Protein AF-Q5TZ72-F1 (afdb_monomer_lite)

Sequence (1314 aa):
MPVVRFYRTEETGEARAIRRIAQLYPDVIITTELCYNVELDGPDSLSVAQKDILRWLFSPPYSVSLLEEPTLKAEHGARLVEIGPRLNFSTAWSTNAVSICQSAGLSQVTRVELSRRHLIKPQEGCKVGMKDGEMESLISCLYDSMTECIYAQPITSFAVDIRPQDVFEVDILGKGRAALEKANDELGLAFDSWDLDYYTALFQKVKRNPTSVECFDLAQSNSEHSRHWFFRGRMVIDGKEQKETLFSLIMGTQQHSNQNNVIKFCDNSSGIKGMELRCMYPTNPAQASPYESRDTTRHVIFTAETHNFPTGVAPFSGATTGTGGRIRDVQSAGKGGHVIAGTAGYCFGNLHIPGFVLPWEEEGWEYPSSFAPPLQVAIEASDGASDYGNKFGEPVLAGFARSFGMRLANGERREWIKPIMFSGGLGSIEDPHVRKDQAEPGMEVVKIGGPVYRIGVGGGAASSVQVQGDNSSARDLGAVQRGDAEMEQKMNRALRACLERVEGNPICSIHDQGAGGNGNVLKELSEPAGAVIYTEKFKRGDPTLSVLELWGAEYQESNALLLRPSDRSFLERVCQREKCPVDFVGKITGDGKIVLVDGLRKQNDVLEGARNPVDLELDWVLGKMPQKEFILEHRSVSLQPLTLPAGLSVLPALERVLRLPAVASKRYLTNKVDRSVTGLVAQQQCVGPLHTPLADVAVVALSPFSLQGAATAIGEQPIKGLLSPAAGARMAVGEALTNLVFARVSALKDVKCSGNWMWAAKLPGEGACLWDACQAMCEVMGQLGVAVDGGKDSLSMAARVSGETVKAPGSLVISVYAVCPDITATVTPDLDNPEGKGVLLYVPVSAGKYRLGGSALAQCFGQLGDCSPDMDQPDKLSACFNTTQTLIQDRLLTAGHDVSDGGLISCLLEMAFAGNYGIEVDLPLEGVDVMEALFSEELSLVLEVCERNASSVCQRYTDAGLLCHRIGTTSGFGPDAKVRVSLCGREVLNERLPTLRAIWESTSFELERLQANPLCVQEEEQGLASRTQPYLKLTFDPSQTPIIKELATGKARVAVVREEGSNGDREMSASLFMAGFEVWDVTMQDLCSGSTTLDPFRAVVFVGGFSYADVLGSAKGWAATVTFNNRAREEFERFRKREDTLSLGVCNGCQLLALLGWVGEREDGGSDVTLTHNKSGRFESRFVSVGILPSPAIMLKGMEGSALGVWVAHGEGLMQFRSPEAQQKLIGSSLAPLRYVDDSGNPTEIYPINPNGSAQGVAGICSADGRHLAMMPHPERAVLSWQWAWAPQHLRGSLEPSPWLSMFRNAAAWCQNS

Structure (mmCIF, N/CA/C/O backbone):
data_AF-Q5TZ72-F1
#
_entry.id   AF-Q5TZ72-F1
#
loop_
_atom_site.group_PDB
_atom_site.id
_atom_site.type_symbol
_atom_site.label_atom_id
_atom_site.label_alt_id
_atom_site.label_comp_id
_atom_site.label_asym_id
_atom_site.label_entity_id
_atom_site.label_seq_id
_atom_site.pdbx_PDB_ins_code
_atom_site.Cartn_x
_atom_site.Cartn_y
_atom_site.Cartn_z
_atom_site.occupancy
_atom_site.B_iso_or_equiv
_atom_site.auth_seq_id
_atom_site.auth_comp_id
_atom_site.auth_asym_id
_atom_site.auth_atom_id
_atom_site.pdbx_PDB_model_num
ATOM 1 N N . MET A 1 1 ? 35.542 19.791 -11.024 1.00 84.00 1 MET A N 1
ATOM 2 C CA . MET A 1 1 ? 35.194 20.492 -9.775 1.00 84.00 1 MET A CA 1
ATOM 3 C C . MET A 1 1 ? 35.919 19.800 -8.625 1.00 84.00 1 MET A C 1
ATOM 5 O O . MET A 1 1 ? 36.038 18.574 -8.688 1.00 84.00 1 MET A O 1
ATOM 9 N N . PRO A 1 2 ? 36.492 20.551 -7.669 1.00 91.00 2 PRO A N 1
ATOM 10 C CA . PRO A 1 2 ? 37.175 19.998 -6.498 1.00 91.00 2 PRO A CA 1
ATOM 11 C C . PRO A 1 2 ? 36.187 19.382 -5.496 1.00 91.00 2 PRO A C 1
ATOM 13 O O . PRO A 1 2 ? 35.056 19.852 -5.364 1.00 91.00 2 PRO A O 1
ATOM 16 N N . VAL A 1 3 ? 36.641 18.360 -4.764 1.00 93.12 3 VAL A N 1
ATOM 17 C CA . VAL A 1 3 ? 35.903 17.734 -3.655 1.00 93.12 3 VAL A CA 1
ATOM 18 C C . VAL A 1 3 ? 36.604 18.023 -2.328 1.00 93.12 3 VAL A C 1
ATOM 20 O O . VAL A 1 3 ? 37.768 17.669 -2.141 1.00 93.12 3 VAL A O 1
ATOM 23 N N . VAL A 1 4 ? 35.879 18.635 -1.391 1.00 93.81 4 VAL A N 1
ATOM 24 C CA . VAL A 1 4 ? 36.298 18.820 0.006 1.00 93.81 4 VAL A CA 1
ATOM 25 C C . VAL A 1 4 ? 35.694 17.704 0.852 1.00 93.81 4 VAL A C 1
ATOM 27 O O . VAL A 1 4 ? 34.538 17.328 0.658 1.00 93.81 4 VAL A O 1
ATOM 30 N N . ARG A 1 5 ? 36.471 17.156 1.789 1.00 93.94 5 ARG A N 1
ATOM 31 C CA . ARG A 1 5 ? 36.075 15.993 2.590 1.00 93.94 5 ARG A CA 1
ATOM 32 C C . ARG A 1 5 ? 35.960 16.349 4.064 1.00 93.94 5 ARG A C 1
ATOM 34 O O . ARG A 1 5 ? 36.838 17.010 4.610 1.00 93.94 5 ARG A O 1
ATOM 41 N N . PHE A 1 6 ? 34.900 15.863 4.698 1.00 94.50 6 PHE A N 1
ATOM 42 C CA . PHE A 1 6 ? 34.702 15.950 6.143 1.00 94.50 6 PHE A CA 1
ATOM 43 C C . PHE A 1 6 ? 34.479 14.557 6.724 1.00 94.50 6 PHE A C 1
ATOM 45 O O . PHE A 1 6 ? 33.860 13.712 6.082 1.00 94.50 6 PHE A O 1
ATOM 52 N N . TYR A 1 7 ? 34.965 14.322 7.935 1.00 93.69 7 TYR A N 1
ATOM 53 C CA . TYR A 1 7 ? 34.989 13.019 8.586 1.00 93.69 7 TYR A CA 1
ATOM 54 C C . TYR A 1 7 ? 34.246 13.068 9.915 1.00 93.69 7 TYR A C 1
ATOM 56 O O . TYR A 1 7 ? 34.373 14.035 10.667 1.00 93.69 7 TYR A O 1
ATOM 64 N N . ARG A 1 8 ? 33.478 12.018 10.207 1.00 89.81 8 ARG A N 1
ATOM 65 C CA . ARG A 1 8 ? 32.768 11.847 11.477 1.00 89.81 8 ARG A CA 1
ATOM 66 C C . ARG A 1 8 ? 32.855 10.389 11.903 1.00 89.81 8 ARG A C 1
ATOM 68 O O . ARG A 1 8 ? 32.366 9.517 11.190 1.00 89.81 8 ARG A O 1
ATOM 75 N N . THR A 1 9 ? 33.441 10.115 13.062 1.00 82.81 9 THR A N 1
ATOM 76 C CA . THR A 1 9 ? 33.409 8.765 13.638 1.00 82.81 9 THR A CA 1
ATOM 77 C C . THR A 1 9 ? 31.965 8.404 13.985 1.00 82.81 9 THR A C 1
ATOM 79 O O . THR A 1 9 ? 31.257 9.205 14.598 1.00 82.81 9 THR A O 1
ATOM 82 N N . GLU A 1 10 ? 31.514 7.231 13.554 1.00 74.75 10 GLU A N 1
ATOM 83 C CA . GLU A 1 10 ? 30.202 6.705 13.918 1.00 74.75 10 GLU A CA 1
ATOM 84 C C . GLU A 1 10 ? 30.336 5.961 15.250 1.00 74.75 10 GLU A C 1
ATOM 86 O O . GLU A 1 10 ? 31.260 5.160 15.420 1.00 74.75 10 GLU A O 1
ATOM 91 N N . GLU A 1 11 ? 29.460 6.242 16.217 1.00 62.03 11 GLU A N 1
ATOM 92 C CA . GLU A 1 11 ? 29.451 5.478 17.465 1.00 62.03 11 GLU A CA 1
ATOM 93 C C . GLU A 1 11 ? 29.080 4.022 17.136 1.00 62.03 11 GLU A C 1
ATOM 95 O O . GLU A 1 11 ? 28.056 3.724 16.523 1.00 62.03 11 GLU A O 1
ATOM 100 N N . THR A 1 12 ? 29.997 3.107 17.446 1.00 46.75 12 THR A N 1
ATOM 101 C CA . THR A 1 12 ? 29.966 1.707 17.014 1.00 46.75 12 THR A CA 1
ATOM 102 C C . THR A 1 12 ? 28.714 0.985 17.520 1.00 46.75 12 THR A C 1
ATOM 104 O O . THR A 1 12 ? 28.573 0.819 18.729 1.00 46.75 12 THR A O 1
ATOM 107 N N . GLY A 1 13 ? 27.856 0.477 16.622 1.00 49.16 13 GLY A N 1
ATOM 108 C CA . GLY A 1 13 ? 26.832 -0.521 16.983 1.00 49.16 13 GLY A CA 1
ATOM 109 C C . GLY A 1 13 ? 25.506 -0.503 16.213 1.00 49.16 13 GLY A C 1
ATOM 110 O O . GLY A 1 13 ? 24.756 -1.481 16.282 1.00 49.16 13 GLY A O 1
ATOM 111 N N . GLU A 1 14 ? 25.184 0.553 15.464 1.00 50.06 14 GLU A N 1
ATOM 112 C CA . GLU A 1 14 ? 23.799 0.716 14.995 1.00 50.06 14 GLU A CA 1
ATOM 113 C C . GLU A 1 14 ? 23.501 0.147 13.606 1.00 50.06 14 GLU A C 1
ATOM 115 O O . GLU A 1 14 ? 22.399 -0.371 13.407 1.00 50.06 14 GLU A O 1
ATOM 120 N N . ALA A 1 15 ? 24.463 0.137 12.679 1.00 60.88 15 ALA A N 1
ATOM 121 C CA . ALA A 1 15 ? 24.214 -0.329 11.317 1.00 60.88 15 ALA A CA 1
ATOM 122 C C . ALA A 1 15 ? 23.936 -1.847 11.259 1.00 60.88 15 ALA A C 1
ATOM 124 O O . ALA A 1 15 ? 24.749 -2.674 11.684 1.00 60.88 15 ALA A O 1
ATOM 125 N N . ARG A 1 16 ? 22.792 -2.222 10.670 1.00 63.28 16 ARG A N 1
ATOM 126 C CA . ARG A 1 16 ? 22.299 -3.607 10.505 1.00 63.28 16 ARG A CA 1
ATOM 127 C C . ARG A 1 16 ? 23.360 -4.556 9.929 1.00 63.28 16 ARG A C 1
ATOM 129 O O . ARG A 1 16 ? 23.524 -5.670 10.424 1.00 63.28 16 ARG A O 1
ATOM 136 N N . ALA A 1 17 ? 24.129 -4.087 8.941 1.00 67.81 17 ALA A N 1
ATOM 137 C CA . ALA A 1 17 ? 25.216 -4.846 8.320 1.00 67.81 17 ALA A CA 1
ATOM 138 C C . ALA A 1 17 ? 26.328 -5.209 9.319 1.00 67.81 17 ALA A C 1
ATOM 140 O O . ALA A 1 17 ? 26.783 -6.350 9.344 1.00 67.81 17 ALA A O 1
ATOM 141 N N . ILE A 1 18 ? 26.711 -4.280 10.203 1.00 74.50 18 ILE A N 1
ATOM 142 C CA . ILE A 1 18 ? 27.748 -4.515 11.217 1.00 74.50 18 ILE A CA 1
ATOM 143 C C . ILE A 1 18 ? 27.271 -5.551 12.236 1.00 74.50 18 ILE A C 1
ATOM 145 O O . ILE A 1 18 ? 28.030 -6.453 12.578 1.00 74.50 18 ILE A O 1
ATOM 149 N N . ARG A 1 19 ? 26.004 -5.488 12.675 1.00 70.44 19 ARG A N 1
ATOM 150 C CA . ARG A 1 19 ? 25.443 -6.502 13.588 1.00 70.44 19 ARG A CA 1
ATOM 151 C C . ARG A 1 19 ? 25.423 -7.891 12.952 1.00 70.44 19 ARG A C 1
ATOM 153 O O . ARG A 1 19 ? 25.800 -8.861 13.603 1.00 70.44 19 ARG A O 1
ATOM 160 N N . ARG A 1 20 ? 25.035 -7.986 11.676 1.00 69.38 20 ARG A N 1
ATOM 161 C CA . ARG A 1 20 ? 25.048 -9.251 10.926 1.00 69.38 20 ARG A CA 1
ATOM 162 C C . ARG A 1 20 ? 26.467 -9.803 10.780 1.00 69.38 20 ARG A C 1
ATOM 164 O O . ARG A 1 20 ? 26.685 -10.994 10.971 1.00 69.38 20 ARG A O 1
ATOM 171 N N . ILE A 1 21 ? 27.441 -8.944 10.490 1.00 75.69 21 ILE A N 1
ATOM 172 C CA . ILE A 1 21 ? 28.847 -9.347 10.390 1.00 75.69 21 ILE A CA 1
ATOM 173 C C . ILE A 1 21 ? 29.388 -9.795 11.745 1.00 75.69 21 ILE A C 1
ATOM 175 O O . ILE A 1 21 ? 30.059 -10.816 11.793 1.00 75.69 21 ILE A O 1
ATOM 179 N N . ALA A 1 22 ? 29.048 -9.114 12.840 1.00 76.06 22 ALA A N 1
ATOM 180 C CA . ALA A 1 22 ? 29.457 -9.523 14.183 1.00 76.06 22 ALA A CA 1
ATOM 181 C C . ALA A 1 22 ? 28.940 -10.926 14.563 1.00 76.06 22 ALA A C 1
ATOM 183 O O . ALA A 1 22 ? 29.583 -11.625 15.338 1.00 76.06 22 ALA A O 1
ATOM 184 N N . GLN A 1 23 ? 27.806 -11.364 14.000 1.00 73.38 23 GLN A N 1
ATOM 185 C CA . GLN A 1 23 ? 27.309 -12.735 14.167 1.00 73.38 23 GLN A CA 1
ATOM 186 C C . GLN A 1 23 ? 28.074 -13.752 13.307 1.00 73.38 23 GLN A C 1
ATOM 188 O O . GLN A 1 23 ? 28.346 -14.857 13.766 1.00 73.38 23 GLN A O 1
ATOM 193 N N . LEU A 1 24 ? 28.413 -13.392 12.065 1.00 76.50 24 LEU A N 1
ATOM 194 C CA . LEU A 1 24 ? 29.120 -14.275 11.128 1.00 76.50 24 LEU A CA 1
ATOM 195 C C . LEU A 1 24 ? 30.626 -14.383 11.425 1.00 76.50 24 LEU A C 1
ATOM 197 O O . LEU A 1 24 ? 31.232 -15.421 11.179 1.00 76.50 24 LEU A O 1
ATOM 201 N N . TYR A 1 25 ? 31.218 -13.314 11.955 1.00 83.38 25 TYR A N 1
ATOM 202 C CA . TYR A 1 25 ? 32.649 -13.151 12.200 1.00 83.38 25 TYR A CA 1
ATOM 203 C C . TYR A 1 25 ? 32.878 -12.566 13.606 1.00 83.38 25 TYR A C 1
ATOM 205 O O . TYR A 1 25 ? 33.290 -11.411 13.735 1.00 83.38 25 TYR A O 1
ATOM 213 N N . PRO A 1 26 ? 32.608 -13.339 14.676 1.00 80.38 26 PRO A N 1
ATOM 214 C CA . PRO A 1 26 ? 32.658 -12.842 16.054 1.00 80.38 26 PRO A CA 1
ATOM 215 C C . PRO A 1 26 ? 34.058 -12.394 16.499 1.00 80.38 26 PRO A C 1
ATOM 217 O O . PRO A 1 26 ? 34.173 -11.542 17.373 1.00 80.38 26 PRO A O 1
ATOM 220 N N . ASP A 1 27 ? 35.114 -12.910 15.862 1.00 85.31 27 ASP A N 1
ATOM 221 C CA . ASP A 1 27 ? 36.514 -12.587 16.171 1.00 85.31 27 ASP A CA 1
ATOM 222 C C . ASP A 1 27 ? 37.012 -11.291 15.496 1.00 85.31 27 ASP A C 1
ATOM 224 O O . ASP A 1 27 ? 38.218 -11.024 15.475 1.00 85.31 27 ASP A O 1
ATOM 228 N N . VAL A 1 28 ? 36.117 -10.492 14.905 1.00 85.38 28 VAL A N 1
ATOM 229 C CA . VAL A 1 28 ? 36.451 -9.274 14.153 1.00 85.38 28 VAL A CA 1
ATOM 230 C C . VAL A 1 28 ? 35.771 -8.055 14.770 1.00 85.38 28 VAL A C 1
ATOM 232 O O . VAL A 1 28 ? 34.573 -8.044 15.037 1.00 85.38 28 VAL A O 1
ATOM 235 N N . ILE A 1 29 ? 36.540 -6.983 14.942 1.00 87.25 29 ILE A N 1
ATOM 236 C CA . ILE A 1 29 ? 36.054 -5.655 15.310 1.00 87.25 29 ILE A CA 1
ATOM 237 C C . ILE A 1 29 ? 36.028 -4.785 14.053 1.00 87.25 29 ILE A C 1
ATOM 239 O O . ILE A 1 29 ? 37.014 -4.711 13.316 1.00 87.25 29 ILE A O 1
ATOM 243 N N . ILE A 1 30 ? 34.916 -4.083 13.835 1.00 88.44 30 ILE A N 1
ATOM 244 C CA . ILE A 1 30 ? 34.774 -3.093 12.765 1.00 88.44 30 ILE A CA 1
ATOM 245 C C . ILE A 1 30 ? 34.516 -1.728 13.392 1.00 88.44 30 ILE A C 1
ATOM 247 O O . ILE A 1 30 ? 33.549 -1.547 14.131 1.00 88.44 30 ILE A O 1
ATOM 251 N N . THR A 1 31 ? 35.373 -0.760 13.080 1.00 89.69 31 THR A N 1
ATOM 252 C CA . THR A 1 31 ? 35.148 0.654 13.402 1.00 89.69 31 THR A CA 1
ATOM 253 C C . THR A 1 31 ? 34.782 1.406 12.130 1.00 89.69 31 THR A C 1
ATOM 255 O O . THR A 1 31 ? 35.453 1.234 11.111 1.00 89.69 31 THR A O 1
ATOM 258 N N . THR A 1 32 ? 33.746 2.243 12.187 1.00 90.31 32 THR A N 1
ATOM 259 C CA . THR A 1 32 ? 33.245 2.992 11.028 1.00 90.31 32 THR A CA 1
ATOM 260 C C . THR A 1 32 ? 33.455 4.494 11.205 1.00 90.31 32 THR A C 1
ATOM 262 O O . THR A 1 32 ? 33.211 5.067 12.265 1.00 90.31 32 THR A O 1
ATOM 265 N N . GLU A 1 33 ? 33.901 5.142 10.138 1.00 91.62 33 GLU A N 1
ATOM 266 C CA . GLU A 1 33 ? 33.965 6.592 9.992 1.00 91.62 33 GLU A CA 1
ATOM 267 C C . GLU A 1 33 ? 33.178 6.995 8.747 1.00 91.62 33 GLU A C 1
ATOM 269 O O . GLU A 1 33 ? 33.413 6.487 7.653 1.00 91.62 33 GLU A O 1
ATOM 274 N N . LEU A 1 34 ? 32.247 7.926 8.905 1.00 92.44 34 LEU A N 1
ATOM 275 C CA . LEU A 1 34 ? 31.529 8.529 7.795 1.00 92.44 34 LEU A CA 1
ATOM 276 C C . LEU A 1 34 ? 32.394 9.606 7.146 1.00 92.44 34 LEU A C 1
ATOM 278 O O . LEU A 1 34 ? 33.050 10.387 7.840 1.00 92.44 34 LEU A O 1
ATOM 282 N N . CYS A 1 35 ? 32.360 9.679 5.820 1.00 94.69 35 CYS A N 1
ATOM 283 C CA . CYS A 1 35 ? 33.037 10.701 5.044 1.00 94.69 35 CYS A CA 1
ATOM 284 C C . CYS A 1 35 ? 32.054 11.416 4.112 1.00 94.69 35 CYS A C 1
ATOM 286 O O . CYS A 1 35 ? 31.482 10.818 3.203 1.00 94.69 35 CYS A O 1
ATOM 288 N N . TYR A 1 36 ? 31.872 12.713 4.343 1.00 95.62 36 TYR A N 1
ATOM 289 C CA . TYR A 1 36 ? 31.072 13.595 3.503 1.00 95.62 36 TYR A CA 1
ATOM 290 C C . TYR A 1 36 ? 31.964 14.165 2.404 1.00 95.62 36 TYR A C 1
ATOM 292 O O . TYR A 1 36 ? 32.899 14.915 2.689 1.00 95.62 36 TYR A O 1
ATOM 300 N N . ASN A 1 37 ? 31.673 13.810 1.158 1.00 96.31 37 ASN A N 1
ATOM 301 C CA . ASN A 1 37 ? 32.391 14.258 -0.029 1.00 96.31 37 ASN A CA 1
ATOM 302 C C . ASN A 1 37 ? 31.587 15.390 -0.681 1.00 96.31 37 ASN A C 1
ATOM 304 O O . ASN A 1 37 ? 30.509 15.140 -1.216 1.00 96.31 37 ASN A O 1
ATOM 308 N N . VAL A 1 38 ? 32.092 16.623 -0.607 1.00 96.00 38 VAL A N 1
ATOM 309 C CA . VAL A 1 38 ? 31.385 17.850 -1.008 1.00 96.00 38 VAL A CA 1
ATOM 310 C C . VAL A 1 38 ? 32.043 18.454 -2.245 1.00 96.00 38 VAL A C 1
ATOM 312 O O . VAL A 1 38 ? 33.164 18.952 -2.169 1.00 96.00 38 VAL A O 1
ATOM 315 N N . GLU A 1 39 ? 31.350 18.423 -3.380 1.00 95.19 39 GLU A N 1
ATOM 316 C CA . GLU A 1 39 ? 31.785 19.063 -4.623 1.00 95.19 39 GLU A CA 1
ATOM 317 C C . GLU A 1 39 ? 31.419 20.546 -4.644 1.00 95.19 39 GLU A C 1
ATOM 319 O O . GLU A 1 39 ? 30.305 20.925 -4.269 1.00 95.19 39 GLU A O 1
ATOM 324 N N . LEU A 1 40 ? 32.362 21.374 -5.096 1.00 94.50 40 LEU A N 1
ATOM 325 C CA . LEU A 1 40 ? 32.202 22.822 -5.176 1.00 94.50 40 LEU A CA 1
ATOM 326 C C . LEU A 1 40 ? 32.311 23.314 -6.623 1.00 94.50 40 LEU A C 1
ATOM 328 O O . LEU A 1 40 ? 33.270 22.990 -7.326 1.00 94.50 40 LEU A O 1
ATOM 332 N N . ASP A 1 41 ? 31.374 24.164 -7.039 1.00 90.62 41 ASP A N 1
ATOM 333 C CA . ASP A 1 41 ? 31.502 24.994 -8.235 1.00 90.62 41 ASP A CA 1
ATOM 334 C C . ASP A 1 41 ? 32.097 26.361 -7.864 1.00 90.62 41 ASP A C 1
ATOM 336 O O . ASP A 1 41 ? 31.511 27.142 -7.111 1.00 90.62 41 ASP A O 1
ATOM 340 N N . GLY A 1 42 ? 33.300 26.644 -8.362 1.00 83.88 42 GLY A N 1
ATOM 341 C CA . GLY A 1 42 ? 34.049 27.860 -8.051 1.00 83.88 42 GLY A CA 1
ATOM 342 C C . GLY A 1 42 ? 35.277 27.604 -7.165 1.00 83.88 42 GLY A C 1
ATOM 343 O O . GLY A 1 42 ? 36.133 26.815 -7.561 1.00 83.88 42 GLY A O 1
ATOM 344 N N . PRO A 1 43 ? 35.456 28.325 -6.038 1.00 73.38 43 PRO A N 1
ATOM 345 C CA . PRO A 1 43 ? 36.702 28.302 -5.274 1.00 73.38 43 PRO A CA 1
ATOM 346 C C . PRO A 1 43 ? 36.992 26.932 -4.646 1.00 73.38 43 PRO A C 1
ATOM 348 O O . PRO A 1 43 ? 36.110 26.306 -4.065 1.00 73.38 43 PRO A O 1
ATOM 351 N N . ASP A 1 44 ? 38.269 26.532 -4.652 1.00 77.00 44 ASP A N 1
ATOM 352 C CA . ASP A 1 44 ? 38.752 25.241 -4.126 1.00 77.00 44 ASP A CA 1
ATOM 353 C C . ASP A 1 44 ? 38.625 25.085 -2.595 1.00 77.00 44 ASP A C 1
ATOM 355 O O . ASP A 1 44 ? 39.068 24.091 -2.020 1.00 77.00 44 ASP A O 1
ATOM 359 N N . SER A 1 45 ? 38.057 26.072 -1.896 1.00 82.88 45 SER A N 1
ATOM 360 C CA . SER A 1 45 ? 37.897 26.040 -0.443 1.00 82.88 45 SER A CA 1
ATOM 361 C C . SER A 1 45 ? 36.696 26.856 0.027 1.00 82.88 45 SER A C 1
ATOM 363 O O . SER A 1 45 ? 36.318 27.860 -0.579 1.00 82.88 45 SER A O 1
ATOM 365 N N . LEU A 1 46 ? 36.123 26.430 1.151 1.00 89.69 46 LEU A N 1
ATOM 366 C CA . LEU A 1 46 ? 35.036 27.115 1.844 1.00 89.69 46 LEU A CA 1
ATOM 367 C C . LEU A 1 46 ? 35.585 28.095 2.886 1.00 89.69 46 LEU A C 1
ATOM 369 O O . LEU A 1 46 ? 36.576 27.804 3.563 1.00 89.69 46 LEU A O 1
ATOM 373 N N . SER A 1 47 ? 34.906 29.231 3.064 1.00 92.75 47 SER A N 1
ATOM 374 C CA . SER A 1 47 ? 35.207 30.158 4.160 1.00 92.75 47 SER A CA 1
ATOM 375 C C . SER A 1 47 ? 34.915 29.522 5.524 1.00 92.75 47 SER A C 1
ATOM 377 O O . SER A 1 47 ? 34.166 28.551 5.620 1.00 92.75 47 SER A O 1
ATOM 379 N N . VAL A 1 48 ? 35.469 30.085 6.603 1.00 92.31 48 VAL A N 1
ATOM 380 C CA . VAL A 1 48 ? 35.233 29.581 7.970 1.00 92.31 48 VAL A CA 1
ATOM 381 C C . VAL A 1 48 ? 33.736 29.526 8.293 1.00 92.31 48 VAL A C 1
ATOM 383 O O . VAL A 1 48 ? 33.257 28.485 8.724 1.00 92.31 48 VAL A O 1
ATOM 386 N N . ALA A 1 49 ? 32.982 30.582 7.972 1.00 92.56 49 ALA A N 1
ATOM 387 C CA . ALA A 1 49 ? 31.537 30.624 8.201 1.00 92.56 49 ALA A CA 1
ATOM 388 C C . ALA A 1 49 ? 30.782 29.540 7.411 1.00 92.56 49 ALA A C 1
ATOM 390 O O . ALA A 1 49 ? 29.870 28.907 7.933 1.00 92.56 49 ALA A O 1
ATOM 391 N N . GLN A 1 50 ? 31.182 29.280 6.163 1.00 93.81 50 GLN A N 1
ATOM 392 C CA . GLN A 1 50 ? 30.582 28.212 5.356 1.00 93.81 50 GLN A CA 1
ATOM 393 C C . GLN A 1 50 ? 30.915 26.823 5.917 1.00 93.81 50 GLN A C 1
ATOM 395 O O . GLN A 1 50 ? 30.055 25.946 5.938 1.00 93.81 50 GLN A O 1
ATOM 400 N N . LYS A 1 51 ? 32.142 26.626 6.415 1.00 93.56 51 LYS A N 1
ATOM 401 C CA . LYS A 1 51 ? 32.528 25.394 7.114 1.00 93.56 51 LYS A CA 1
ATOM 402 C C . LYS A 1 51 ? 31.735 25.207 8.405 1.00 93.56 51 LYS A C 1
ATOM 404 O O . LYS A 1 51 ? 31.360 24.081 8.702 1.00 93.56 51 LYS A O 1
ATOM 409 N N . ASP A 1 52 ? 31.442 26.274 9.144 1.00 92.31 52 ASP A N 1
ATOM 410 C CA . ASP A 1 52 ? 30.619 26.197 10.357 1.00 92.31 52 ASP A CA 1
ATOM 411 C C . ASP A 1 52 ? 29.173 25.786 10.049 1.00 92.31 52 ASP A C 1
ATOM 413 O O . ASP A 1 52 ? 28.611 24.959 10.768 1.00 92.31 52 ASP A O 1
ATOM 417 N N . ILE A 1 53 ? 28.603 26.262 8.935 1.00 94.06 53 ILE A N 1
ATOM 418 C CA . ILE A 1 53 ? 27.298 25.787 8.443 1.00 94.06 53 ILE A CA 1
ATOM 419 C C . ILE A 1 53 ? 27.359 24.284 8.144 1.00 94.06 53 ILE A C 1
ATOM 421 O O . ILE A 1 53 ? 26.510 23.534 8.620 1.00 94.06 53 ILE A O 1
ATOM 425 N N . LEU A 1 54 ? 28.380 23.812 7.419 1.00 94.06 54 LEU A N 1
ATOM 426 C CA . LEU A 1 54 ? 28.537 22.377 7.146 1.00 94.06 54 LEU A CA 1
ATOM 427 C C . LEU A 1 54 ? 28.765 21.551 8.419 1.00 94.06 54 LEU A C 1
ATOM 429 O O . LEU A 1 54 ? 28.220 20.456 8.538 1.00 94.06 54 LEU A O 1
ATOM 433 N N . ARG A 1 55 ? 29.510 22.072 9.403 1.00 92.88 55 ARG A N 1
ATOM 434 C CA . ARG A 1 55 ? 29.672 21.431 10.719 1.00 92.88 55 ARG A CA 1
ATOM 435 C C . ARG A 1 55 ? 28.336 21.263 11.420 1.00 92.88 55 ARG A C 1
ATOM 437 O O . ARG A 1 55 ? 28.072 20.179 11.935 1.00 92.88 55 ARG A O 1
ATOM 444 N N . TRP A 1 56 ? 27.485 22.286 11.395 1.00 91.69 56 TRP A N 1
ATOM 445 C CA . TRP A 1 56 ? 26.136 22.201 11.944 1.00 91.69 56 TRP A CA 1
ATOM 446 C C . TRP A 1 56 ? 25.280 21.185 11.174 1.00 91.69 56 TRP A C 1
ATOM 448 O O . TRP A 1 56 ? 24.659 20.311 11.777 1.00 91.69 56 TRP A O 1
ATOM 458 N N . LEU A 1 57 ? 25.313 21.228 9.838 1.00 93.12 57 LEU A N 1
ATOM 459 C CA . LEU A 1 57 ? 24.539 20.341 8.966 1.00 93.12 57 LEU A CA 1
ATOM 460 C C . LEU A 1 57 ? 24.938 18.867 9.089 1.00 93.12 57 LEU A C 1
ATOM 462 O O . LEU A 1 57 ? 24.065 18.006 9.123 1.00 93.12 57 LEU A O 1
ATOM 466 N N . PHE A 1 58 ? 26.223 18.543 9.201 1.00 92.75 58 PHE A N 1
ATOM 467 C CA . PHE A 1 58 ? 26.693 17.151 9.178 1.00 92.75 58 PHE A CA 1
ATOM 468 C C . PHE A 1 58 ? 26.925 16.545 10.569 1.00 92.75 58 PHE A C 1
ATOM 470 O O . PHE A 1 58 ? 27.173 15.343 10.676 1.00 92.75 58 PHE A O 1
ATOM 477 N N . SER A 1 59 ? 26.814 17.322 11.649 1.00 89.06 59 SER A N 1
ATOM 478 C CA . SER A 1 59 ? 26.946 16.803 13.022 1.00 89.06 59 SER A CA 1
ATOM 479 C C . SER A 1 59 ? 25.578 16.544 13.653 1.00 89.06 59 SER A C 1
ATOM 481 O O . SER A 1 59 ? 24.711 17.411 13.552 1.00 89.06 59 SER A O 1
ATOM 483 N N . PRO A 1 60 ? 25.343 15.402 14.319 1.00 82.56 60 PRO A N 1
ATOM 484 C CA . PRO A 1 60 ? 24.137 15.210 15.116 1.00 82.56 60 PRO A CA 1
ATOM 485 C C . PRO A 1 60 ? 24.035 16.279 16.216 1.00 82.56 60 PRO A C 1
ATOM 487 O O . PRO A 1 60 ? 25.067 16.792 16.666 1.00 82.56 60 PRO A O 1
ATOM 490 N N . PRO A 1 61 ? 22.824 16.601 16.692 1.00 78.38 61 PRO A N 1
ATOM 491 C CA . PRO A 1 61 ? 22.652 17.443 17.872 1.00 78.38 61 PRO A CA 1
ATOM 492 C C . PRO A 1 61 ? 23.489 16.925 19.057 1.00 78.38 61 PRO A C 1
ATOM 494 O O . PRO A 1 61 ? 23.603 15.722 19.270 1.00 78.38 61 PRO A O 1
ATOM 497 N N . TYR A 1 62 ? 24.108 17.839 19.812 1.00 78.50 62 TYR A N 1
ATOM 498 C CA . TYR A 1 62 ? 25.019 17.559 20.943 1.00 78.50 62 TYR A CA 1
ATOM 499 C C . TYR A 1 62 ? 26.361 16.887 20.619 1.00 78.50 62 TYR A C 1
ATOM 501 O O . TYR A 1 62 ? 27.167 16.702 21.531 1.00 78.50 62 TYR A O 1
ATOM 509 N N . SER A 1 63 ? 26.659 16.609 19.350 1.00 75.94 63 SER A N 1
ATOM 510 C CA . SER A 1 63 ? 27.966 16.113 18.914 1.00 75.94 63 SER A CA 1
ATOM 511 C C . SER A 1 63 ? 28.727 17.185 18.129 1.00 75.94 63 SER A C 1
ATOM 513 O O . SER A 1 63 ? 28.135 17.959 17.379 1.00 75.94 63 SER A O 1
ATOM 515 N N . VAL A 1 64 ? 30.050 17.256 18.311 1.00 59.75 64 VAL A N 1
ATOM 516 C CA . VAL A 1 64 ? 30.915 18.290 17.697 1.00 59.75 64 VAL A CA 1
ATOM 517 C C . VAL A 1 64 ? 32.054 17.691 16.859 1.00 59.75 64 VAL A C 1
ATOM 519 O O . VAL A 1 64 ? 33.035 18.363 16.561 1.00 59.75 64 VAL A O 1
ATOM 522 N N . SER A 1 65 ? 31.961 16.413 16.488 1.00 74.88 65 SER A N 1
ATOM 523 C CA . SER A 1 65 ? 33.098 15.627 15.987 1.00 74.88 65 SER A CA 1
ATOM 524 C C . SER A 1 65 ? 33.358 15.701 14.475 1.00 74.88 65 SER A C 1
ATOM 526 O O . SER A 1 65 ? 34.085 14.853 13.961 1.00 74.88 65 SER A O 1
ATOM 528 N N . LEU A 1 66 ? 32.809 16.680 13.739 1.00 87.19 66 LEU A N 1
ATOM 529 C CA . LEU A 1 66 ? 33.108 16.808 12.307 1.00 87.19 66 LEU A CA 1
ATOM 530 C C . LEU A 1 66 ? 34.516 17.383 12.088 1.00 87.19 66 LEU A C 1
ATOM 532 O O . LEU A 1 66 ? 34.790 18.546 12.395 1.00 87.19 66 LEU A O 1
ATOM 536 N N . LEU A 1 67 ? 35.396 16.569 11.514 1.00 91.75 67 LEU A N 1
ATOM 537 C CA . LEU A 1 67 ? 36.802 16.880 11.275 1.00 91.75 67 LEU A CA 1
ATOM 538 C C . LEU A 1 67 ? 37.090 17.033 9.780 1.00 91.75 67 LEU A C 1
ATOM 540 O O . LEU A 1 67 ? 36.401 16.471 8.937 1.00 91.75 67 LEU A O 1
ATOM 544 N N . GLU A 1 68 ? 38.133 17.787 9.444 1.00 91.00 68 GLU A N 1
ATOM 545 C CA . GLU A 1 68 ? 38.632 17.914 8.061 1.00 91.00 68 GLU A CA 1
ATOM 546 C C . GLU A 1 68 ? 39.702 16.855 7.736 1.00 91.00 68 GLU A C 1
ATOM 548 O O . GLU A 1 68 ? 40.033 16.635 6.576 1.00 91.00 68 GLU A O 1
ATOM 553 N N . GLU A 1 69 ? 40.203 16.156 8.758 1.00 91.56 69 GLU A N 1
ATOM 554 C CA . GLU A 1 69 ? 41.204 15.095 8.648 1.00 91.56 69 GLU A CA 1
ATOM 555 C C . GLU A 1 69 ? 40.619 13.756 9.127 1.00 91.56 69 GLU A C 1
ATOM 557 O O . GLU A 1 69 ? 39.847 13.745 10.092 1.00 91.56 69 GLU A O 1
ATOM 562 N N . PRO A 1 70 ? 40.992 12.623 8.503 1.00 91.88 70 PRO A N 1
ATOM 563 C CA . PRO A 1 70 ? 40.480 11.313 8.883 1.00 91.88 70 PRO A CA 1
ATOM 564 C C . PRO A 1 70 ? 41.001 10.867 10.255 1.00 91.88 70 PRO A C 1
ATOM 566 O O . PRO A 1 70 ? 42.193 10.970 10.564 1.00 91.88 70 PRO A O 1
ATOM 569 N N . THR A 1 71 ? 40.109 10.285 11.051 1.00 88.94 71 THR A N 1
ATOM 570 C CA . THR A 1 71 ? 40.412 9.657 12.344 1.00 88.94 71 THR A CA 1
ATOM 571 C C . THR A 1 71 ? 40.925 8.231 12.177 1.00 88.94 71 THR A C 1
ATOM 573 O O . THR A 1 71 ? 41.866 7.834 12.868 1.00 88.94 71 THR A O 1
ATOM 576 N N . LEU A 1 72 ? 40.370 7.469 11.226 1.00 90.19 72 LEU A N 1
ATOM 577 C CA . LEU A 1 72 ? 40.787 6.092 10.968 1.00 90.19 72 LEU A CA 1
ATOM 578 C C . LEU A 1 72 ? 42.008 6.046 10.048 1.00 90.19 72 LEU A C 1
ATOM 580 O O . LEU A 1 72 ? 41.997 6.576 8.931 1.00 90.19 72 LEU A O 1
ATOM 584 N N . LYS A 1 73 ? 43.052 5.351 10.509 1.00 87.31 73 LYS A N 1
ATOM 585 C CA . LYS A 1 73 ? 44.294 5.104 9.769 1.00 87.31 73 LYS A CA 1
ATOM 586 C C . LYS A 1 73 ? 44.493 3.607 9.566 1.00 87.31 73 LYS A C 1
ATOM 588 O O . LYS A 1 73 ? 44.092 2.800 10.399 1.00 87.31 73 LYS A O 1
ATOM 593 N N . ALA A 1 74 ? 45.122 3.244 8.451 1.00 81.94 74 ALA A N 1
ATOM 594 C CA . ALA A 1 74 ? 45.527 1.866 8.215 1.00 81.94 74 ALA A CA 1
ATOM 595 C C . ALA A 1 74 ? 46.589 1.454 9.251 1.00 81.94 74 ALA A C 1
ATOM 597 O O . ALA A 1 74 ? 47.583 2.156 9.443 1.00 81.94 74 ALA A O 1
ATOM 598 N N . GLU A 1 75 ? 46.372 0.318 9.907 1.00 82.00 75 GLU A N 1
ATOM 599 C CA . GLU A 1 75 ? 47.264 -0.251 10.919 1.00 82.00 75 GLU A CA 1
ATOM 600 C C . GLU A 1 75 ? 47.765 -1.629 10.471 1.00 82.00 75 GLU A C 1
ATOM 602 O O . GLU A 1 75 ? 47.144 -2.297 9.642 1.00 82.00 75 GLU A O 1
ATOM 607 N N . HIS A 1 76 ? 48.899 -2.075 11.014 1.00 76.00 76 HIS A N 1
ATOM 608 C CA . HIS A 1 76 ? 49.445 -3.387 10.673 1.00 76.00 76 HIS A CA 1
ATOM 609 C C . HIS A 1 76 ? 48.528 -4.503 11.196 1.00 76.00 76 HIS A C 1
ATOM 611 O O . HIS A 1 76 ? 48.218 -4.540 12.383 1.00 76.00 76 HIS A O 1
ATOM 617 N N . GLY A 1 77 ? 48.096 -5.406 10.312 1.00 77.69 77 GLY A N 1
ATOM 618 C CA . GLY A 1 77 ? 47.127 -6.460 10.642 1.00 77.69 77 GLY A CA 1
ATOM 619 C C . GLY A 1 77 ? 45.655 -6.030 10.580 1.00 77.69 77 GLY A C 1
ATOM 620 O O . GLY A 1 77 ? 44.786 -6.848 10.864 1.00 77.69 77 GLY A O 1
ATOM 621 N N . ALA A 1 78 ? 45.367 -4.785 10.185 1.00 86.06 78 ALA A N 1
ATOM 622 C CA . ALA A 1 78 ? 44.020 -4.274 9.953 1.00 86.06 78 ALA A CA 1
ATOM 623 C C . ALA A 1 78 ? 43.787 -3.988 8.462 1.00 86.06 78 ALA A C 1
ATOM 625 O O . ALA A 1 78 ? 44.728 -3.668 7.731 1.00 86.06 78 ALA A O 1
ATOM 626 N N . ARG A 1 79 ? 42.531 -4.032 8.010 1.00 89.62 79 ARG A N 1
ATOM 627 C CA . ARG A 1 79 ? 42.146 -3.621 6.653 1.00 89.62 79 ARG A CA 1
ATOM 628 C C . ARG A 1 79 ? 41.248 -2.393 6.717 1.00 89.62 79 ARG A C 1
ATOM 630 O O . ARG A 1 79 ? 40.201 -2.428 7.351 1.00 89.62 79 ARG A O 1
ATOM 637 N N . LEU A 1 80 ? 41.678 -1.309 6.075 1.00 92.94 80 LEU A N 1
ATOM 638 C CA . LEU A 1 80 ? 40.880 -0.097 5.904 1.00 92.94 80 LEU A CA 1
ATOM 639 C C . LEU A 1 80 ? 40.257 -0.118 4.507 1.00 92.94 80 LEU A C 1
ATOM 641 O O . LEU A 1 80 ? 40.985 -0.222 3.520 1.00 92.94 80 LEU A O 1
ATOM 645 N N . VAL A 1 81 ? 38.934 -0.020 4.428 1.00 93.94 81 VAL A N 1
ATOM 646 C CA . VAL A 1 81 ? 38.182 -0.010 3.166 1.00 93.94 81 VAL A CA 1
ATOM 647 C C . VAL A 1 81 ? 37.255 1.194 3.164 1.00 93.94 81 VAL A C 1
ATOM 649 O O . VAL A 1 81 ? 36.553 1.426 4.144 1.00 93.94 81 VAL A O 1
ATOM 652 N N . GLU A 1 82 ? 37.256 1.963 2.077 1.00 95.69 82 GLU A N 1
ATOM 653 C CA . GLU A 1 82 ? 36.288 3.036 1.859 1.00 95.69 82 GLU A CA 1
ATOM 654 C C . GLU A 1 82 ? 35.254 2.580 0.832 1.00 95.69 82 GLU A C 1
ATOM 656 O O . GLU A 1 82 ? 35.608 2.121 -0.252 1.00 95.69 82 GLU A O 1
ATOM 661 N N . ILE A 1 83 ? 33.983 2.686 1.199 1.00 95.31 83 ILE A N 1
ATOM 662 C CA . ILE A 1 83 ? 32.829 2.242 0.424 1.00 95.31 83 ILE A CA 1
ATOM 663 C C . ILE A 1 83 ? 31.943 3.457 0.191 1.00 95.31 83 ILE A C 1
ATOM 665 O O . ILE A 1 83 ? 31.643 4.188 1.132 1.00 95.31 83 ILE A O 1
ATOM 669 N N . GLY A 1 84 ? 31.508 3.681 -1.040 1.00 94.12 84 GLY A N 1
ATOM 670 C CA . GLY A 1 84 ? 30.562 4.747 -1.343 1.00 94.12 84 GLY A CA 1
ATOM 671 C C . GLY A 1 84 ? 29.713 4.440 -2.569 1.00 94.12 84 GLY A C 1
ATOM 672 O O . GLY A 1 84 ? 29.885 3.391 -3.190 1.00 94.12 84 GLY A O 1
ATOM 673 N N . PRO A 1 85 ? 28.790 5.343 -2.925 1.00 91.06 85 PRO A N 1
ATOM 674 C CA . PRO A 1 85 ? 27.965 5.198 -4.114 1.00 91.06 85 PRO A CA 1
ATOM 675 C C . PRO A 1 85 ? 28.810 5.106 -5.382 1.00 91.06 85 PRO A C 1
ATOM 677 O O . PRO A 1 85 ? 29.888 5.696 -5.488 1.00 91.06 85 PRO A O 1
ATOM 680 N N . ARG A 1 86 ? 28.301 4.416 -6.399 1.00 85.56 86 ARG A N 1
ATOM 681 C CA . ARG A 1 86 ? 28.921 4.480 -7.728 1.00 85.56 86 ARG A CA 1
ATOM 682 C C . ARG A 1 86 ? 28.895 5.930 -8.243 1.00 85.56 86 ARG A C 1
ATOM 684 O O . ARG A 1 86 ? 27.896 6.632 -8.133 1.00 85.56 86 ARG A O 1
ATOM 691 N N . LEU A 1 87 ? 30.009 6.394 -8.815 1.00 85.88 87 LEU A N 1
ATOM 692 C CA . LEU A 1 87 ? 30.225 7.825 -9.099 1.00 85.88 87 LEU A CA 1
ATOM 693 C C . LEU A 1 87 ? 29.379 8.385 -10.258 1.00 85.88 87 LEU A C 1
ATOM 695 O O . LEU A 1 87 ? 29.205 9.600 -10.357 1.00 85.88 87 LEU A O 1
ATOM 699 N N . ASN A 1 88 ? 28.842 7.521 -11.122 1.00 77.19 88 ASN A N 1
ATOM 700 C CA . ASN A 1 88 ? 28.141 7.901 -12.351 1.00 77.19 88 ASN A CA 1
ATOM 701 C C . ASN A 1 88 ? 26.737 8.492 -12.143 1.00 77.19 88 ASN A C 1
ATOM 703 O O . ASN A 1 88 ? 26.196 9.074 -13.075 1.00 77.19 88 ASN A O 1
ATOM 707 N N . PHE A 1 89 ? 26.149 8.382 -10.953 1.00 78.50 89 PHE A N 1
ATOM 708 C CA . PHE A 1 89 ? 24.850 8.984 -10.640 1.00 78.50 89 PHE A CA 1
ATOM 709 C C . PHE A 1 89 ? 24.853 9.564 -9.230 1.00 78.50 89 PHE A C 1
ATOM 711 O O . PHE A 1 89 ? 25.619 9.102 -8.391 1.00 78.50 89 PHE A O 1
ATOM 718 N N . SER A 1 90 ? 23.986 10.539 -8.960 1.00 86.06 90 SER A N 1
ATOM 719 C CA . SER A 1 90 ? 23.770 11.071 -7.607 1.00 86.06 90 SER A CA 1
ATOM 720 C C . SER A 1 90 ? 22.688 10.281 -6.877 1.00 86.06 90 SER A C 1
ATOM 722 O O . SER A 1 90 ? 21.597 10.059 -7.415 1.00 86.06 90 SER A O 1
ATOM 724 N N . THR A 1 91 ? 22.954 9.883 -5.635 1.00 90.38 91 THR A N 1
ATOM 725 C CA . THR A 1 91 ? 21.947 9.219 -4.794 1.00 90.38 91 THR A CA 1
ATOM 726 C C . THR A 1 91 ? 20.761 10.149 -4.484 1.00 90.38 91 THR A C 1
ATOM 728 O O . THR A 1 91 ? 20.869 11.373 -4.578 1.00 90.38 91 THR A O 1
ATOM 731 N N . ALA A 1 92 ? 19.604 9.595 -4.101 1.00 91.00 92 ALA A N 1
ATOM 732 C CA . ALA A 1 92 ? 18.484 10.397 -3.576 1.00 91.00 92 ALA A CA 1
ATOM 733 C C . ALA A 1 92 ? 18.883 11.172 -2.311 1.00 91.00 92 ALA A C 1
ATOM 735 O O . ALA A 1 92 ? 18.529 12.339 -2.143 1.00 91.00 92 ALA A O 1
ATOM 736 N N . TRP A 1 93 ? 19.721 10.560 -1.472 1.00 94.06 93 TRP A N 1
ATOM 737 C CA . TRP A 1 93 ? 20.324 11.229 -0.324 1.00 94.06 93 TRP A CA 1
ATOM 738 C C . TRP A 1 93 ? 21.135 12.461 -0.751 1.00 94.06 93 TRP A C 1
ATOM 740 O O . TRP A 1 93 ? 20.967 13.534 -0.177 1.00 94.06 93 TRP A O 1
ATOM 750 N N . SER A 1 94 ? 21.946 12.342 -1.810 1.00 94.94 94 SER A N 1
ATOM 751 C CA . SER A 1 94 ? 22.724 13.455 -2.363 1.00 94.94 94 SER A CA 1
ATOM 752 C C . SER A 1 94 ? 21.843 14.609 -2.825 1.00 94.94 94 SER A C 1
ATOM 754 O O . SER A 1 94 ? 22.098 15.757 -2.463 1.00 94.94 94 SER A O 1
ATOM 756 N N . THR A 1 95 ? 20.779 14.310 -3.577 1.00 93.38 95 THR A N 1
ATOM 757 C CA . THR A 1 95 ? 19.832 15.319 -4.076 1.00 93.38 95 THR A CA 1
ATOM 758 C C . THR A 1 95 ? 19.248 16.148 -2.931 1.00 93.38 95 THR A C 1
ATOM 760 O O . THR A 1 95 ? 19.265 17.380 -2.981 1.00 93.38 95 THR A O 1
ATOM 763 N N . ASN A 1 96 ? 18.807 15.483 -1.864 1.00 95.38 96 ASN A N 1
ATOM 764 C CA . ASN A 1 96 ? 18.248 16.140 -0.687 1.00 95.38 96 ASN A CA 1
ATOM 765 C C . ASN A 1 96 ? 19.318 16.908 0.111 1.00 95.38 96 ASN A C 1
ATOM 767 O O . ASN A 1 96 ? 19.107 18.068 0.458 1.00 95.38 96 ASN A O 1
ATOM 771 N N . ALA A 1 97 ? 20.507 16.333 0.327 1.00 96.44 97 ALA A N 1
ATOM 772 C CA . ALA A 1 97 ? 21.610 17.005 1.022 1.00 96.44 97 ALA A CA 1
ATOM 773 C C . ALA A 1 97 ? 22.070 18.288 0.303 1.00 96.44 97 ALA A C 1
ATOM 775 O O . ALA A 1 97 ? 22.360 19.299 0.951 1.00 96.44 97 ALA A O 1
ATOM 776 N N . VAL A 1 98 ? 22.106 18.272 -1.033 1.00 95.56 98 VAL A N 1
ATOM 777 C CA . VAL A 1 98 ? 22.394 19.458 -1.852 1.00 95.56 98 VAL A CA 1
ATOM 778 C C . VAL A 1 98 ? 21.289 20.504 -1.693 1.00 95.56 98 VAL A C 1
ATOM 780 O O . VAL A 1 98 ? 21.612 21.670 -1.468 1.00 95.56 98 VAL A O 1
ATOM 783 N N . SER A 1 99 ? 20.011 20.103 -1.726 1.00 94.38 99 SER A N 1
ATOM 784 C CA . SER A 1 99 ? 18.876 21.017 -1.496 1.00 94.38 99 SER A CA 1
ATOM 785 C C . SER A 1 99 ? 18.977 21.722 -0.134 1.00 94.38 99 SER A C 1
ATOM 787 O O . SER A 1 99 ? 18.810 22.942 -0.040 1.00 94.38 99 SER A O 1
ATOM 789 N N . ILE A 1 100 ? 19.373 20.990 0.915 1.00 95.44 100 ILE A N 1
ATOM 790 C CA . ILE A 1 100 ? 19.618 21.553 2.252 1.00 95.44 100 ILE A CA 1
ATOM 791 C C . ILE A 1 100 ? 20.764 22.570 2.226 1.00 95.44 100 ILE A C 1
ATOM 793 O O . ILE A 1 100 ? 20.625 23.678 2.747 1.00 95.44 100 ILE A O 1
ATOM 797 N N . CYS A 1 101 ? 21.902 22.219 1.618 1.00 95.81 101 CYS A N 1
ATOM 798 C CA . CYS A 1 101 ? 23.059 23.113 1.537 1.00 95.81 101 CYS A CA 1
ATOM 799 C C . CYS A 1 101 ? 22.709 24.417 0.806 1.00 95.81 101 CYS A C 1
ATOM 801 O O . CYS A 1 101 ? 23.055 25.504 1.272 1.00 95.81 101 CYS A O 1
ATOM 803 N N . GLN A 1 102 ? 21.986 24.321 -0.310 1.00 93.62 102 GLN A N 1
ATOM 804 C CA . GLN A 1 102 ? 21.555 25.481 -1.087 1.00 93.62 102 GLN A CA 1
ATOM 805 C C . GLN A 1 102 ? 20.579 26.360 -0.296 1.00 93.62 102 GLN A C 1
ATOM 807 O O . GLN A 1 102 ? 20.757 27.580 -0.261 1.00 93.62 102 GLN A O 1
ATOM 812 N N . SER A 1 103 ? 19.621 25.759 0.415 1.00 90.81 103 SER A N 1
ATOM 813 C CA . SER A 1 103 ? 18.688 26.485 1.290 1.00 90.81 103 SER A CA 1
ATOM 814 C C . SER A 1 103 ? 19.385 27.149 2.487 1.00 90.81 103 SER A C 1
ATOM 816 O O . SER A 1 103 ? 18.959 28.211 2.941 1.00 90.81 103 SER A O 1
ATOM 818 N N . ALA A 1 104 ? 20.519 26.598 2.934 1.00 92.94 104 ALA A N 1
ATOM 819 C CA . ALA A 1 104 ? 21.402 27.204 3.931 1.00 92.94 104 ALA A CA 1
ATOM 820 C C . ALA A 1 104 ? 22.342 28.296 3.365 1.00 92.94 104 ALA A C 1
ATOM 822 O O . ALA A 1 104 ? 23.195 28.815 4.086 1.00 92.94 104 ALA A O 1
ATOM 823 N N . GLY A 1 105 ? 22.216 28.655 2.081 1.00 91.00 105 GLY A N 1
ATOM 824 C CA . GLY A 1 105 ? 23.011 29.703 1.431 1.00 91.00 105 GLY A CA 1
ATOM 825 C C . GLY A 1 105 ? 24.339 29.233 0.825 1.00 91.00 105 GLY A C 1
ATOM 826 O O . GLY A 1 105 ? 25.160 30.066 0.440 1.00 91.00 105 GLY A O 1
ATOM 827 N N . LEU A 1 106 ? 24.570 27.922 0.713 1.00 93.94 106 LEU A N 1
ATOM 828 C CA . LEU A 1 106 ? 25.769 27.335 0.102 1.00 93.94 106 LEU A CA 1
ATOM 829 C C . LEU A 1 106 ? 25.516 26.964 -1.366 1.00 93.94 106 LEU A C 1
ATOM 831 O O . LEU A 1 106 ? 25.621 25.802 -1.754 1.00 93.94 106 LEU A O 1
ATOM 835 N N . SER A 1 107 ? 25.182 27.952 -2.199 1.00 91.19 107 SER A N 1
ATOM 836 C CA . SER A 1 107 ? 24.822 27.730 -3.610 1.00 91.19 107 SER A CA 1
ATOM 837 C C . SER A 1 107 ? 25.941 27.124 -4.464 1.00 91.19 107 SER A C 1
ATOM 839 O O . SER A 1 107 ? 25.658 26.576 -5.522 1.00 91.19 107 SER A O 1
ATOM 841 N N . GLN A 1 108 ? 27.200 27.221 -4.024 1.00 93.62 108 GLN A N 1
ATOM 842 C CA . GLN A 1 108 ? 28.346 26.607 -4.699 1.00 93.62 108 GLN A CA 1
ATOM 843 C C . GLN A 1 108 ? 28.434 25.083 -4.519 1.00 93.62 108 GLN A C 1
ATOM 845 O O . GLN A 1 108 ? 29.245 24.450 -5.183 1.00 93.62 108 GLN A O 1
ATOM 850 N N . VAL A 1 109 ? 27.665 24.486 -3.603 1.00 95.00 109 VAL A N 1
ATOM 851 C CA . VAL A 1 109 ? 27.662 23.030 -3.403 1.00 95.00 109 VAL A CA 1
ATOM 852 C C . VAL A 1 109 ? 26.822 22.380 -4.502 1.00 95.00 109 VAL A C 1
ATOM 854 O O . VAL A 1 109 ? 25.605 22.571 -4.554 1.00 95.00 109 VAL A O 1
ATOM 857 N N . THR A 1 110 ? 27.469 21.607 -5.376 1.00 92.69 110 THR A N 1
ATOM 858 C CA . THR A 1 110 ? 26.817 20.940 -6.520 1.00 92.69 110 THR A CA 1
ATOM 859 C C . THR A 1 110 ? 26.482 19.483 -6.251 1.00 92.69 110 THR A C 1
ATOM 861 O O . THR A 1 110 ? 25.519 18.962 -6.815 1.00 92.69 110 THR A O 1
ATOM 864 N N . ARG A 1 111 ? 27.254 18.818 -5.386 1.00 93.75 111 ARG A N 1
ATOM 865 C CA . ARG A 1 111 ? 27.060 17.411 -5.034 1.00 93.75 111 ARG A CA 1
ATOM 866 C C . ARG A 1 111 ? 27.582 17.122 -3.633 1.00 93.75 111 ARG A C 1
ATOM 868 O O . ARG A 1 111 ? 28.661 17.580 -3.265 1.00 93.75 111 ARG A O 1
ATOM 875 N N . VAL A 1 112 ? 26.832 16.335 -2.865 1.00 95.62 112 VAL A N 1
ATOM 876 C CA . VAL A 1 112 ? 27.266 15.820 -1.558 1.00 95.62 112 VAL A CA 1
ATOM 877 C C . VAL A 1 112 ? 27.001 14.326 -1.517 1.00 95.62 112 VAL A C 1
ATOM 879 O O . VAL A 1 112 ? 25.860 13.920 -1.687 1.00 95.62 112 VAL A O 1
ATOM 882 N N . GLU A 1 113 ? 28.019 13.501 -1.299 1.00 95.69 113 GLU A N 1
ATOM 883 C CA . GLU A 1 113 ? 27.841 12.051 -1.140 1.00 95.69 113 GLU A CA 1
ATOM 884 C C . GLU A 1 113 ? 28.496 11.550 0.138 1.00 95.69 113 GLU A C 1
ATOM 886 O O . GLU A 1 113 ? 29.573 12.011 0.532 1.00 95.69 113 GLU A O 1
ATOM 891 N N . LEU A 1 114 ? 27.855 10.564 0.754 1.00 93.94 114 LEU A N 1
ATOM 892 C CA . LEU A 1 114 ? 28.342 9.910 1.956 1.00 93.94 114 LEU A CA 1
ATOM 893 C C . LEU A 1 114 ? 29.076 8.617 1.582 1.00 93.94 114 LEU A C 1
ATOM 895 O O . LEU A 1 114 ? 28.471 7.695 1.043 1.00 93.94 114 LEU A O 1
ATOM 899 N N . SER A 1 115 ? 30.370 8.535 1.888 1.00 95.31 115 SER A N 1
ATOM 900 C CA . SER A 1 115 ? 31.113 7.271 1.914 1.00 95.31 115 SER A CA 1
ATOM 901 C C . SER A 1 115 ? 31.347 6.814 3.356 1.00 95.31 115 SER A C 1
ATOM 903 O O . SER A 1 115 ? 31.281 7.601 4.302 1.00 95.31 115 SER A O 1
ATOM 905 N N . ARG A 1 116 ? 31.599 5.519 3.543 1.00 93.75 116 ARG A N 1
ATOM 906 C CA . ARG A 1 116 ? 31.874 4.875 4.829 1.00 93.75 116 ARG A CA 1
ATOM 907 C C . ARG A 1 116 ? 33.263 4.255 4.789 1.00 93.75 116 ARG A C 1
ATOM 909 O O . ARG A 1 116 ? 33.595 3.505 3.875 1.00 93.75 116 ARG A O 1
ATOM 916 N N . ARG A 1 117 ? 34.088 4.578 5.777 1.00 94.19 117 ARG A N 1
ATOM 917 C CA . ARG A 1 117 ? 35.427 4.022 5.979 1.00 94.19 117 ARG A CA 1
ATOM 918 C C . ARG A 1 117 ? 35.349 3.001 7.100 1.00 94.19 117 ARG A C 1
ATOM 920 O O . ARG A 1 117 ? 35.077 3.365 8.239 1.00 94.19 117 ARG A O 1
ATOM 927 N N . HIS A 1 118 ? 35.594 1.738 6.781 1.00 92.44 118 HIS A N 1
ATOM 928 C CA . HIS A 1 118 ? 35.579 0.636 7.735 1.00 92.44 118 HIS A CA 1
ATOM 929 C C . HIS A 1 118 ? 37.007 0.186 8.029 1.00 92.44 118 HIS A C 1
ATOM 931 O O . HIS A 1 118 ? 37.740 -0.201 7.117 1.00 92.44 118 HIS A O 1
ATOM 937 N N . LEU A 1 119 ? 37.400 0.231 9.301 1.00 92.31 119 LEU A N 1
ATOM 938 C CA . LEU A 1 119 ? 38.647 -0.338 9.797 1.00 92.31 119 LEU A CA 1
ATOM 939 C C . LEU A 1 119 ? 38.345 -1.692 10.442 1.00 92.31 119 LEU A C 1
ATOM 941 O O . LEU A 1 119 ? 37.755 -1.759 11.518 1.00 92.31 119 LEU A O 1
ATOM 945 N N . ILE A 1 120 ? 38.743 -2.757 9.754 1.00 90.31 120 ILE A N 1
ATOM 946 C CA . ILE A 1 120 ? 38.464 -4.152 10.092 1.00 90.31 120 ILE A CA 1
ATOM 947 C C . ILE A 1 120 ? 39.699 -4.718 10.795 1.00 90.31 120 ILE A C 1
ATOM 949 O O . ILE A 1 120 ? 40.784 -4.751 10.205 1.00 90.31 120 ILE A O 1
ATOM 953 N N . LYS A 1 121 ? 39.553 -5.126 12.057 1.00 87.44 121 LYS A N 1
ATOM 954 C CA . LYS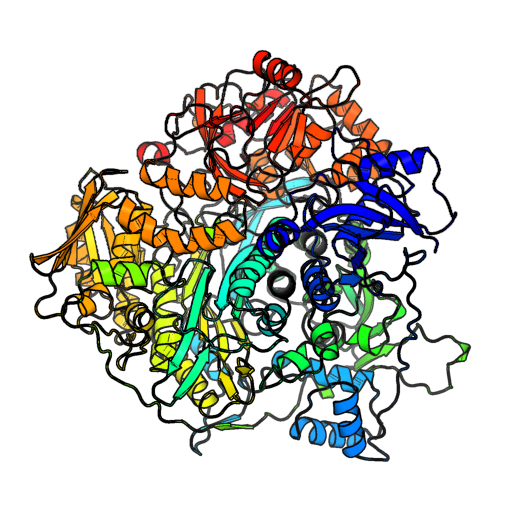 A 1 121 ? 40.641 -5.612 12.918 1.00 87.44 121 LYS A CA 1
ATOM 955 C C . LYS A 1 121 ? 40.280 -6.956 13.551 1.00 87.44 121 LYS A C 1
ATOM 957 O O . LYS A 1 121 ? 39.122 -7.145 13.910 1.00 87.44 121 LYS A O 1
ATOM 962 N N . PRO A 1 122 ? 41.245 -7.859 13.782 1.00 82.44 122 PRO A N 1
ATOM 963 C CA . PRO A 1 122 ? 41.034 -8.986 14.683 1.00 82.44 122 PRO A CA 1
ATOM 964 C C . PRO A 1 122 ? 40.723 -8.475 16.094 1.00 82.44 122 PRO A C 1
ATOM 966 O O . PRO A 1 122 ? 41.301 -7.478 16.536 1.00 82.44 122 PRO A O 1
ATOM 969 N N . GLN A 1 123 ? 39.842 -9.165 16.810 1.00 79.31 123 GLN A N 1
ATOM 970 C CA . GLN A 1 123 ? 39.572 -8.888 18.216 1.00 79.31 123 GLN A CA 1
ATOM 971 C C . GLN A 1 123 ? 40.835 -9.132 19.065 1.00 79.31 123 GLN A C 1
ATOM 973 O O . GLN A 1 123 ? 41.629 -10.037 18.786 1.00 79.31 123 GLN A O 1
ATOM 978 N N . GLU A 1 124 ? 41.051 -8.316 20.102 1.00 72.00 124 GLU A N 1
ATOM 979 C CA . GLU A 1 124 ? 42.207 -8.465 20.993 1.00 72.00 124 GLU A CA 1
ATOM 980 C C . GLU A 1 124 ? 42.270 -9.883 21.588 1.00 72.00 124 GLU A C 1
ATOM 982 O O . GLU A 1 124 ? 41.335 -10.349 22.231 1.00 72.00 124 GLU A O 1
ATOM 987 N N . GLY A 1 125 ? 43.398 -10.572 21.378 1.00 68.56 125 GLY A N 1
ATOM 988 C CA . GLY A 1 125 ? 43.623 -11.947 21.844 1.00 68.56 125 GLY A CA 1
ATOM 989 C C . GLY A 1 125 ? 43.436 -13.033 20.776 1.00 68.56 125 GLY A C 1
ATOM 990 O O . GLY A 1 125 ? 43.961 -14.137 20.946 1.00 68.56 125 GLY A O 1
ATOM 991 N N . CYS A 1 126 ? 42.799 -12.724 19.645 1.00 63.62 126 CYS A N 1
ATOM 992 C CA . CYS A 1 126 ? 42.625 -13.655 18.531 1.00 63.62 126 CYS A CA 1
ATOM 993 C C . CYS A 1 126 ? 43.873 -13.653 17.626 1.00 63.62 126 CYS A C 1
ATOM 995 O O . CYS A 1 126 ? 44.213 -12.657 16.993 1.00 63.62 126 CYS A O 1
ATOM 997 N N . LYS A 1 127 ? 44.606 -14.780 17.581 1.00 53.66 127 LYS A N 1
ATOM 998 C CA . LYS A 1 127 ? 45.850 -14.938 16.787 1.00 53.66 127 LYS A CA 1
ATOM 999 C C . LYS A 1 127 ? 45.626 -15.372 15.333 1.00 53.66 127 LYS A C 1
ATOM 1001 O O . LYS A 1 127 ? 46.601 -15.543 14.601 1.00 53.66 127 LYS A O 1
ATOM 1006 N N . VAL A 1 128 ? 44.384 -15.608 14.923 1.00 55.28 128 VAL A N 1
ATOM 1007 C CA . VAL A 1 128 ? 44.074 -16.098 13.577 1.00 55.28 128 VAL A CA 1
ATOM 1008 C C . VAL A 1 128 ? 43.904 -14.894 12.655 1.00 55.28 128 VAL A C 1
ATOM 1010 O O . VAL A 1 128 ? 42.943 -14.145 12.777 1.00 55.28 128 VAL A O 1
ATOM 1013 N N . GLY A 1 129 ? 44.860 -14.682 11.749 1.00 62.41 129 GLY A N 1
ATOM 1014 C CA . GLY A 1 129 ? 44.657 -13.761 10.633 1.00 62.41 129 GLY A CA 1
ATOM 1015 C C . GLY A 1 129 ? 43.608 -14.341 9.685 1.00 62.41 129 GLY A C 1
ATOM 1016 O O . GLY A 1 129 ? 43.736 -15.502 9.294 1.00 62.41 129 GLY A O 1
ATOM 1017 N N . MET A 1 130 ? 42.585 -13.557 9.330 1.00 70.69 130 MET A N 1
ATOM 1018 C CA . MET A 1 130 ? 41.621 -13.949 8.293 1.00 70.69 130 MET A CA 1
ATOM 1019 C C . MET A 1 130 ? 42.361 -14.207 6.983 1.00 70.69 130 MET A C 1
ATOM 1021 O O . MET A 1 130 ? 43.241 -13.432 6.596 1.00 70.69 130 MET A O 1
ATOM 1025 N N . LYS A 1 131 ? 42.001 -15.285 6.284 1.00 73.31 131 LYS A N 1
ATOM 1026 C CA . LYS A 1 131 ? 42.514 -15.520 4.929 1.00 73.31 131 LYS A CA 1
ATOM 1027 C C . LYS A 1 131 ? 41.951 -14.455 3.987 1.00 73.31 131 LYS A C 1
ATOM 1029 O O . LYS A 1 131 ? 40.829 -13.994 4.186 1.00 73.31 131 LYS A O 1
ATOM 1034 N N . ASP A 1 132 ? 42.683 -14.117 2.925 1.00 73.31 132 ASP A N 1
ATOM 1035 C CA . ASP A 1 132 ? 42.257 -13.075 1.975 1.00 73.31 132 ASP A CA 1
ATOM 1036 C C . ASP A 1 132 ? 40.835 -13.308 1.431 1.00 73.31 132 ASP A C 1
ATOM 1038 O O . ASP A 1 132 ? 40.047 -12.369 1.374 1.00 73.31 132 ASP A O 1
ATOM 1042 N N . GLY A 1 133 ? 40.459 -14.560 1.137 1.00 81.12 133 GLY A N 1
ATOM 1043 C CA . GLY A 1 133 ? 39.102 -14.895 0.684 1.00 81.12 133 GLY A CA 1
ATOM 1044 C C . GLY A 1 133 ? 38.003 -14.688 1.739 1.00 81.12 133 GLY A C 1
ATOM 1045 O O . GLY A 1 133 ? 36.899 -14.277 1.396 1.00 81.12 133 GLY A O 1
ATOM 1046 N N . GLU A 1 134 ? 38.292 -14.915 3.026 1.00 83.50 134 GLU A N 1
ATOM 1047 C CA . GLU A 1 134 ? 37.338 -14.636 4.117 1.00 83.50 134 GLU A CA 1
ATOM 1048 C C . GLU A 1 134 ? 37.169 -13.127 4.308 1.00 83.50 134 GLU A C 1
ATOM 1050 O O . GLU A 1 134 ? 36.059 -12.641 4.509 1.00 83.50 134 GLU A O 1
ATOM 1055 N N . MET A 1 135 ? 38.268 -12.375 4.200 1.00 85.94 135 MET A N 1
ATOM 1056 C CA . MET A 1 135 ? 38.254 -10.916 4.273 1.00 85.94 135 MET A CA 1
ATOM 1057 C C . MET A 1 135 ? 37.448 -10.304 3.119 1.00 85.94 135 MET A C 1
ATOM 1059 O O . MET A 1 135 ? 36.657 -9.393 3.346 1.00 85.94 135 MET A O 1
ATOM 1063 N N . GLU A 1 136 ? 37.602 -10.805 1.891 1.00 87.12 136 GLU A N 1
ATOM 1064 C CA . GLU A 1 136 ? 36.792 -10.358 0.750 1.00 87.12 136 GLU A CA 1
ATOM 1065 C C . GLU A 1 136 ? 35.307 -10.685 0.925 1.00 87.12 136 GLU A C 1
ATOM 1067 O O . GLU A 1 136 ? 34.462 -9.830 0.661 1.00 87.12 136 GLU A O 1
ATOM 1072 N N . SER A 1 137 ? 34.980 -11.875 1.438 1.00 85.12 137 SER A N 1
ATOM 1073 C CA . SER A 1 137 ? 33.594 -12.247 1.730 1.00 85.12 137 SER A CA 1
ATOM 1074 C C . SER A 1 137 ? 32.982 -11.357 2.819 1.00 85.12 137 SER A C 1
ATOM 1076 O O . SER A 1 137 ? 31.872 -10.857 2.647 1.00 85.12 137 SER A O 1
ATOM 1078 N N . LEU A 1 138 ? 33.723 -11.045 3.887 1.00 88.00 138 LEU A N 1
ATOM 1079 C CA . LEU A 1 138 ? 33.289 -10.080 4.901 1.00 88.00 138 LEU A CA 1
ATOM 1080 C C . LEU A 1 138 ? 33.061 -8.690 4.296 1.00 88.00 138 LEU A C 1
ATOM 1082 O O . LEU A 1 138 ? 32.031 -8.072 4.563 1.00 88.00 138 LEU A O 1
ATOM 1086 N N . ILE A 1 139 ? 33.987 -8.203 3.463 1.00 89.00 139 ILE A N 1
ATOM 1087 C CA . ILE A 1 139 ? 33.848 -6.900 2.799 1.00 89.00 139 ILE A CA 1
ATOM 1088 C C . ILE A 1 139 ? 32.615 -6.883 1.887 1.00 89.00 139 ILE A C 1
ATOM 1090 O O . ILE A 1 139 ? 31.911 -5.879 1.860 1.00 89.00 139 ILE A O 1
ATOM 1094 N N . SER A 1 140 ? 32.307 -7.982 1.193 1.00 85.81 140 SER A N 1
ATOM 1095 C CA . SER A 1 140 ? 31.106 -8.079 0.350 1.00 85.81 140 SER A CA 1
ATOM 1096 C C . SER A 1 140 ? 29.792 -7.941 1.131 1.00 85.81 140 SER A C 1
ATOM 1098 O O . SER A 1 140 ? 28.789 -7.536 0.559 1.00 85.81 140 SER A O 1
ATOM 1100 N N . CYS A 1 141 ? 29.801 -8.190 2.446 1.00 83.88 141 CYS A N 1
ATOM 1101 C CA . CYS A 1 141 ? 28.645 -7.976 3.320 1.00 83.88 141 CYS A CA 1
ATOM 1102 C C . CYS A 1 141 ? 28.480 -6.516 3.788 1.00 83.88 141 CYS A C 1
ATOM 1104 O O . CYS A 1 141 ? 27.475 -6.201 4.427 1.00 83.88 141 CYS A O 1
ATOM 1106 N N . LEU A 1 142 ? 29.461 -5.635 3.546 1.00 87.00 142 LEU A N 1
ATOM 1107 C CA . LEU A 1 142 ? 29.447 -4.238 4.013 1.00 87.00 142 LEU A CA 1
ATOM 1108 C C . LEU A 1 142 ? 28.787 -3.258 3.034 1.00 87.00 142 LEU A C 1
ATOM 1110 O O . LEU A 1 142 ? 28.582 -2.094 3.392 1.00 87.00 142 LEU A O 1
ATOM 1114 N N . TYR A 1 143 ? 28.497 -3.689 1.807 1.00 86.06 143 TYR A N 1
ATOM 1115 C CA . TYR A 1 143 ? 27.948 -2.820 0.773 1.00 86.06 143 TYR A CA 1
ATOM 1116 C C . TYR A 1 143 ? 27.062 -3.576 -0.202 1.00 86.06 143 TYR A C 1
ATOM 1118 O O . TYR A 1 143 ? 27.240 -4.772 -0.424 1.00 86.06 143 TYR A O 1
ATOM 1126 N N . ASP A 1 144 ? 26.136 -2.851 -0.815 1.00 79.56 144 ASP A N 1
ATOM 1127 C CA . ASP A 1 144 ? 25.375 -3.371 -1.940 1.00 79.56 144 ASP A CA 1
ATOM 1128 C C . ASP A 1 144 ? 26.167 -3.143 -3.231 1.00 79.56 144 ASP A C 1
ATOM 1130 O O . ASP A 1 144 ? 26.285 -2.023 -3.724 1.00 79.56 144 ASP A O 1
ATOM 1134 N N . SER A 1 145 ? 26.703 -4.218 -3.810 1.00 79.19 145 SER A N 1
ATOM 1135 C CA . SER A 1 145 ? 27.485 -4.145 -5.050 1.00 79.19 145 SER A CA 1
ATOM 1136 C C . SER A 1 145 ? 26.723 -3.577 -6.254 1.00 79.19 145 SER A C 1
ATOM 1138 O O . SER A 1 145 ? 27.350 -3.148 -7.232 1.00 79.19 145 SER A O 1
ATOM 1140 N N . MET A 1 146 ? 25.392 -3.535 -6.191 1.00 72.56 146 MET A N 1
ATOM 1141 C CA . MET A 1 146 ? 24.549 -2.985 -7.245 1.00 72.56 146 MET A CA 1
ATOM 1142 C C . MET A 1 146 ? 24.515 -1.453 -7.220 1.00 72.56 146 MET A C 1
ATOM 1144 O O . MET A 1 146 ? 24.479 -0.825 -8.279 1.00 72.56 146 MET A O 1
ATOM 1148 N N . THR A 1 147 ? 24.615 -0.834 -6.043 1.00 77.00 147 THR A N 1
ATOM 1149 C CA . THR A 1 147 ? 24.489 0.625 -5.857 1.00 77.00 147 THR A CA 1
ATOM 1150 C C . THR A 1 147 ? 25.776 1.300 -5.372 1.00 77.00 147 THR A C 1
ATOM 1152 O O . THR A 1 147 ? 26.015 2.479 -5.654 1.00 77.00 147 THR A O 1
ATOM 1155 N N . GLU A 1 148 ? 26.654 0.547 -4.716 1.00 88.44 148 GLU A N 1
ATOM 1156 C CA . GLU A 1 148 ? 27.882 1.009 -4.074 1.00 88.44 148 GLU A CA 1
ATOM 1157 C C . GLU A 1 148 ? 29.123 0.314 -4.664 1.00 88.44 148 GLU A C 1
ATOM 1159 O O . GLU A 1 148 ? 29.056 -0.723 -5.331 1.00 88.44 148 GLU A O 1
ATOM 1164 N N . CYS A 1 149 ? 30.294 0.907 -4.440 1.00 91.19 149 CYS A N 1
ATOM 1165 C CA . CYS A 1 149 ? 31.582 0.333 -4.797 1.00 91.19 149 CYS A CA 1
ATOM 1166 C C . CYS A 1 149 ? 32.671 0.691 -3.777 1.00 91.19 149 CYS A C 1
ATOM 1168 O O . CYS A 1 149 ? 32.540 1.609 -2.965 1.00 91.19 149 CYS A O 1
ATOM 1170 N N . ILE A 1 150 ? 33.774 -0.054 -3.835 1.00 94.12 150 ILE A N 1
ATOM 1171 C CA . ILE A 1 150 ? 34.970 0.218 -3.038 1.00 94.12 150 ILE A CA 1
ATOM 1172 C C . ILE A 1 150 ? 35.805 1.286 -3.747 1.00 94.12 150 ILE A C 1
ATOM 1174 O O . ILE A 1 150 ? 36.154 1.142 -4.921 1.00 94.12 150 ILE A O 1
ATOM 1178 N N . TYR A 1 151 ? 36.185 2.333 -3.023 1.00 93.50 151 TYR A N 1
ATOM 1179 C CA . TYR A 1 151 ? 37.094 3.359 -3.516 1.00 93.50 151 TYR A CA 1
ATOM 1180 C C . TYR A 1 151 ? 38.547 2.930 -3.302 1.00 93.50 151 TYR A C 1
ATOM 1182 O O . TYR A 1 151 ? 38.999 2.733 -2.175 1.00 93.50 151 TYR A O 1
ATOM 1190 N N . ALA A 1 152 ? 39.304 2.816 -4.397 1.00 89.50 152 ALA A N 1
ATOM 1191 C CA . ALA A 1 152 ? 40.728 2.476 -4.343 1.00 89.50 152 ALA A CA 1
ATOM 1192 C C . ALA A 1 152 ? 41.567 3.571 -3.661 1.00 89.50 152 ALA A C 1
ATOM 1194 O O . ALA A 1 152 ? 42.577 3.283 -3.021 1.00 89.50 152 ALA A O 1
ATOM 1195 N N . GLN A 1 153 ? 41.147 4.828 -3.810 1.00 90.69 153 GLN A N 1
ATOM 1196 C CA . GLN A 1 153 ? 41.700 5.991 -3.126 1.00 90.69 153 GLN A CA 1
ATOM 1197 C C . GLN A 1 153 ? 40.567 6.965 -2.783 1.00 90.69 153 GLN A C 1
ATOM 1199 O O . GLN A 1 153 ? 39.537 6.949 -3.463 1.00 90.69 153 GLN A O 1
ATOM 1204 N N . PRO A 1 154 ? 40.755 7.830 -1.772 1.00 91.06 154 PRO A N 1
ATOM 1205 C CA . PRO A 1 154 ? 39.862 8.950 -1.510 1.00 91.06 154 PRO A CA 1
ATOM 1206 C C . PRO A 1 154 ? 39.529 9.732 -2.789 1.00 91.06 154 PRO A C 1
ATOM 1208 O O . PRO A 1 154 ? 40.436 10.183 -3.489 1.00 91.06 154 PRO A O 1
ATOM 1211 N N . ILE A 1 155 ? 38.240 9.897 -3.099 1.00 91.94 155 ILE A N 1
ATOM 1212 C CA . ILE A 1 155 ? 37.819 10.643 -4.289 1.00 91.94 155 ILE A CA 1
ATOM 1213 C C . ILE A 1 155 ? 38.197 12.124 -4.173 1.00 91.94 155 ILE A C 1
ATOM 1215 O O . ILE A 1 155 ? 38.023 12.746 -3.125 1.00 91.94 155 ILE A O 1
ATOM 1219 N N . THR A 1 156 ? 38.706 12.684 -5.269 1.00 91.62 156 THR A N 1
ATOM 1220 C CA . THR A 1 156 ? 39.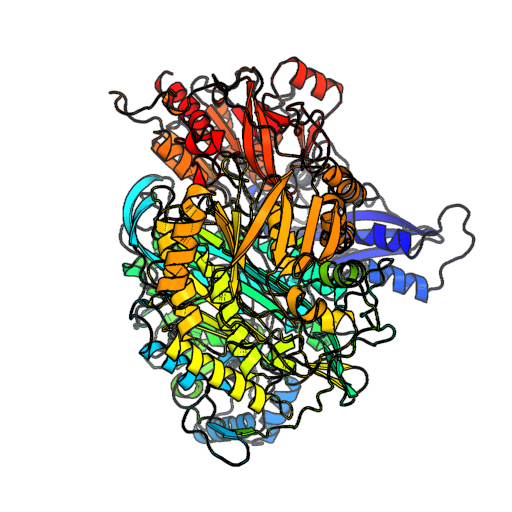052 14.111 -5.411 1.00 91.62 156 THR A CA 1
ATOM 1221 C C . THR A 1 156 ? 38.152 14.835 -6.416 1.00 91.62 156 THR A C 1
ATOM 1223 O O . THR A 1 156 ? 38.172 16.063 -6.496 1.00 91.62 156 THR A O 1
ATOM 1226 N N . SER A 1 157 ? 37.349 14.079 -7.172 1.00 90.81 157 SER A N 1
ATOM 1227 C CA . SER A 1 157 ? 36.330 14.557 -8.104 1.00 90.81 157 SER A CA 1
ATOM 1228 C C . SER A 1 157 ? 35.248 13.488 -8.287 1.00 90.81 157 SER A C 1
ATOM 1230 O O . SER A 1 157 ? 35.553 12.298 -8.207 1.00 90.81 157 SER A O 1
ATOM 1232 N N . PHE A 1 158 ? 34.009 13.902 -8.568 1.00 88.88 158 PHE A N 1
ATOM 1233 C CA . PHE A 1 158 ? 32.937 12.999 -9.009 1.00 88.88 158 PHE A CA 1
ATOM 1234 C C . PHE A 1 158 ? 32.918 12.785 -10.528 1.00 88.88 158 PHE A C 1
ATOM 1236 O O . PHE A 1 158 ? 32.096 12.021 -11.031 1.00 88.88 158 PHE A O 1
ATOM 1243 N N . ALA A 1 159 ? 33.802 13.458 -11.271 1.00 84.19 159 ALA A N 1
ATOM 1244 C CA . ALA A 1 159 ? 33.880 13.311 -12.714 1.00 84.19 159 ALA A CA 1
ATOM 1245 C C . ALA A 1 159 ? 34.247 11.871 -13.101 1.00 84.19 159 ALA A C 1
ATOM 1247 O O . ALA A 1 159 ? 35.242 11.314 -12.634 1.00 84.19 159 ALA A O 1
ATOM 1248 N N . VAL A 1 160 ? 33.454 11.297 -14.000 1.00 79.81 160 VAL A N 1
ATOM 1249 C CA . VAL A 1 160 ? 33.703 9.998 -14.630 1.00 79.81 160 VAL A CA 1
ATOM 1250 C C . VAL A 1 160 ? 34.119 10.229 -16.076 1.00 79.81 160 VAL A C 1
ATOM 1252 O O . VAL A 1 160 ? 33.443 10.948 -16.811 1.00 79.81 160 VAL A O 1
ATOM 1255 N N . ASP A 1 161 ? 35.223 9.610 -16.491 1.00 78.31 161 ASP A N 1
ATOM 1256 C CA . ASP A 1 161 ? 35.718 9.677 -17.870 1.00 78.31 161 ASP A CA 1
ATOM 1257 C C . ASP A 1 161 ? 34.945 8.694 -18.766 1.00 78.31 161 ASP A C 1
ATOM 1259 O O . ASP A 1 161 ? 35.447 7.651 -19.183 1.00 78.31 161 ASP A O 1
ATOM 1263 N N . ILE A 1 162 ? 33.661 8.991 -18.984 1.00 77.19 162 ILE A N 1
ATOM 1264 C CA . ILE A 1 162 ? 32.770 8.233 -19.866 1.00 77.19 162 ILE A CA 1
ATOM 1265 C C . ILE A 1 162 ? 32.395 9.135 -21.036 1.00 77.19 162 ILE A C 1
ATOM 1267 O O . ILE A 1 162 ? 31.737 10.161 -20.863 1.00 77.19 162 ILE A O 1
ATOM 1271 N N . ARG A 1 163 ? 32.788 8.736 -22.248 1.00 78.56 163 ARG A N 1
ATOM 1272 C CA . ARG A 1 163 ? 32.336 9.390 -23.477 1.00 78.56 163 ARG A CA 1
ATOM 1273 C C . ARG A 1 163 ? 30.956 8.835 -23.859 1.00 78.56 163 ARG A C 1
ATOM 1275 O O . ARG A 1 163 ? 30.864 7.624 -24.072 1.00 78.56 163 ARG A O 1
ATOM 1282 N N . PRO A 1 164 ? 29.907 9.674 -23.970 1.00 82.06 164 PRO A N 1
ATOM 1283 C CA . PRO A 1 164 ? 28.601 9.223 -24.437 1.00 82.06 164 PRO A CA 1
ATOM 1284 C C . PRO A 1 164 ? 28.711 8.581 -25.821 1.00 82.06 164 PRO A C 1
ATOM 1286 O O . PRO A 1 164 ? 29.460 9.066 -26.673 1.00 82.06 164 PRO A O 1
ATOM 1289 N N . GLN A 1 165 ? 27.982 7.490 -26.043 1.00 84.69 165 GLN A N 1
ATOM 1290 C CA . GLN A 1 165 ? 27.964 6.824 -27.341 1.00 84.69 165 GLN A CA 1
ATOM 1291 C C . GLN A 1 165 ? 27.306 7.725 -28.394 1.00 84.69 165 GLN A C 1
ATOM 1293 O O . GLN A 1 165 ? 26.213 8.253 -28.176 1.00 84.69 165 GLN A O 1
ATOM 1298 N N . ASP A 1 166 ? 27.968 7.876 -29.542 1.00 88.81 166 ASP A N 1
ATOM 1299 C CA . ASP A 1 166 ? 27.434 8.635 -30.671 1.00 88.81 166 ASP A CA 1
ATOM 1300 C C . ASP A 1 166 ? 26.240 7.902 -31.309 1.00 88.81 166 ASP A C 1
ATOM 1302 O O . ASP A 1 166 ? 26.186 6.670 -31.364 1.00 88.81 166 ASP A O 1
ATOM 1306 N N . VAL A 1 167 ? 25.279 8.665 -31.835 1.00 91.31 167 VAL A N 1
ATOM 1307 C CA . VAL A 1 167 ? 24.167 8.113 -32.624 1.00 91.31 167 VAL A CA 1
ATOM 1308 C C . VAL A 1 167 ? 24.709 7.578 -33.950 1.00 91.31 167 VAL A C 1
ATOM 1310 O O . VAL A 1 167 ? 25.401 8.297 -34.669 1.00 91.31 167 VAL A O 1
ATOM 1313 N N . PHE A 1 168 ? 24.351 6.344 -34.304 1.00 92.69 168 PHE A N 1
ATOM 1314 C CA . PHE A 1 168 ? 24.759 5.701 -35.556 1.00 92.69 168 PHE A CA 1
ATOM 1315 C C . PHE A 1 168 ? 23.553 5.128 -36.307 1.00 92.69 168 PHE A C 1
ATOM 1317 O O . PHE A 1 168 ? 22.502 4.898 -35.714 1.00 92.69 168 PHE A O 1
ATOM 1324 N N . GLU A 1 169 ? 23.691 4.898 -37.613 1.00 94.56 169 GLU A N 1
ATOM 1325 C CA . GLU A 1 169 ? 22.661 4.236 -38.424 1.00 94.56 169 GLU A CA 1
ATOM 1326 C C . GLU A 1 169 ? 22.857 2.715 -38.454 1.00 94.56 169 GLU A C 1
ATOM 1328 O O . GLU A 1 169 ? 23.978 2.216 -38.588 1.00 94.56 169 GLU A O 1
ATOM 1333 N N . VAL A 1 170 ? 21.753 1.971 -38.380 1.00 95.62 170 VAL A N 1
ATOM 1334 C CA . VAL A 1 170 ? 21.725 0.519 -38.583 1.00 95.62 170 VAL A CA 1
ATOM 1335 C C . VAL A 1 170 ? 21.449 0.249 -40.060 1.00 95.62 170 VAL A C 1
ATOM 1337 O O . VAL A 1 170 ? 20.370 0.545 -40.565 1.00 95.62 170 VAL A O 1
ATOM 1340 N N . ASP A 1 171 ? 22.438 -0.303 -40.767 1.00 96.00 171 ASP A N 1
ATOM 1341 C CA . ASP A 1 171 ? 22.434 -0.450 -42.231 1.00 96.00 171 ASP A CA 1
ATOM 1342 C C . ASP A 1 171 ? 21.507 -1.571 -42.751 1.00 96.00 171 ASP A C 1
ATOM 1344 O O . ASP A 1 171 ? 21.951 -2.583 -43.299 1.00 96.00 171 ASP A O 1
ATOM 1348 N N . ILE A 1 172 ? 20.197 -1.398 -42.567 1.00 95.19 172 ILE A N 1
ATOM 1349 C CA . ILE A 1 172 ? 19.155 -2.317 -43.046 1.00 95.19 172 ILE A CA 1
ATOM 1350 C C . ILE A 1 172 ? 19.051 -2.286 -44.577 1.00 95.19 172 ILE A C 1
ATOM 1352 O O . ILE A 1 172 ? 18.780 -3.316 -45.196 1.00 95.19 172 ILE A O 1
ATOM 1356 N N . LEU A 1 173 ? 19.282 -1.137 -45.218 1.00 95.38 173 LEU A N 1
ATOM 1357 C CA . LEU A 1 173 ? 19.235 -1.038 -46.679 1.00 95.38 173 LEU A CA 1
ATOM 1358 C C . LEU A 1 173 ? 20.385 -1.801 -47.348 1.00 95.38 173 LEU A C 1
ATOM 1360 O O . LEU A 1 173 ? 20.166 -2.425 -48.386 1.00 95.38 173 LEU A O 1
ATOM 1364 N N . GLY A 1 174 ? 21.587 -1.772 -46.765 1.00 95.12 174 GLY A N 1
ATOM 1365 C CA . GLY A 1 174 ? 22.754 -2.477 -47.292 1.00 95.12 174 GLY A CA 1
ATOM 1366 C C . GLY A 1 174 ? 22.836 -3.948 -46.881 1.00 95.12 174 GLY A C 1
ATOM 1367 O O . GLY A 1 174 ? 23.223 -4.787 -47.695 1.00 95.12 174 GLY A O 1
ATOM 1368 N N . LYS A 1 175 ? 22.478 -4.283 -45.634 1.00 96.06 175 LYS A N 1
ATOM 1369 C CA . LYS A 1 175 ? 22.698 -5.624 -45.047 1.00 96.06 175 LYS A CA 1
ATOM 1370 C C . LYS A 1 175 ? 21.418 -6.371 -44.669 1.00 96.06 175 LYS A C 1
ATOM 1372 O O . LYS A 1 175 ? 21.491 -7.529 -44.256 1.00 96.06 175 LYS A O 1
ATOM 1377 N N . GLY A 1 176 ? 20.251 -5.746 -44.810 1.00 94.44 176 GLY A N 1
ATOM 1378 C CA . GLY A 1 176 ? 18.963 -6.351 -44.480 1.00 94.44 176 GLY A CA 1
ATOM 1379 C C . GLY A 1 176 ? 18.832 -6.719 -43.001 1.00 94.44 176 GLY A C 1
ATOM 1380 O O . GLY A 1 176 ? 19.416 -6.083 -42.122 1.00 94.44 176 GLY A O 1
ATOM 1381 N N . ARG A 1 177 ? 18.075 -7.791 -42.744 1.00 96.50 177 ARG A N 1
ATOM 1382 C CA . ARG A 1 177 ? 17.744 -8.309 -41.407 1.00 96.50 177 ARG A CA 1
ATOM 1383 C C . ARG A 1 177 ? 18.971 -8.555 -40.520 1.00 96.50 177 ARG A C 1
ATOM 1385 O O . ARG A 1 177 ? 18.915 -8.277 -39.330 1.00 96.50 177 ARG A O 1
ATOM 1392 N N . ALA A 1 178 ? 20.100 -8.970 -41.101 1.00 96.81 178 ALA A N 1
ATOM 1393 C CA . ALA A 1 178 ? 21.329 -9.254 -40.357 1.00 96.81 178 ALA A CA 1
ATOM 1394 C C . ALA A 1 178 ? 21.924 -8.018 -39.652 1.00 96.81 178 ALA A C 1
ATOM 1396 O O . ALA A 1 178 ? 22.531 -8.146 -38.589 1.00 96.81 178 ALA A O 1
ATOM 1397 N N . ALA A 1 179 ? 21.757 -6.810 -40.211 1.00 96.81 179 ALA A N 1
ATOM 1398 C CA . ALA A 1 179 ? 22.162 -5.590 -39.507 1.00 96.81 179 ALA A CA 1
ATOM 1399 C C . ALA A 1 179 ? 21.292 -5.331 -38.275 1.00 96.81 179 ALA A C 1
ATOM 1401 O O . ALA A 1 179 ? 21.815 -4.900 -37.248 1.00 96.81 179 ALA A O 1
ATOM 1402 N N . LEU A 1 180 ? 19.990 -5.614 -38.370 1.00 95.69 180 LEU A N 1
ATOM 1403 C CA . LEU A 1 180 ? 19.061 -5.439 -37.262 1.00 95.69 180 LEU A CA 1
ATOM 1404 C C . LEU A 1 180 ? 19.249 -6.510 -36.180 1.00 95.69 180 LEU A C 1
ATOM 1406 O O . LEU A 1 180 ? 19.194 -6.169 -35.009 1.00 95.69 180 LEU A O 1
ATOM 1410 N N . GLU A 1 181 ? 19.554 -7.759 -36.541 1.00 95.75 181 GLU A N 1
ATOM 1411 C CA . GLU A 1 181 ? 19.938 -8.810 -35.580 1.00 95.75 181 GLU A CA 1
ATOM 1412 C C . GLU A 1 181 ? 21.187 -8.423 -34.790 1.00 95.75 181 GLU A C 1
ATOM 1414 O O . GLU A 1 181 ? 21.204 -8.488 -33.564 1.00 95.75 181 GLU A O 1
ATOM 1419 N N . LYS A 1 182 ? 22.219 -7.933 -35.486 1.00 95.38 182 LYS A N 1
ATOM 1420 C CA . LYS A 1 182 ? 23.429 -7.455 -34.821 1.00 95.38 182 LYS A CA 1
ATOM 1421 C C . LYS A 1 182 ? 23.116 -6.311 -33.847 1.00 95.38 182 LYS A C 1
ATOM 1423 O O . LYS A 1 182 ? 23.589 -6.325 -32.715 1.00 95.38 182 LYS A O 1
ATOM 1428 N N . ALA A 1 183 ? 22.314 -5.336 -34.279 1.00 93.31 183 ALA A N 1
ATOM 1429 C CA . ALA A 1 183 ? 21.894 -4.231 -33.421 1.00 93.31 183 ALA A CA 1
ATOM 1430 C C . ALA A 1 183 ? 21.022 -4.708 -32.246 1.00 93.31 183 ALA A C 1
ATOM 1432 O O . ALA A 1 183 ? 21.158 -4.183 -31.146 1.00 93.31 183 ALA A O 1
ATOM 1433 N N . ASN A 1 184 ? 20.166 -5.710 -32.457 1.00 91.88 184 ASN A N 1
ATOM 1434 C CA . ASN A 1 184 ? 19.346 -6.325 -31.419 1.00 91.88 184 ASN A CA 1
ATOM 1435 C C . ASN A 1 184 ? 20.200 -6.906 -30.289 1.00 91.88 184 ASN A C 1
ATOM 1437 O O . ASN A 1 184 ? 19.914 -6.650 -29.119 1.00 91.88 184 ASN A O 1
ATOM 1441 N N . ASP A 1 185 ? 21.263 -7.626 -30.639 1.00 87.06 185 ASP A N 1
ATOM 1442 C CA . ASP A 1 185 ? 22.154 -8.246 -29.662 1.00 87.06 185 ASP A CA 1
ATOM 1443 C C . ASP A 1 185 ? 23.031 -7.208 -28.947 1.00 87.06 185 ASP A C 1
ATOM 1445 O O . ASP A 1 185 ? 23.159 -7.248 -27.721 1.00 87.06 185 ASP A O 1
ATOM 1449 N N . GLU A 1 186 ? 23.604 -6.255 -29.696 1.00 87.31 186 GLU A N 1
ATOM 1450 C CA . GLU A 1 186 ? 24.499 -5.218 -29.158 1.00 87.31 186 GLU A CA 1
ATOM 1451 C C . GLU A 1 186 ? 23.767 -4.195 -28.276 1.00 87.31 186 GLU A C 1
ATOM 1453 O O . GLU A 1 186 ? 24.312 -3.775 -27.256 1.00 87.31 186 GLU A O 1
ATOM 1458 N N . LEU A 1 187 ? 22.544 -3.799 -28.647 1.00 85.56 187 LEU A N 1
ATOM 1459 C CA . LEU A 1 187 ? 21.744 -2.808 -27.913 1.00 85.56 187 LEU A CA 1
ATOM 1460 C C . LEU A 1 187 ? 20.764 -3.444 -26.913 1.00 85.56 187 LEU A C 1
ATOM 1462 O O . LEU A 1 187 ? 20.094 -2.718 -26.184 1.00 85.56 187 LEU A O 1
ATOM 1466 N N . GLY A 1 188 ? 20.655 -4.777 -26.876 1.00 82.50 188 GLY A N 1
ATOM 1467 C CA . GLY A 1 188 ? 19.743 -5.485 -25.973 1.00 82.50 188 GLY A CA 1
ATOM 1468 C C . GLY A 1 188 ? 18.263 -5.206 -26.251 1.00 82.50 188 GLY A C 1
ATOM 1469 O O . GLY A 1 188 ? 17.488 -5.044 -25.314 1.00 82.50 188 GLY A O 1
ATOM 1470 N N . LEU A 1 189 ? 17.871 -5.140 -27.528 1.00 85.31 189 LEU A N 1
ATOM 1471 C CA . LEU A 1 189 ? 16.519 -4.729 -27.941 1.00 85.31 189 LEU A CA 1
ATOM 1472 C C . LEU A 1 189 ? 15.440 -5.778 -27.628 1.00 85.31 189 LEU A C 1
ATOM 1474 O O . LEU A 1 189 ? 14.268 -5.435 -27.523 1.00 85.31 189 LEU A O 1
ATOM 1478 N N . ALA A 1 190 ? 15.835 -7.044 -27.465 1.00 84.06 190 ALA A N 1
ATOM 1479 C CA . ALA A 1 190 ? 14.940 -8.173 -27.203 1.00 84.06 190 ALA A CA 1
ATOM 1480 C C . ALA A 1 190 ? 13.818 -8.349 -28.249 1.00 84.06 190 ALA A C 1
ATOM 1482 O O . ALA A 1 190 ? 12.742 -8.849 -27.924 1.00 84.06 190 ALA A O 1
ATOM 1483 N N . PHE A 1 191 ? 14.081 -7.980 -29.506 1.00 87.25 191 PHE A N 1
ATOM 1484 C CA . PHE A 1 191 ? 13.189 -8.259 -30.623 1.00 87.25 191 PHE A CA 1
ATOM 1485 C C . PHE A 1 191 ? 13.058 -9.760 -30.851 1.00 87.25 191 PHE A C 1
ATOM 1487 O O . PHE A 1 191 ? 14.053 -10.487 -30.936 1.00 87.25 191 PHE A O 1
ATOM 1494 N N . ASP A 1 192 ? 11.816 -10.217 -30.989 1.00 85.88 192 ASP A N 1
ATOM 1495 C CA . ASP A 1 192 ? 11.549 -11.559 -31.477 1.00 85.88 192 ASP A CA 1
ATOM 1496 C C . ASP A 1 192 ? 11.703 -11.623 -33.009 1.00 85.88 192 ASP A C 1
ATOM 1498 O O . ASP A 1 192 ? 11.965 -10.629 -33.696 1.00 85.88 192 ASP A O 1
ATOM 1502 N N . SER A 1 193 ? 11.567 -12.822 -33.582 1.00 89.88 193 SER A N 1
ATOM 1503 C CA . SER A 1 193 ? 11.712 -12.976 -35.033 1.00 89.88 193 SER A CA 1
ATOM 1504 C C . SER A 1 193 ? 10.676 -12.174 -35.822 1.00 89.88 193 SER A C 1
ATOM 1506 O O . SER A 1 193 ? 10.987 -11.731 -36.926 1.00 89.88 193 SER A O 1
ATOM 1508 N N . TRP A 1 194 ? 9.468 -11.996 -35.282 1.00 88.50 194 TRP A N 1
ATOM 1509 C CA . TRP A 1 194 ? 8.416 -11.227 -35.938 1.00 88.50 194 TRP A CA 1
ATOM 1510 C C . TRP A 1 194 ? 8.788 -9.742 -35.970 1.00 88.50 194 TRP A C 1
ATOM 1512 O O . TRP A 1 194 ? 8.674 -9.108 -37.019 1.00 88.50 194 TRP A O 1
ATOM 1522 N N . ASP A 1 195 ? 9.307 -9.210 -34.861 1.00 89.44 195 ASP A N 1
ATOM 1523 C CA . ASP A 1 195 ? 9.744 -7.816 -34.756 1.00 89.44 195 ASP A CA 1
ATOM 1524 C C . ASP A 1 195 ? 10.880 -7.524 -35.753 1.00 89.44 195 ASP A C 1
ATOM 1526 O O . ASP A 1 195 ? 10.834 -6.539 -36.498 1.00 89.44 195 ASP A O 1
ATOM 1530 N N . LEU A 1 196 ? 11.873 -8.421 -35.830 1.00 93.94 196 LEU A N 1
ATOM 1531 C CA . LEU A 1 196 ? 12.997 -8.313 -36.766 1.00 93.94 196 LEU A CA 1
ATOM 1532 C C . LEU A 1 196 ? 12.529 -8.252 -38.227 1.00 93.94 196 LEU A C 1
ATOM 1534 O O . LEU A 1 196 ? 13.027 -7.431 -39.004 1.00 93.94 196 LEU A O 1
ATOM 1538 N N . ASP A 1 197 ? 11.570 -9.097 -38.605 1.00 93.38 197 ASP A N 1
ATOM 1539 C CA . ASP A 1 197 ? 11.029 -9.138 -39.965 1.00 93.38 197 ASP A CA 1
ATOM 1540 C C . ASP A 1 197 ? 10.205 -7.881 -40.277 1.00 93.38 197 ASP A C 1
ATOM 1542 O O . ASP A 1 197 ? 10.391 -7.257 -41.330 1.00 93.38 197 ASP A O 1
ATOM 1546 N N . TYR A 1 198 ? 9.339 -7.467 -39.347 1.00 91.44 198 TYR A N 1
ATOM 1547 C CA . TYR A 1 198 ? 8.475 -6.300 -39.508 1.00 91.44 198 TYR A CA 1
ATOM 1548 C C . TYR A 1 198 ? 9.281 -5.010 -39.689 1.00 91.44 198 TYR A C 1
ATOM 1550 O O . TYR A 1 198 ? 9.084 -4.292 -40.675 1.00 91.44 198 TYR A O 1
ATOM 1558 N N . TYR A 1 199 ? 10.227 -4.721 -38.790 1.00 92.56 199 TYR A N 1
ATOM 1559 C CA . TYR A 1 199 ? 11.004 -3.481 -38.865 1.00 92.56 199 TYR A CA 1
ATOM 1560 C C . TYR A 1 199 ? 11.972 -3.468 -40.047 1.00 92.56 199 TYR A C 1
ATOM 1562 O O . TYR A 1 199 ? 12.139 -2.425 -40.683 1.00 92.56 199 TYR A O 1
ATOM 1570 N N . THR A 1 200 ? 12.544 -4.620 -40.416 1.00 95.12 200 THR A N 1
ATOM 1571 C CA . THR A 1 200 ? 13.343 -4.733 -41.646 1.00 95.12 200 THR A CA 1
ATOM 1572 C C . THR A 1 200 ? 12.512 -4.322 -42.864 1.00 95.12 200 THR A C 1
ATOM 1574 O O . THR A 1 200 ? 12.936 -3.464 -43.644 1.00 95.12 200 THR A O 1
ATOM 1577 N N . ALA A 1 201 ? 11.302 -4.874 -43.006 1.00 94.12 201 ALA A N 1
ATOM 1578 C CA . ALA A 1 201 ? 10.411 -4.556 -44.118 1.00 94.12 201 ALA A CA 1
ATOM 1579 C C . ALA A 1 201 ? 9.933 -3.093 -44.092 1.00 94.12 201 ALA A C 1
ATOM 1581 O O . ALA A 1 201 ? 9.871 -2.443 -45.140 1.00 94.12 201 ALA A O 1
ATOM 1582 N N . LEU A 1 202 ? 9.628 -2.550 -42.907 1.00 92.75 202 LEU A N 1
ATOM 1583 C CA . LEU A 1 202 ? 9.212 -1.158 -42.732 1.00 92.75 202 LEU A CA 1
ATOM 1584 C C . LEU A 1 202 ? 10.294 -0.187 -43.219 1.00 92.75 202 LEU A C 1
ATOM 1586 O O . LEU A 1 202 ? 10.012 0.662 -44.067 1.00 92.75 202 LEU A O 1
ATOM 1590 N N . PHE A 1 203 ? 11.532 -0.332 -42.738 1.00 94.06 203 PHE A N 1
ATOM 1591 C CA . PHE A 1 203 ? 12.629 0.578 -43.086 1.00 94.06 203 PHE A CA 1
ATOM 1592 C C . PHE A 1 203 ? 13.081 0.450 -44.544 1.00 94.06 203 PHE A C 1
ATOM 1594 O O . PHE A 1 203 ? 13.393 1.453 -45.192 1.00 94.06 203 PHE A O 1
ATOM 1601 N N . GLN A 1 204 ? 12.987 -0.749 -45.126 1.00 95.25 204 GLN A N 1
ATOM 1602 C CA . GLN A 1 204 ? 13.151 -0.936 -46.570 1.00 95.25 204 GLN A CA 1
ATOM 1603 C C . GLN A 1 204 ? 12.056 -0.224 -47.374 1.00 95.25 204 GLN A C 1
ATOM 1605 O O . GLN A 1 204 ? 12.347 0.421 -48.385 1.00 95.25 204 GLN A O 1
ATOM 1610 N N . LYS A 1 205 ? 10.800 -0.286 -46.917 1.00 93.31 205 LYS A N 1
ATOM 1611 C CA . LYS A 1 205 ? 9.667 0.385 -47.568 1.00 93.31 205 LYS A CA 1
ATOM 1612 C C . LYS A 1 205 ? 9.792 1.908 -47.518 1.00 93.31 205 LYS A C 1
ATOM 1614 O O . LYS A 1 205 ? 9.542 2.555 -48.535 1.00 93.31 205 LYS A O 1
ATOM 1619 N N . VAL A 1 206 ? 10.190 2.478 -46.376 1.00 91.75 206 VAL A N 1
ATOM 1620 C CA . VAL A 1 206 ? 10.402 3.934 -46.233 1.00 91.75 206 VAL A CA 1
ATOM 1621 C C . VAL A 1 206 ? 11.742 4.410 -46.811 1.00 91.75 206 VAL A C 1
ATOM 1623 O O . VAL A 1 206 ? 11.986 5.612 -46.871 1.00 91.75 206 VAL A O 1
ATOM 1626 N N . LYS A 1 207 ? 12.580 3.483 -47.303 1.00 94.25 207 LYS A N 1
ATOM 1627 C CA . LYS A 1 207 ? 13.844 3.735 -48.018 1.00 94.25 207 LYS A CA 1
ATOM 1628 C C . LYS A 1 207 ? 14.858 4.556 -47.220 1.00 94.25 207 LYS A C 1
ATOM 1630 O O . LYS A 1 207 ? 15.544 5.411 -47.779 1.00 94.25 207 LYS A O 1
ATOM 1635 N N . ARG A 1 208 ? 14.982 4.268 -45.924 1.00 94.06 208 ARG A N 1
ATOM 1636 C CA . ARG A 1 208 ? 16.030 4.835 -45.066 1.00 94.06 208 ARG A CA 1
ATOM 1637 C C . ARG A 1 208 ? 16.461 3.843 -43.995 1.00 94.06 208 ARG A C 1
ATOM 1639 O O . ARG A 1 208 ? 15.663 3.015 -43.565 1.00 94.06 208 ARG A O 1
ATOM 1646 N N . ASN A 1 209 ? 17.697 3.977 -43.530 1.00 95.75 209 ASN A N 1
ATOM 1647 C CA . ASN A 1 209 ? 18.162 3.259 -42.350 1.00 95.75 209 ASN A CA 1
ATOM 1648 C C . ASN A 1 209 ? 17.551 3.873 -41.074 1.00 95.75 209 ASN A C 1
ATOM 1650 O O . ASN A 1 209 ? 17.364 5.098 -41.019 1.00 95.75 209 ASN A O 1
ATOM 1654 N N . PRO A 1 210 ? 17.210 3.063 -40.057 1.00 95.69 210 PRO A N 1
ATOM 1655 C CA . PRO A 1 210 ? 16.931 3.574 -38.724 1.00 95.69 210 PRO A CA 1
ATOM 1656 C C . PRO A 1 210 ? 18.217 3.967 -37.994 1.00 95.69 210 PRO A C 1
ATOM 1658 O O . PRO A 1 210 ? 19.285 3.398 -38.234 1.00 95.69 210 PRO A O 1
ATOM 1661 N N . THR A 1 211 ? 18.116 4.925 -37.078 1.00 95.88 211 THR A N 1
ATOM 1662 C CA . THR A 1 211 ? 19.198 5.215 -36.124 1.00 95.88 211 THR A CA 1
ATOM 1663 C C . THR A 1 211 ? 19.201 4.199 -34.975 1.00 95.88 211 THR A C 1
ATOM 1665 O O . THR A 1 211 ? 18.207 3.515 -34.727 1.00 95.88 211 THR A O 1
ATOM 1668 N N . SER A 1 212 ? 20.296 4.130 -34.217 1.00 94.50 212 SER A N 1
ATOM 1669 C CA . SER A 1 212 ? 20.369 3.356 -32.972 1.00 94.50 212 SER A CA 1
ATOM 1670 C C . SER A 1 212 ? 19.303 3.781 -31.955 1.00 94.50 212 SER A C 1
ATOM 1672 O O . SER A 1 212 ? 18.745 2.930 -31.268 1.00 94.50 212 SER A O 1
ATOM 1674 N N . VAL A 1 213 ? 18.975 5.077 -31.906 1.00 95.06 213 VAL A N 1
ATOM 1675 C CA . VAL A 1 213 ? 17.935 5.635 -31.028 1.00 95.06 213 VAL A CA 1
ATOM 1676 C C . VAL A 1 213 ? 16.540 5.228 -31.500 1.00 95.06 213 VAL A C 1
ATOM 1678 O O . VAL A 1 213 ? 15.733 4.825 -30.674 1.00 95.06 213 VAL A O 1
ATOM 1681 N N . GLU A 1 214 ? 16.262 5.255 -32.810 1.00 95.31 214 GLU A N 1
ATOM 1682 C CA . GLU A 1 214 ? 14.992 4.766 -33.374 1.00 95.31 214 GLU A CA 1
ATOM 1683 C C . GLU A 1 214 ? 14.812 3.264 -33.114 1.00 95.31 214 GLU A C 1
ATOM 1685 O O . GLU A 1 214 ? 13.735 2.843 -32.708 1.00 95.31 214 GLU A O 1
ATOM 1690 N N . CYS A 1 215 ? 15.857 2.447 -33.296 1.00 94.38 215 CYS A N 1
ATOM 1691 C CA . CYS A 1 215 ? 15.796 1.016 -32.983 1.00 94.38 215 CYS A CA 1
ATOM 1692 C C . CYS A 1 215 ? 15.485 0.767 -31.501 1.00 94.38 215 CYS A C 1
ATOM 1694 O O . CYS A 1 215 ? 14.651 -0.080 -31.186 1.00 94.38 215 CYS A O 1
ATOM 1696 N N . PHE A 1 216 ? 16.134 1.513 -30.603 1.00 91.94 216 PHE A N 1
ATOM 1697 C CA . PHE A 1 216 ? 15.895 1.405 -29.166 1.00 91.94 216 PHE A CA 1
ATOM 1698 C C . PHE A 1 216 ? 14.486 1.861 -28.775 1.00 91.94 216 PHE A C 1
ATOM 1700 O O . PHE A 1 216 ? 13.792 1.162 -28.044 1.00 91.94 216 PHE A O 1
ATOM 1707 N N . ASP A 1 217 ? 14.037 2.994 -29.312 1.00 92.62 217 ASP A N 1
ATOM 1708 C CA . ASP A 1 217 ? 12.691 3.531 -29.107 1.00 92.62 217 ASP A CA 1
ATOM 1709 C C . ASP A 1 217 ? 11.603 2.539 -29.547 1.00 92.62 217 ASP A C 1
ATOM 1711 O O . ASP A 1 217 ? 10.653 2.266 -28.814 1.00 92.62 217 ASP A O 1
ATOM 1715 N N . LEU A 1 218 ? 11.768 1.937 -30.728 1.00 90.81 218 LEU A N 1
ATOM 1716 C CA . LEU A 1 218 ? 10.857 0.912 -31.236 1.00 90.81 218 LEU A CA 1
ATOM 1717 C C . LEU A 1 218 ? 10.851 -0.346 -30.360 1.00 90.81 218 LEU A C 1
ATOM 1719 O O . LEU A 1 218 ? 9.791 -0.936 -30.167 1.00 90.81 218 LEU A O 1
ATOM 1723 N N . ALA A 1 219 ? 12.004 -0.744 -29.819 1.00 88.31 219 ALA A N 1
ATOM 1724 C CA . ALA A 1 219 ? 12.117 -1.891 -28.923 1.00 88.31 219 ALA A CA 1
ATOM 1725 C C . ALA A 1 219 ? 11.369 -1.691 -27.609 1.00 88.31 219 ALA A C 1
ATOM 1727 O O . ALA A 1 219 ? 10.651 -2.586 -27.169 1.00 88.31 219 ALA A O 1
ATOM 1728 N N . GLN A 1 220 ? 11.489 -0.509 -27.005 1.00 83.06 220 GLN A N 1
ATOM 1729 C CA . GLN A 1 220 ? 10.817 -0.252 -25.738 1.00 83.06 220 GLN A CA 1
ATOM 1730 C C . GLN A 1 220 ? 9.317 -0.001 -25.920 1.00 83.06 220 GLN A C 1
ATOM 1732 O O . GLN A 1 220 ? 8.509 -0.693 -25.302 1.00 83.06 220 GLN A O 1
ATOM 1737 N N . SER A 1 221 ? 8.927 0.915 -26.815 1.00 81.38 221 SER A N 1
ATOM 1738 C CA . SER A 1 221 ? 7.513 1.270 -27.024 1.00 81.38 221 SER A CA 1
ATOM 1739 C C . SER A 1 221 ? 6.657 0.133 -27.573 1.00 81.38 221 SER A C 1
ATOM 1741 O O . SER A 1 221 ? 5.438 0.158 -27.422 1.00 81.38 221 SER A O 1
ATOM 1743 N N . ASN A 1 222 ? 7.267 -0.858 -28.228 1.00 81.00 222 ASN A N 1
ATOM 1744 C CA . ASN A 1 222 ? 6.559 -2.029 -28.743 1.00 81.00 222 ASN A CA 1
ATOM 1745 C C . ASN A 1 222 ? 6.931 -3.326 -28.017 1.00 81.00 222 ASN A C 1
ATOM 1747 O O . ASN A 1 222 ? 6.647 -4.412 -28.525 1.00 81.00 222 ASN A O 1
ATOM 1751 N N . SER A 1 223 ? 7.516 -3.215 -26.822 1.00 80.06 223 SER A N 1
ATOM 1752 C CA . SER A 1 223 ? 7.734 -4.348 -25.925 1.00 80.06 223 SER A CA 1
ATOM 1753 C C . SER A 1 223 ? 6.408 -5.000 -25.505 1.00 80.06 223 SER A C 1
ATOM 1755 O O . SER A 1 223 ? 5.330 -4.407 -25.622 1.00 80.06 223 SER A O 1
ATOM 1757 N N . GLU A 1 224 ? 6.478 -6.230 -24.982 1.00 80.50 224 GLU A N 1
ATOM 1758 C CA . GLU A 1 224 ? 5.309 -6.893 -24.382 1.00 80.50 224 GLU A CA 1
ATOM 1759 C C . GLU A 1 224 ? 4.694 -6.022 -23.282 1.00 80.50 224 GLU A C 1
ATOM 1761 O O . GLU A 1 224 ? 3.481 -5.853 -23.247 1.00 80.50 224 GLU A O 1
ATOM 1766 N N . HIS A 1 225 ? 5.546 -5.420 -22.451 1.00 73.56 225 HIS A N 1
ATOM 1767 C CA . HIS A 1 225 ? 5.147 -4.608 -21.308 1.00 73.56 225 HIS A CA 1
ATOM 1768 C C . HIS A 1 225 ? 4.381 -3.329 -21.692 1.00 73.56 225 HIS A C 1
ATOM 1770 O O . HIS A 1 225 ? 3.528 -2.888 -20.932 1.00 73.56 225 HIS A O 1
ATOM 1776 N N . SER A 1 226 ? 4.668 -2.735 -22.856 1.00 77.19 226 SER A N 1
ATOM 1777 C CA . SER A 1 226 ? 4.006 -1.499 -23.312 1.00 77.19 226 SER A CA 1
ATOM 1778 C C . SER A 1 226 ? 2.773 -1.752 -24.186 1.00 77.19 226 SER A C 1
ATOM 1780 O O . SER A 1 226 ? 1.877 -0.915 -24.258 1.00 77.19 226 SER A O 1
ATOM 1782 N N . ARG A 1 227 ? 2.717 -2.881 -24.907 1.00 80.00 227 ARG A N 1
ATOM 1783 C CA . ARG A 1 227 ? 1.644 -3.151 -25.887 1.00 80.00 227 ARG A CA 1
ATOM 1784 C C . ARG A 1 227 ? 0.678 -4.247 -25.496 1.00 80.00 227 ARG A C 1
ATOM 1786 O O . ARG A 1 227 ? -0.373 -4.348 -26.136 1.00 80.00 227 ARG A O 1
ATOM 1793 N N . HIS A 1 228 ? 1.009 -5.042 -24.482 1.00 85.88 228 HIS A N 1
ATOM 1794 C CA . HIS A 1 228 ? 0.185 -6.158 -24.024 1.00 85.88 228 HIS A CA 1
ATOM 1795 C C . HIS A 1 228 ? -0.158 -7.096 -25.192 1.00 85.88 228 HIS A C 1
ATOM 1797 O O . HIS A 1 228 ? -1.321 -7.448 -25.428 1.00 85.88 228 HIS A O 1
ATOM 1803 N N . TRP A 1 229 ? 0.862 -7.430 -25.994 1.00 88.06 229 TRP A N 1
ATOM 1804 C CA . TRP A 1 229 ? 0.721 -8.196 -27.234 1.00 88.06 229 TRP A CA 1
ATOM 1805 C C . TRP A 1 229 ? 0.014 -9.520 -27.011 1.00 88.06 229 TRP A C 1
ATOM 1807 O O . TRP A 1 229 ? -0.795 -9.912 -27.846 1.00 88.06 229 TRP A O 1
ATOM 1817 N N . PHE A 1 230 ? 0.290 -10.185 -25.894 1.00 93.12 230 PHE A N 1
ATOM 1818 C CA . PHE A 1 230 ? -0.365 -11.419 -25.508 1.00 93.12 230 PHE A CA 1
ATOM 1819 C C . PHE A 1 230 ? -1.854 -11.186 -25.245 1.00 93.12 230 PHE A C 1
ATOM 1821 O O . PHE A 1 230 ? -2.694 -11.819 -25.873 1.00 93.12 230 PHE A O 1
ATOM 1828 N N . PHE A 1 231 ? -2.217 -10.217 -24.401 1.00 95.25 231 PHE A N 1
ATOM 1829 C CA . PHE A 1 231 ? -3.620 -9.945 -24.060 1.00 95.25 231 PHE A CA 1
ATOM 1830 C C . PHE A 1 231 ? -4.456 -9.460 -25.247 1.00 95.25 231 PHE A C 1
ATOM 1832 O O . PHE A 1 231 ? -5.660 -9.724 -25.316 1.00 95.25 231 PHE A O 1
ATOM 1839 N N . ARG A 1 232 ? -3.819 -8.775 -26.199 1.00 93.50 232 ARG A N 1
ATOM 1840 C CA . ARG A 1 232 ? -4.427 -8.330 -27.458 1.00 93.50 232 ARG A CA 1
ATOM 1841 C C . ARG A 1 232 ? -4.210 -9.309 -28.608 1.00 93.50 232 ARG A C 1
ATOM 1843 O O . ARG A 1 232 ? -4.656 -9.019 -29.713 1.00 93.50 232 ARG A O 1
ATOM 1850 N N . GLY A 1 233 ? -3.531 -10.428 -28.386 1.00 93.62 233 GLY A N 1
ATOM 1851 C CA . GLY A 1 233 ? -3.120 -11.366 -29.423 1.00 93.62 233 GLY A CA 1
ATOM 1852 C C . GLY A 1 233 ? -4.245 -12.280 -29.890 1.00 93.62 233 GLY A C 1
ATOM 1853 O O . GLY A 1 233 ? -5.216 -12.525 -29.172 1.00 93.62 233 GLY A O 1
ATOM 1854 N N . ARG A 1 234 ? -4.097 -12.813 -31.105 1.00 95.44 234 ARG A N 1
ATOM 1855 C CA . ARG A 1 234 ? -4.951 -13.888 -31.614 1.00 95.44 234 ARG A CA 1
ATOM 1856 C C . ARG A 1 234 ? -4.559 -15.201 -30.941 1.00 95.44 234 ARG A C 1
ATOM 1858 O O . ARG A 1 234 ? -3.407 -15.615 -31.050 1.00 95.44 234 ARG A O 1
ATOM 1865 N N . MET A 1 235 ? -5.516 -15.857 -30.289 1.00 95.69 235 MET A N 1
ATOM 1866 C CA . MET A 1 235 ? -5.280 -17.097 -29.547 1.00 95.69 235 MET A CA 1
ATOM 1867 C C . MET A 1 235 ? -5.745 -18.318 -30.338 1.00 95.69 235 MET A C 1
ATOM 1869 O O . MET A 1 235 ? -6.905 -18.398 -30.745 1.00 95.69 235 MET A O 1
ATOM 1873 N N . VAL A 1 236 ? -4.859 -19.300 -30.501 1.00 97.75 236 VAL A N 1
ATOM 1874 C CA . VAL A 1 236 ? -5.188 -20.638 -31.009 1.00 97.75 236 VAL A CA 1
ATOM 1875 C C . VAL A 1 236 ? -4.871 -21.638 -29.908 1.00 97.75 236 VAL A C 1
ATOM 1877 O O . VAL A 1 236 ? -3.705 -21.862 -29.605 1.00 97.75 236 VAL A O 1
ATOM 1880 N N . ILE A 1 237 ? -5.899 -22.227 -29.302 1.00 97.31 237 ILE A N 1
ATOM 1881 C CA . ILE A 1 237 ? -5.763 -23.131 -28.152 1.00 97.31 237 ILE A CA 1
ATOM 1882 C C . ILE A 1 237 ? -6.187 -24.530 -28.583 1.00 97.31 237 ILE A C 1
ATOM 1884 O O . ILE A 1 237 ? -7.285 -24.696 -29.116 1.00 97.31 237 ILE A O 1
ATOM 1888 N N . ASP A 1 238 ? -5.305 -25.516 -28.411 1.00 97.31 238 ASP A N 1
ATOM 1889 C CA . ASP A 1 238 ? -5.488 -26.903 -28.871 1.00 97.31 238 ASP A CA 1
ATOM 1890 C C . ASP A 1 238 ? -5.916 -26.987 -30.349 1.00 97.31 238 ASP A C 1
ATOM 1892 O O . ASP A 1 238 ? -6.821 -27.728 -30.741 1.00 97.31 238 ASP A O 1
ATOM 1896 N N . GLY A 1 239 ? -5.294 -26.154 -31.189 1.00 96.56 239 GLY A N 1
ATOM 1897 C CA . GLY A 1 239 ? -5.588 -26.069 -32.622 1.00 96.56 239 GLY A CA 1
ATOM 1898 C C . GLY A 1 239 ? -6.901 -25.360 -32.980 1.00 96.56 239 GLY A C 1
ATOM 1899 O O . GLY A 1 239 ? -7.238 -25.285 -34.162 1.00 96.56 239 GLY A O 1
ATOM 1900 N N . LYS A 1 240 ? -7.640 -24.818 -32.003 1.00 97.25 240 LYS A N 1
ATOM 1901 C CA . LYS A 1 240 ? -8.875 -24.059 -32.226 1.00 97.25 240 LYS A CA 1
ATOM 1902 C C . LYS A 1 240 ? -8.659 -22.567 -31.979 1.00 97.25 240 LYS A C 1
ATOM 1904 O O . LYS A 1 240 ? -8.325 -22.144 -30.874 1.00 97.25 240 LYS A O 1
ATOM 1909 N N . GLU A 1 241 ? -8.911 -21.767 -33.010 1.00 96.94 241 GLU A N 1
ATOM 1910 C CA . GLU A 1 241 ? -8.908 -20.307 -32.912 1.00 96.94 241 GLU A CA 1
ATOM 1911 C C . GLU A 1 241 ? -10.053 -19.818 -32.014 1.00 96.94 241 GLU A C 1
ATOM 1913 O O . GLU A 1 241 ? -11.210 -20.232 -32.161 1.00 96.94 241 GLU A O 1
ATOM 1918 N N . GLN A 1 242 ? -9.719 -18.939 -31.073 1.00 97.44 242 GLN A N 1
ATOM 1919 C CA . GLN A 1 242 ? -10.682 -18.279 -30.202 1.00 97.44 242 GLN A CA 1
ATOM 1920 C C . GLN A 1 242 ? -11.213 -17.011 -30.872 1.00 97.44 242 GLN A C 1
ATOM 1922 O O . GLN A 1 242 ? -10.482 -16.284 -31.538 1.00 97.44 242 GLN A O 1
ATOM 1927 N N . LYS A 1 243 ? -12.509 -16.738 -30.691 1.00 95.31 243 LYS A N 1
ATOM 1928 C CA . LYS A 1 243 ? -13.174 -15.575 -31.304 1.00 95.31 243 LYS A CA 1
ATOM 1929 C C . LYS A 1 243 ? -12.732 -14.243 -30.682 1.00 95.31 243 LYS A C 1
ATOM 1931 O O . LYS A 1 243 ? -12.759 -13.212 -31.346 1.00 95.31 243 LYS A O 1
ATOM 1936 N N . GLU A 1 244 ? -12.413 -14.277 -29.398 1.00 95.81 244 GLU A N 1
ATOM 1937 C CA . GLU A 1 244 ? -12.128 -13.122 -28.552 1.00 95.81 244 GLU A CA 1
ATOM 1938 C C . GLU A 1 244 ? -10.639 -13.100 -28.190 1.00 95.81 244 GLU A C 1
ATOM 1940 O O . GLU A 1 244 ? -9.968 -14.133 -28.226 1.00 95.81 244 GLU A O 1
ATOM 1945 N N . THR A 1 245 ? -10.125 -11.932 -27.817 1.00 96.56 245 THR A N 1
ATOM 1946 C CA . THR A 1 245 ? -8.825 -11.819 -27.145 1.00 96.56 245 THR A CA 1
ATOM 1947 C C . THR A 1 245 ? -9.043 -11.829 -25.631 1.00 96.56 245 THR A C 1
ATOM 1949 O O . THR A 1 245 ? -10.157 -11.593 -25.162 1.00 96.56 245 THR A O 1
ATOM 1952 N N . LEU A 1 246 ? -7.989 -12.048 -24.836 1.00 97.50 246 LEU A N 1
ATOM 1953 C CA . LEU A 1 246 ? -8.097 -11.915 -23.374 1.00 97.50 246 LEU A CA 1
ATOM 1954 C C . LEU A 1 246 ? -8.607 -10.520 -22.989 1.00 97.50 246 LEU A C 1
ATOM 1956 O O . LEU A 1 246 ? -9.484 -10.380 -22.142 1.00 97.50 246 LEU A O 1
ATOM 1960 N N . PHE A 1 247 ? -8.101 -9.482 -23.658 1.00 95.88 247 PHE A N 1
ATOM 1961 C CA . PHE A 1 247 ? -8.518 -8.112 -23.392 1.00 95.88 247 PHE A CA 1
ATOM 1962 C C . PHE A 1 247 ? -9.982 -7.849 -23.780 1.00 95.88 247 PHE A C 1
ATOM 1964 O O . PHE A 1 247 ? -10.679 -7.144 -23.051 1.00 95.88 247 PHE A O 1
ATOM 1971 N N . SER A 1 248 ? -10.489 -8.423 -24.881 1.00 96.62 248 SER A N 1
ATOM 1972 C CA . SER A 1 248 ? -11.905 -8.256 -25.246 1.00 96.62 248 SER A CA 1
ATOM 1973 C C . SER A 1 248 ? -12.846 -8.968 -24.277 1.00 96.62 248 SER A C 1
ATOM 1975 O O . SER A 1 248 ? -13.873 -8.386 -23.929 1.00 96.62 248 SER A O 1
ATOM 1977 N N . LEU A 1 249 ? -12.456 -10.141 -23.761 1.00 97.38 249 LEU A N 1
ATOM 1978 C CA . LEU A 1 249 ? -13.191 -10.827 -22.693 1.00 97.38 249 LEU A CA 1
ATOM 1979 C C . LEU A 1 249 ? -13.291 -9.946 -21.442 1.00 97.38 249 LEU A C 1
ATOM 1981 O O . LEU A 1 249 ? -14.388 -9.721 -20.928 1.00 97.38 249 LEU A O 1
ATOM 1985 N N . ILE A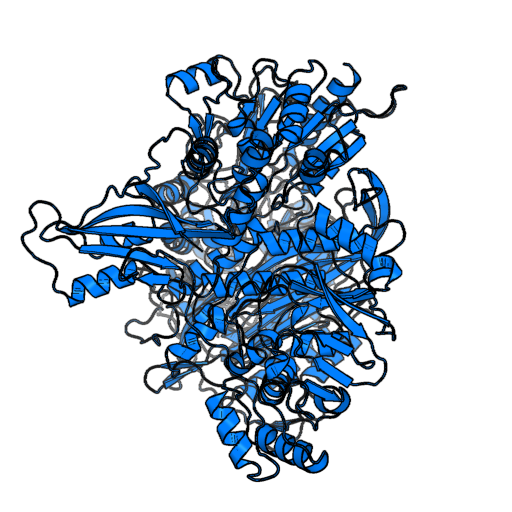 1 250 ? -12.162 -9.377 -21.007 1.00 97.62 250 ILE A N 1
ATOM 1986 C CA . ILE A 1 250 ? -12.093 -8.482 -19.845 1.00 97.62 250 ILE A CA 1
ATOM 1987 C C . ILE A 1 250 ? -12.993 -7.258 -20.039 1.00 97.62 250 ILE A C 1
ATOM 1989 O O . ILE A 1 250 ? -13.816 -6.948 -19.174 1.00 97.62 250 ILE A O 1
ATOM 1993 N N . MET A 1 251 ? -12.901 -6.589 -21.193 1.00 96.94 251 MET A N 1
ATOM 1994 C CA . MET A 1 251 ? -13.788 -5.470 -21.530 1.00 96.94 251 MET A CA 1
ATOM 1995 C C . MET A 1 251 ? -15.263 -5.894 -21.571 1.00 96.94 251 MET A C 1
ATOM 1997 O O . MET A 1 251 ? -16.138 -5.095 -21.234 1.00 96.94 251 MET A O 1
ATOM 2001 N N . GLY A 1 252 ? -15.554 -7.142 -21.946 1.00 97.31 252 GLY A N 1
ATOM 2002 C CA . GLY A 1 252 ? -16.900 -7.711 -21.970 1.00 97.31 252 GLY A CA 1
ATOM 2003 C C . GLY A 1 252 ? -17.595 -7.685 -20.610 1.00 97.31 252 GLY A C 1
ATOM 2004 O O . GLY A 1 252 ? -18.807 -7.469 -20.560 1.00 97.31 252 GLY A O 1
ATOM 2005 N N . THR A 1 253 ? -16.847 -7.781 -19.502 1.00 97.94 253 THR A N 1
ATOM 2006 C CA . THR A 1 253 ? -17.421 -7.724 -18.140 1.00 97.94 253 THR A CA 1
ATOM 2007 C C . THR A 1 253 ? -18.247 -6.453 -17.890 1.00 97.94 253 THR A C 1
ATOM 2009 O O . THR A 1 253 ? -19.248 -6.472 -17.171 1.00 97.94 253 THR A O 1
ATOM 2012 N N . GLN A 1 254 ? -17.917 -5.351 -18.571 1.00 97.38 254 GLN A N 1
ATOM 2013 C CA . GLN A 1 254 ? -18.620 -4.069 -18.485 1.00 97.38 254 GLN A CA 1
ATOM 2014 C C . GLN A 1 254 ? -20.091 -4.119 -18.908 1.00 97.38 254 GLN A C 1
ATOM 2016 O O . GLN A 1 254 ? -20.858 -3.233 -18.533 1.00 97.38 254 GLN A O 1
ATOM 2021 N N . GLN A 1 255 ? -20.500 -5.123 -19.683 1.00 96.94 255 GLN A N 1
ATOM 2022 C CA . GLN A 1 255 ? -21.879 -5.270 -20.157 1.00 96.94 255 GLN A CA 1
ATOM 2023 C C . GLN A 1 255 ? -22.843 -5.721 -19.048 1.00 96.94 255 GLN A C 1
ATOM 2025 O O . GLN A 1 255 ? -24.057 -5.589 -19.201 1.00 96.94 255 GLN A O 1
ATOM 2030 N N . HIS A 1 256 ? -22.315 -6.230 -17.931 1.00 96.12 256 HIS A N 1
ATOM 2031 C CA . HIS A 1 256 ? -23.100 -6.857 -16.865 1.00 96.12 256 HIS A CA 1
ATOM 2032 C C . HIS A 1 256 ? -23.178 -6.032 -15.571 1.00 96.12 256 HIS A C 1
ATOM 2034 O O . HIS A 1 256 ? -24.014 -6.320 -14.709 1.00 96.12 256 HIS A O 1
ATOM 2040 N N . SER A 1 257 ? -22.348 -4.993 -15.446 1.00 96.69 257 SER A N 1
ATOM 2041 C CA . SER A 1 257 ? -22.322 -4.090 -14.290 1.00 96.69 257 SER A CA 1
ATOM 2042 C C . SER A 1 257 ? -23.070 -2.777 -14.555 1.00 96.69 257 SER A C 1
ATOM 2044 O O . SER A 1 257 ? -23.403 -2.439 -15.697 1.00 96.69 257 SER A O 1
ATOM 2046 N N . ASN A 1 258 ? -23.350 -2.014 -13.495 1.00 97.69 258 ASN A N 1
ATOM 2047 C CA . ASN A 1 258 ? -23.915 -0.676 -13.642 1.00 97.69 258 ASN A CA 1
ATOM 2048 C C . ASN A 1 258 ? -22.917 0.244 -14.361 1.00 97.69 258 ASN A C 1
ATOM 2050 O O . ASN A 1 258 ? -21.708 0.196 -14.115 1.00 97.69 258 ASN A O 1
ATOM 2054 N N . GLN A 1 259 ? -23.435 1.121 -15.225 1.00 96.31 259 GLN A N 1
ATOM 2055 C CA . GLN A 1 259 ? -22.640 2.098 -15.974 1.00 96.31 259 GLN A CA 1
ATOM 2056 C C . GLN A 1 259 ? -22.279 3.297 -15.087 1.00 96.31 259 GLN A C 1
ATOM 2058 O O . GLN A 1 259 ? -22.854 4.377 -15.213 1.00 96.31 259 GLN A O 1
ATOM 2063 N N . ASN A 1 260 ? -21.340 3.089 -14.167 1.00 97.50 260 ASN A N 1
ATOM 2064 C CA . ASN A 1 260 ? -20.840 4.117 -13.255 1.00 97.50 260 ASN A CA 1
ATOM 2065 C C . ASN A 1 260 ? -19.386 4.534 -13.529 1.00 97.50 260 ASN A C 1
ATOM 2067 O O . ASN A 1 260 ? -18.898 5.433 -12.851 1.00 97.50 260 ASN A O 1
ATOM 2071 N N . ASN A 1 261 ? -18.696 3.940 -14.509 1.00 97.88 261 ASN A N 1
ATOM 2072 C CA . ASN A 1 261 ? -17.352 4.376 -14.888 1.00 97.88 261 ASN A CA 1
ATOM 2073 C C . ASN A 1 261 ? -17.343 5.798 -15.457 1.00 97.88 261 ASN A C 1
ATOM 2075 O O . ASN A 1 261 ? -18.110 6.116 -16.365 1.00 97.88 261 ASN A O 1
ATOM 2079 N N . VAL A 1 262 ? -16.410 6.611 -14.971 1.00 97.94 262 VAL A N 1
ATOM 2080 C CA . VAL A 1 262 ? -16.031 7.901 -15.562 1.00 97.94 262 VAL A CA 1
ATOM 2081 C C . VAL A 1 262 ? -14.749 7.784 -16.395 1.00 97.94 262 VAL A C 1
ATOM 2083 O O . VAL A 1 262 ? -14.618 8.492 -17.389 1.00 97.94 262 VAL A O 1
ATOM 2086 N N . ILE A 1 263 ? -13.859 6.844 -16.045 1.00 97.50 263 ILE A N 1
ATOM 2087 C CA . ILE A 1 263 ? -12.637 6.481 -16.782 1.00 97.50 263 ILE A CA 1
ATOM 2088 C C . ILE A 1 263 ? -12.524 4.949 -16.786 1.00 97.50 263 ILE A C 1
ATOM 2090 O O . ILE A 1 263 ? -12.766 4.325 -15.751 1.00 97.50 263 ILE A O 1
ATOM 2094 N N . LYS A 1 264 ? -12.201 4.341 -17.935 1.00 96.00 264 LYS A N 1
ATOM 2095 C CA . LYS A 1 264 ? -11.894 2.903 -18.065 1.00 96.00 264 LYS A CA 1
ATOM 2096 C C . LYS A 1 264 ? -11.121 2.619 -19.351 1.00 96.00 264 LYS A C 1
ATOM 2098 O O . LYS A 1 264 ? -11.493 3.146 -20.398 1.00 96.00 264 LYS A O 1
ATOM 2103 N N . PHE A 1 265 ? -10.093 1.773 -19.284 1.00 93.94 265 PHE A N 1
ATOM 2104 C CA . PHE A 1 265 ? -9.300 1.284 -20.433 1.00 93.94 265 PHE A CA 1
ATOM 2105 C C . PHE A 1 265 ? -8.698 2.338 -21.387 1.00 93.94 265 PHE A C 1
ATOM 2107 O O . PHE A 1 265 ? -8.303 1.998 -22.504 1.00 93.94 265 PHE A O 1
ATOM 2114 N N . CYS A 1 266 ? -8.659 3.611 -20.999 1.00 90.81 266 CYS A N 1
ATOM 2115 C CA . CYS A 1 266 ? -8.233 4.716 -21.863 1.00 90.81 266 CYS A CA 1
ATOM 2116 C C . CYS A 1 266 ? -7.288 5.698 -21.161 1.00 90.81 266 CYS A C 1
ATOM 2118 O O . CYS A 1 266 ? -7.078 6.801 -21.659 1.00 90.81 266 CYS A O 1
ATOM 2120 N N . ASP A 1 267 ? -6.796 5.333 -19.980 1.00 93.06 267 ASP A N 1
ATOM 2121 C CA . ASP A 1 267 ? -5.975 6.177 -19.120 1.00 93.06 267 ASP A CA 1
ATOM 2122 C C . ASP A 1 267 ? -5.143 5.302 -18.168 1.00 93.06 267 ASP A C 1
ATOM 2124 O O . ASP A 1 267 ? -5.382 4.095 -18.075 1.00 93.06 267 ASP A O 1
ATOM 2128 N N . ASN A 1 268 ? -4.220 5.916 -17.427 1.00 92.69 268 ASN A N 1
ATOM 2129 C CA . ASN A 1 268 ? -3.334 5.260 -16.454 1.00 92.69 268 ASN A CA 1
ATOM 2130 C C . ASN A 1 268 ? -4.072 4.760 -15.202 1.00 92.69 268 ASN A C 1
ATOM 2132 O O . ASN A 1 268 ? -3.549 3.989 -14.397 1.00 92.69 268 ASN A O 1
ATOM 2136 N N . SER A 1 269 ? -5.300 5.229 -15.006 1.00 96.12 269 SER A N 1
ATOM 2137 C CA . SER A 1 269 ? -6.151 4.857 -13.888 1.00 96.12 269 SER A CA 1
ATOM 2138 C C . SER A 1 269 ? -7.582 4.666 -14.361 1.00 96.12 269 SER A C 1
ATOM 2140 O O . SER A 1 269 ? -8.005 5.221 -15.376 1.00 96.12 269 SER A O 1
ATOM 2142 N N . SER A 1 270 ? -8.344 3.886 -13.606 1.00 97.56 270 SER A N 1
ATOM 2143 C CA . SER A 1 270 ? -9.783 3.740 -13.807 1.00 97.56 270 SER A CA 1
ATOM 2144 C C . SER A 1 270 ? -10.534 4.584 -12.798 1.00 97.56 270 SER A C 1
ATOM 2146 O O . SER A 1 270 ? -10.007 4.936 -11.747 1.00 97.56 270 SER A O 1
ATOM 2148 N N . GLY A 1 271 ? -11.780 4.932 -13.104 1.00 97.62 271 GLY A N 1
ATOM 2149 C CA . GLY A 1 271 ? -12.560 5.821 -12.257 1.00 97.62 271 GLY A CA 1
ATOM 2150 C C . GLY A 1 271 ? -14.040 5.507 -12.282 1.00 97.62 271 GLY A C 1
ATOM 2151 O O . GLY A 1 271 ? -14.604 5.239 -13.344 1.00 97.62 271 GLY A O 1
ATOM 2152 N N . ILE A 1 272 ? -14.679 5.612 -11.119 1.00 98.44 272 ILE A N 1
ATOM 2153 C CA . ILE A 1 272 ? -16.126 5.483 -10.939 1.00 98.44 272 ILE A CA 1
ATOM 2154 C C . ILE A 1 272 ? -16.725 6.771 -10.388 1.00 98.44 272 ILE A C 1
ATOM 2156 O O . ILE A 1 272 ? -16.099 7.519 -9.633 1.00 98.44 272 ILE A O 1
ATOM 2160 N N . LYS A 1 273 ? -17.979 7.020 -10.756 1.00 98.06 273 LYS A N 1
ATOM 2161 C CA . LYS A 1 273 ? -18.729 8.194 -10.338 1.00 98.06 273 LYS A CA 1
ATOM 2162 C C . LYS A 1 273 ? -18.864 8.223 -8.816 1.00 98.06 273 LYS A C 1
ATOM 2164 O O . LYS A 1 273 ? -19.600 7.430 -8.243 1.00 98.06 273 LYS A O 1
ATOM 2169 N N . GLY A 1 274 ? -18.166 9.165 -8.192 1.00 96.19 274 GLY A N 1
ATOM 2170 C CA . GLY A 1 274 ? -18.312 9.491 -6.775 1.00 96.19 274 GLY A CA 1
ATOM 2171 C C . GLY A 1 274 ? -19.452 10.478 -6.513 1.00 96.19 274 GLY A C 1
ATOM 2172 O O . GLY A 1 274 ? -20.535 10.354 -7.087 1.00 96.19 274 GLY A O 1
ATOM 2173 N N . MET A 1 275 ? -19.226 11.451 -5.632 1.00 95.56 275 MET A N 1
ATOM 2174 C CA . MET A 1 275 ? -20.289 12.275 -5.049 1.00 95.56 275 MET A CA 1
ATOM 2175 C C . MET A 1 275 ? -19.942 13.763 -4.990 1.00 95.56 275 MET A C 1
ATOM 2177 O O . MET A 1 275 ? -18.773 14.142 -5.033 1.00 95.56 275 MET A O 1
ATOM 2181 N N . GLU A 1 276 ? -20.977 14.597 -4.873 1.00 97.19 276 GLU A N 1
ATOM 2182 C CA . GLU A 1 276 ? -20.837 16.019 -4.558 1.00 97.19 276 GLU A CA 1
ATOM 2183 C C . GLU A 1 276 ? -20.547 16.197 -3.066 1.00 97.19 276 GLU A C 1
ATOM 2185 O O . GLU A 1 276 ? -21.295 15.711 -2.216 1.00 97.19 276 GLU A O 1
ATOM 2190 N N . LEU A 1 277 ? -19.436 16.861 -2.755 1.00 96.56 277 LEU A N 1
ATOM 2191 C CA . LEU A 1 277 ? -18.891 16.995 -1.411 1.00 96.56 277 LEU A CA 1
ATOM 2192 C C . LEU A 1 277 ? -18.346 18.402 -1.201 1.00 96.56 277 LEU A C 1
ATOM 2194 O O . LEU A 1 277 ? -17.837 19.040 -2.124 1.00 96.56 277 LEU A O 1
ATOM 2198 N N . ARG A 1 278 ? -18.366 18.852 0.053 1.00 96.38 278 ARG A N 1
ATOM 2199 C CA . ARG A 1 278 ? -17.654 20.061 0.458 1.00 96.38 278 ARG A CA 1
ATOM 2200 C C . ARG A 1 278 ? -16.173 19.758 0.604 1.00 96.38 278 ARG A C 1
ATOM 2202 O O . ARG A 1 278 ? -15.812 18.896 1.398 1.00 96.38 278 ARG A O 1
ATOM 2209 N N . CYS A 1 279 ? -15.316 20.488 -0.094 1.00 95.12 279 CYS A N 1
ATOM 2210 C CA . CYS A 1 279 ? -13.860 20.365 -0.023 1.00 95.12 279 CYS A CA 1
ATOM 2211 C C . CYS A 1 279 ? -13.221 21.727 0.265 1.00 95.12 279 CYS A C 1
ATOM 2213 O O . CYS A 1 279 ? -13.890 22.757 0.199 1.00 95.12 279 CYS A O 1
ATOM 2215 N N . MET A 1 280 ? -11.932 21.733 0.603 1.00 94.56 280 MET A N 1
ATOM 2216 C CA . MET A 1 280 ? -11.184 22.938 0.962 1.00 94.56 280 MET A CA 1
ATOM 2217 C C . MET A 1 280 ? -10.023 23.162 -0.011 1.00 94.56 280 MET A C 1
ATOM 2219 O O . MET A 1 280 ? -9.264 22.231 -0.283 1.00 94.56 280 MET A O 1
ATOM 2223 N N . TYR A 1 281 ? -9.882 24.397 -0.494 1.00 95.56 281 TYR A N 1
ATOM 2224 C CA . TYR A 1 281 ? -8.923 24.795 -1.528 1.00 95.56 281 TYR A CA 1
ATOM 2225 C C . TYR A 1 281 ? -8.244 26.120 -1.177 1.00 95.56 281 TYR A C 1
ATOM 2227 O O . TYR A 1 281 ? -8.909 26.996 -0.619 1.00 95.56 281 TYR A O 1
ATOM 2235 N N . PRO A 1 282 ? -6.954 26.305 -1.499 1.00 95.88 282 PRO A N 1
ATOM 2236 C CA . PRO A 1 282 ? -6.327 27.614 -1.417 1.00 95.88 282 PRO A CA 1
ATOM 2237 C C . PRO A 1 282 ? -6.973 28.555 -2.442 1.00 95.88 282 PRO A C 1
ATOM 2239 O O . PRO A 1 282 ? -7.259 28.174 -3.578 1.00 95.88 282 PRO A O 1
ATOM 2242 N N . THR A 1 283 ? -7.189 29.810 -2.060 1.00 97.06 283 THR A N 1
ATOM 2243 C CA . THR A 1 283 ? -7.734 30.833 -2.970 1.00 97.06 283 THR A CA 1
ATOM 2244 C C . THR A 1 283 ? -6.768 31.184 -4.100 1.00 97.06 283 THR A C 1
ATOM 2246 O O . THR A 1 283 ? -7.208 31.569 -5.182 1.00 97.06 283 THR A O 1
ATOM 2249 N N . ASN A 1 284 ? -5.459 31.018 -3.890 1.00 96.69 284 ASN A N 1
ATOM 2250 C CA . ASN A 1 284 ? -4.461 31.057 -4.953 1.00 96.69 284 ASN A CA 1
ATOM 2251 C C . ASN A 1 284 ? -3.306 30.086 -4.642 1.00 96.69 284 ASN A C 1
ATOM 2253 O O . ASN A 1 284 ? -2.468 30.405 -3.802 1.00 96.69 284 ASN A O 1
ATOM 2257 N N . PRO A 1 285 ? -3.205 28.936 -5.327 1.00 96.38 285 PRO A N 1
ATOM 2258 C CA . PRO A 1 285 ? -2.177 27.935 -5.034 1.00 96.38 285 PRO A CA 1
ATOM 2259 C C . PRO A 1 285 ? -0.750 28.340 -5.454 1.00 96.38 285 PRO A C 1
ATOM 2261 O O . PRO A 1 285 ? 0.206 27.670 -5.078 1.00 96.38 285 PRO A O 1
ATOM 2264 N N . ALA A 1 286 ? -0.574 29.423 -6.220 1.00 96.62 286 ALA A N 1
ATOM 2265 C CA . ALA A 1 286 ? 0.745 29.883 -6.666 1.00 96.62 286 ALA A CA 1
ATOM 2266 C C . ALA A 1 286 ? 1.442 30.839 -5.676 1.00 96.62 286 ALA A C 1
ATOM 2268 O O . ALA A 1 286 ? 2.534 31.322 -5.970 1.00 96.62 286 ALA A O 1
ATOM 2269 N N . GLN A 1 287 ? 0.819 31.153 -4.537 1.00 96.56 287 GLN A N 1
ATOM 2270 C CA . GLN A 1 287 ? 1.358 32.049 -3.508 1.00 96.56 287 GLN A CA 1
ATOM 2271 C C . GLN A 1 287 ? 0.726 31.753 -2.142 1.00 96.56 287 GLN A C 1
ATOM 2273 O O . GLN A 1 287 ? -0.281 31.050 -2.061 1.00 96.56 287 GLN A O 1
ATOM 2278 N N . ALA A 1 288 ? 1.261 32.351 -1.077 1.00 97.75 288 ALA A N 1
ATOM 2279 C CA . ALA A 1 288 ? 0.611 32.317 0.229 1.00 97.75 288 ALA A CA 1
ATOM 2280 C C . ALA A 1 288 ? -0.827 32.861 0.150 1.00 97.75 288 ALA A C 1
ATOM 2282 O O . ALA A 1 288 ? -1.055 33.993 -0.290 1.00 97.75 288 ALA A O 1
ATOM 2283 N N . SER A 1 289 ? -1.808 32.052 0.552 1.00 97.38 289 SER A N 1
ATOM 2284 C CA . SER A 1 289 ? -3.224 32.410 0.422 1.00 97.38 289 SER A CA 1
ATOM 2285 C C . SER A 1 289 ? -4.116 31.683 1.436 1.00 97.38 289 SER A C 1
ATOM 2287 O O . SER A 1 289 ? -3.744 30.608 1.920 1.00 97.38 289 SER A O 1
ATOM 2289 N N . PRO A 1 290 ? -5.285 32.255 1.791 1.00 97.62 290 PRO A N 1
ATOM 2290 C CA . PRO A 1 290 ? -6.237 31.591 2.665 1.00 97.62 290 PRO A CA 1
ATOM 2291 C C . PRO A 1 290 ? -6.926 30.430 1.950 1.00 97.62 290 PRO A C 1
ATOM 2293 O O . PRO A 1 290 ? -7.139 30.466 0.733 1.00 97.62 290 PRO A O 1
ATOM 2296 N N . TYR A 1 291 ? -7.334 29.440 2.735 1.00 97.38 291 TYR A N 1
ATOM 2297 C CA . TYR A 1 291 ? -8.224 28.371 2.317 1.00 97.38 291 TYR A CA 1
ATOM 2298 C C . TYR A 1 291 ? -9.690 28.812 2.340 1.00 97.38 291 TYR A C 1
ATOM 2300 O O . TYR A 1 291 ? -10.141 29.502 3.257 1.00 97.38 291 TYR A O 1
ATOM 2308 N N . GLU A 1 292 ? -10.463 28.318 1.379 1.00 95.56 292 GLU A N 1
ATOM 2309 C CA . GLU A 1 292 ? -11.919 28.413 1.362 1.00 95.56 292 GLU A CA 1
ATOM 2310 C C . GLU A 1 292 ? -12.568 27.066 1.050 1.00 95.56 292 GLU A C 1
ATOM 2312 O O . GLU A 1 292 ? -11.951 26.169 0.473 1.00 95.56 292 GLU A O 1
ATOM 2317 N N . SER A 1 293 ? -13.829 26.918 1.449 1.00 94.38 293 SER A N 1
ATOM 2318 C CA . SER A 1 293 ? -14.610 25.720 1.158 1.00 94.38 293 SER A CA 1
ATOM 2319 C C . SER A 1 293 ? -15.442 25.897 -0.107 1.00 94.38 293 SER A C 1
ATOM 2321 O O . SER A 1 293 ? -16.122 26.914 -0.245 1.00 94.38 293 SER A O 1
ATOM 2323 N N . ARG A 1 294 ? -15.465 24.885 -0.974 1.00 94.00 294 ARG A N 1
ATOM 2324 C CA . ARG A 1 294 ? -16.320 24.827 -2.168 1.00 94.00 294 ARG A CA 1
ATOM 2325 C C . ARG A 1 294 ? -16.926 23.439 -2.303 1.00 94.00 294 ARG A C 1
ATOM 2327 O O . ARG A 1 294 ? -16.284 22.453 -1.938 1.00 94.00 294 ARG A O 1
ATOM 2334 N N . ASP A 1 295 ? -18.133 23.373 -2.845 1.00 95.75 295 ASP A N 1
ATOM 2335 C CA . ASP A 1 295 ? -18.749 22.101 -3.207 1.00 95.75 295 ASP A CA 1
ATOM 2336 C C . ASP A 1 295 ? -18.212 21.664 -4.578 1.00 95.75 295 ASP A C 1
ATOM 2338 O O . ASP A 1 295 ? -18.067 22.478 -5.491 1.00 95.75 295 ASP A O 1
ATOM 2342 N N . THR A 1 296 ? -17.840 20.393 -4.700 1.00 95.00 296 THR A N 1
ATOM 2343 C CA . THR A 1 296 ? -17.345 19.795 -5.944 1.00 95.00 296 THR A CA 1
ATOM 2344 C C . THR A 1 296 ? -17.792 18.344 -6.044 1.00 95.00 296 THR A C 1
ATOM 2346 O O . THR A 1 296 ? -17.963 17.670 -5.029 1.00 95.00 296 THR A O 1
ATOM 2349 N N . THR A 1 297 ? -17.945 17.836 -7.264 1.00 96.81 297 THR A N 1
ATOM 2350 C CA . THR A 1 297 ? -18.104 16.397 -7.478 1.00 96.81 297 THR A CA 1
ATOM 2351 C C . THR A 1 297 ? -16.730 15.748 -7.569 1.00 96.81 297 THR A C 1
ATOM 2353 O O . THR A 1 297 ? -15.967 16.039 -8.490 1.00 96.81 297 THR A O 1
ATOM 2356 N N . ARG A 1 298 ? -16.427 14.853 -6.623 1.00 97.31 298 ARG A N 1
ATOM 2357 C CA . ARG A 1 298 ? -15.214 14.029 -6.622 1.00 97.31 298 ARG A CA 1
ATOM 2358 C C . ARG A 1 298 ? -15.554 12.594 -6.959 1.00 97.31 298 ARG A C 1
ATOM 2360 O O . ARG A 1 298 ? -16.352 11.958 -6.273 1.00 97.31 298 ARG A O 1
ATOM 2367 N N . HIS A 1 299 ? -14.941 12.089 -8.013 1.00 98.31 299 HIS A N 1
ATOM 2368 C CA . HIS A 1 299 ? -14.985 10.690 -8.398 1.00 98.31 299 HIS A CA 1
ATOM 2369 C C . HIS A 1 299 ? -13.882 9.895 -7.712 1.00 98.31 299 HIS A C 1
ATOM 2371 O O . HIS A 1 299 ? -12.885 10.465 -7.275 1.00 98.31 299 HIS A O 1
ATOM 2377 N N . VAL A 1 300 ? -14.078 8.582 -7.619 1.00 98.50 300 VAL A N 1
ATOM 2378 C CA . VAL A 1 300 ? -13.105 7.651 -7.043 1.00 98.50 300 VAL A CA 1
ATOM 2379 C C . VAL A 1 300 ? -12.286 7.077 -8.184 1.00 98.50 300 VAL A C 1
ATOM 2381 O O . VAL A 1 300 ? -12.874 6.572 -9.140 1.00 98.50 300 VAL A O 1
ATOM 2384 N N . ILE A 1 301 ? -10.962 7.138 -8.081 1.00 98.38 301 ILE A N 1
ATOM 2385 C CA . ILE A 1 301 ? -10.052 6.499 -9.037 1.00 98.38 301 ILE A CA 1
ATOM 2386 C C . ILE A 1 301 ? -9.253 5.393 -8.362 1.00 98.38 301 ILE A C 1
ATOM 2388 O O . ILE A 1 301 ? -8.957 5.478 -7.169 1.00 98.38 301 ILE A O 1
ATOM 2392 N N . PHE A 1 302 ? -8.923 4.359 -9.126 1.00 98.44 302 PHE A N 1
ATOM 2393 C CA . PHE A 1 302 ? -8.109 3.245 -8.671 1.00 98.44 302 PHE A CA 1
ATOM 2394 C C . PHE A 1 302 ? -7.189 2.769 -9.794 1.00 98.44 302 PHE A C 1
ATOM 2396 O O . PHE A 1 302 ? -7.586 2.677 -10.958 1.00 98.44 302 PHE A O 1
ATOM 2403 N N . THR A 1 303 ? -5.949 2.454 -9.443 1.00 97.81 303 THR A N 1
ATOM 2404 C CA . THR A 1 303 ? -4.997 1.780 -10.330 1.00 97.81 303 THR A CA 1
ATOM 2405 C C . THR A 1 303 ? -4.153 0.796 -9.535 1.00 97.81 303 THR A C 1
ATOM 2407 O O . THR A 1 303 ? -4.025 0.928 -8.316 1.00 97.81 303 THR A O 1
ATOM 2410 N N . ALA A 1 304 ? -3.591 -0.198 -10.209 1.00 96.94 304 ALA A N 1
ATOM 2411 C CA . ALA A 1 304 ? -2.662 -1.129 -9.601 1.00 96.94 304 ALA A CA 1
ATOM 2412 C C . ALA A 1 304 ? -1.627 -1.631 -10.609 1.00 96.94 304 ALA A C 1
ATOM 2414 O O . ALA A 1 304 ? -1.902 -1.804 -11.792 1.00 96.94 304 ALA A O 1
ATOM 2415 N N . GLU A 1 305 ? -0.436 -1.870 -10.085 1.00 93.69 305 GLU A N 1
ATOM 2416 C CA . GLU A 1 305 ? 0.823 -2.057 -10.789 1.00 93.69 305 GLU A CA 1
ATOM 2417 C C . GLU A 1 305 ? 1.592 -3.230 -10.164 1.00 93.69 305 GLU A C 1
ATOM 2419 O O . GLU A 1 305 ? 1.324 -3.657 -9.033 1.00 93.69 305 GLU A O 1
ATOM 2424 N N . THR A 1 306 ? 2.606 -3.725 -10.879 1.00 95.12 306 THR A N 1
ATOM 2425 C CA . THR A 1 306 ? 3.577 -4.667 -10.310 1.00 95.12 306 THR A CA 1
ATOM 2426 C C . THR A 1 306 ? 5.002 -4.311 -10.696 1.00 95.12 306 THR A C 1
ATOM 2428 O O . THR A 1 306 ? 5.236 -3.747 -11.762 1.00 95.12 306 THR A O 1
ATOM 2431 N N . HIS A 1 307 ? 5.965 -4.680 -9.850 1.00 93.31 307 HIS A N 1
ATOM 2432 C CA . HIS A 1 307 ? 7.379 -4.351 -10.049 1.00 93.31 307 HIS A CA 1
ATOM 2433 C C . HIS A 1 307 ? 8.319 -5.555 -9.832 1.00 93.31 307 HIS A C 1
ATOM 2435 O O . HIS A 1 307 ? 9.392 -5.480 -9.237 1.00 93.31 307 HIS A O 1
ATOM 2441 N N . ASN A 1 308 ? 7.894 -6.700 -10.364 1.00 94.06 308 ASN A N 1
ATOM 2442 C CA . ASN A 1 308 ? 8.384 -8.044 -10.038 1.00 94.06 308 ASN A CA 1
ATOM 2443 C C . ASN A 1 308 ? 9.884 -8.273 -10.291 1.00 94.06 308 ASN A C 1
ATOM 2445 O O . ASN A 1 308 ? 10.606 -8.717 -9.402 1.00 94.06 308 ASN A O 1
ATOM 2449 N N . PHE A 1 309 ? 10.371 -8.002 -11.510 1.00 88.69 309 PHE A N 1
ATOM 2450 C CA . PHE A 1 309 ? 11.768 -8.292 -11.863 1.00 88.69 309 PHE A CA 1
ATOM 2451 C C . PHE A 1 309 ? 12.765 -7.411 -11.099 1.00 88.69 309 PHE A C 1
ATOM 2453 O O . PHE A 1 309 ? 13.660 -7.976 -10.473 1.00 88.69 309 PHE A O 1
ATOM 2460 N N . PRO A 1 310 ? 12.613 -6.072 -11.069 1.00 88.38 310 PRO A N 1
ATOM 2461 C CA . PRO A 1 310 ? 13.555 -5.233 -10.336 1.00 88.38 310 PRO A CA 1
ATOM 2462 C C . PRO A 1 310 ? 13.537 -5.519 -8.834 1.00 88.38 310 PRO A C 1
ATOM 2464 O O . PRO A 1 310 ? 14.599 -5.546 -8.223 1.00 88.38 310 PRO A O 1
ATOM 2467 N N . THR A 1 311 ? 12.375 -5.838 -8.246 1.00 92.81 311 THR A N 1
ATOM 2468 C CA . THR A 1 311 ? 12.312 -6.289 -6.846 1.00 92.81 311 THR A CA 1
ATOM 2469 C C . THR A 1 311 ? 12.990 -7.645 -6.641 1.00 92.81 311 THR A C 1
ATOM 2471 O O . THR A 1 311 ? 13.556 -7.896 -5.586 1.00 92.81 311 THR A O 1
ATOM 2474 N N . GLY A 1 312 ? 12.978 -8.526 -7.640 1.00 91.81 312 GLY A N 1
ATOM 2475 C CA . GLY A 1 312 ? 13.741 -9.768 -7.589 1.00 91.81 312 GLY A CA 1
ATOM 2476 C C . GLY A 1 312 ? 15.256 -9.551 -7.532 1.00 91.81 312 GLY A C 1
ATOM 2477 O O . GLY A 1 312 ? 15.939 -10.312 -6.858 1.00 91.81 312 GLY A O 1
ATOM 2478 N N . VAL A 1 313 ? 15.775 -8.518 -8.203 1.00 85.75 313 VAL A N 1
ATOM 2479 C CA . VAL A 1 313 ? 17.216 -8.201 -8.256 1.00 85.75 313 VAL A CA 1
ATOM 2480 C C . VAL A 1 313 ? 17.657 -7.368 -7.049 1.00 85.75 313 VAL A C 1
ATOM 2482 O O . VAL A 1 313 ? 18.622 -7.711 -6.374 1.00 85.75 313 VAL A O 1
ATOM 2485 N N . ALA A 1 314 ? 16.945 -6.277 -6.770 1.00 87.19 314 ALA A N 1
ATOM 2486 C CA . ALA A 1 314 ? 17.238 -5.334 -5.696 1.00 87.19 314 ALA A CA 1
ATOM 2487 C C . ALA A 1 314 ? 15.922 -4.970 -4.982 1.00 87.19 314 ALA A C 1
ATOM 2489 O O . ALA A 1 314 ? 15.245 -4.012 -5.375 1.00 87.19 314 ALA A O 1
ATOM 2490 N N . PRO A 1 315 ? 15.508 -5.735 -3.955 1.00 92.31 315 PRO A N 1
ATOM 2491 C CA . PRO A 1 315 ? 14.129 -5.686 -3.479 1.00 92.31 315 PRO A CA 1
ATOM 2492 C C . PRO A 1 315 ? 13.681 -4.321 -2.963 1.00 92.31 315 PRO A C 1
ATOM 2494 O O . PRO A 1 315 ? 12.588 -3.872 -3.313 1.00 92.31 315 PRO A O 1
ATOM 2497 N N . PHE A 1 316 ? 14.537 -3.631 -2.205 1.00 92.88 316 PHE A N 1
ATOM 2498 C CA . PHE A 1 316 ? 14.235 -2.299 -1.680 1.00 92.88 316 PHE A CA 1
ATOM 2499 C C . PHE A 1 316 ? 14.006 -1.269 -2.796 1.00 92.88 316 PHE A C 1
ATOM 2501 O O . PHE A 1 316 ? 12.987 -0.576 -2.819 1.00 92.88 316 PHE A O 1
ATOM 2508 N N . SER A 1 317 ? 14.928 -1.167 -3.755 1.00 89.88 317 SER A N 1
ATOM 2509 C CA . SER A 1 317 ? 14.831 -0.173 -4.830 1.00 89.88 317 SER A CA 1
ATOM 2510 C C . SER A 1 317 ? 13.761 -0.525 -5.868 1.00 89.88 317 SER A C 1
ATOM 2512 O O . SER A 1 317 ? 13.069 0.362 -6.370 1.00 89.88 317 SER A O 1
ATOM 2514 N N . GLY A 1 318 ? 13.556 -1.813 -6.148 1.00 91.56 318 GLY A N 1
ATOM 2515 C CA . GLY A 1 318 ? 12.447 -2.267 -6.982 1.00 91.56 318 GLY A CA 1
ATOM 2516 C C . GLY A 1 318 ? 11.088 -1.922 -6.370 1.00 91.56 318 GLY A C 1
ATOM 2517 O O . GLY A 1 318 ? 10.203 -1.443 -7.068 1.00 91.56 318 GLY A O 1
ATOM 2518 N N . ALA A 1 319 ? 10.929 -2.089 -5.054 1.00 95.62 319 ALA A N 1
ATOM 2519 C CA . ALA A 1 319 ? 9.672 -1.773 -4.381 1.00 95.62 319 ALA A CA 1
ATOM 2520 C C . ALA A 1 319 ? 9.410 -0.265 -4.241 1.00 95.62 319 ALA A C 1
ATOM 2522 O O . ALA A 1 319 ? 8.273 0.164 -4.427 1.00 95.62 319 ALA A O 1
ATOM 2523 N N . THR A 1 320 ? 10.436 0.550 -3.957 1.00 95.12 320 THR A N 1
ATOM 2524 C CA . THR A 1 320 ? 10.279 2.020 -3.906 1.00 95.12 320 THR A CA 1
ATOM 2525 C C . THR A 1 320 ? 9.768 2.569 -5.237 1.00 95.12 320 THR A C 1
ATOM 2527 O O . THR A 1 320 ? 8.830 3.360 -5.268 1.00 95.12 320 THR A O 1
ATOM 2530 N N . THR A 1 321 ? 10.336 2.102 -6.348 1.00 91.94 321 THR A N 1
ATOM 2531 C CA . THR A 1 321 ? 9.946 2.547 -7.693 1.00 91.94 321 THR A CA 1
ATOM 2532 C C . THR A 1 321 ? 8.643 1.938 -8.189 1.00 91.94 321 THR A C 1
ATOM 2534 O O . THR A 1 321 ? 7.899 2.629 -8.878 1.00 91.94 321 THR A O 1
ATOM 2537 N N . GLY A 1 322 ? 8.291 0.724 -7.755 1.00 93.88 322 GLY A N 1
ATOM 2538 C CA . GLY A 1 322 ? 6.943 0.178 -7.933 1.00 93.88 322 GLY A CA 1
ATOM 2539 C C . GLY A 1 322 ? 5.867 1.049 -7.284 1.00 93.88 322 GLY A C 1
ATOM 2540 O O . GLY A 1 322 ? 4.884 1.405 -7.931 1.00 93.88 322 GLY A O 1
ATOM 2541 N N . THR A 1 323 ? 6.079 1.458 -6.031 1.00 96.81 323 THR A N 1
ATOM 2542 C CA . THR A 1 323 ? 5.185 2.397 -5.337 1.00 96.81 323 THR A CA 1
ATOM 2543 C C . THR A 1 323 ? 5.164 3.762 -6.032 1.00 96.81 323 THR A C 1
ATOM 2545 O O . THR A 1 323 ? 4.087 4.294 -6.288 1.00 96.81 323 THR A O 1
ATOM 2548 N N . GLY A 1 324 ? 6.331 4.314 -6.380 1.00 96.31 324 GLY A N 1
ATOM 2549 C CA . GLY A 1 324 ? 6.447 5.615 -7.043 1.00 96.31 324 GLY A CA 1
ATOM 2550 C C . GLY A 1 324 ? 5.782 5.674 -8.419 1.00 96.31 324 GLY A C 1
ATOM 2551 O O . GLY A 1 324 ? 5.035 6.609 -8.690 1.00 96.31 324 GLY A O 1
ATOM 2552 N N . GLY A 1 325 ? 5.988 4.666 -9.272 1.00 95.00 325 GLY A N 1
ATOM 2553 C CA . GLY A 1 325 ? 5.325 4.563 -10.578 1.00 95.00 325 GLY A CA 1
ATOM 2554 C C . GLY A 1 325 ? 3.807 4.562 -10.445 1.00 95.00 325 GLY A C 1
ATOM 2555 O O . GLY A 1 325 ? 3.123 5.399 -11.027 1.00 95.00 325 GLY A O 1
ATOM 2556 N N . ARG A 1 326 ? 3.293 3.732 -9.538 1.00 96.56 326 ARG A N 1
ATOM 2557 C CA . ARG A 1 326 ? 1.861 3.648 -9.263 1.00 96.56 326 ARG A CA 1
ATOM 2558 C C . ARG A 1 326 ? 1.282 4.956 -8.706 1.00 96.56 326 ARG A C 1
ATOM 2560 O O . ARG A 1 326 ? 0.154 5.324 -9.036 1.00 96.56 326 ARG A O 1
ATOM 2567 N N . ILE A 1 327 ? 2.027 5.691 -7.877 1.00 98.12 327 ILE A N 1
ATOM 2568 C CA . ILE A 1 327 ? 1.641 7.042 -7.431 1.00 98.12 327 ILE A CA 1
ATOM 2569 C C . ILE A 1 327 ? 1.474 7.983 -8.637 1.00 98.12 327 ILE A C 1
ATOM 2571 O O . ILE A 1 327 ? 0.477 8.709 -8.706 1.00 98.12 327 ILE A O 1
ATOM 2575 N N . ARG A 1 328 ? 2.399 7.950 -9.603 1.00 97.94 328 ARG A N 1
ATOM 2576 C CA . ARG A 1 328 ? 2.332 8.783 -10.816 1.00 97.94 328 ARG A CA 1
ATOM 2577 C C . ARG A 1 328 ? 1.146 8.444 -11.708 1.00 97.94 328 ARG A C 1
ATOM 2579 O O . ARG A 1 328 ? 0.565 9.357 -12.293 1.00 97.94 328 ARG A O 1
ATOM 2586 N N . ASP A 1 329 ? 0.721 7.186 -11.750 1.00 96.88 329 ASP A N 1
ATOM 2587 C CA . ASP A 1 329 ? -0.495 6.792 -12.469 1.00 96.88 329 ASP A CA 1
ATOM 2588 C C . ASP A 1 329 ? -1.756 7.409 -11.867 1.00 96.88 329 ASP A C 1
ATOM 2590 O O . ASP A 1 329 ? -2.609 7.925 -12.592 1.00 96.88 329 ASP A O 1
ATOM 2594 N N . VAL A 1 330 ? -1.853 7.443 -10.534 1.00 97.56 330 VAL A N 1
ATOM 2595 C CA . VAL A 1 330 ? -2.952 8.137 -9.843 1.00 97.56 330 VAL A CA 1
ATOM 2596 C C . VAL A 1 330 ? -2.911 9.638 -10.139 1.00 97.56 330 VAL A C 1
ATOM 2598 O O . VAL A 1 330 ? -3.947 10.247 -10.410 1.00 97.56 330 VAL A O 1
ATOM 2601 N N . GLN A 1 331 ? -1.720 10.244 -10.127 1.00 97.88 331 GLN A N 1
ATOM 2602 C CA . GLN A 1 331 ? -1.547 11.658 -10.467 1.00 97.88 331 GLN A CA 1
ATOM 2603 C C . GLN A 1 331 ? -1.864 11.967 -11.933 1.00 97.88 331 GLN A C 1
ATOM 2605 O O . GLN A 1 331 ? -2.234 13.101 -12.221 1.00 97.88 331 GLN A O 1
ATOM 2610 N N . SER A 1 332 ? -1.726 10.996 -12.839 1.00 97.06 332 SER A N 1
ATOM 2611 C CA . SER A 1 332 ? -1.873 11.174 -14.291 1.00 97.06 332 SER A CA 1
ATOM 2612 C C . SER A 1 332 ? -3.246 10.769 -14.836 1.00 97.06 332 SER A C 1
ATOM 2614 O O . SER A 1 332 ? -3.474 10.841 -16.044 1.00 97.06 332 SER A O 1
ATOM 2616 N N . ALA A 1 333 ? -4.181 10.389 -13.960 1.00 96.81 333 ALA A N 1
ATOM 2617 C CA . ALA A 1 333 ? -5.568 10.131 -14.327 1.00 96.81 333 ALA A CA 1
ATOM 2618 C C . ALA A 1 333 ? -6.245 11.409 -14.857 1.00 96.81 333 ALA A C 1
ATOM 2620 O O . ALA A 1 333 ? -6.245 12.444 -14.185 1.00 96.81 333 ALA A O 1
ATOM 2621 N N . GLY A 1 334 ? -6.857 11.354 -16.042 1.00 97.00 334 GLY A N 1
ATOM 2622 C CA . GLY A 1 334 ? -7.505 12.506 -16.666 1.00 97.00 334 GLY A CA 1
ATOM 2623 C C . GLY A 1 334 ? -6.543 13.690 -16.831 1.00 97.00 334 GLY A C 1
ATOM 2624 O O . GLY A 1 334 ? -5.439 13.559 -17.346 1.00 97.00 334 GLY A O 1
ATOM 2625 N N . LYS A 1 335 ? -6.946 14.879 -16.381 1.00 97.56 335 LYS A N 1
ATOM 2626 C CA . LYS A 1 335 ? -6.101 16.090 -16.308 1.00 97.56 335 LYS A CA 1
ATOM 2627 C C . LYS A 1 335 ? -5.371 16.235 -14.969 1.00 97.56 335 LYS A C 1
ATOM 2629 O O . LYS A 1 335 ? -4.866 17.311 -14.646 1.00 97.56 335 LYS A O 1
ATOM 2634 N N . GLY A 1 336 ? -5.346 15.152 -14.207 1.00 97.06 336 GLY A N 1
ATOM 2635 C CA . GLY A 1 336 ? -4.623 14.956 -12.970 1.00 97.06 336 GLY A CA 1
ATOM 2636 C C . GLY A 1 336 ? -5.535 14.598 -11.798 1.00 97.06 336 GLY A C 1
ATOM 2637 O O . GLY A 1 336 ? -6.629 15.151 -11.650 1.00 97.06 336 GLY A O 1
ATOM 2638 N N . GLY A 1 337 ? -5.065 13.661 -10.973 1.00 96.81 337 GLY A N 1
ATOM 2639 C CA . GLY A 1 337 ? -5.782 13.114 -9.823 1.00 96.81 337 GLY A CA 1
ATOM 2640 C C . GLY A 1 337 ? -5.111 13.412 -8.480 1.00 96.81 337 GLY A C 1
ATOM 2641 O O . GLY A 1 337 ? -3.938 13.775 -8.390 1.00 96.81 337 GLY A O 1
ATOM 2642 N N . HIS A 1 338 ? -5.873 13.245 -7.403 1.00 97.00 338 HIS A N 1
ATOM 2643 C CA . HIS A 1 338 ? -5.405 13.329 -6.026 1.00 97.00 338 HIS A CA 1
ATOM 2644 C C . HIS A 1 338 ? -5.139 11.934 -5.458 1.00 97.00 338 HIS A C 1
ATOM 2646 O O . HIS A 1 338 ? -6.063 11.130 -5.345 1.00 97.00 338 HIS A O 1
ATOM 2652 N N . VAL A 1 339 ? -3.905 11.685 -5.020 1.00 97.56 339 VAL A N 1
ATOM 2653 C CA . VAL A 1 339 ? -3.528 10.481 -4.263 1.00 97.56 339 VAL A CA 1
ATOM 2654 C C . VAL A 1 339 ? -4.164 10.518 -2.870 1.00 97.56 339 VAL A C 1
ATOM 2656 O O . VAL A 1 339 ? -4.146 11.570 -2.224 1.00 97.56 339 VAL A O 1
ATOM 2659 N N . ILE A 1 340 ? -4.740 9.395 -2.422 1.00 97.94 340 ILE A N 1
ATOM 2660 C CA . ILE A 1 340 ? -5.345 9.263 -1.086 1.00 97.94 340 ILE A CA 1
ATOM 2661 C C . ILE A 1 340 ? -4.681 8.146 -0.283 1.00 97.94 340 ILE A C 1
ATOM 2663 O O . ILE A 1 340 ? -4.253 8.401 0.838 1.00 97.94 340 ILE A O 1
ATOM 2667 N N . ALA A 1 341 ? -4.624 6.924 -0.818 1.00 98.44 341 ALA A N 1
ATOM 2668 C CA . ALA A 1 341 ? -4.119 5.759 -0.094 1.00 98.44 341 ALA A CA 1
ATOM 2669 C C . ALA A 1 341 ? -3.611 4.664 -1.034 1.00 98.44 341 ALA A C 1
ATOM 2671 O O . ALA A 1 341 ? -4.137 4.486 -2.129 1.00 98.44 341 ALA A O 1
ATOM 2672 N N . GLY A 1 342 ? -2.643 3.883 -0.566 1.00 98.12 342 GLY A N 1
ATOM 2673 C CA . GLY A 1 342 ? -2.085 2.735 -1.263 1.00 98.12 342 GLY A CA 1
ATOM 2674 C C . GLY A 1 342 ? -2.546 1.388 -0.698 1.00 98.12 342 GLY A C 1
ATOM 2675 O O . GLY A 1 342 ? -3.045 1.271 0.424 1.00 98.12 342 GLY A O 1
ATOM 2676 N N . THR A 1 343 ? -2.303 0.340 -1.475 1.00 98.38 343 THR A N 1
ATOM 2677 C CA . THR A 1 343 ? -2.304 -1.065 -1.050 1.00 98.38 343 THR A CA 1
ATOM 2678 C C . THR A 1 343 ? -1.016 -1.728 -1.536 1.00 98.38 343 THR A C 1
ATOM 2680 O O . THR A 1 343 ? -0.409 -1.259 -2.505 1.00 98.38 343 THR A O 1
ATOM 2683 N N . ALA A 1 344 ? -0.561 -2.789 -0.869 1.00 98.06 344 ALA A N 1
ATOM 2684 C CA . ALA A 1 344 ? 0.686 -3.465 -1.234 1.00 98.06 344 ALA A CA 1
ATOM 2685 C C . ALA A 1 344 ? 0.601 -4.984 -1.062 1.00 98.06 344 ALA A C 1
ATOM 2687 O O . ALA A 1 344 ? 0.026 -5.468 -0.093 1.00 98.06 344 ALA A O 1
ATOM 2688 N N . GLY A 1 345 ? 1.198 -5.739 -1.980 1.00 98.19 345 GLY A N 1
ATOM 2689 C CA . GLY A 1 345 ? 1.180 -7.201 -1.966 1.00 98.19 345 GLY A CA 1
ATOM 2690 C C . GLY A 1 345 ? 2.553 -7.799 -2.238 1.00 98.19 345 GLY A C 1
ATOM 2691 O O . GLY A 1 345 ? 3.310 -7.267 -3.052 1.00 98.19 345 GLY A O 1
ATOM 2692 N N . TYR A 1 346 ? 2.871 -8.906 -1.566 1.00 98.38 346 TYR A N 1
ATOM 2693 C CA . TYR A 1 346 ? 4.182 -9.552 -1.658 1.00 98.38 346 TYR A CA 1
ATOM 2694 C C . TYR A 1 346 ? 4.038 -11.068 -1.832 1.00 98.38 346 TYR A C 1
ATOM 2696 O O . TYR A 1 346 ? 3.504 -11.740 -0.951 1.00 98.38 346 TYR A O 1
ATOM 2704 N N . CYS A 1 347 ? 4.566 -11.630 -2.922 1.00 98.69 347 CYS A N 1
ATOM 2705 C CA . CYS A 1 347 ? 4.761 -13.080 -3.040 1.00 98.69 347 CYS A CA 1
ATOM 2706 C C . CYS A 1 347 ? 6.243 -13.420 -3.152 1.00 98.69 347 CYS A C 1
ATOM 2708 O O . CYS A 1 347 ? 6.953 -12.840 -3.974 1.00 98.69 347 CYS A O 1
ATOM 2710 N N . PHE A 1 348 ? 6.692 -14.383 -2.355 1.00 97.88 348 PHE A N 1
ATOM 2711 C CA . PHE A 1 348 ? 8.088 -14.808 -2.264 1.00 97.88 348 PHE A CA 1
ATOM 2712 C C . PHE A 1 348 ? 8.187 -16.330 -2.078 1.00 97.88 348 PHE A C 1
ATOM 2714 O O . PHE A 1 348 ? 7.204 -16.997 -1.763 1.00 97.88 348 PHE A O 1
ATOM 2721 N N . GLY A 1 349 ? 9.361 -16.908 -2.328 1.00 97.06 349 GLY A N 1
ATOM 2722 C CA . GLY A 1 349 ? 9.630 -18.324 -2.050 1.00 97.06 349 GLY A CA 1
ATOM 2723 C C . GLY A 1 349 ? 9.601 -18.681 -0.557 1.00 97.06 349 GLY A C 1
ATOM 2724 O O . GLY A 1 349 ? 9.168 -17.890 0.285 1.00 97.06 349 GLY A O 1
ATOM 2725 N N . ASN A 1 350 ? 10.074 -19.878 -0.215 1.00 97.00 350 ASN A N 1
ATOM 2726 C CA . ASN A 1 350 ? 10.194 -20.289 1.190 1.00 97.00 350 ASN A CA 1
ATOM 2727 C C . ASN A 1 350 ? 11.245 -19.427 1.914 1.00 97.00 350 ASN A C 1
ATOM 2729 O O . ASN A 1 350 ? 12.298 -19.110 1.360 1.00 97.00 350 ASN A O 1
ATOM 2733 N N . LEU A 1 351 ? 10.947 -19.007 3.143 1.00 96.62 351 LEU A N 1
ATOM 2734 C CA . LEU A 1 351 ? 11.712 -17.985 3.856 1.00 96.62 351 LEU A CA 1
ATOM 2735 C C . LEU A 1 351 ? 12.987 -18.544 4.486 1.00 96.62 351 LEU A C 1
ATOM 2737 O O . LEU A 1 351 ? 13.999 -17.848 4.490 1.00 96.62 351 LEU A O 1
ATOM 2741 N N . HIS A 1 352 ? 12.960 -19.769 5.019 1.00 95.94 352 HIS A N 1
ATOM 2742 C CA . HIS A 1 352 ? 14.102 -20.373 5.716 1.00 95.94 352 HIS A CA 1
ATOM 2743 C C . HIS A 1 352 ? 14.702 -19.434 6.776 1.00 95.94 352 HIS A C 1
ATOM 2745 O O . HIS A 1 352 ? 15.904 -19.146 6.785 1.00 95.94 352 HIS A O 1
ATOM 2751 N N . ILE A 1 353 ? 13.848 -18.908 7.660 1.00 95.88 353 ILE A N 1
ATOM 2752 C CA . ILE A 1 353 ? 14.272 -17.957 8.690 1.00 95.88 353 ILE A CA 1
ATOM 2753 C C . ILE A 1 353 ? 15.282 -18.642 9.634 1.00 95.88 353 ILE A C 1
ATOM 2755 O O . ILE A 1 353 ? 14.967 -19.684 10.219 1.00 95.88 353 ILE A O 1
ATOM 2759 N N . PRO A 1 354 ? 16.491 -18.080 9.831 1.00 91.12 354 PRO A N 1
ATOM 2760 C CA . PRO A 1 354 ? 17.499 -18.694 10.689 1.00 91.12 354 PRO A CA 1
ATOM 2761 C C . PRO A 1 354 ? 16.995 -18.915 12.121 1.00 91.12 354 PRO A C 1
ATOM 2763 O O . PRO A 1 354 ? 16.576 -17.977 12.790 1.00 91.12 354 PRO A O 1
ATOM 2766 N N . GLY A 1 355 ? 17.069 -20.157 12.604 1.00 92.88 355 GLY A N 1
ATOM 2767 C CA . GLY A 1 355 ? 16.609 -20.533 13.947 1.00 92.88 355 GLY A CA 1
ATOM 2768 C C . GLY A 1 355 ? 15.103 -20.800 14.071 1.00 92.88 355 GLY A C 1
ATOM 2769 O O . GLY A 1 355 ? 14.668 -21.246 15.130 1.00 92.88 355 GLY A O 1
ATOM 2770 N N . PHE A 1 356 ? 14.325 -20.611 13.001 1.00 96.31 356 PHE A N 1
ATOM 2771 C CA . PHE A 1 356 ? 12.876 -20.812 12.980 1.00 96.31 356 PHE A CA 1
ATOM 2772 C C . PHE A 1 356 ? 12.479 -21.757 11.837 1.00 96.31 356 PHE A C 1
ATOM 2774 O O . PHE A 1 356 ? 12.005 -21.344 10.781 1.00 96.31 356 PHE A O 1
ATOM 2781 N N . VAL A 1 357 ? 12.731 -23.053 12.043 1.00 96.06 357 VAL A N 1
ATOM 2782 C CA . VAL A 1 357 ? 12.528 -24.094 11.023 1.00 96.06 357 VAL A CA 1
ATOM 2783 C C . VAL A 1 357 ? 11.047 -24.437 10.888 1.00 96.06 357 VAL A C 1
ATOM 2785 O O . VAL A 1 357 ? 10.410 -24.871 11.852 1.00 96.06 357 VAL A O 1
ATOM 2788 N N . LEU A 1 358 ? 10.517 -24.306 9.673 1.00 97.19 358 LEU A N 1
ATOM 2789 C CA . LEU A 1 358 ? 9.142 -24.662 9.334 1.00 97.19 358 LEU A CA 1
ATOM 2790 C C . LEU A 1 358 ? 9.112 -25.972 8.527 1.00 97.19 358 LEU A C 1
ATOM 2792 O O . LEU A 1 358 ? 9.872 -26.127 7.575 1.00 97.19 358 LEU A O 1
ATOM 2796 N N . PRO A 1 359 ? 8.236 -26.937 8.869 1.00 96.00 359 PRO A N 1
ATOM 2797 C CA . PRO A 1 359 ? 8.333 -28.311 8.366 1.00 96.00 359 PRO A CA 1
ATOM 2798 C C . PRO A 1 359 ? 7.979 -28.489 6.882 1.00 96.00 359 PRO A C 1
ATOM 2800 O O . PRO A 1 359 ? 8.181 -29.578 6.351 1.00 96.00 359 PRO A O 1
ATOM 2803 N N . TRP A 1 360 ? 7.412 -27.473 6.229 1.00 96.25 360 TRP A N 1
ATOM 2804 C CA . TRP A 1 360 ? 7.111 -27.490 4.792 1.00 96.25 360 TRP A CA 1
ATOM 2805 C C . TRP A 1 360 ? 8.189 -26.805 3.942 1.00 96.25 360 TRP A C 1
ATOM 2807 O O . TRP A 1 360 ? 8.103 -26.846 2.717 1.00 96.25 360 TRP A O 1
ATOM 2817 N N . GLU A 1 361 ? 9.185 -26.165 4.560 1.00 96.94 361 GLU A N 1
ATOM 2818 C CA . GLU A 1 361 ? 10.270 -25.492 3.848 1.00 96.94 361 GLU A CA 1
ATOM 2819 C C . GLU A 1 361 ? 11.411 -26.486 3.587 1.00 96.94 361 GLU A C 1
ATOM 2821 O O . GLU A 1 361 ? 12.239 -26.751 4.457 1.00 96.94 361 GLU A O 1
ATOM 2826 N N . GLU A 1 362 ? 11.444 -27.070 2.386 1.00 92.06 362 GLU A N 1
ATOM 2827 C CA . GLU A 1 362 ? 12.456 -28.060 1.997 1.00 92.06 362 GLU A CA 1
ATOM 2828 C C . GLU A 1 362 ? 13.856 -27.431 1.887 1.00 92.06 362 GLU A C 1
ATOM 2830 O O . GLU A 1 362 ? 14.067 -26.464 1.156 1.00 92.06 362 GLU A O 1
ATOM 2835 N N . GLU A 1 363 ? 14.829 -27.975 2.617 1.00 90.44 363 GLU A N 1
ATOM 2836 C CA . GLU A 1 363 ? 16.212 -27.492 2.594 1.00 90.44 363 GLU A CA 1
ATOM 2837 C C . GLU A 1 363 ? 16.983 -27.957 1.345 1.00 90.44 363 GLU A C 1
ATOM 2839 O O . GLU A 1 363 ? 16.674 -28.972 0.722 1.00 90.44 363 GLU A O 1
ATOM 2844 N N . GLY A 1 364 ? 18.063 -27.242 1.013 1.00 89.81 364 GLY A N 1
ATOM 2845 C CA . GLY A 1 364 ? 19.026 -27.657 -0.014 1.00 89.81 364 GLY A CA 1
ATOM 2846 C C . GLY A 1 364 ? 18.705 -27.201 -1.438 1.00 89.81 364 GLY A C 1
ATOM 2847 O O . GLY A 1 364 ? 19.449 -27.532 -2.360 1.00 89.81 364 GLY A O 1
ATOM 2848 N N . TRP A 1 365 ? 17.637 -26.429 -1.641 1.00 91.56 365 TRP A N 1
ATOM 2849 C CA . TRP A 1 365 ? 17.352 -25.826 -2.940 1.00 91.56 365 TRP A CA 1
ATOM 2850 C C . TRP A 1 365 ? 18.300 -24.669 -3.258 1.00 91.56 365 TRP A C 1
ATOM 2852 O O . TRP A 1 365 ? 18.579 -23.810 -2.423 1.00 91.56 365 TRP A O 1
ATOM 2862 N N . GLU A 1 366 ? 18.759 -24.628 -4.506 1.00 90.62 366 GLU A N 1
ATOM 2863 C CA . GLU A 1 366 ? 19.582 -23.536 -5.019 1.00 90.62 366 GLU A CA 1
ATOM 2864 C C . GLU A 1 366 ? 18.712 -22.356 -5.483 1.00 90.62 366 GLU A C 1
ATOM 2866 O O . GLU A 1 366 ? 17.554 -22.527 -5.895 1.00 90.62 366 GLU A O 1
ATOM 2871 N N . TYR A 1 367 ? 19.304 -21.160 -5.437 1.00 90.69 367 TYR A N 1
ATOM 2872 C CA . TYR A 1 367 ? 18.749 -19.906 -5.944 1.00 90.69 367 TYR A CA 1
ATOM 2873 C C . TYR A 1 367 ? 19.786 -19.227 -6.853 1.00 90.69 367 TYR A C 1
ATOM 2875 O O . TYR A 1 367 ? 20.988 -19.344 -6.597 1.00 90.69 367 TYR A O 1
ATOM 2883 N N . PRO A 1 368 ? 19.359 -18.536 -7.923 1.00 87.69 368 PRO A N 1
ATOM 2884 C CA . PRO A 1 368 ? 20.276 -17.881 -8.848 1.00 87.69 368 PRO A CA 1
ATOM 2885 C C . PRO A 1 368 ? 20.906 -16.648 -8.194 1.00 87.69 368 PRO A C 1
ATOM 2887 O O . PRO A 1 368 ? 20.230 -15.899 -7.496 1.00 87.69 368 PRO A O 1
ATOM 2890 N N . SER A 1 369 ? 22.187 -16.387 -8.466 1.00 81.00 369 SER A N 1
ATOM 2891 C CA . SER A 1 369 ? 22.920 -15.266 -7.855 1.00 81.00 369 SER A CA 1
ATOM 2892 C C . SER A 1 369 ? 22.416 -13.881 -8.271 1.00 81.00 369 SER A C 1
ATOM 2894 O O . SER A 1 369 ? 22.741 -12.900 -7.613 1.00 81.00 369 SER A O 1
ATOM 2896 N N . SER A 1 370 ? 21.669 -13.787 -9.375 1.00 78.94 370 SER A N 1
ATOM 2897 C CA . SER A 1 370 ? 21.093 -12.531 -9.869 1.00 78.94 370 SER A CA 1
ATOM 2898 C C . SER A 1 370 ? 19.813 -12.119 -9.131 1.00 78.94 370 SER A C 1
ATOM 2900 O O . SER A 1 370 ? 19.333 -11.010 -9.344 1.00 78.94 370 SER A O 1
ATOM 2902 N N . PHE A 1 371 ? 19.222 -13.007 -8.322 1.00 87.44 371 PHE A N 1
ATOM 2903 C CA . PHE A 1 371 ? 18.027 -12.716 -7.531 1.00 87.44 371 PHE A CA 1
ATOM 2904 C C . PHE A 1 371 ? 18.348 -12.743 -6.037 1.00 87.44 371 PHE A C 1
ATOM 2906 O O . PHE A 1 371 ? 19.108 -13.585 -5.557 1.00 87.44 371 PHE A O 1
ATOM 2913 N N . ALA A 1 372 ? 17.716 -11.844 -5.290 1.00 89.06 372 ALA A N 1
ATOM 2914 C CA . ALA A 1 372 ? 17.749 -11.863 -3.840 1.00 89.06 372 ALA A CA 1
ATOM 2915 C C . ALA A 1 372 ? 17.019 -13.111 -3.296 1.00 89.06 372 ALA A C 1
ATOM 2917 O O . ALA A 1 372 ? 15.981 -13.507 -3.837 1.00 89.06 372 ALA A O 1
ATOM 2918 N N . PRO A 1 373 ? 17.506 -13.723 -2.200 1.00 92.81 373 PRO A N 1
ATOM 2919 C CA . PRO A 1 373 ? 16.803 -14.819 -1.540 1.00 92.81 373 PRO A CA 1
ATOM 2920 C C . PRO A 1 373 ? 15.399 -14.406 -1.056 1.00 92.81 373 PRO A C 1
ATOM 2922 O O . PRO A 1 373 ? 15.213 -13.251 -0.660 1.00 92.81 373 PRO A O 1
ATOM 2925 N N . PRO A 1 374 ? 14.425 -15.335 -0.974 1.00 96.06 374 PRO A N 1
ATOM 2926 C CA . PRO A 1 374 ? 13.050 -15.020 -0.572 1.00 96.06 374 PRO A CA 1
ATOM 2927 C C . PRO A 1 374 ? 12.907 -14.243 0.744 1.00 96.06 374 PRO A C 1
ATOM 2929 O O . PRO A 1 374 ? 12.125 -13.297 0.812 1.00 96.06 374 PRO A O 1
ATOM 2932 N N . LEU A 1 375 ? 13.692 -14.584 1.775 1.00 96.31 375 LEU A N 1
ATOM 2933 C CA . LEU A 1 375 ? 13.702 -13.853 3.050 1.00 96.31 375 LEU A CA 1
ATOM 2934 C C . LEU A 1 375 ? 14.098 -12.387 2.884 1.00 96.31 375 LEU A C 1
ATOM 2936 O O . LEU A 1 375 ? 13.495 -11.502 3.491 1.00 96.31 375 LEU A O 1
ATOM 2940 N N . GLN A 1 376 ? 15.112 -12.136 2.056 1.00 94.31 376 GLN A N 1
ATOM 2941 C CA . GLN A 1 376 ? 15.550 -10.782 1.759 1.00 94.31 376 GLN A CA 1
ATOM 2942 C C . GLN A 1 376 ? 14.452 -10.033 1.005 1.00 94.31 376 GLN A C 1
ATOM 2944 O O . GLN A 1 376 ? 14.140 -8.909 1.379 1.00 94.31 376 GLN A O 1
ATOM 2949 N N . VAL A 1 377 ? 13.802 -10.666 0.022 1.00 96.56 377 VAL A N 1
ATOM 2950 C CA . VAL A 1 377 ? 12.670 -10.066 -0.699 1.00 96.56 377 VAL A CA 1
ATOM 2951 C C . VAL A 1 377 ? 11.532 -9.685 0.252 1.00 96.56 377 VAL A C 1
ATOM 2953 O O . VAL A 1 377 ? 11.069 -8.548 0.208 1.00 96.56 377 VAL A O 1
ATOM 2956 N N . ALA A 1 378 ? 11.098 -10.593 1.132 1.00 97.06 378 ALA A N 1
ATOM 2957 C CA . ALA A 1 378 ? 9.984 -10.354 2.055 1.00 97.06 378 ALA A CA 1
ATOM 2958 C C . ALA A 1 378 ? 10.208 -9.123 2.956 1.00 97.06 378 ALA A C 1
ATOM 2960 O O . ALA A 1 378 ? 9.281 -8.352 3.227 1.00 97.06 378 ALA A O 1
ATOM 2961 N N . ILE A 1 379 ? 11.453 -8.924 3.391 1.00 96.44 379 ILE A N 1
ATOM 2962 C CA . ILE A 1 379 ? 11.865 -7.810 4.244 1.00 96.44 379 ILE A CA 1
ATOM 2963 C C . ILE A 1 379 ? 12.088 -6.539 3.423 1.00 96.44 379 ILE A C 1
ATOM 2965 O O . ILE A 1 379 ? 11.468 -5.511 3.677 1.00 96.44 379 ILE A O 1
ATOM 2969 N N . GLU A 1 380 ? 12.975 -6.590 2.436 1.00 95.69 380 GLU A N 1
ATOM 2970 C CA . GLU A 1 380 ? 13.457 -5.393 1.754 1.00 95.69 380 GLU A CA 1
ATOM 2971 C C . GLU A 1 380 ? 12.423 -4.817 0.785 1.00 95.69 380 GLU A C 1
ATOM 2973 O O . GLU A 1 380 ? 12.338 -3.597 0.667 1.00 95.69 380 GLU A O 1
ATOM 2978 N N . ALA A 1 381 ? 11.580 -5.642 0.152 1.00 96.62 381 ALA A N 1
ATOM 2979 C CA . ALA A 1 381 ? 10.492 -5.125 -0.678 1.00 96.62 381 ALA A CA 1
ATOM 2980 C C . ALA A 1 381 ? 9.464 -4.355 0.167 1.00 96.62 381 ALA A C 1
ATOM 2982 O O . ALA A 1 381 ? 9.028 -3.267 -0.206 1.00 96.62 381 ALA A O 1
ATOM 2983 N N . SER A 1 382 ? 9.103 -4.883 1.339 1.00 96.62 382 SER A N 1
ATOM 2984 C CA . SER A 1 382 ? 8.172 -4.195 2.235 1.00 96.62 382 SER A CA 1
ATOM 2985 C C . SER A 1 382 ? 8.801 -2.976 2.916 1.00 96.62 382 SER A C 1
ATOM 2987 O O . SER A 1 382 ? 8.113 -1.982 3.153 1.00 96.62 382 SER A O 1
ATOM 2989 N N . ASP A 1 383 ? 10.109 -3.005 3.183 1.00 95.69 383 ASP A N 1
ATOM 2990 C CA . ASP A 1 383 ? 10.880 -1.834 3.613 1.00 95.69 383 ASP A CA 1
ATOM 2991 C C . ASP A 1 383 ? 10.845 -0.732 2.551 1.00 95.69 383 ASP A C 1
ATOM 2993 O O . ASP A 1 383 ? 10.516 0.402 2.881 1.00 95.69 383 ASP A O 1
ATOM 2997 N N . GLY A 1 384 ? 11.098 -1.067 1.285 1.00 95.19 384 GLY A N 1
ATOM 2998 C CA . GLY A 1 384 ? 11.085 -0.100 0.190 1.00 95.19 384 GLY A CA 1
ATOM 2999 C C . GLY A 1 384 ? 9.707 0.519 -0.053 1.00 95.19 384 GLY A C 1
ATOM 3000 O O . GLY A 1 384 ? 9.585 1.737 -0.161 1.00 95.19 384 GLY A O 1
ATOM 3001 N N . ALA A 1 385 ? 8.650 -0.297 -0.089 1.00 96.75 385 ALA A N 1
ATOM 3002 C CA . ALA A 1 385 ? 7.294 0.201 -0.311 1.00 96.75 385 ALA A CA 1
ATOM 3003 C C . ALA A 1 385 ? 6.818 1.132 0.820 1.00 96.75 385 ALA A C 1
ATOM 3005 O O . ALA A 1 385 ? 6.266 2.199 0.546 1.00 96.75 385 ALA A O 1
ATOM 3006 N N . SER A 1 386 ? 7.055 0.741 2.080 1.00 96.25 386 SER A N 1
ATOM 3007 C CA . SER A 1 386 ? 6.683 1.546 3.252 1.00 96.25 386 SER A CA 1
ATOM 3008 C C . SER A 1 386 ? 7.521 2.819 3.373 1.00 96.25 386 SER A C 1
ATOM 3010 O O . SER A 1 386 ? 6.958 3.882 3.609 1.00 96.25 386 SER A O 1
ATOM 3012 N N . ASP A 1 387 ? 8.837 2.755 3.148 1.00 95.81 387 ASP A N 1
ATOM 3013 C CA . ASP A 1 387 ? 9.717 3.929 3.180 1.00 95.81 387 ASP A CA 1
ATOM 3014 C C . ASP A 1 387 ? 9.287 4.992 2.160 1.00 95.81 387 ASP A C 1
ATOM 3016 O O . ASP A 1 387 ? 9.171 6.171 2.505 1.00 95.81 387 ASP A O 1
ATOM 3020 N N . TYR A 1 388 ? 8.976 4.567 0.931 1.00 97.44 388 TYR A N 1
ATOM 3021 C CA . TYR A 1 388 ? 8.519 5.476 -0.116 1.00 97.44 388 TYR A CA 1
ATOM 3022 C C . TYR A 1 388 ? 7.167 6.110 0.229 1.00 97.44 388 TYR A C 1
ATOM 3024 O O . TYR A 1 388 ? 7.036 7.333 0.180 1.00 97.44 388 TYR A O 1
ATOM 3032 N N . GLY A 1 389 ? 6.183 5.294 0.631 1.00 97.31 389 GLY A N 1
ATOM 3033 C CA . GLY A 1 389 ? 4.852 5.768 1.020 1.00 97.31 389 GLY A CA 1
ATOM 3034 C C . GLY A 1 389 ? 4.897 6.741 2.201 1.00 97.31 389 GLY A C 1
ATOM 3035 O O . GLY A 1 389 ? 4.299 7.815 2.135 1.00 97.31 389 GLY A O 1
ATOM 3036 N N . ASN A 1 390 ? 5.686 6.435 3.237 1.00 97.88 390 ASN A N 1
ATOM 3037 C CA . ASN A 1 390 ? 5.848 7.290 4.415 1.00 97.88 390 ASN A CA 1
ATOM 3038 C C . ASN A 1 390 ? 6.413 8.669 4.043 1.00 97.88 390 ASN A C 1
ATOM 3040 O O . ASN A 1 390 ? 5.848 9.695 4.429 1.00 97.88 390 ASN A O 1
ATOM 3044 N N . LYS A 1 391 ? 7.506 8.698 3.266 1.00 97.44 391 LYS A N 1
ATOM 3045 C CA . LYS A 1 391 ? 8.171 9.942 2.845 1.00 97.44 391 LYS A CA 1
ATOM 3046 C C . LYS A 1 391 ? 7.294 10.779 1.921 1.00 97.44 391 LYS A C 1
ATOM 3048 O O . LYS A 1 391 ? 7.170 11.985 2.125 1.00 97.44 391 LYS A O 1
ATOM 3053 N N . PHE A 1 392 ? 6.636 10.144 0.953 1.00 97.88 392 PHE A N 1
ATOM 3054 C CA . PHE A 1 392 ? 5.685 10.819 0.071 1.00 97.88 392 PHE A CA 1
ATOM 3055 C C . PHE A 1 392 ? 4.471 11.367 0.846 1.00 97.88 392 PHE A C 1
ATOM 3057 O O . PHE A 1 392 ? 4.010 12.479 0.586 1.00 97.88 392 PHE A O 1
ATOM 3064 N N . GLY A 1 393 ? 3.979 10.614 1.832 1.00 97.25 393 GLY A N 1
ATOM 3065 C CA . GLY A 1 393 ? 2.751 10.913 2.569 1.00 97.25 393 GLY A CA 1
ATOM 3066 C C . GLY A 1 393 ? 1.522 10.193 2.021 1.00 97.25 393 GLY A C 1
ATOM 3067 O O . GLY A 1 393 ? 0.448 10.785 1.940 1.00 97.25 393 GLY A O 1
ATOM 3068 N N . GLU A 1 394 ? 1.673 8.927 1.636 1.00 97.75 394 GLU A N 1
ATOM 3069 C CA . GLU A 1 394 ? 0.569 8.041 1.270 1.00 97.75 394 GLU A CA 1
ATOM 3070 C C . GLU A 1 394 ? 0.466 6.909 2.300 1.00 97.75 394 GLU A C 1
ATOM 3072 O O . GLU A 1 394 ? 1.428 6.155 2.475 1.00 97.75 394 GLU A O 1
ATOM 3077 N N . PRO A 1 395 ? -0.688 6.748 2.971 1.00 98.12 395 PRO A N 1
ATOM 3078 C CA . PRO A 1 395 ? -0.884 5.625 3.864 1.00 98.12 395 PRO A CA 1
ATOM 3079 C C . PRO A 1 395 ? -1.114 4.345 3.055 1.00 98.12 395 PRO A C 1
ATOM 3081 O O . PRO A 1 395 ? -1.840 4.360 2.061 1.00 98.12 395 PRO A O 1
ATOM 3084 N N . VAL A 1 396 ? -0.568 3.215 3.504 1.00 97.62 396 VAL A N 1
ATOM 3085 C CA . VAL A 1 396 ? -0.880 1.898 2.918 1.00 97.62 396 VAL A CA 1
ATOM 3086 C C . VAL A 1 396 ? -1.885 1.208 3.823 1.00 97.62 396 VAL A C 1
ATOM 3088 O O . VAL A 1 396 ? -1.594 1.020 5.002 1.00 97.62 396 VAL A O 1
ATOM 3091 N N . LEU A 1 397 ? -3.055 0.840 3.292 1.00 98.19 397 LEU A N 1
ATOM 3092 C CA . LEU A 1 397 ? -4.231 0.487 4.106 1.00 98.19 397 LEU A CA 1
ATOM 3093 C C . LEU A 1 397 ? -4.718 -0.958 3.974 1.00 98.19 397 LEU A C 1
ATOM 3095 O O . LEU A 1 397 ? -5.473 -1.413 4.827 1.00 98.19 397 LEU A O 1
ATOM 3099 N N . ALA A 1 398 ? -4.296 -1.676 2.935 1.00 97.88 398 ALA A N 1
ATOM 3100 C CA . ALA A 1 398 ? -4.621 -3.085 2.714 1.00 97.88 398 ALA A CA 1
ATOM 3101 C C . ALA A 1 398 ? -3.496 -3.778 1.936 1.00 97.88 398 ALA A C 1
ATOM 3103 O O . ALA A 1 398 ? -2.612 -3.118 1.374 1.00 97.88 398 ALA A O 1
ATOM 3104 N N . GLY A 1 399 ? -3.511 -5.108 1.911 1.00 97.94 399 GLY A N 1
ATOM 3105 C CA . GLY A 1 399 ? -2.466 -5.878 1.258 1.00 97.94 399 GLY A CA 1
ATOM 3106 C C . GLY A 1 399 ? -2.541 -7.376 1.502 1.00 97.94 399 GLY A C 1
ATOM 3107 O O . GLY A 1 399 ? -3.402 -7.842 2.235 1.00 97.94 399 GLY A O 1
ATOM 3108 N N . PHE A 1 400 ? -1.596 -8.110 0.919 1.00 98.38 400 PHE A N 1
ATOM 3109 C CA . PHE A 1 400 ? -1.426 -9.550 1.127 1.00 98.38 400 PHE A CA 1
ATOM 3110 C C . PHE A 1 400 ? 0.063 -9.917 1.177 1.00 98.38 400 PHE A C 1
ATOM 3112 O O . PHE A 1 400 ? 0.918 -9.210 0.637 1.00 98.38 400 PHE A O 1
ATOM 3119 N N . ALA A 1 401 ? 0.394 -11.030 1.828 1.00 98.31 401 ALA A N 1
ATOM 3120 C CA . ALA A 1 401 ? 1.744 -11.585 1.808 1.00 98.31 401 ALA A CA 1
ATOM 3121 C C . ALA A 1 401 ? 1.674 -13.108 1.772 1.00 98.31 401 ALA A C 1
ATOM 3123 O O . ALA A 1 401 ? 1.050 -13.708 2.643 1.00 98.31 401 ALA A O 1
ATOM 3124 N N . ARG A 1 402 ? 2.318 -13.731 0.784 1.00 98.12 402 ARG A N 1
ATOM 3125 C CA . ARG A 1 402 ? 2.234 -15.176 0.558 1.00 98.12 402 ARG A CA 1
ATOM 3126 C C . ARG A 1 402 ? 3.607 -15.767 0.267 1.00 98.12 402 ARG A C 1
ATOM 3128 O O . ARG A 1 402 ? 4.339 -15.255 -0.578 1.00 98.12 402 ARG A O 1
ATOM 3135 N N . SER A 1 403 ? 3.927 -16.877 0.930 1.00 98.19 403 SER A N 1
ATOM 3136 C CA . SER A 1 403 ? 5.072 -17.711 0.564 1.00 98.19 403 SER A CA 1
ATOM 3137 C C . SER A 1 403 ? 4.624 -18.994 -0.121 1.00 98.19 403 SER A C 1
ATOM 3139 O O . SER A 1 403 ? 3.594 -19.568 0.240 1.00 98.19 403 SER A O 1
ATOM 3141 N N . PHE A 1 404 ? 5.390 -19.453 -1.110 1.00 98.19 404 PHE A N 1
ATOM 3142 C CA . PHE A 1 404 ? 5.217 -20.784 -1.691 1.00 98.19 404 PHE A CA 1
ATOM 3143 C C . PHE A 1 404 ? 6.482 -21.242 -2.410 1.00 98.19 404 PHE A C 1
ATOM 3145 O O . PHE A 1 404 ? 6.966 -20.570 -3.322 1.00 98.19 404 PHE A O 1
ATOM 3152 N N . GLY A 1 405 ? 6.941 -22.438 -2.059 1.00 97.31 405 GLY A N 1
ATOM 3153 C CA . GLY A 1 405 ? 7.912 -23.215 -2.812 1.00 97.31 405 GLY A CA 1
ATOM 3154 C C . GLY A 1 405 ? 7.620 -24.700 -2.619 1.00 97.31 405 GLY A C 1
ATOM 3155 O O . GLY A 1 405 ? 7.623 -25.181 -1.487 1.00 97.31 405 GLY A O 1
ATOM 3156 N N . MET A 1 406 ? 7.337 -25.426 -3.703 1.00 96.69 406 MET A N 1
ATOM 3157 C CA . MET A 1 406 ? 7.031 -26.862 -3.661 1.00 96.69 406 MET A CA 1
ATOM 3158 C C . MET A 1 406 ? 7.495 -27.566 -4.938 1.00 96.69 406 MET A C 1
ATOM 3160 O O . MET A 1 406 ? 7.300 -27.053 -6.045 1.00 96.69 406 MET A O 1
ATOM 3164 N N . ARG A 1 407 ? 8.047 -28.777 -4.809 1.00 94.94 407 ARG A N 1
ATOM 3165 C CA . ARG A 1 407 ? 8.168 -29.704 -5.941 1.00 94.94 407 ARG A CA 1
ATOM 3166 C C . ARG A 1 407 ? 6.878 -30.518 -6.052 1.00 94.94 407 ARG A C 1
ATOM 3168 O O . ARG A 1 407 ? 6.531 -31.277 -5.154 1.00 94.94 407 ARG A O 1
ATOM 3175 N N . LEU A 1 408 ? 6.143 -30.316 -7.142 1.00 92.56 408 LEU A N 1
ATOM 3176 C CA . LEU A 1 408 ? 4.853 -30.960 -7.383 1.00 92.56 408 LEU A CA 1
ATOM 3177 C C . LEU A 1 408 ? 5.019 -32.452 -7.724 1.00 92.56 408 LEU A C 1
ATOM 3179 O O . LEU A 1 408 ? 6.108 -32.915 -8.063 1.00 92.56 408 LEU A O 1
ATOM 3183 N N . ALA A 1 409 ? 3.918 -33.210 -7.706 1.00 88.94 409 ALA A N 1
ATOM 3184 C CA . ALA A 1 409 ? 3.913 -34.657 -7.967 1.00 88.94 409 ALA A CA 1
ATOM 3185 C C . ALA A 1 409 ? 4.428 -35.053 -9.368 1.00 88.94 409 ALA A C 1
ATOM 3187 O O . ALA A 1 409 ? 4.901 -36.170 -9.565 1.00 88.94 409 ALA A O 1
ATOM 3188 N N . ASN A 1 410 ? 4.366 -34.141 -10.341 1.00 87.69 410 ASN A N 1
ATOM 3189 C CA . ASN A 1 410 ? 4.951 -34.320 -11.675 1.00 87.69 410 ASN A CA 1
ATOM 3190 C C . ASN A 1 410 ? 6.479 -34.085 -11.707 1.00 87.69 410 ASN A C 1
ATOM 3192 O O . ASN A 1 410 ? 7.087 -34.150 -12.774 1.00 87.69 410 ASN A O 1
ATOM 3196 N N . GLY A 1 411 ? 7.089 -33.794 -10.556 1.00 90.69 411 GLY A N 1
ATOM 3197 C CA . GLY A 1 411 ? 8.503 -33.491 -10.401 1.00 90.69 411 GLY A CA 1
ATOM 3198 C C . GLY A 1 411 ? 8.864 -32.036 -10.679 1.00 90.69 411 GLY A C 1
ATOM 3199 O O . GLY A 1 411 ? 10.039 -31.714 -10.625 1.00 90.69 411 GLY A O 1
ATOM 3200 N N . GLU A 1 412 ? 7.922 -31.145 -10.969 1.00 92.31 412 GLU A N 1
ATOM 3201 C CA . GLU A 1 412 ? 8.208 -29.755 -11.324 1.00 92.31 412 GLU A CA 1
ATOM 3202 C C . GLU A 1 412 ? 8.291 -28.850 -10.084 1.00 92.31 412 GLU A C 1
ATOM 3204 O O . GLU A 1 412 ? 7.391 -28.874 -9.244 1.00 92.31 412 GLU A O 1
ATOM 3209 N N . ARG A 1 413 ? 9.338 -28.020 -9.963 1.00 95.19 413 ARG A N 1
ATOM 3210 C CA . ARG A 1 413 ? 9.418 -26.988 -8.911 1.00 95.19 413 ARG A CA 1
ATOM 3211 C C . ARG A 1 413 ? 8.538 -25.786 -9.278 1.00 95.19 413 ARG A C 1
ATOM 3213 O O . ARG A 1 413 ? 8.673 -25.205 -10.361 1.00 95.19 413 ARG A O 1
ATOM 3220 N N . ARG A 1 414 ? 7.640 -25.408 -8.368 1.00 96.69 414 ARG A N 1
ATOM 3221 C CA . ARG A 1 414 ? 6.835 -24.180 -8.413 1.00 96.69 414 ARG A CA 1
ATOM 3222 C C . ARG A 1 414 ? 7.213 -23.292 -7.243 1.00 96.69 414 ARG A C 1
ATOM 3224 O O . ARG A 1 414 ? 7.091 -23.717 -6.098 1.00 96.69 414 ARG A O 1
ATOM 3231 N N . GLU A 1 415 ? 7.668 -22.081 -7.537 1.00 97.38 415 GLU A N 1
ATOM 3232 C CA . GLU A 1 415 ? 8.138 -21.141 -6.520 1.00 97.38 415 GLU A CA 1
ATOM 3233 C C . GLU A 1 415 ? 8.256 -19.713 -7.061 1.00 97.38 415 GLU A C 1
ATOM 3235 O O . GLU A 1 415 ? 8.667 -19.502 -8.206 1.00 97.38 415 GLU A O 1
ATOM 3240 N N . TRP A 1 416 ? 7.964 -18.723 -6.215 1.00 97.31 416 TRP A N 1
ATOM 3241 C CA . TRP A 1 416 ? 8.253 -17.314 -6.494 1.00 97.31 416 TRP A CA 1
ATOM 3242 C C . TRP A 1 416 ? 9.736 -16.982 -6.264 1.00 97.31 416 TRP A C 1
ATOM 3244 O O . TRP A 1 416 ? 10.090 -16.287 -5.313 1.00 97.31 416 TRP A O 1
ATOM 3254 N N . ILE A 1 417 ? 10.607 -17.460 -7.161 1.00 95.81 417 ILE A N 1
ATOM 3255 C CA . ILE A 1 417 ? 12.006 -16.990 -7.240 1.00 95.81 417 ILE A CA 1
ATOM 3256 C C . ILE A 1 417 ? 12.041 -15.568 -7.801 1.00 95.81 417 ILE A C 1
ATOM 3258 O O . ILE A 1 417 ? 12.661 -14.678 -7.229 1.00 95.81 417 ILE A O 1
ATOM 3262 N N . LYS A 1 418 ? 11.320 -15.345 -8.907 1.00 95.38 418 LYS A N 1
ATOM 3263 C CA . LYS A 1 418 ? 10.912 -14.002 -9.310 1.00 95.38 418 LYS A CA 1
ATOM 3264 C C . LYS A 1 418 ? 9.680 -13.637 -8.476 1.00 95.38 418 LYS A C 1
ATOM 3266 O O . LYS A 1 418 ? 8.645 -14.290 -8.649 1.00 95.38 418 LYS A O 1
ATOM 3271 N N . PRO A 1 419 ? 9.783 -12.657 -7.569 1.00 97.44 419 PRO A N 1
ATOM 3272 C CA . PRO A 1 419 ? 8.713 -12.368 -6.631 1.00 97.44 419 PRO A CA 1
ATOM 3273 C C . PRO A 1 419 ? 7.576 -11.600 -7.292 1.00 97.44 419 PRO A C 1
ATOM 3275 O O . PRO A 1 419 ? 7.728 -11.066 -8.392 1.00 97.44 419 PRO A O 1
ATOM 3278 N N . ILE A 1 420 ? 6.452 -11.502 -6.587 1.00 98.44 420 ILE A N 1
ATOM 3279 C CA . ILE A 1 420 ? 5.427 -10.504 -6.892 1.00 98.44 420 ILE A CA 1
ATOM 3280 C C . ILE A 1 420 ? 5.620 -9.341 -5.928 1.00 98.44 420 ILE A C 1
ATOM 3282 O O . ILE A 1 420 ? 5.547 -9.531 -4.716 1.00 98.44 420 ILE A O 1
ATOM 3286 N N . MET A 1 421 ? 5.854 -8.151 -6.476 1.00 97.88 421 MET A N 1
ATOM 3287 C CA . MET A 1 421 ? 5.709 -6.890 -5.755 1.00 97.88 421 MET A CA 1
ATOM 3288 C C . MET A 1 421 ? 4.536 -6.169 -6.391 1.00 97.88 421 MET A C 1
ATOM 3290 O O . MET A 1 421 ? 4.622 -5.736 -7.537 1.00 97.88 421 MET A O 1
ATOM 3294 N N . PHE A 1 422 ? 3.430 -6.119 -5.664 1.00 98.38 422 PHE A N 1
ATOM 3295 C CA . PHE A 1 422 ? 2.179 -5.518 -6.090 1.00 98.38 422 PHE A CA 1
ATOM 3296 C C . PHE A 1 422 ? 1.975 -4.188 -5.364 1.00 98.38 422 PHE A C 1
ATOM 3298 O O . PHE A 1 422 ? 2.182 -4.110 -4.151 1.00 98.38 422 PHE A O 1
ATOM 3305 N N . SER A 1 423 ? 1.510 -3.165 -6.081 1.00 98.00 423 SER A N 1
ATOM 3306 C CA . SER A 1 423 ? 1.041 -1.917 -5.478 1.00 98.00 423 SER A CA 1
ATOM 3307 C C . SER A 1 423 ? -0.274 -1.490 -6.114 1.00 98.00 423 SER A C 1
ATOM 3309 O O . SER A 1 423 ? -0.372 -1.418 -7.332 1.00 98.00 423 SER A O 1
ATOM 3311 N N . GLY A 1 424 ? -1.278 -1.181 -5.298 1.00 98.06 424 GLY A N 1
ATOM 3312 C CA . GLY A 1 424 ? -2.517 -0.532 -5.726 1.00 98.06 424 GLY A CA 1
ATOM 3313 C C . GLY A 1 424 ? -2.646 0.856 -5.113 1.00 98.06 424 GLY A C 1
ATOM 3314 O O . GLY A 1 424 ? -1.995 1.154 -4.114 1.00 98.06 424 GLY A O 1
ATOM 3315 N N . GLY A 1 425 ? -3.473 1.713 -5.699 1.00 97.19 425 GLY A N 1
ATOM 3316 C CA . GLY A 1 425 ? -3.585 3.115 -5.314 1.00 97.19 425 GLY A CA 1
ATOM 3317 C C . GLY A 1 425 ? -4.992 3.628 -5.530 1.00 97.19 425 GLY A C 1
ATOM 3318 O O . GLY A 1 425 ? -5.506 3.604 -6.646 1.00 97.19 425 GLY A O 1
ATOM 3319 N N . LEU A 1 426 ? -5.591 4.103 -4.447 1.00 97.94 426 LEU A N 1
ATOM 3320 C CA . LEU A 1 426 ? -6.869 4.780 -4.413 1.00 97.94 426 LEU A CA 1
ATOM 3321 C C . LEU A 1 426 ? -6.640 6.295 -4.428 1.00 97.94 426 LEU A C 1
ATOM 3323 O O . LEU A 1 426 ? -5.831 6.844 -3.671 1.00 97.94 426 LEU A O 1
ATOM 3327 N N . GLY A 1 427 ? -7.400 6.982 -5.268 1.00 97.88 427 GLY A N 1
ATOM 3328 C CA . GLY A 1 427 ? -7.372 8.430 -5.371 1.00 97.88 427 GLY A CA 1
ATOM 3329 C C . GLY A 1 427 ? -8.748 9.027 -5.618 1.00 97.88 427 GLY A C 1
ATOM 3330 O O . GLY A 1 427 ? -9.776 8.344 -5.608 1.00 97.88 427 GLY A O 1
ATOM 3331 N N . SER A 1 428 ? -8.759 10.327 -5.885 1.00 97.69 428 SER A N 1
ATOM 3332 C CA . SER A 1 428 ? -9.949 11.026 -6.364 1.00 97.69 428 SER A CA 1
ATOM 3333 C C . SER A 1 428 ? -9.639 11.957 -7.525 1.00 97.69 428 SER A C 1
ATOM 3335 O O . SER A 1 428 ? -8.505 12.396 -7.689 1.00 97.69 428 SER A O 1
ATOM 3337 N N . ILE A 1 429 ? -10.656 12.258 -8.324 1.00 97.69 429 ILE A N 1
ATOM 3338 C CA . ILE A 1 429 ? -10.568 13.226 -9.418 1.00 97.69 429 ILE A CA 1
ATOM 3339 C C . ILE A 1 429 ? -11.834 14.077 -9.460 1.00 97.69 429 ILE A C 1
ATOM 3341 O O . ILE A 1 429 ? -12.944 13.564 -9.307 1.00 97.69 429 ILE A O 1
ATOM 3345 N N . GLU A 1 430 ? -11.686 15.384 -9.639 1.00 96.31 430 GLU A N 1
ATOM 3346 C CA . GLU A 1 430 ? -12.811 16.291 -9.839 1.00 96.31 430 GLU A CA 1
ATOM 3347 C C . GLU A 1 430 ? -13.458 16.073 -11.218 1.00 96.31 430 GLU A C 1
ATOM 3349 O O . GLU A 1 430 ? -12.772 15.876 -12.221 1.00 96.31 430 GLU A O 1
ATOM 3354 N N . ASP A 1 431 ? -14.791 16.151 -11.278 1.00 97.06 431 ASP A N 1
ATOM 3355 C CA . ASP A 1 431 ? -15.592 15.910 -12.494 1.00 97.06 431 ASP A CA 1
ATOM 3356 C C . ASP A 1 431 ? -15.081 16.660 -13.755 1.00 97.06 431 ASP A C 1
ATOM 3358 O O . ASP A 1 431 ? -14.910 16.019 -14.798 1.00 97.06 431 ASP A O 1
ATOM 3362 N N . PRO A 1 432 ? -14.680 17.953 -13.692 1.00 95.81 432 PRO A N 1
ATOM 3363 C CA . PRO A 1 432 ? -14.139 18.665 -14.856 1.00 95.81 432 PRO A CA 1
ATOM 3364 C C . PRO A 1 432 ? -12.789 18.138 -15.374 1.00 95.81 432 PRO A C 1
ATOM 3366 O O . PRO A 1 432 ? -12.386 18.484 -16.487 1.00 95.81 432 PRO A O 1
ATOM 3369 N N . HIS A 1 433 ? -12.063 17.343 -14.582 1.00 97.25 433 HIS A N 1
ATOM 3370 C CA . HIS A 1 433 ? -10.719 16.854 -14.903 1.00 97.25 433 HIS A CA 1
ATOM 3371 C C . HIS A 1 433 ? -10.719 15.441 -15.493 1.00 97.25 433 HIS A C 1
ATOM 3373 O O . HIS A 1 433 ? -9.673 14.974 -15.924 1.00 97.25 433 HIS A O 1
ATOM 3379 N N . VAL A 1 434 ? -11.869 14.768 -15.577 1.00 97.56 434 VAL A N 1
ATOM 3380 C CA . VAL A 1 434 ? -11.976 13.373 -16.045 1.00 97.56 434 VAL A CA 1
ATOM 3381 C C . VAL A 1 434 ? -11.423 13.159 -17.456 1.00 97.56 434 VAL A C 1
ATOM 3383 O O . VAL A 1 434 ? -10.839 12.118 -17.737 1.00 97.56 434 VAL A O 1
ATOM 3386 N N . ARG A 1 435 ? -11.622 14.117 -18.369 1.00 96.31 435 ARG A N 1
ATOM 3387 C CA . ARG A 1 435 ? -11.260 13.964 -19.786 1.00 96.31 435 ARG A CA 1
ATOM 3388 C C . ARG A 1 435 ? -10.021 14.779 -20.129 1.00 96.31 435 ARG A C 1
ATOM 3390 O O . ARG A 1 435 ? -10.045 15.998 -19.966 1.00 96.31 435 ARG A O 1
ATOM 3397 N N . LYS A 1 436 ? -8.995 14.117 -20.672 1.00 95.69 436 LYS A N 1
ATOM 3398 C CA . LYS A 1 436 ? -7.832 14.755 -21.312 1.00 95.69 436 LYS A CA 1
ATOM 3399 C C . LYS A 1 436 ? -8.267 15.542 -22.558 1.00 95.69 436 LYS A C 1
ATOM 3401 O O . LYS A 1 436 ? -9.156 15.108 -23.293 1.00 95.69 436 LYS A O 1
ATOM 3406 N N . ASP A 1 437 ? -7.651 16.699 -22.784 1.00 95.81 437 ASP A N 1
ATOM 3407 C CA . ASP A 1 437 ? -7.763 17.452 -24.039 1.00 95.81 437 ASP A CA 1
ATOM 3408 C C . ASP A 1 437 ? -6.898 16.788 -25.122 1.00 95.81 437 ASP A C 1
ATOM 3410 O O . ASP A 1 437 ? -5.887 16.150 -24.825 1.00 95.81 437 ASP A O 1
ATOM 3414 N N . GLN A 1 438 ? -7.272 16.969 -26.390 1.00 94.44 438 GLN A N 1
ATOM 3415 C CA . GLN A 1 438 ? -6.450 16.525 -27.518 1.00 94.44 438 GLN A CA 1
ATOM 3416 C C . GLN A 1 438 ? -5.228 17.432 -27.704 1.00 94.44 438 GLN A C 1
ATOM 3418 O O . GLN A 1 438 ? -5.279 18.629 -27.418 1.00 94.44 438 GLN A O 1
ATOM 3423 N N . ALA A 1 439 ? -4.141 16.864 -28.230 1.00 95.81 439 ALA A N 1
ATOM 3424 C CA . ALA A 1 439 ? -2.959 17.626 -28.609 1.00 95.81 439 ALA A CA 1
ATOM 3425 C C . ALA A 1 439 ? -3.270 18.564 -29.791 1.00 95.81 439 ALA A C 1
ATOM 3427 O O . ALA A 1 439 ? -3.652 18.115 -30.873 1.00 95.81 439 ALA A O 1
ATOM 3428 N N . GLU A 1 440 ? -3.077 19.871 -29.599 1.00 96.50 440 GLU A N 1
ATOM 3429 C CA . GLU A 1 440 ? -3.294 20.900 -30.623 1.00 96.50 440 GLU A CA 1
ATOM 3430 C C . GLU A 1 440 ? -1.970 21.581 -31.010 1.00 96.50 440 GLU A C 1
ATOM 3432 O O . GLU A 1 440 ? -1.127 21.821 -30.136 1.00 96.50 440 GLU A O 1
ATOM 3437 N N . PRO A 1 441 ? -1.772 21.952 -32.291 1.00 97.69 441 PRO A N 1
ATOM 3438 C CA . PRO A 1 441 ? -0.570 22.655 -32.730 1.00 97.69 441 PRO A CA 1
ATOM 3439 C C . PRO A 1 441 ? -0.258 23.889 -31.878 1.00 97.69 441 PRO A C 1
ATOM 3441 O O . PRO A 1 441 ? -1.116 24.736 -31.632 1.00 97.69 441 PRO A O 1
ATOM 3444 N N . GLY A 1 442 ? 0.999 24.010 -31.454 1.00 96.62 442 GLY A N 1
ATOM 3445 C CA . GLY A 1 442 ? 1.473 25.120 -30.628 1.00 96.62 442 GLY A CA 1
ATOM 3446 C C . GLY A 1 442 ? 1.336 24.920 -29.117 1.00 96.62 442 GLY A C 1
ATOM 3447 O O . GLY A 1 442 ? 1.891 25.738 -28.379 1.00 96.62 442 GLY A O 1
ATOM 3448 N N . MET A 1 443 ? 0.682 23.849 -28.644 1.00 98.38 443 MET A N 1
ATOM 3449 C CA . MET A 1 443 ? 0.792 23.435 -27.240 1.00 98.38 443 MET A CA 1
ATOM 3450 C C . MET A 1 443 ? 2.254 23.130 -26.884 1.00 98.38 443 MET A C 1
ATOM 3452 O O . MET A 1 443 ? 3.014 22.589 -27.694 1.00 98.38 443 MET A O 1
ATOM 3456 N N . GLU A 1 444 ? 2.649 23.494 -25.668 1.00 98.50 444 GLU A N 1
ATOM 3457 C CA . GLU A 1 444 ? 3.972 23.201 -25.119 1.00 98.50 444 GLU A CA 1
ATOM 3458 C C . GLU A 1 444 ? 3.987 21.763 -24.581 1.00 98.50 444 GLU A C 1
ATOM 3460 O O . GLU A 1 444 ? 3.060 21.349 -23.881 1.00 98.50 444 GLU A O 1
ATOM 3465 N N . VAL A 1 445 ? 5.052 21.022 -24.892 1.00 98.56 445 VAL A N 1
ATOM 3466 C CA . VAL A 1 445 ? 5.328 19.692 -24.335 1.00 98.56 445 VAL A CA 1
ATOM 3467 C C . VAL A 1 445 ? 6.275 19.870 -23.158 1.00 98.56 445 VAL A C 1
ATOM 3469 O O . VAL A 1 445 ? 7.375 20.409 -23.321 1.00 98.56 445 VAL A O 1
ATOM 3472 N N . VAL A 1 446 ? 5.844 19.445 -21.974 1.00 98.56 446 VAL A N 1
ATOM 3473 C CA . VAL A 1 446 ? 6.505 19.772 -20.709 1.00 98.56 446 VAL A CA 1
ATOM 3474 C C . VAL A 1 446 ? 6.826 18.504 -19.933 1.00 98.56 446 VAL A C 1
ATOM 3476 O O . VAL A 1 446 ? 5.996 17.604 -19.840 1.00 98.56 446 VAL A O 1
ATOM 3479 N N . LYS A 1 447 ? 8.018 18.452 -19.342 1.00 98.00 447 LYS A N 1
ATOM 3480 C CA . LYS A 1 447 ? 8.389 17.488 -18.304 1.00 98.00 447 LYS A CA 1
ATOM 3481 C C . LYS A 1 447 ? 8.375 18.193 -16.953 1.00 98.00 447 LYS A C 1
ATOM 3483 O O . LYS A 1 447 ? 8.886 19.302 -16.831 1.00 98.00 447 LYS A O 1
ATOM 3488 N N . ILE A 1 448 ? 7.780 17.564 -15.951 1.00 98.12 448 ILE A N 1
ATOM 3489 C CA . ILE A 1 448 ? 7.734 18.055 -14.568 1.00 98.12 448 ILE A CA 1
ATOM 3490 C C . ILE A 1 448 ? 8.317 16.979 -13.648 1.00 98.12 448 ILE A C 1
ATOM 3492 O O . ILE A 1 448 ? 8.171 15.793 -13.950 1.00 98.12 448 ILE A O 1
ATOM 3496 N N . GLY A 1 449 ? 9.003 17.377 -12.574 1.00 96.81 449 GLY A N 1
ATOM 3497 C CA . GLY A 1 449 ? 9.613 16.462 -11.604 1.00 96.81 449 GLY A CA 1
ATOM 3498 C C . GLY A 1 449 ? 11.129 16.290 -11.763 1.00 96.81 449 GLY A C 1
ATOM 3499 O O . GLY A 1 449 ? 11.837 17.228 -12.121 1.00 96.81 449 GLY A O 1
ATOM 3500 N N . GLY A 1 450 ? 11.647 15.109 -11.432 1.00 92.88 450 GLY A N 1
ATOM 3501 C CA . GLY A 1 450 ? 13.071 14.793 -11.345 1.00 92.88 450 GLY A CA 1
ATOM 3502 C C . GLY A 1 450 ? 13.836 14.893 -12.676 1.00 92.88 450 GLY A C 1
ATOM 3503 O O . GLY A 1 450 ? 13.252 14.747 -13.751 1.00 92.88 450 GLY A O 1
ATOM 3504 N N . PRO A 1 451 ? 15.160 15.146 -12.627 1.00 92.56 451 PRO A N 1
ATOM 3505 C CA . PRO A 1 451 ? 15.994 15.229 -13.822 1.00 92.56 451 PRO A CA 1
ATOM 3506 C C . PRO A 1 451 ? 16.303 13.840 -14.406 1.00 92.56 451 PRO A C 1
ATOM 3508 O O . PRO A 1 451 ? 16.201 12.819 -13.728 1.00 92.56 451 PRO A O 1
ATOM 3511 N N . VAL A 1 452 ? 16.755 13.804 -15.662 1.00 92.69 452 VAL A N 1
ATOM 3512 C CA . VAL A 1 452 ? 17.059 12.548 -16.368 1.00 92.69 452 VAL A CA 1
ATOM 3513 C C . VAL A 1 452 ? 18.343 11.912 -15.822 1.00 92.69 452 VAL A C 1
ATOM 3515 O O . VAL A 1 452 ? 19.406 12.539 -15.839 1.00 92.69 452 VAL A O 1
ATOM 3518 N N . TYR A 1 453 ? 18.262 10.652 -15.399 1.00 87.31 453 TYR A N 1
ATOM 3519 C CA . TYR A 1 453 ? 19.394 9.816 -14.979 1.00 87.31 453 TYR A CA 1
ATOM 3520 C C . TYR A 1 453 ? 19.473 8.547 -15.833 1.00 87.31 453 TYR A C 1
ATOM 3522 O O . TYR A 1 453 ? 18.472 8.118 -16.407 1.00 87.31 453 TYR A O 1
ATOM 3530 N N . ARG A 1 454 ? 20.646 7.900 -15.873 1.00 82.50 454 ARG A N 1
ATOM 3531 C CA . ARG A 1 454 ? 20.832 6.590 -16.515 1.00 82.50 454 ARG A CA 1
ATOM 3532 C C . ARG A 1 454 ? 20.259 5.465 -15.645 1.00 82.50 454 ARG A C 1
ATOM 3534 O O . ARG A 1 454 ? 20.999 4.678 -15.063 1.00 82.50 454 ARG A O 1
ATOM 3541 N N . ILE A 1 455 ? 18.936 5.423 -15.537 1.00 76.50 455 ILE A N 1
ATOM 3542 C CA . ILE A 1 455 ? 18.183 4.443 -14.746 1.00 76.50 455 ILE A CA 1
ATOM 3543 C C . ILE A 1 455 ? 17.229 3.694 -15.669 1.00 76.50 455 ILE A C 1
ATOM 3545 O O . ILE A 1 455 ? 16.603 4.307 -16.537 1.00 76.50 455 ILE A O 1
ATOM 3549 N N . GLY A 1 456 ? 17.140 2.374 -15.483 1.00 70.06 456 GLY A N 1
ATOM 3550 C CA . GLY A 1 456 ? 16.166 1.531 -16.176 1.00 70.06 456 GLY A CA 1
ATOM 3551 C C . GLY A 1 456 ? 16.280 1.572 -17.699 1.00 70.06 456 GLY A C 1
ATOM 3552 O O . GLY A 1 456 ? 15.298 1.335 -18.393 1.00 70.06 456 GLY A O 1
ATOM 3553 N N . VAL A 1 457 ? 17.456 1.900 -18.249 1.00 71.31 457 VAL A N 1
ATOM 3554 C CA . VAL A 1 457 ? 17.645 1.948 -19.704 1.00 71.31 457 VAL A CA 1
ATOM 3555 C C . VAL A 1 457 ? 17.453 0.534 -20.253 1.00 71.31 457 VAL A C 1
ATOM 3557 O O . VAL A 1 457 ? 18.308 -0.333 -20.087 1.00 71.31 457 VAL A O 1
ATOM 3560 N N . GLY A 1 458 ? 16.307 0.312 -20.895 1.00 66.31 458 GLY A N 1
ATOM 3561 C CA . GLY A 1 458 ? 15.919 -0.981 -21.454 1.00 66.31 458 GLY A CA 1
ATOM 3562 C C . GLY A 1 458 ? 15.105 -1.872 -20.514 1.00 66.31 458 GLY A C 1
ATOM 3563 O O . GLY A 1 458 ? 15.006 -3.073 -20.773 1.00 66.31 458 GLY A O 1
ATOM 3564 N N . GLY A 1 459 ? 14.534 -1.325 -19.435 1.00 61.44 459 GLY A N 1
ATOM 3565 C CA . GLY A 1 459 ? 13.734 -2.070 -18.459 1.00 61.44 459 GLY A CA 1
ATOM 3566 C C . GLY A 1 459 ? 12.510 -2.763 -19.069 1.00 61.44 459 GLY A C 1
ATOM 3567 O O . GLY A 1 459 ? 12.261 -3.938 -18.773 1.00 61.44 459 GLY A O 1
ATOM 3568 N N . GLY A 1 460 ? 11.801 -2.104 -19.992 1.00 58.12 460 GLY A N 1
ATOM 3569 C CA . GLY A 1 460 ? 10.701 -2.705 -20.761 1.00 58.12 460 GLY A CA 1
ATOM 3570 C C . GLY A 1 460 ? 11.113 -3.968 -21.536 1.00 58.12 460 GLY A C 1
ATOM 3571 O O . GLY A 1 460 ? 10.465 -5.014 -21.441 1.00 58.12 460 GLY A O 1
ATOM 3572 N N . ALA A 1 461 ? 12.245 -3.923 -22.240 1.00 64.75 461 ALA A N 1
ATOM 3573 C CA . ALA A 1 461 ? 12.802 -5.090 -22.930 1.00 64.75 461 ALA A CA 1
ATOM 3574 C C . ALA A 1 461 ? 13.303 -6.171 -21.951 1.00 64.75 461 ALA A C 1
ATOM 3576 O O . ALA A 1 461 ? 12.992 -7.353 -22.118 1.00 64.75 461 ALA A O 1
ATOM 3577 N N . ALA A 1 462 ? 14.026 -5.788 -20.892 1.00 65.38 462 ALA A N 1
ATOM 3578 C CA . ALA A 1 462 ? 14.582 -6.722 -19.909 1.00 65.38 462 ALA A CA 1
ATOM 3579 C C . ALA A 1 462 ? 13.496 -7.488 -19.127 1.00 65.38 462 ALA A C 1
ATOM 3581 O O . ALA A 1 462 ? 13.638 -8.685 -18.853 1.00 65.38 462 ALA A O 1
ATOM 3582 N N . SER A 1 463 ? 12.387 -6.820 -18.798 1.00 58.38 463 SER A N 1
ATOM 3583 C CA . SER A 1 463 ? 11.225 -7.432 -18.140 1.00 58.38 463 SER A CA 1
ATOM 3584 C C . SER A 1 463 ? 10.422 -8.355 -19.070 1.00 58.38 463 SER A C 1
ATOM 3586 O O . SER A 1 463 ? 9.769 -9.288 -18.592 1.00 58.38 463 SER A O 1
ATOM 3588 N N . SER A 1 464 ? 10.531 -8.162 -20.390 1.00 60.19 464 SER A N 1
ATOM 3589 C CA . SER A 1 464 ? 9.837 -8.949 -21.421 1.00 60.19 464 SER A CA 1
ATOM 3590 C C . SER A 1 464 ? 10.523 -10.283 -21.768 1.00 60.19 464 SER A C 1
ATOM 3592 O O . SER A 1 464 ? 9.931 -11.115 -22.463 1.00 60.19 464 SER A O 1
ATOM 3594 N N . VAL A 1 465 ? 11.748 -10.527 -21.284 1.00 66.56 465 VAL A N 1
ATOM 3595 C CA . VAL A 1 465 ? 12.468 -11.796 -21.496 1.00 66.56 465 VAL A CA 1
ATOM 3596 C C . VAL A 1 465 ? 11.739 -12.942 -20.784 1.00 66.56 465 VAL A C 1
ATOM 3598 O O . VAL A 1 465 ? 11.473 -12.862 -19.589 1.00 66.56 465 VAL A O 1
ATOM 3601 N N . GLN A 1 466 ? 11.431 -14.024 -21.511 1.00 59.88 466 GLN A N 1
ATOM 3602 C CA . GLN A 1 466 ? 10.574 -15.123 -21.029 1.00 59.88 466 GLN A CA 1
ATOM 3603 C C . GLN A 1 466 ? 11.080 -15.811 -19.751 1.00 59.88 466 GLN A C 1
ATOM 3605 O O . GLN A 1 466 ? 10.273 -16.159 -18.891 1.00 59.88 466 GLN A O 1
ATOM 3610 N N . VAL A 1 467 ? 12.394 -16.042 -19.645 1.00 54.41 467 VAL A N 1
ATOM 3611 C CA . VAL A 1 467 ? 13.040 -16.696 -18.497 1.00 54.41 467 VAL A CA 1
ATOM 3612 C C . VAL A 1 467 ? 14.280 -15.896 -18.115 1.00 54.41 467 VAL A C 1
ATOM 3614 O O . VAL A 1 467 ? 15.124 -15.623 -18.965 1.00 54.41 467 VAL A O 1
ATOM 3617 N N . GLN A 1 468 ? 14.383 -15.524 -16.841 1.00 71.75 468 GLN A N 1
ATOM 3618 C CA . GLN A 1 468 ? 15.494 -14.740 -16.287 1.00 71.75 468 GLN A CA 1
ATOM 3619 C C . GLN A 1 468 ? 16.428 -15.639 -15.450 1.00 71.75 468 GLN A C 1
ATOM 3621 O O . GLN A 1 468 ? 16.039 -16.747 -15.096 1.00 71.75 468 GLN A O 1
ATOM 3626 N N . GLY A 1 469 ? 17.648 -15.188 -15.131 1.00 56.81 469 GLY A N 1
ATOM 3627 C CA . GLY A 1 469 ? 18.593 -15.912 -14.252 1.00 56.81 469 GLY A CA 1
ATOM 3628 C C . GLY A 1 469 ? 19.929 -16.329 -14.887 1.00 56.81 469 GLY A C 1
ATOM 3629 O O . GLY A 1 469 ? 20.867 -16.611 -14.153 1.00 56.81 469 GLY A O 1
ATOM 3630 N N . ASP A 1 470 ? 20.050 -16.290 -16.222 1.00 61.12 470 ASP A N 1
ATOM 3631 C CA . ASP A 1 470 ? 21.287 -16.643 -16.957 1.00 61.12 470 ASP A CA 1
ATOM 3632 C C . ASP A 1 470 ? 22.065 -15.410 -17.479 1.00 61.12 470 ASP A C 1
ATOM 3634 O O . ASP A 1 470 ? 22.948 -15.525 -18.333 1.00 61.12 470 ASP A O 1
ATOM 3638 N N . ASN A 1 471 ? 21.711 -14.201 -17.034 1.00 55.75 471 ASN A N 1
ATOM 3639 C CA . ASN A 1 471 ? 22.260 -12.958 -17.581 1.00 55.75 471 ASN A CA 1
ATOM 3640 C C . ASN A 1 471 ? 23.680 -12.657 -17.071 1.00 55.75 471 ASN A C 1
ATOM 3642 O O . ASN A 1 471 ? 24.072 -13.039 -15.972 1.00 55.75 471 ASN A O 1
ATOM 3646 N N . SER A 1 472 ? 24.459 -11.923 -17.873 1.00 51.25 472 SER A N 1
ATOM 3647 C CA . SER A 1 472 ? 25.730 -11.352 -17.423 1.00 51.25 472 SER A CA 1
ATOM 3648 C C . SER A 1 472 ? 25.484 -10.215 -16.424 1.00 51.25 472 SER A C 1
ATOM 3650 O O . SER A 1 472 ? 24.584 -9.399 -16.622 1.00 51.25 472 SER A O 1
ATOM 3652 N N . SER A 1 473 ? 26.332 -10.109 -15.395 1.00 51.06 473 SER A N 1
ATOM 3653 C CA . SER A 1 473 ? 26.208 -9.135 -14.290 1.00 51.06 473 SER A CA 1
ATOM 3654 C C . SER A 1 473 ? 26.040 -7.670 -14.724 1.00 51.06 473 SER A C 1
ATOM 3656 O O . SER A 1 473 ? 25.479 -6.860 -13.992 1.00 51.06 473 SER A O 1
ATOM 3658 N N . ALA A 1 474 ? 26.495 -7.309 -15.929 1.00 52.59 474 ALA A N 1
ATOM 3659 C CA . ALA A 1 474 ? 26.322 -5.970 -16.489 1.00 52.59 474 ALA A CA 1
ATOM 3660 C C . ALA A 1 474 ? 24.856 -5.628 -16.822 1.00 52.59 474 ALA A C 1
ATOM 3662 O O . ALA A 1 474 ? 24.477 -4.465 -16.704 1.00 52.59 474 ALA A O 1
ATOM 3663 N N . ARG A 1 475 ? 24.026 -6.608 -17.219 1.00 51.25 475 ARG A N 1
ATOM 3664 C CA . ARG A 1 475 ? 22.590 -6.383 -17.483 1.00 51.25 475 ARG A CA 1
ATOM 3665 C C . ARG A 1 475 ? 21.801 -6.170 -16.192 1.00 51.25 475 ARG A C 1
ATOM 3667 O O . ARG A 1 475 ? 20.863 -5.380 -16.192 1.00 51.25 475 ARG A O 1
ATOM 3674 N N . ASP A 1 476 ? 22.221 -6.798 -15.097 1.00 58.22 476 ASP A N 1
ATOM 3675 C CA . ASP A 1 476 ? 21.544 -6.676 -13.802 1.00 58.22 476 ASP A CA 1
ATOM 3676 C C . ASP A 1 476 ? 21.709 -5.268 -13.203 1.00 58.22 476 ASP A C 1
ATOM 3678 O O . ASP A 1 476 ? 20.793 -4.763 -12.560 1.00 58.22 476 ASP A O 1
ATOM 3682 N N . LEU A 1 477 ? 22.819 -4.570 -13.492 1.00 65.06 477 LEU A N 1
ATOM 3683 C CA . LEU A 1 477 ? 23.006 -3.163 -13.100 1.00 65.06 477 LEU A CA 1
ATOM 3684 C C . LEU A 1 477 ? 21.983 -2.223 -13.754 1.00 65.06 477 LEU A C 1
ATOM 3686 O O . LEU A 1 477 ? 21.588 -1.236 -13.141 1.00 65.06 477 LEU A O 1
ATOM 3690 N N . GLY A 1 478 ? 21.525 -2.530 -14.973 1.00 63.50 478 GLY A N 1
ATOM 3691 C CA . GLY A 1 478 ? 20.474 -1.762 -15.649 1.00 63.50 478 GLY A CA 1
ATOM 3692 C C . GLY A 1 478 ? 19.093 -1.915 -15.001 1.00 63.50 478 GLY A C 1
ATOM 3693 O O . GLY A 1 478 ? 18.234 -1.060 -15.198 1.00 63.50 478 GLY A O 1
ATOM 3694 N N . ALA A 1 479 ? 18.889 -2.974 -14.207 1.00 62.94 479 ALA A N 1
ATOM 3695 C CA . ALA A 1 479 ? 17.653 -3.223 -13.467 1.00 62.94 479 ALA A CA 1
ATOM 3696 C C . ALA A 1 479 ? 17.609 -2.510 -12.104 1.00 62.94 479 ALA A C 1
ATOM 3698 O O . ALA A 1 479 ? 16.557 -2.484 -11.466 1.00 62.94 479 ALA A O 1
ATOM 3699 N N . VAL A 1 480 ? 18.729 -1.937 -11.650 1.00 70.19 480 VAL A N 1
ATOM 3700 C CA . VAL A 1 480 ? 18.801 -1.215 -10.378 1.00 70.19 480 VAL A CA 1
ATOM 3701 C C . VAL A 1 480 ? 18.086 0.117 -10.519 1.00 70.19 480 VAL A C 1
ATOM 3703 O O . VAL A 1 480 ? 18.446 0.968 -11.332 1.00 70.19 480 VAL A O 1
ATOM 3706 N N . GLN A 1 481 ? 17.063 0.285 -9.697 1.00 78.50 481 GLN A N 1
ATOM 3707 C CA . GLN A 1 481 ? 16.209 1.458 -9.694 1.00 78.50 481 GLN A CA 1
ATOM 3708 C C . GLN A 1 481 ? 16.652 2.480 -8.634 1.00 78.50 481 GLN A C 1
ATOM 3710 O O . GLN A 1 481 ? 17.380 2.151 -7.696 1.00 78.50 481 GLN A O 1
ATOM 3715 N N . ARG A 1 482 ? 16.205 3.734 -8.766 1.00 86.56 482 ARG A N 1
ATOM 3716 C CA . ARG A 1 482 ? 16.450 4.810 -7.786 1.00 86.56 482 ARG A CA 1
ATOM 3717 C C . ARG A 1 482 ? 15.150 5.572 -7.556 1.00 86.56 482 ARG A C 1
ATOM 3719 O O . ARG A 1 482 ? 14.772 6.369 -8.406 1.00 86.56 482 ARG A O 1
ATOM 3726 N N . GLY A 1 483 ? 14.517 5.336 -6.409 1.00 87.81 483 GLY A N 1
ATOM 3727 C CA . GLY A 1 483 ? 13.359 6.101 -5.951 1.00 87.81 483 GLY A CA 1
ATOM 3728 C C . GLY A 1 483 ? 13.757 7.298 -5.082 1.00 87.81 483 GLY A C 1
ATOM 3729 O O . GLY A 1 483 ? 14.645 7.189 -4.234 1.00 87.81 483 GLY A O 1
ATOM 3730 N N . ASP A 1 484 ? 13.088 8.429 -5.283 1.00 94.69 484 ASP A N 1
ATOM 3731 C CA . ASP A 1 484 ? 13.268 9.688 -4.550 1.00 94.69 484 ASP A CA 1
ATOM 3732 C C . ASP A 1 484 ? 11.903 10.262 -4.141 1.00 94.69 484 ASP A C 1
ATOM 3734 O O . ASP A 1 484 ? 11.390 11.204 -4.738 1.00 94.69 484 ASP A O 1
ATOM 3738 N N . ALA A 1 485 ? 11.289 9.672 -3.111 1.00 96.25 485 ALA A N 1
ATOM 3739 C CA . ALA A 1 485 ? 9.926 10.003 -2.679 1.00 96.25 485 ALA A CA 1
ATOM 3740 C C . ALA A 1 485 ? 9.698 11.497 -2.379 1.00 96.25 485 ALA A C 1
ATOM 3742 O O . ALA A 1 485 ? 8.575 11.982 -2.485 1.00 96.25 485 ALA A O 1
ATOM 3743 N N . GLU A 1 486 ? 10.747 12.239 -2.020 1.00 95.94 486 GLU A N 1
ATOM 3744 C CA . GLU A 1 486 ? 10.665 13.683 -1.793 1.00 95.94 486 GLU A CA 1
ATOM 3745 C C . GLU A 1 486 ? 10.459 14.455 -3.106 1.00 95.94 486 GLU A C 1
ATOM 3747 O O . GLU A 1 486 ? 9.615 15.353 -3.164 1.00 95.94 486 GLU A O 1
ATOM 3752 N N . MET A 1 487 ? 11.131 14.050 -4.189 1.00 96.81 487 MET A N 1
ATOM 3753 C CA . MET A 1 487 ? 10.909 14.619 -5.521 1.00 96.81 487 MET A CA 1
ATOM 3754 C C . MET A 1 487 ? 9.491 14.326 -6.025 1.00 96.81 487 MET A C 1
ATOM 3756 O O . MET A 1 487 ? 8.826 15.215 -6.563 1.00 96.81 487 MET A O 1
ATOM 3760 N N . GLU A 1 488 ? 8.999 13.107 -5.797 1.00 97.88 488 GLU A N 1
ATOM 3761 C CA . GLU A 1 488 ? 7.612 12.723 -6.090 1.00 97.88 488 GLU A CA 1
ATOM 3762 C C . GLU A 1 488 ? 6.623 13.590 -5.290 1.00 97.88 488 GLU A C 1
ATOM 3764 O O . GLU A 1 488 ? 5.619 14.063 -5.822 1.00 97.88 488 GLU A O 1
ATOM 3769 N N . GLN A 1 489 ? 6.937 13.885 -4.024 1.00 97.44 489 GLN A N 1
ATOM 3770 C CA . GLN A 1 489 ? 6.137 14.754 -3.158 1.00 97.44 489 GLN A CA 1
ATOM 3771 C C . GLN A 1 489 ? 6.079 16.194 -3.693 1.00 97.44 489 GLN A C 1
ATOM 3773 O O . GLN A 1 489 ? 4.990 16.768 -3.806 1.00 97.44 489 GLN A O 1
ATOM 3778 N N . LYS A 1 490 ? 7.224 16.765 -4.091 1.00 97.56 490 LYS A N 1
ATOM 3779 C CA . LYS A 1 490 ? 7.300 18.086 -4.742 1.00 97.56 490 LYS A CA 1
ATOM 3780 C C . LYS A 1 490 ? 6.454 18.139 -6.011 1.00 97.56 490 LYS A C 1
ATOM 3782 O O . LYS A 1 490 ? 5.692 19.088 -6.209 1.00 97.56 490 LYS A O 1
ATOM 3787 N N . MET A 1 491 ? 6.565 17.116 -6.861 1.00 97.88 491 MET A N 1
ATOM 3788 C CA . MET A 1 491 ? 5.770 17.007 -8.083 1.00 97.88 491 MET A CA 1
ATOM 3789 C C . MET A 1 491 ? 4.275 16.927 -7.766 1.00 97.88 491 MET A C 1
ATOM 3791 O O . MET A 1 491 ? 3.497 17.700 -8.325 1.00 97.88 491 MET A O 1
ATOM 3795 N N . ASN A 1 492 ? 3.872 16.094 -6.805 1.00 97.62 492 ASN A N 1
ATOM 3796 C CA . ASN A 1 492 ? 2.490 16.002 -6.338 1.00 97.62 492 ASN A CA 1
ATOM 3797 C C . ASN A 1 492 ? 1.943 17.358 -5.865 1.00 97.62 492 ASN A C 1
ATOM 3799 O O . ASN A 1 492 ? 0.804 17.704 -6.176 1.00 97.62 492 ASN A O 1
ATOM 3803 N N . ARG A 1 493 ? 2.742 18.175 -5.165 1.00 97.12 493 ARG A N 1
ATOM 3804 C CA . ARG A 1 493 ? 2.332 19.533 -4.760 1.00 97.12 493 ARG A CA 1
ATOM 3805 C C . ARG A 1 493 ? 2.147 20.470 -5.948 1.00 97.12 493 ARG A C 1
ATOM 3807 O O . ARG A 1 493 ? 1.137 21.173 -6.005 1.00 97.12 493 ARG A O 1
ATOM 3814 N N . ALA A 1 494 ? 3.080 20.462 -6.897 1.00 97.81 494 ALA A N 1
ATOM 3815 C CA . ALA A 1 494 ? 2.987 21.288 -8.097 1.00 97.81 494 ALA A CA 1
ATOM 3816 C C . ALA A 1 494 ? 1.770 20.905 -8.961 1.00 97.81 494 ALA A C 1
ATOM 3818 O O . ALA A 1 494 ? 1.031 21.776 -9.428 1.00 97.81 494 ALA A O 1
ATOM 3819 N N . LEU A 1 495 ? 1.505 19.605 -9.109 1.00 98.06 495 LEU A N 1
ATOM 3820 C CA . LEU A 1 495 ? 0.321 19.097 -9.800 1.00 98.06 495 LEU A CA 1
ATOM 3821 C C . LEU A 1 495 ? -0.957 19.462 -9.045 1.00 98.06 495 LEU A C 1
ATOM 3823 O O . LEU A 1 495 ? -1.859 20.050 -9.634 1.00 98.06 495 LEU A O 1
ATOM 3827 N N . ARG A 1 496 ? -1.016 19.233 -7.728 1.00 97.44 496 ARG A N 1
ATOM 3828 C CA . ARG A 1 496 ? -2.153 19.634 -6.886 1.00 97.44 496 ARG A CA 1
ATOM 3829 C C . ARG A 1 496 ? -2.462 21.128 -7.021 1.00 97.44 496 ARG A C 1
ATOM 3831 O O . ARG A 1 496 ? -3.624 21.490 -7.157 1.00 97.44 496 ARG A O 1
ATOM 3838 N N . ALA A 1 497 ? -1.452 21.994 -7.048 1.00 97.75 497 ALA A N 1
ATOM 3839 C CA . ALA A 1 497 ? -1.639 23.426 -7.272 1.00 97.75 497 ALA A CA 1
ATOM 3840 C C . ALA A 1 497 ? -2.272 23.750 -8.642 1.00 97.75 497 ALA A C 1
ATOM 3842 O O . ALA A 1 497 ? -3.046 24.701 -8.747 1.00 97.75 497 ALA A O 1
ATOM 3843 N N . CYS A 1 498 ? -1.996 22.954 -9.680 1.00 98.19 498 CYS A N 1
ATOM 3844 C CA . CYS A 1 498 ? -2.676 23.067 -10.972 1.00 98.19 498 CYS A CA 1
ATOM 3845 C C . CYS A 1 498 ? -4.152 22.662 -10.870 1.00 98.19 498 CYS A C 1
ATOM 3847 O O . CYS A 1 498 ? -5.016 23.410 -11.329 1.00 98.19 498 CYS A O 1
ATOM 3849 N N . LEU A 1 499 ? -4.440 21.530 -10.219 1.00 97.00 499 LEU A N 1
ATOM 3850 C CA . LEU A 1 499 ? -5.805 21.020 -10.032 1.00 97.00 499 LEU A CA 1
ATOM 3851 C C . LEU A 1 499 ? -6.682 21.984 -9.222 1.00 97.00 499 LEU A C 1
ATOM 3853 O O . LEU A 1 499 ? -7.872 22.121 -9.484 1.00 97.00 499 LEU A O 1
ATOM 3857 N N . GLU A 1 500 ? -6.092 22.676 -8.249 1.00 96.25 500 GLU A N 1
ATOM 3858 C CA . GLU A 1 500 ? -6.808 23.552 -7.317 1.00 96.25 500 GLU A CA 1
ATOM 3859 C C . GLU A 1 500 ? -6.904 25.018 -7.803 1.00 96.25 500 GLU A C 1
ATOM 3861 O O . GLU A 1 500 ? -7.427 25.881 -7.089 1.00 96.25 500 GLU A O 1
ATOM 3866 N N . ARG A 1 501 ? -6.425 25.336 -9.018 1.00 95.88 501 ARG A N 1
ATOM 3867 C CA . ARG A 1 501 ? -6.472 26.699 -9.577 1.00 95.88 501 ARG A CA 1
ATOM 3868 C C . ARG A 1 501 ? -7.913 27.151 -9.836 1.00 95.88 501 ARG A C 1
ATOM 3870 O O . ARG A 1 501 ? -8.649 26.550 -10.610 1.00 95.88 501 ARG A O 1
ATOM 3877 N N . VAL A 1 502 ? -8.276 28.303 -9.269 1.00 92.56 502 VAL A N 1
ATOM 3878 C CA . VAL A 1 502 ? -9.630 28.889 -9.356 1.00 92.56 502 VAL A CA 1
ATOM 3879 C C . VAL A 1 502 ? -10.077 29.187 -10.791 1.00 92.56 502 VAL A C 1
ATOM 3881 O O . VAL A 1 502 ? -11.236 28.977 -11.129 1.00 92.56 502 VAL A O 1
ATOM 3884 N N . GLU A 1 503 ? -9.167 29.666 -11.638 1.00 91.62 503 GLU A N 1
ATOM 3885 C CA . GLU A 1 503 ? -9.448 30.012 -13.042 1.00 91.62 503 GLU A CA 1
ATOM 3886 C C . GLU A 1 503 ? -9.572 28.783 -13.965 1.00 91.62 503 GLU A C 1
ATOM 3888 O O . GLU A 1 503 ? -9.862 28.939 -15.150 1.00 91.62 503 GLU A O 1
ATOM 3893 N N . GLY A 1 504 ? -9.360 27.575 -13.433 1.00 93.44 504 GLY A N 1
ATOM 3894 C CA . GLY A 1 504 ? -9.368 26.315 -14.172 1.00 93.44 504 GLY A CA 1
ATOM 3895 C C . GLY A 1 504 ? -7.993 25.649 -14.227 1.00 93.44 504 GLY A C 1
ATOM 3896 O O . GLY A 1 504 ? -6.954 26.314 -14.206 1.00 93.44 504 GLY A O 1
ATOM 3897 N N . ASN A 1 505 ? -7.998 24.318 -14.304 1.00 97.06 505 ASN A N 1
ATOM 3898 C CA . ASN A 1 505 ? -6.790 23.504 -14.379 1.00 97.06 505 ASN A CA 1
ATOM 3899 C C . ASN A 1 505 ? -6.009 23.795 -15.680 1.00 97.06 505 ASN A C 1
ATOM 3901 O O . ASN A 1 505 ? -6.570 23.627 -16.767 1.00 97.06 505 ASN A O 1
ATOM 3905 N N . PRO A 1 506 ? -4.731 24.224 -15.600 1.00 97.69 506 PRO A N 1
ATOM 3906 C CA . PRO A 1 506 ? -3.918 24.508 -16.782 1.00 97.69 506 PRO A CA 1
ATOM 3907 C C . PRO A 1 506 ? -3.530 23.246 -17.570 1.00 97.69 506 PRO A C 1
ATOM 3909 O O . PRO A 1 506 ? -3.226 23.343 -18.760 1.00 97.69 506 PRO A O 1
ATOM 3912 N N . ILE A 1 507 ? -3.521 22.074 -16.926 1.00 98.44 507 ILE A N 1
ATOM 3913 C CA . ILE A 1 507 ? -3.113 20.804 -17.531 1.00 98.44 507 ILE A CA 1
ATOM 3914 C C . ILE A 1 507 ? -4.140 20.402 -18.592 1.00 98.44 507 ILE A C 1
ATOM 3916 O O . ILE A 1 507 ? -5.316 20.183 -18.302 1.00 98.44 507 ILE A O 1
ATOM 3920 N N . CYS A 1 508 ? -3.685 20.291 -19.839 1.00 97.75 508 CYS A N 1
ATOM 3921 C CA . CYS A 1 508 ? -4.526 19.850 -20.952 1.00 97.75 508 CYS A CA 1
ATOM 3922 C C . CYS A 1 508 ? -4.563 18.319 -21.018 1.00 97.75 508 CYS A C 1
ATOM 3924 O O . CYS A 1 508 ? -5.626 17.722 -21.155 1.00 97.75 508 CYS A O 1
ATOM 3926 N N . SER A 1 509 ? -3.399 17.694 -20.870 1.00 97.25 509 SER A N 1
ATOM 3927 C CA . SER A 1 509 ? -3.198 16.247 -20.822 1.00 97.25 509 SER A CA 1
ATOM 3928 C C . SER A 1 509 ? -1.957 15.968 -19.974 1.00 97.25 509 SER A C 1
ATOM 3930 O O . SER A 1 509 ? -1.052 16.805 -19.948 1.00 97.25 509 SER A O 1
ATOM 3932 N N . ILE A 1 510 ? -1.918 14.836 -19.274 1.00 97.81 510 ILE A N 1
ATOM 3933 C CA . ILE A 1 510 ? -0.796 14.405 -18.430 1.00 97.81 510 ILE A CA 1
ATOM 3934 C C . ILE A 1 510 ? -0.579 12.895 -18.574 1.00 97.81 510 ILE A C 1
ATOM 3936 O O . ILE A 1 510 ? -1.524 12.152 -18.844 1.00 97.81 510 ILE A O 1
ATOM 3940 N N . HIS A 1 511 ? 0.667 12.457 -18.429 1.00 95.94 511 HIS A N 1
ATOM 3941 C CA . HIS A 1 511 ? 1.083 11.061 -18.482 1.00 95.94 511 HIS A CA 1
ATOM 3942 C C . HIS A 1 511 ? 2.262 10.824 -17.531 1.00 95.94 511 HIS A C 1
ATOM 3944 O O . HIS A 1 511 ? 3.119 11.703 -17.379 1.00 95.94 511 HIS A O 1
ATOM 3950 N N . ASP A 1 512 ? 2.326 9.645 -16.921 1.00 95.56 512 ASP A N 1
ATOM 3951 C CA . ASP A 1 512 ? 3.439 9.239 -16.065 1.00 95.56 512 ASP A CA 1
ATOM 3952 C C . ASP A 1 512 ? 4.736 9.031 -16.871 1.00 95.56 512 ASP A C 1
ATOM 3954 O O . ASP A 1 512 ? 4.700 8.734 -18.067 1.00 95.56 512 ASP A O 1
ATOM 3958 N N . GLN A 1 513 ? 5.900 9.191 -16.229 1.00 93.19 513 GLN A N 1
ATOM 3959 C CA . GLN A 1 513 ? 7.153 8.626 -16.737 1.00 93.19 513 GLN A CA 1
ATOM 3960 C C . GLN A 1 513 ? 7.295 7.175 -16.268 1.00 93.19 513 GLN A C 1
ATOM 3962 O O . GLN A 1 513 ? 7.495 6.923 -15.074 1.00 93.19 513 GLN A O 1
ATOM 3967 N N . GLY A 1 514 ? 7.282 6.247 -17.221 1.00 86.56 514 GLY A N 1
ATOM 3968 C CA . GLY A 1 514 ? 7.396 4.814 -16.963 1.00 86.56 514 GLY A CA 1
ATOM 3969 C C . GLY A 1 514 ? 8.243 4.083 -18.006 1.00 86.56 514 GLY A C 1
ATOM 3970 O O . GLY A 1 514 ? 9.274 4.586 -18.467 1.00 86.56 514 GLY A O 1
ATOM 3971 N N . ALA A 1 515 ? 7.805 2.873 -18.363 1.00 82.56 515 ALA A N 1
ATOM 3972 C CA . ALA A 1 515 ? 8.519 1.977 -19.269 1.00 82.56 515 ALA A CA 1
ATOM 3973 C C . ALA A 1 515 ? 8.727 2.588 -20.667 1.00 82.56 515 ALA A C 1
ATOM 3975 O O . ALA A 1 515 ? 7.828 3.198 -21.248 1.00 82.56 515 ALA A O 1
ATOM 3976 N N . GLY A 1 516 ? 9.930 2.409 -21.216 1.00 83.06 516 GLY A N 1
ATOM 3977 C CA . GLY A 1 516 ? 10.338 2.981 -22.504 1.00 83.06 516 GLY A CA 1
ATOM 3978 C C . GLY A 1 516 ? 10.645 4.476 -22.508 1.00 83.06 516 GLY A C 1
ATOM 3979 O O . GLY A 1 516 ? 10.985 5.034 -23.555 1.00 83.06 516 GLY A O 1
ATOM 3980 N N . GLY A 1 517 ? 10.604 5.110 -21.341 1.00 89.50 517 GLY A N 1
ATOM 3981 C CA . GLY A 1 517 ? 11.178 6.423 -21.122 1.00 89.50 517 GLY A CA 1
ATOM 3982 C C . GLY A 1 517 ? 10.504 7.554 -21.901 1.00 89.50 517 GLY A C 1
ATOM 3983 O O . GLY A 1 517 ? 9.320 7.509 -22.234 1.00 89.50 517 GLY A O 1
ATOM 3984 N N . ASN A 1 518 ? 11.279 8.604 -22.195 1.00 93.75 518 ASN A N 1
ATOM 3985 C CA . ASN A 1 518 ? 10.791 9.774 -22.934 1.00 93.75 518 ASN A CA 1
ATOM 3986 C C . ASN A 1 518 ? 10.256 9.403 -24.321 1.00 93.75 518 ASN A C 1
ATOM 3988 O O . ASN A 1 518 ? 9.298 10.022 -24.782 1.00 93.75 518 ASN A O 1
ATOM 3992 N N . GLY A 1 519 ? 10.847 8.386 -24.954 1.00 91.38 519 GLY A N 1
ATOM 3993 C CA . GLY A 1 519 ? 10.368 7.830 -26.210 1.00 91.38 519 GLY A CA 1
ATOM 3994 C C . GLY A 1 519 ? 8.907 7.445 -26.131 1.00 91.38 519 GLY A C 1
ATOM 3995 O O . GLY A 1 519 ? 8.100 7.996 -26.876 1.00 91.38 519 GLY A O 1
ATOM 3996 N N . ASN A 1 520 ? 8.534 6.582 -25.191 1.00 90.88 520 ASN A N 1
ATOM 3997 C CA . ASN A 1 520 ? 7.149 6.142 -25.087 1.00 90.88 520 ASN A CA 1
ATOM 3998 C C . ASN A 1 520 ? 6.200 7.277 -24.683 1.00 90.88 520 ASN A C 1
ATOM 4000 O O . ASN A 1 520 ? 5.256 7.603 -25.403 1.00 90.88 520 ASN A O 1
ATOM 4004 N N . VAL A 1 521 ? 6.520 7.931 -23.570 1.00 92.75 521 VAL A N 1
ATOM 4005 C CA . VAL A 1 521 ? 5.622 8.865 -22.884 1.00 92.75 521 VAL A CA 1
ATOM 4006 C C . VAL A 1 521 ? 5.305 10.084 -23.750 1.00 92.75 521 VAL A C 1
ATOM 4008 O O . VAL A 1 521 ? 4.157 10.513 -23.849 1.00 92.75 521 VAL A O 1
ATOM 4011 N N . LEU A 1 522 ? 6.311 10.653 -24.423 1.00 95.38 522 LEU A N 1
ATOM 4012 C CA . LEU A 1 522 ? 6.108 11.845 -25.249 1.00 95.38 522 LEU A CA 1
ATOM 4013 C C . LEU A 1 522 ? 5.401 11.526 -26.571 1.00 95.38 522 LEU A C 1
ATOM 4015 O O . LEU A 1 522 ? 4.722 12.400 -27.115 1.00 95.38 522 LEU A O 1
ATOM 4019 N N . LYS A 1 523 ? 5.522 10.293 -27.081 1.00 91.62 523 LYS A N 1
ATOM 4020 C CA . LYS A 1 523 ? 4.745 9.828 -28.239 1.00 91.62 523 LYS A CA 1
ATOM 4021 C C . LYS A 1 523 ? 3.270 9.680 -27.882 1.00 91.62 523 LYS A C 1
ATOM 4023 O O . LYS A 1 523 ? 2.437 10.243 -28.583 1.00 91.62 523 LYS A O 1
ATOM 4028 N N . GLU A 1 524 ? 2.959 8.990 -26.788 1.00 89.56 524 GLU A N 1
ATOM 4029 C CA . GLU A 1 524 ? 1.577 8.786 -26.327 1.00 89.56 524 GLU A CA 1
ATOM 4030 C C . GLU A 1 524 ? 0.893 10.116 -25.996 1.00 89.56 524 GLU A C 1
ATOM 4032 O O . GLU A 1 524 ? -0.245 10.354 -26.395 1.00 89.56 524 GLU A O 1
ATOM 4037 N N . LEU A 1 525 ? 1.617 11.043 -25.363 1.00 93.00 525 LEU A N 1
ATOM 4038 C CA . LEU A 1 525 ? 1.089 12.364 -25.032 1.00 93.00 525 LEU A CA 1
ATOM 4039 C C . LEU A 1 525 ? 0.789 13.234 -26.270 1.00 93.00 525 LEU A C 1
ATOM 4041 O O . LEU A 1 525 ? -0.092 14.091 -26.216 1.00 93.00 525 LEU A O 1
ATOM 4045 N N . SER A 1 526 ? 1.531 13.058 -27.368 1.00 94.44 526 SER A N 1
ATOM 4046 C CA . SER A 1 526 ? 1.417 13.894 -28.576 1.00 94.44 526 SER A CA 1
ATOM 4047 C C . SER A 1 526 ? 0.586 13.268 -29.700 1.00 94.44 526 SER A C 1
ATOM 4049 O O . SER A 1 526 ? 0.396 13.902 -30.742 1.00 94.44 526 SER A O 1
ATOM 4051 N N . GLU A 1 527 ? 0.061 12.057 -29.517 1.00 90.06 527 GLU A N 1
ATOM 4052 C CA . GLU A 1 527 ? -0.762 11.377 -30.518 1.00 90.06 527 GLU A CA 1
ATOM 4053 C C . GLU A 1 527 ? -2.145 12.047 -30.687 1.00 90.06 527 GLU A C 1
ATOM 4055 O O . GLU A 1 527 ? -2.781 12.419 -29.699 1.00 90.06 527 GLU A O 1
ATOM 4060 N N . PRO A 1 528 ? -2.664 12.214 -31.925 1.00 91.00 528 PRO A N 1
ATOM 4061 C CA . PRO A 1 528 ? -2.049 11.922 -33.229 1.00 91.00 528 PRO A CA 1
ATOM 4062 C C . PRO A 1 528 ? -1.298 13.118 -33.849 1.00 91.00 528 PRO A C 1
ATOM 4064 O O . PRO A 1 528 ? -0.866 13.041 -34.995 1.00 91.00 528 PRO A O 1
ATOM 4067 N N . ALA A 1 529 ? -1.186 14.245 -33.143 1.00 95.12 529 ALA A N 1
ATOM 4068 C CA . ALA A 1 529 ? -0.707 15.509 -33.703 1.00 95.12 529 ALA A CA 1
ATOM 4069 C C . ALA A 1 529 ? 0.805 15.539 -33.984 1.00 95.12 529 ALA A C 1
ATOM 4071 O O . ALA A 1 529 ? 1.237 16.250 -34.893 1.00 95.12 529 ALA A O 1
ATOM 4072 N N . GLY A 1 530 ? 1.608 14.780 -33.241 1.00 95.88 530 GLY A N 1
ATOM 4073 C CA . GLY A 1 530 ? 3.065 14.828 -33.339 1.00 95.88 530 GLY A CA 1
ATOM 4074 C C . GLY A 1 530 ? 3.690 15.986 -32.559 1.00 95.88 530 GLY A C 1
ATOM 4075 O O . GLY A 1 530 ? 3.013 16.919 -32.119 1.00 95.88 530 GLY A O 1
ATOM 4076 N N . ALA A 1 531 ? 5.004 15.912 -32.365 1.00 97.81 531 ALA A N 1
ATOM 4077 C CA . ALA A 1 531 ? 5.779 16.894 -31.627 1.00 97.81 531 ALA A CA 1
ATOM 4078 C C . ALA A 1 531 ? 7.239 16.969 -32.093 1.00 97.81 531 ALA A C 1
ATOM 4080 O O . ALA A 1 531 ? 7.842 15.983 -32.522 1.00 97.81 531 ALA A O 1
ATOM 4081 N N . VAL A 1 532 ? 7.837 18.146 -31.904 1.00 98.00 532 VAL A N 1
ATOM 4082 C CA . VAL A 1 532 ? 9.290 18.340 -31.962 1.00 98.00 532 VAL A CA 1
ATOM 4083 C C . VAL A 1 532 ? 9.844 18.512 -30.550 1.00 98.00 532 VAL A C 1
ATOM 4085 O O . VAL A 1 532 ? 9.372 19.366 -29.795 1.00 98.00 532 VAL A O 1
ATOM 4088 N N . ILE A 1 533 ? 10.844 17.702 -30.205 1.00 97.94 533 ILE A N 1
ATOM 4089 C CA . ILE A 1 533 ? 11.475 17.613 -28.885 1.00 97.94 533 ILE A CA 1
ATOM 4090 C C . ILE A 1 533 ? 12.976 17.911 -29.010 1.00 97.94 533 ILE A C 1
ATOM 4092 O O . ILE A 1 533 ? 13.607 17.528 -29.993 1.00 97.94 533 ILE A O 1
ATOM 4096 N N . TYR A 1 534 ? 13.559 18.581 -28.016 1.00 97.31 534 TYR A N 1
ATOM 4097 C CA . TYR A 1 534 ? 14.944 19.066 -28.045 1.00 97.31 534 TYR A CA 1
ATOM 4098 C C . TYR A 1 534 ? 15.769 18.488 -26.888 1.00 97.31 534 TYR A C 1
ATOM 4100 O O . TYR A 1 534 ? 15.415 18.691 -25.725 1.00 97.31 534 TYR A O 1
ATOM 4108 N N . THR A 1 535 ? 16.870 17.785 -27.181 1.00 94.94 535 THR A N 1
ATOM 4109 C CA . THR A 1 535 ? 17.688 17.098 -26.157 1.00 94.94 535 THR A CA 1
ATOM 4110 C C . THR A 1 535 ? 18.297 18.058 -25.133 1.00 94.94 535 THR A C 1
ATOM 4112 O O . THR A 1 535 ? 18.383 17.732 -23.951 1.00 94.94 535 THR A O 1
ATOM 4115 N N . GLU A 1 536 ? 18.684 19.262 -25.552 1.00 94.50 536 GLU A N 1
ATOM 4116 C CA . GLU A 1 536 ? 19.322 20.273 -24.709 1.00 94.50 536 GLU A CA 1
ATOM 4117 C C . GLU A 1 536 ? 18.371 20.932 -23.703 1.00 94.50 536 GLU A C 1
ATOM 4119 O O . GLU A 1 536 ? 18.830 21.619 -22.790 1.00 94.50 536 GLU A O 1
ATOM 4124 N N . LYS A 1 537 ? 17.056 20.733 -23.863 1.00 96.50 537 LYS A N 1
ATOM 4125 C CA . LYS A 1 537 ? 16.032 21.310 -22.984 1.00 96.50 537 LYS A CA 1
ATOM 4126 C C . LYS A 1 537 ? 15.666 20.428 -21.795 1.00 96.50 537 LYS A C 1
ATOM 4128 O O . LYS A 1 537 ? 14.927 20.889 -20.935 1.00 96.50 537 LYS A O 1
ATOM 4133 N N . PHE A 1 538 ? 16.170 19.197 -21.735 1.00 95.88 538 PHE A N 1
ATOM 4134 C CA . PHE A 1 538 ? 16.014 18.337 -20.566 1.00 95.88 538 PHE A CA 1
ATOM 4135 C C . PHE A 1 538 ? 17.069 18.670 -19.516 1.00 95.88 538 PHE A C 1
ATOM 4137 O O . PHE A 1 538 ? 18.270 18.735 -19.812 1.00 95.88 538 PHE A O 1
ATOM 4144 N N . LYS A 1 539 ? 16.651 18.782 -18.257 1.00 92.94 539 LYS A N 1
ATOM 4145 C CA . LYS A 1 539 ? 17.571 18.809 -17.129 1.00 92.94 539 LYS A CA 1
ATOM 4146 C C . LYS A 1 539 ? 18.151 17.410 -16.920 1.00 92.94 539 LYS A C 1
ATOM 4148 O O . LYS A 1 539 ? 17.434 16.443 -16.674 1.00 92.94 539 LYS A O 1
ATOM 4153 N N . ARG A 1 540 ? 19.477 17.299 -17.007 1.00 89.62 540 ARG A N 1
ATOM 4154 C CA . ARG A 1 540 ? 20.212 16.039 -16.820 1.00 89.62 540 ARG A CA 1
ATOM 4155 C C . ARG A 1 540 ? 20.750 15.951 -15.397 1.00 89.62 540 ARG A C 1
ATOM 4157 O O . ARG A 1 540 ? 21.438 16.862 -14.945 1.00 89.62 540 ARG A O 1
ATOM 4164 N N . GLY A 1 541 ? 20.432 14.857 -14.714 1.00 85.69 541 GLY A N 1
ATOM 4165 C CA . GLY A 1 541 ? 21.019 14.467 -13.434 1.00 85.69 541 GLY A CA 1
ATOM 4166 C C . GLY A 1 541 ? 22.298 13.641 -13.606 1.00 85.69 541 GLY A C 1
ATOM 4167 O O . GLY A 1 541 ? 23.129 13.606 -12.704 1.00 85.69 541 GLY A O 1
ATOM 4168 N N . ASP A 1 542 ? 22.479 13.030 -14.780 1.00 82.94 542 ASP A N 1
ATOM 4169 C CA . ASP A 1 542 ? 23.697 12.328 -15.189 1.00 82.94 542 ASP A CA 1
ATOM 4170 C C . ASP A 1 542 ? 24.293 12.992 -16.453 1.00 82.94 542 ASP A C 1
ATOM 4172 O O . ASP A 1 542 ? 23.682 12.952 -17.528 1.00 82.94 542 ASP A O 1
ATOM 4176 N N . PRO A 1 543 ? 25.479 13.626 -16.363 1.00 78.50 543 PRO A N 1
ATOM 4177 C CA . PRO A 1 543 ? 26.105 14.290 -17.505 1.00 78.50 543 PRO A CA 1
ATOM 4178 C C . PRO A 1 543 ? 26.674 13.315 -18.549 1.00 78.50 543 PRO A C 1
ATOM 4180 O O . PRO A 1 543 ? 27.007 13.750 -19.651 1.00 78.50 543 PRO A O 1
ATOM 4183 N N . THR A 1 544 ? 26.789 12.022 -18.229 1.00 82.69 544 THR A N 1
ATOM 4184 C CA . THR A 1 544 ? 27.363 10.982 -19.101 1.00 82.69 544 THR A CA 1
ATOM 4185 C C . THR A 1 544 ? 26.342 10.346 -20.050 1.00 82.69 544 THR A C 1
ATOM 4187 O O . THR A 1 544 ? 26.709 9.509 -20.877 1.00 82.69 544 THR A O 1
ATOM 4190 N N . LEU A 1 545 ? 25.069 10.750 -19.964 1.00 87.50 545 LEU A N 1
ATOM 4191 C CA . LEU A 1 545 ? 23.988 10.261 -20.819 1.00 87.50 545 LEU A CA 1
ATOM 4192 C C . LEU A 1 545 ? 24.263 10.503 -22.310 1.00 87.50 545 LEU A C 1
ATOM 4194 O O . LEU A 1 545 ? 24.490 11.633 -22.750 1.00 87.50 545 LEU A O 1
ATOM 4198 N N . SER A 1 546 ? 24.169 9.433 -23.095 1.00 90.69 546 SER A N 1
ATOM 4199 C CA . SER A 1 546 ? 24.007 9.496 -24.549 1.00 90.69 546 SER A CA 1
ATOM 4200 C C . SER A 1 546 ? 22.585 9.912 -24.936 1.00 90.69 546 SER A C 1
ATOM 4202 O O . SER A 1 546 ? 21.664 9.891 -24.120 1.00 90.69 546 SER A O 1
ATOM 4204 N N . VAL A 1 547 ? 22.381 10.263 -26.210 1.00 93.56 547 VAL A N 1
ATOM 4205 C CA . VAL A 1 547 ? 21.042 10.594 -26.732 1.00 93.56 547 VAL A CA 1
ATOM 4206 C C . VAL A 1 547 ? 20.093 9.395 -26.636 1.00 93.56 547 VAL A C 1
ATOM 4208 O O . VAL A 1 547 ? 18.922 9.574 -26.314 1.00 93.56 547 VAL A O 1
ATOM 4211 N N . LEU A 1 548 ? 20.603 8.177 -26.865 1.00 93.00 548 LEU A N 1
ATOM 4212 C CA . LEU A 1 548 ? 19.837 6.937 -26.712 1.00 93.00 548 LEU A CA 1
ATOM 4213 C C . LEU A 1 548 ? 19.359 6.768 -25.270 1.00 93.00 548 LEU A C 1
ATOM 4215 O O . LEU A 1 548 ? 18.175 6.542 -25.043 1.00 93.00 548 LEU A O 1
ATOM 4219 N N . GLU A 1 549 ? 20.264 6.922 -24.303 1.00 90.50 549 GLU A N 1
ATOM 4220 C CA . GLU A 1 549 ? 19.931 6.782 -22.884 1.00 90.50 549 GLU A CA 1
ATOM 4221 C C . GLU A 1 549 ? 18.988 7.894 -22.418 1.00 90.50 549 GLU A C 1
ATOM 4223 O O . GLU A 1 549 ? 18.049 7.609 -21.694 1.00 90.50 549 GLU A O 1
ATOM 4228 N N . LEU A 1 550 ? 19.160 9.143 -22.866 1.00 93.69 550 LEU A N 1
ATOM 4229 C CA . LEU A 1 550 ? 18.227 10.230 -22.542 1.00 93.69 550 LEU A CA 1
ATOM 4230 C C . LEU A 1 550 ? 16.811 9.937 -23.050 1.00 93.69 550 LEU A C 1
ATOM 4232 O O . LEU A 1 550 ? 15.829 10.206 -22.356 1.00 93.69 550 LEU A O 1
ATOM 4236 N N . TRP A 1 551 ? 16.698 9.401 -24.266 1.00 94.12 551 TRP A N 1
ATOM 4237 C CA . TRP A 1 551 ? 15.407 9.094 -24.875 1.00 94.12 551 TRP A CA 1
ATOM 4238 C C . TRP A 1 551 ? 14.748 7.858 -24.251 1.00 94.12 551 TRP A C 1
ATOM 4240 O O . TRP A 1 551 ? 13.541 7.852 -24.029 1.00 94.12 551 TRP A O 1
ATOM 4250 N N . GLY A 1 552 ? 15.545 6.840 -23.927 1.00 90.44 552 GLY A N 1
ATOM 4251 C CA . GLY A 1 552 ? 15.083 5.552 -23.414 1.00 90.44 552 GLY A CA 1
ATOM 4252 C C . GLY A 1 552 ? 15.146 5.365 -21.895 1.00 90.44 552 GLY A C 1
ATOM 4253 O O . GLY A 1 552 ? 14.859 4.265 -21.431 1.00 90.44 552 GLY A O 1
ATOM 4254 N N . ALA A 1 553 ? 15.557 6.374 -21.120 1.00 88.50 553 ALA A N 1
ATOM 4255 C CA . ALA A 1 553 ? 15.673 6.265 -19.666 1.00 88.50 553 ALA A CA 1
ATOM 4256 C C . ALA A 1 553 ? 14.306 6.199 -18.975 1.00 88.50 553 ALA A C 1
ATOM 4258 O O . ALA A 1 553 ? 13.453 7.072 -19.151 1.00 88.50 553 ALA A O 1
ATOM 4259 N N . GLU A 1 554 ? 14.165 5.219 -18.088 1.00 88.00 554 GLU A N 1
ATOM 4260 C CA . GLU A 1 554 ? 13.013 5.006 -17.205 1.00 88.00 554 GLU A CA 1
ATOM 4261 C C . GLU A 1 554 ? 13.298 5.639 -15.832 1.00 88.00 554 GLU A C 1
ATOM 4263 O O . GLU A 1 554 ? 13.148 5.028 -14.772 1.00 88.00 554 GLU A O 1
ATOM 4268 N N . TYR A 1 555 ? 13.811 6.871 -15.859 1.00 90.56 555 TYR A N 1
ATOM 4269 C CA . TYR A 1 555 ? 14.088 7.637 -14.650 1.00 90.56 555 TYR A CA 1
ATOM 4270 C C . TYR A 1 555 ? 12.786 7.973 -13.918 1.00 90.56 555 TYR A C 1
ATOM 4272 O O . TYR A 1 555 ? 11.721 8.107 -14.520 1.00 90.56 555 TYR A O 1
ATOM 4280 N N . GLN A 1 556 ? 12.890 8.081 -12.600 1.00 91.50 556 GLN A N 1
ATOM 4281 C CA . GLN A 1 556 ? 11.742 8.137 -11.709 1.00 91.50 556 GLN A CA 1
ATOM 4282 C C . GLN A 1 556 ? 11.345 9.577 -11.369 1.00 91.50 556 GLN A C 1
ATOM 4284 O O . GLN A 1 556 ? 12.049 10.535 -11.699 1.00 91.50 556 GLN A O 1
ATOM 4289 N N . GLU A 1 557 ? 10.185 9.708 -10.724 1.00 94.94 557 GLU A N 1
ATOM 4290 C CA . GLU A 1 557 ? 9.643 10.966 -10.205 1.00 94.94 557 GLU A CA 1
ATOM 4291 C C . GLU A 1 557 ? 9.442 12.065 -11.245 1.00 94.94 557 GLU A C 1
ATOM 4293 O O . GLU A 1 557 ? 9.692 13.238 -10.977 1.00 94.94 557 GLU A O 1
ATOM 4298 N N . SER A 1 558 ? 8.982 11.704 -12.444 1.00 96.44 558 SER A N 1
ATOM 4299 C CA . SER A 1 558 ? 8.674 12.665 -13.500 1.00 96.44 558 SER A CA 1
ATOM 4300 C C . SER A 1 558 ? 7.362 12.341 -14.202 1.00 96.44 558 SER A C 1
ATOM 4302 O O . SER A 1 558 ? 7.057 11.179 -14.422 1.00 96.44 558 SER A O 1
ATOM 4304 N N . ASN A 1 559 ? 6.630 13.368 -14.630 1.00 97.56 559 ASN A N 1
ATOM 4305 C CA . ASN A 1 559 ? 5.469 13.251 -15.514 1.00 97.56 559 ASN A CA 1
ATOM 4306 C C . ASN A 1 559 ? 5.690 14.094 -16.778 1.00 97.56 559 ASN A C 1
ATOM 4308 O O . ASN A 1 559 ? 6.547 14.986 -16.820 1.00 97.56 559 ASN A O 1
ATOM 4312 N N . ALA A 1 560 ? 4.944 13.802 -17.838 1.00 97.88 560 ALA A N 1
ATOM 4313 C CA . ALA A 1 560 ? 4.854 14.637 -19.030 1.00 97.88 560 ALA A CA 1
ATOM 4314 C C . ALA A 1 560 ? 3.460 15.258 -19.134 1.00 97.88 560 ALA A C 1
ATOM 4316 O O . ALA A 1 560 ? 2.470 14.604 -18.825 1.00 97.88 560 ALA A O 1
ATOM 4317 N N . LEU A 1 561 ? 3.364 16.512 -19.572 1.00 97.94 561 LEU A N 1
ATOM 4318 C CA . LEU A 1 561 ? 2.085 17.203 -19.712 1.00 97.94 561 LEU A CA 1
ATOM 4319 C C . LEU A 1 561 ? 2.050 18.159 -20.906 1.00 97.94 561 LEU A C 1
ATOM 4321 O O . LEU A 1 561 ? 3.083 18.652 -21.366 1.00 97.94 561 LEU A O 1
ATOM 4325 N N . LEU A 1 562 ? 0.838 18.415 -21.400 1.00 98.50 562 LEU A N 1
ATOM 4326 C CA . LEU A 1 562 ? 0.555 19.443 -22.397 1.00 98.50 562 LEU A CA 1
ATOM 4327 C C . LEU A 1 562 ? -0.004 20.694 -21.728 1.00 98.50 562 LEU A C 1
ATOM 4329 O O . LEU A 1 562 ? -0.933 20.619 -20.918 1.00 98.50 562 LEU A O 1
ATOM 4333 N N . LEU A 1 563 ? 0.531 21.847 -22.128 1.00 97.94 563 LEU A N 1
ATOM 4334 C CA . LEU A 1 563 ? 0.043 23.162 -21.720 1.00 97.94 563 LEU A CA 1
ATOM 4335 C C . LEU A 1 563 ? -0.243 24.058 -22.912 1.00 97.94 563 LEU A C 1
ATOM 4337 O O . LEU A 1 563 ? 0.481 24.072 -23.910 1.00 97.94 563 LEU A O 1
ATOM 4341 N N . ARG A 1 564 ? -1.237 24.928 -22.741 1.00 97.88 564 ARG A N 1
ATOM 4342 C CA . ARG A 1 564 ? -1.378 26.104 -23.596 1.00 97.88 564 ARG A CA 1
ATOM 4343 C C . ARG A 1 564 ? -0.293 27.130 -23.226 1.00 97.88 564 ARG A C 1
ATOM 4345 O O . ARG A 1 564 ? -0.011 27.315 -22.040 1.00 97.88 564 ARG A O 1
ATOM 4352 N N . PRO A 1 565 ? 0.294 27.856 -24.198 1.00 97.62 565 PRO A N 1
ATOM 4353 C CA . PRO A 1 565 ? 1.345 28.841 -23.920 1.00 97.62 565 PRO A CA 1
ATOM 4354 C C . PRO A 1 565 ? 0.966 29.922 -22.892 1.00 97.62 565 PRO A C 1
ATOM 4356 O O . PRO A 1 565 ? 1.837 30.428 -22.187 1.00 97.62 565 PRO A O 1
ATOM 4359 N N . SER A 1 566 ? -0.324 30.259 -22.774 1.00 97.00 566 SER A N 1
ATOM 4360 C CA . SER A 1 566 ? -0.857 31.198 -21.774 1.00 97.00 566 SER A CA 1
ATOM 4361 C C . SER A 1 566 ? -0.619 30.758 -20.328 1.00 97.00 566 SER A C 1
ATOM 4363 O O . SER A 1 566 ? -0.454 31.603 -19.449 1.00 97.00 566 SER A O 1
ATOM 4365 N N . ASP A 1 567 ? -0.569 29.449 -20.080 1.00 97.56 567 ASP A N 1
ATOM 4366 C CA . ASP A 1 567 ? -0.503 28.873 -18.736 1.00 97.56 567 ASP A CA 1
ATOM 4367 C C . ASP A 1 567 ? 0.926 28.604 -18.259 1.00 97.56 567 ASP A C 1
ATOM 4369 O O . ASP A 1 567 ? 1.154 28.359 -17.073 1.00 97.56 567 ASP A O 1
ATOM 4373 N N . ARG A 1 568 ? 1.913 28.743 -19.153 1.00 97.69 568 ARG A N 1
ATOM 4374 C CA . ARG A 1 568 ? 3.339 28.561 -18.851 1.00 97.69 568 ARG A CA 1
ATOM 4375 C C . ARG A 1 568 ? 3.781 29.339 -17.613 1.00 97.69 568 ARG A C 1
ATOM 4377 O O . ARG A 1 568 ? 4.383 28.766 -16.712 1.00 97.69 568 ARG A O 1
ATOM 4384 N N . SER A 1 569 ? 3.441 30.629 -17.550 1.00 97.38 569 SER A N 1
ATOM 4385 C CA . SER A 1 569 ? 3.876 31.485 -16.440 1.00 97.38 569 SER A CA 1
ATOM 4386 C C . SER A 1 569 ? 3.299 31.038 -15.095 1.00 97.38 569 SER A C 1
ATOM 4388 O O . SER A 1 569 ? 3.937 31.228 -14.062 1.00 97.38 569 SER A O 1
ATOM 4390 N N . PHE A 1 570 ? 2.088 30.469 -15.089 1.00 98.00 570 PHE A N 1
ATOM 4391 C CA . PHE A 1 570 ? 1.478 29.936 -13.878 1.00 98.00 570 PHE A CA 1
ATOM 4392 C C . PHE A 1 570 ? 2.237 28.696 -13.409 1.00 98.00 570 PHE A C 1
ATOM 4394 O O . PHE A 1 570 ? 2.642 28.660 -12.248 1.00 98.00 570 PHE A O 1
ATOM 4401 N N . LEU A 1 571 ? 2.495 27.741 -14.313 1.00 98.12 571 LEU A N 1
ATOM 4402 C CA . LEU A 1 571 ? 3.230 26.528 -13.958 1.00 98.12 571 LEU A CA 1
ATOM 4403 C C . LEU A 1 571 ? 4.648 26.853 -13.468 1.00 98.12 571 LEU A C 1
ATOM 4405 O O . LEU A 1 571 ? 5.060 26.332 -12.441 1.00 98.12 571 LEU A O 1
ATOM 4409 N N . GLU A 1 572 ? 5.367 27.763 -14.133 1.00 98.06 572 GLU A N 1
ATOM 4410 C CA . GLU A 1 572 ? 6.707 28.189 -13.700 1.00 98.06 572 GLU A CA 1
ATOM 4411 C C . GLU A 1 572 ? 6.696 28.760 -12.269 1.00 98.06 572 GLU A C 1
ATOM 4413 O O . GLU A 1 572 ? 7.553 28.401 -11.461 1.00 98.06 572 GLU A O 1
ATOM 4418 N N . ARG A 1 573 ? 5.703 29.593 -11.916 1.00 97.38 573 ARG A N 1
ATOM 4419 C CA . ARG A 1 573 ? 5.568 30.138 -10.550 1.00 97.38 573 ARG A CA 1
ATOM 4420 C C . ARG A 1 573 ? 5.251 29.059 -9.519 1.00 97.38 573 ARG A C 1
ATOM 4422 O O . ARG A 1 573 ? 5.841 29.068 -8.442 1.00 97.38 573 ARG A O 1
ATOM 4429 N N . VAL A 1 574 ? 4.339 28.143 -9.843 1.00 97.81 574 VAL A N 1
ATOM 4430 C CA . VAL A 1 574 ? 3.986 27.017 -8.967 1.00 97.81 574 VAL A CA 1
ATOM 4431 C C . VAL A 1 574 ? 5.204 26.128 -8.731 1.00 97.81 574 VAL A C 1
ATOM 4433 O O . VAL A 1 574 ? 5.571 25.886 -7.587 1.00 97.81 574 VAL A O 1
ATOM 4436 N N . CYS A 1 575 ? 5.885 25.705 -9.794 1.00 97.94 575 CYS A N 1
ATOM 4437 C CA . CYS A 1 575 ? 7.071 24.861 -9.701 1.00 97.94 575 CYS A CA 1
ATOM 4438 C C . CYS A 1 575 ? 8.204 25.540 -8.918 1.00 97.94 575 CYS A C 1
ATOM 4440 O O . CYS A 1 575 ? 8.847 24.894 -8.095 1.00 97.94 575 CYS A O 1
ATOM 4442 N N . GLN A 1 576 ? 8.401 26.853 -9.083 1.00 96.25 576 GLN A N 1
ATOM 4443 C CA . GLN A 1 576 ? 9.351 27.612 -8.268 1.00 96.25 576 GLN A CA 1
ATOM 4444 C C . GLN A 1 576 ? 8.953 27.641 -6.784 1.00 96.25 576 GLN A C 1
ATOM 4446 O O . GLN A 1 576 ? 9.816 27.474 -5.922 1.00 96.25 576 GLN A O 1
ATOM 4451 N N . ARG A 1 577 ? 7.665 27.849 -6.477 1.00 96.44 577 ARG A N 1
ATOM 4452 C CA . ARG A 1 577 ? 7.148 27.861 -5.100 1.00 96.44 577 ARG A CA 1
ATOM 4453 C C . ARG A 1 577 ? 7.308 26.505 -4.414 1.00 96.44 577 ARG A C 1
ATOM 4455 O O . ARG A 1 577 ? 7.670 26.463 -3.244 1.00 96.44 577 ARG A O 1
ATOM 4462 N N . GLU A 1 578 ? 7.072 25.422 -5.148 1.00 96.50 578 GLU A N 1
ATOM 4463 C CA . GLU A 1 578 ? 7.143 24.042 -4.650 1.00 96.50 578 GLU A CA 1
ATOM 4464 C C . GLU A 1 578 ? 8.531 23.397 -4.830 1.00 96.50 578 GLU A C 1
ATOM 4466 O O . GLU A 1 578 ? 8.697 22.212 -4.549 1.00 96.50 578 GLU A O 1
ATOM 4471 N N . LYS A 1 579 ? 9.532 24.151 -5.315 1.00 95.06 579 LYS A N 1
ATOM 4472 C CA . LYS A 1 579 ? 10.891 23.665 -5.635 1.00 95.06 579 LYS A CA 1
ATOM 4473 C C . LYS A 1 579 ? 10.895 22.414 -6.538 1.00 95.06 579 LYS A C 1
ATOM 4475 O O . LYS A 1 579 ? 11.802 21.584 -6.472 1.00 95.06 579 LYS A O 1
ATOM 4480 N N . CYS A 1 580 ? 9.893 22.290 -7.405 1.00 96.75 580 CYS A N 1
ATOM 4481 C CA . CYS A 1 580 ? 9.750 21.197 -8.361 1.00 96.75 580 CYS A CA 1
ATOM 4482 C C . CYS A 1 580 ? 10.396 21.593 -9.702 1.00 96.75 580 CYS A C 1
ATOM 4484 O O . CYS A 1 580 ? 10.100 22.675 -10.215 1.00 96.75 580 CYS A O 1
ATOM 4486 N N . PRO A 1 581 ? 11.281 20.778 -10.300 1.00 96.31 581 PRO A N 1
ATOM 4487 C CA . PRO A 1 581 ? 11.822 21.088 -11.619 1.00 96.31 581 PRO A CA 1
ATOM 4488 C C . PRO A 1 581 ? 10.750 20.995 -12.719 1.00 96.31 581 PRO A C 1
ATOM 4490 O O . PRO A 1 581 ? 9.825 20.184 -12.652 1.00 96.31 581 PRO A O 1
ATOM 4493 N N . VAL A 1 582 ? 10.879 21.845 -13.742 1.00 98.12 582 VAL A N 1
ATOM 4494 C CA . VAL A 1 582 ? 10.000 21.869 -14.917 1.00 98.12 582 VAL A CA 1
ATOM 4495 C C . VAL A 1 582 ? 10.793 22.244 -16.167 1.00 98.12 582 VAL A C 1
ATOM 4497 O O . VAL A 1 582 ? 11.477 23.268 -16.190 1.00 98.12 582 VAL A O 1
ATOM 4500 N N . ASP A 1 583 ? 10.663 21.432 -17.213 1.00 97.94 583 ASP A N 1
ATOM 4501 C CA . ASP A 1 583 ? 11.396 21.547 -18.470 1.00 97.94 583 ASP A CA 1
ATOM 4502 C C . ASP A 1 583 ? 10.416 21.633 -19.653 1.00 97.94 583 ASP A C 1
ATOM 4504 O O . ASP A 1 583 ? 9.617 20.730 -19.902 1.00 97.94 583 ASP A O 1
ATOM 4508 N N . PHE A 1 584 ? 10.486 22.718 -20.428 1.00 98.12 584 PHE A N 1
ATOM 4509 C CA . PHE A 1 584 ? 9.680 22.915 -21.643 1.00 98.12 584 PHE A CA 1
ATOM 4510 C C . PHE A 1 584 ? 10.413 22.326 -22.851 1.00 98.12 584 PHE A C 1
ATOM 4512 O O . PHE A 1 584 ? 11.114 23.032 -23.582 1.00 98.12 584 PHE A O 1
ATOM 4519 N N . VAL A 1 585 ? 10.290 21.012 -23.025 1.00 98.00 585 VAL A N 1
ATOM 4520 C CA . VAL A 1 585 ? 11.150 20.210 -23.908 1.00 98.00 585 VAL A CA 1
ATOM 4521 C C . VAL A 1 585 ? 10.773 20.273 -25.387 1.00 98.00 585 VAL A C 1
ATOM 4523 O O . VAL A 1 585 ? 11.605 19.956 -26.237 1.00 98.00 585 VAL A O 1
ATOM 4526 N N . GLY A 1 586 ? 9.559 20.711 -25.729 1.00 97.44 586 GLY A N 1
ATOM 4527 C CA . GLY A 1 586 ? 9.092 20.661 -27.112 1.00 97.44 586 GLY A CA 1
ATOM 4528 C C . GLY A 1 586 ? 7.764 21.354 -27.385 1.00 97.44 586 GLY A C 1
ATOM 4529 O O . GLY A 1 586 ? 7.221 22.045 -26.525 1.00 97.44 586 GLY A O 1
ATOM 4530 N N . LYS A 1 587 ? 7.253 21.179 -28.608 1.00 98.31 587 LYS A N 1
ATOM 4531 C CA . LYS A 1 587 ? 5.962 21.727 -29.059 1.00 98.31 587 LYS A CA 1
ATOM 4532 C C . LYS A 1 587 ? 5.211 20.743 -29.939 1.00 98.31 587 LYS A C 1
ATOM 4534 O O . LYS A 1 587 ? 5.835 20.048 -30.741 1.00 98.31 587 LYS A O 1
ATOM 4539 N N . ILE A 1 588 ? 3.885 20.758 -29.839 1.00 98.50 588 ILE A N 1
ATOM 4540 C CA . ILE A 1 588 ? 3.000 20.030 -30.752 1.00 98.50 588 ILE A CA 1
ATOM 4541 C C . ILE A 1 588 ? 3.037 20.683 -32.137 1.00 98.50 588 ILE A C 1
ATOM 4543 O O . ILE A 1 588 ? 2.871 21.902 -32.263 1.00 98.50 588 ILE A O 1
ATOM 4547 N N . THR A 1 589 ? 3.259 19.875 -33.172 1.00 97.62 589 THR A N 1
ATOM 4548 C CA . THR A 1 589 ? 3.472 20.325 -34.560 1.00 97.62 589 THR A CA 1
ATOM 4549 C C . THR A 1 589 ? 2.215 20.217 -35.418 1.00 97.62 589 THR A C 1
ATOM 4551 O O . THR A 1 589 ? 1.958 21.105 -36.230 1.00 97.62 589 THR A O 1
ATOM 4554 N N . GLY A 1 590 ? 1.412 19.166 -35.229 1.00 95.88 590 GLY A N 1
ATOM 4555 C CA . GLY A 1 590 ? 0.234 18.874 -36.054 1.00 95.88 590 GLY A CA 1
ATOM 4556 C C . GLY A 1 590 ? 0.532 18.132 -37.361 1.00 95.88 590 GLY A C 1
ATOM 4557 O O . GLY A 1 590 ? -0.366 18.004 -38.189 1.00 95.88 590 GLY A O 1
ATOM 4558 N N . ASP A 1 591 ? 1.768 17.678 -37.575 1.00 96.31 591 ASP A N 1
ATOM 4559 C CA . ASP A 1 591 ? 2.203 16.970 -38.786 1.00 96.31 591 ASP A CA 1
ATOM 4560 C C . ASP A 1 591 ? 2.234 15.439 -38.640 1.00 96.31 591 ASP A C 1
ATOM 4562 O O . ASP A 1 591 ? 2.550 14.751 -39.608 1.00 96.31 591 ASP A O 1
ATOM 4566 N N . GLY A 1 592 ? 1.882 14.905 -37.464 1.00 94.56 592 GLY A N 1
ATOM 4567 C CA . GLY A 1 592 ? 1.824 13.464 -37.200 1.00 94.56 592 GLY A CA 1
ATOM 4568 C C . GLY A 1 592 ? 3.180 12.802 -36.942 1.00 94.56 592 GLY A C 1
ATOM 4569 O O . GLY A 1 592 ? 3.260 11.571 -36.905 1.00 94.56 592 GLY A O 1
ATOM 4570 N N . LYS A 1 593 ? 4.245 13.590 -36.739 1.00 95.38 593 LYS A N 1
ATOM 4571 C CA . LYS A 1 593 ? 5.612 13.093 -36.527 1.00 95.38 593 LYS A CA 1
ATOM 4572 C C . LYS A 1 593 ? 6.112 13.323 -35.115 1.00 95.38 593 LYS A C 1
ATOM 4574 O O . LYS A 1 593 ? 5.834 14.356 -34.517 1.00 95.38 593 LYS A O 1
ATOM 4579 N N . ILE A 1 594 ? 6.935 12.404 -34.620 1.00 96.19 594 ILE A N 1
ATOM 4580 C CA . ILE A 1 594 ? 7.789 12.642 -33.456 1.00 96.19 594 ILE A CA 1
ATOM 4581 C C . ILE A 1 594 ? 9.228 12.858 -33.929 1.00 96.19 594 ILE A C 1
ATOM 4583 O O . ILE A 1 594 ? 9.828 11.998 -34.582 1.00 96.19 594 ILE A O 1
ATOM 4587 N N . VAL A 1 595 ? 9.775 14.032 -33.619 1.00 97.00 595 VAL A N 1
ATOM 4588 C CA . VAL A 1 595 ? 11.135 14.419 -34.006 1.00 97.00 595 VAL A CA 1
ATOM 4589 C C . VAL A 1 595 ? 11.945 14.756 -32.762 1.00 97.00 595 VAL A C 1
ATOM 4591 O O . VAL A 1 595 ? 11.597 15.685 -32.035 1.00 97.00 595 VAL A O 1
ATOM 4594 N N . LEU A 1 596 ? 13.051 14.042 -32.543 1.00 96.81 596 LEU A N 1
ATOM 4595 C CA . LEU A 1 596 ? 14.041 14.377 -31.516 1.00 96.81 596 LEU A CA 1
ATOM 4596 C C . LEU A 1 596 ? 15.214 15.101 -32.169 1.00 96.81 596 LEU A C 1
ATOM 4598 O O . LEU A 1 596 ? 15.944 14.507 -32.961 1.00 96.81 596 LEU A O 1
ATOM 4602 N N . VAL A 1 597 ? 15.408 16.369 -31.822 1.00 95.12 597 VAL A N 1
ATOM 4603 C CA . VAL A 1 597 ? 16.512 17.206 -32.296 1.00 95.12 597 VAL A CA 1
ATOM 4604 C C . VAL A 1 597 ? 17.654 17.155 -31.289 1.00 95.12 597 VAL A C 1
ATOM 4606 O O . VAL A 1 597 ? 17.459 17.420 -30.103 1.00 95.12 597 VAL A O 1
ATOM 4609 N N . ASP A 1 598 ? 18.855 16.837 -31.771 1.00 90.69 598 ASP A N 1
ATOM 4610 C CA . ASP A 1 598 ? 20.064 16.799 -30.948 1.00 90.69 598 ASP A CA 1
ATOM 4611 C C . ASP A 1 598 ? 20.777 18.157 -30.927 1.00 90.69 598 ASP A C 1
ATOM 4613 O O . ASP A 1 598 ? 21.696 18.400 -31.714 1.00 90.69 598 ASP A O 1
ATOM 4617 N N . GLY A 1 599 ? 20.356 19.054 -30.032 1.00 84.38 599 GLY A N 1
ATOM 4618 C CA . GLY A 1 599 ? 21.007 20.355 -29.849 1.00 84.38 599 GLY A CA 1
ATOM 4619 C C . GLY A 1 599 ? 22.321 20.296 -29.063 1.00 84.38 599 GLY A C 1
ATOM 4620 O O . GLY A 1 599 ? 22.988 21.320 -28.918 1.00 84.38 599 GLY A O 1
ATOM 4621 N N . LEU A 1 600 ? 22.724 19.118 -28.569 1.00 74.38 600 LEU A N 1
ATOM 4622 C CA . LEU A 1 600 ? 23.980 18.920 -27.837 1.00 74.38 600 LEU A CA 1
ATOM 4623 C C . LEU A 1 600 ? 25.175 18.638 -28.762 1.00 74.38 600 LEU A C 1
ATOM 4625 O O . LEU A 1 600 ? 26.325 18.695 -28.314 1.00 74.38 600 LEU A O 1
ATOM 4629 N N . ARG A 1 601 ? 24.938 18.377 -30.056 1.00 70.62 601 ARG A N 1
ATOM 4630 C CA . ARG A 1 601 ? 26.004 18.250 -31.059 1.00 70.62 601 ARG A CA 1
ATOM 4631 C C . ARG A 1 601 ? 26.783 19.554 -31.184 1.00 70.62 601 ARG A C 1
ATOM 4633 O O . ARG A 1 601 ? 26.222 20.626 -31.407 1.00 70.62 601 ARG A O 1
ATOM 4640 N N . LYS A 1 602 ? 28.112 19.467 -31.085 1.00 57.94 602 LYS A N 1
ATOM 4641 C CA . LYS A 1 602 ? 28.994 20.616 -31.329 1.00 57.94 602 LYS A CA 1
ATOM 4642 C C . LYS A 1 602 ? 28.817 21.075 -32.778 1.00 57.94 602 LYS A C 1
ATOM 4644 O O . LYS A 1 602 ? 28.862 20.255 -33.688 1.00 57.94 602 LYS A O 1
ATOM 4649 N N . GLN A 1 603 ? 28.692 22.387 -32.999 1.00 51.41 603 GLN A N 1
ATOM 4650 C CA . GLN A 1 603 ? 28.507 22.988 -34.334 1.00 51.41 603 GLN A CA 1
ATOM 4651 C C . GLN A 1 603 ? 29.553 22.546 -35.378 1.00 51.41 603 GLN A C 1
ATOM 4653 O O . GLN A 1 603 ? 29.264 22.576 -36.569 1.00 51.41 603 GLN A O 1
ATOM 4658 N N . ASN A 1 604 ? 30.738 22.095 -34.948 1.00 47.25 604 ASN A N 1
ATOM 4659 C CA . ASN A 1 604 ? 31.806 21.625 -35.835 1.00 47.25 604 ASN A CA 1
ATOM 4660 C C . ASN A 1 604 ? 31.631 20.176 -36.341 1.00 47.25 604 ASN A C 1
ATOM 4662 O O . ASN A 1 604 ? 32.340 19.795 -37.265 1.00 47.25 604 ASN A O 1
ATOM 4666 N N . ASP A 1 605 ? 30.708 19.392 -35.770 1.00 51.72 605 ASP A N 1
ATOM 4667 C CA . ASP A 1 605 ? 30.397 18.009 -36.184 1.00 51.72 605 ASP A CA 1
ATOM 4668 C C . ASP A 1 605 ? 29.110 17.918 -37.027 1.00 51.72 605 ASP A C 1
ATOM 4670 O O . ASP A 1 605 ? 28.640 16.828 -37.364 1.00 51.72 605 ASP A O 1
ATOM 4674 N N . VAL A 1 606 ? 28.518 19.061 -37.393 1.00 49.19 606 VAL A N 1
ATOM 4675 C CA . VAL A 1 606 ? 27.358 19.103 -38.289 1.00 49.19 606 VAL A CA 1
ATOM 4676 C C . VAL A 1 606 ? 27.837 18.837 -39.716 1.00 49.19 606 VAL A C 1
ATOM 4678 O O . VAL A 1 606 ? 28.143 19.753 -40.475 1.00 49.19 606 VAL A O 1
ATOM 4681 N N . LEU A 1 607 ? 27.905 17.562 -40.095 1.00 49.34 607 LEU A N 1
ATOM 4682 C CA . LEU A 1 607 ? 27.873 17.185 -41.505 1.00 49.34 607 LEU A CA 1
ATOM 4683 C C . LEU A 1 607 ? 26.548 17.699 -42.088 1.00 49.34 607 LEU A C 1
ATOM 4685 O O . LEU A 1 607 ? 25.479 17.393 -41.552 1.00 49.34 607 LEU A O 1
ATOM 4689 N N . GLU A 1 608 ? 26.599 18.482 -43.169 1.00 44.34 608 GLU A N 1
ATOM 4690 C CA . GLU A 1 608 ? 25.402 18.817 -43.948 1.00 44.34 608 GLU A CA 1
ATOM 4691 C C . GLU A 1 608 ? 24.654 17.515 -44.289 1.00 44.34 608 GLU A C 1
ATOM 4693 O O . GLU A 1 608 ? 25.195 16.634 -44.955 1.00 44.34 608 GLU A O 1
ATOM 4698 N N . GLY A 1 609 ? 23.423 17.375 -43.786 1.00 54.91 609 GLY A N 1
ATOM 4699 C CA . GLY A 1 609 ? 22.596 16.176 -43.962 1.00 54.91 609 GLY A CA 1
ATOM 4700 C C . GLY A 1 609 ? 22.566 15.194 -42.783 1.00 54.91 609 GLY A C 1
ATOM 4701 O O . GLY A 1 609 ? 21.915 14.157 -42.903 1.00 54.91 609 GLY A O 1
ATOM 4702 N N . ALA A 1 610 ? 23.212 15.487 -41.646 1.00 62.09 610 ALA A N 1
ATOM 4703 C CA . ALA A 1 610 ? 23.116 14.643 -40.453 1.00 62.09 610 ALA A CA 1
ATOM 4704 C C . ALA A 1 610 ? 21.659 14.539 -39.962 1.00 62.09 610 ALA A C 1
ATOM 4706 O O . ALA A 1 610 ? 21.024 15.537 -39.618 1.00 62.09 610 ALA A O 1
ATOM 4707 N N . ARG A 1 611 ? 21.130 13.314 -39.938 1.00 78.56 611 ARG A N 1
ATOM 4708 C CA . ARG A 1 611 ? 19.731 13.033 -39.614 1.00 78.56 611 ARG A CA 1
ATOM 4709 C C . ARG A 1 611 ? 19.451 13.205 -38.115 1.00 78.56 611 ARG A C 1
ATOM 4711 O O . ARG A 1 611 ? 20.328 12.958 -37.281 1.00 78.56 611 ARG A O 1
ATOM 4718 N N . ASN A 1 612 ? 18.229 13.627 -37.789 1.00 92.25 612 ASN A N 1
ATOM 4719 C CA . ASN A 1 612 ? 17.748 13.698 -36.409 1.00 92.25 612 ASN A CA 1
ATOM 4720 C C . ASN A 1 612 ? 17.806 12.305 -35.756 1.00 92.25 612 ASN A C 1
ATOM 4722 O O . ASN A 1 612 ? 17.478 11.325 -36.432 1.00 92.25 612 ASN A O 1
ATOM 4726 N N . PRO A 1 613 ? 18.200 12.196 -34.470 1.00 94.81 613 PRO A N 1
ATOM 4727 C CA . PRO A 1 613 ? 18.197 10.927 -33.751 1.00 94.81 613 PRO A CA 1
ATOM 4728 C C . PRO A 1 613 ? 16.881 10.162 -33.852 1.00 94.81 613 PRO A C 1
ATOM 4730 O O . PRO A 1 613 ? 16.926 8.948 -33.998 1.00 94.81 613 PRO A O 1
ATOM 4733 N N . VAL A 1 614 ? 15.739 10.854 -33.816 1.00 95.56 614 VAL A N 1
ATOM 4734 C CA . VAL A 1 614 ? 14.409 10.276 -34.052 1.00 95.56 614 VAL A CA 1
ATOM 4735 C C . VAL A 1 614 ? 13.672 11.146 -35.061 1.00 95.56 614 VAL A C 1
ATOM 4737 O O . VAL A 1 614 ? 13.634 12.368 -34.911 1.00 95.56 614 VAL A O 1
ATOM 4740 N N . ASP A 1 615 ? 13.106 10.516 -36.087 1.00 94.88 615 ASP A N 1
ATOM 4741 C CA . ASP A 1 615 ? 12.190 11.130 -37.054 1.00 94.88 615 ASP A CA 1
ATOM 4742 C C . ASP A 1 615 ? 11.255 10.027 -37.573 1.00 94.88 615 ASP A C 1
ATOM 4744 O O . ASP A 1 615 ? 11.521 9.358 -38.585 1.00 94.88 615 ASP A O 1
ATOM 4748 N N . LEU A 1 616 ? 10.211 9.771 -36.780 1.00 93.94 616 LEU A N 1
ATOM 4749 C CA . LEU A 1 616 ? 9.239 8.696 -36.967 1.00 93.94 616 LEU A CA 1
ATOM 4750 C C . LEU A 1 616 ? 7.842 9.291 -37.165 1.00 93.94 616 LEU A C 1
ATOM 4752 O O . LEU A 1 616 ? 7.421 10.172 -36.417 1.00 93.94 616 LEU A O 1
ATOM 4756 N N . GLU A 1 617 ? 7.095 8.775 -38.139 1.00 92.19 617 GLU A N 1
ATOM 4757 C CA . GLU A 1 617 ? 5.647 9.006 -38.187 1.00 92.19 617 GLU A CA 1
ATOM 4758 C C . GLU A 1 617 ? 5.001 8.235 -37.028 1.00 92.19 617 GLU A C 1
ATOM 4760 O O . GLU A 1 617 ? 5.278 7.043 -36.850 1.00 92.19 617 GLU A O 1
ATOM 4765 N N . LEU A 1 618 ? 4.108 8.871 -36.267 1.00 90.31 618 LEU A N 1
ATOM 4766 C CA . LEU A 1 618 ? 3.407 8.213 -35.156 1.00 90.31 618 LEU A CA 1
ATOM 4767 C C . LEU A 1 618 ? 2.616 6.988 -35.638 1.00 90.31 618 LEU A C 1
ATOM 4769 O O . LEU A 1 618 ? 2.615 5.945 -34.988 1.00 90.31 618 LEU A O 1
ATOM 4773 N N . ASP A 1 619 ? 2.049 7.065 -36.843 1.00 85.69 619 ASP A N 1
ATOM 4774 C CA . ASP A 1 619 ? 1.320 5.977 -37.504 1.00 85.69 619 ASP A CA 1
ATOM 4775 C C . ASP A 1 619 ? 2.170 4.713 -37.745 1.00 85.69 619 ASP A C 1
ATOM 4777 O O . ASP A 1 619 ? 1.618 3.617 -37.869 1.00 85.69 619 ASP A O 1
ATOM 4781 N N . TRP A 1 620 ? 3.503 4.832 -37.820 1.00 83.44 620 TRP A N 1
ATOM 4782 C CA . TRP A 1 620 ? 4.401 3.678 -37.976 1.00 83.44 620 TRP A CA 1
ATOM 4783 C C . TRP A 1 620 ? 4.572 2.891 -36.678 1.00 83.44 620 TRP A C 1
ATOM 4785 O O . TRP A 1 620 ? 4.910 1.707 -36.726 1.00 83.44 620 TRP A O 1
ATOM 4795 N N . VAL A 1 621 ? 4.360 3.555 -35.540 1.00 78.38 621 VAL A N 1
ATOM 4796 C CA . VAL A 1 621 ? 4.704 3.047 -34.210 1.00 78.38 621 VAL A CA 1
ATOM 4797 C C . VAL A 1 621 ? 3.462 2.767 -33.366 1.00 78.38 621 VAL A C 1
ATOM 4799 O O . VAL A 1 621 ? 3.457 1.778 -32.640 1.00 78.38 621 VAL A O 1
ATOM 4802 N N . LEU A 1 622 ? 2.420 3.604 -33.457 1.00 77.19 622 LEU A N 1
ATOM 4803 C CA . LEU A 1 622 ? 1.221 3.556 -32.609 1.00 77.19 622 LEU A CA 1
ATOM 4804 C C . LEU A 1 622 ? -0.023 2.980 -33.314 1.00 77.19 622 LEU A C 1
ATOM 4806 O O . LEU A 1 622 ? -0.754 2.197 -32.713 1.00 77.19 622 LEU A O 1
ATOM 4810 N N . GLY A 1 623 ? -0.262 3.306 -34.589 1.00 62.41 623 GLY A N 1
ATOM 4811 C CA . GLY A 1 623 ? -1.617 3.193 -35.145 1.00 62.41 623 GLY A CA 1
ATOM 4812 C C . GLY A 1 623 ? -2.015 1.894 -35.863 1.00 62.41 623 GLY A C 1
ATOM 4813 O O . GLY A 1 623 ? -3.213 1.660 -36.027 1.00 62.41 623 GLY A O 1
ATOM 4814 N N . LYS A 1 624 ? -1.083 1.084 -36.405 1.00 66.75 624 LYS A N 1
ATOM 4815 C CA . LYS A 1 624 ? -1.438 0.091 -37.462 1.00 66.75 624 LYS A CA 1
ATOM 4816 C C . LYS A 1 624 ? -0.567 -1.177 -37.544 1.00 66.75 624 LYS A C 1
ATOM 4818 O O . LYS A 1 624 ? -0.392 -1.727 -38.634 1.00 66.75 624 LYS A O 1
ATOM 4823 N N . MET A 1 625 ? -0.008 -1.660 -36.437 1.00 78.12 625 MET A N 1
ATOM 4824 C CA . MET A 1 625 ? 0.768 -2.908 -36.470 1.00 78.12 625 MET A CA 1
ATOM 4825 C C . MET A 1 625 ? -0.137 -4.154 -36.565 1.00 78.12 625 MET A C 1
ATOM 4827 O O . MET A 1 625 ? -1.214 -4.165 -35.964 1.00 78.12 625 MET A O 1
ATOM 4831 N N . PRO A 1 626 ? 0.267 -5.211 -37.300 1.00 83.94 626 PRO A N 1
ATOM 4832 C CA . PRO A 1 626 ? -0.483 -6.462 -37.335 1.00 83.94 626 PRO A CA 1
ATOM 4833 C C . PRO A 1 626 ? -0.550 -7.125 -35.954 1.00 83.94 626 PRO A C 1
ATOM 4835 O O . PRO A 1 626 ? 0.404 -7.082 -35.182 1.00 83.94 626 PRO A O 1
ATOM 4838 N N . GLN A 1 627 ? -1.677 -7.772 -35.662 1.00 87.12 627 GLN A N 1
ATOM 4839 C CA . GLN A 1 627 ? -1.881 -8.523 -34.424 1.00 87.12 627 GLN A CA 1
ATOM 4840 C C . GLN A 1 627 ? -0.958 -9.755 -34.379 1.00 87.12 627 GLN A C 1
ATOM 4842 O O . GLN A 1 627 ? -0.876 -10.495 -35.362 1.00 87.12 627 GLN A O 1
ATOM 4847 N N . LYS A 1 628 ? -0.285 -9.993 -33.242 1.00 89.94 628 LYS A N 1
ATOM 4848 C CA . LYS A 1 628 ? 0.503 -11.218 -33.009 1.00 89.94 628 LYS A CA 1
ATOM 4849 C C . LYS A 1 628 ? -0.418 -12.425 -32.775 1.00 89.94 628 LYS A C 1
ATOM 4851 O O . LYS A 1 628 ? -1.523 -12.281 -32.250 1.00 89.94 628 LYS A O 1
ATOM 4856 N N . GLU A 1 629 ? 0.046 -13.610 -33.165 1.00 92.81 629 GLU A N 1
ATOM 4857 C CA . GLU A 1 629 ? -0.628 -14.895 -32.936 1.00 92.81 629 GLU A CA 1
ATOM 4858 C C . GLU A 1 629 ? 0.115 -15.712 -31.875 1.00 92.81 629 GLU A C 1
ATOM 4860 O O . GLU A 1 629 ? 1.343 -15.791 -31.897 1.00 92.81 629 GLU A O 1
ATOM 4865 N N . PHE A 1 630 ? -0.641 -16.365 -30.991 1.00 93.81 630 PHE A N 1
ATOM 4866 C CA . PHE A 1 630 ? -0.128 -17.280 -29.978 1.00 93.81 630 PHE A CA 1
ATOM 4867 C C . PHE A 1 630 ? -0.813 -18.644 -30.107 1.00 93.81 630 PHE A C 1
ATOM 4869 O O . PHE A 1 630 ? -2.036 -18.755 -30.002 1.00 93.81 630 PHE A O 1
ATOM 4876 N N . ILE A 1 631 ? -0.004 -19.684 -30.330 1.00 95.88 631 ILE A N 1
ATOM 4877 C CA . ILE A 1 631 ? -0.445 -21.081 -30.398 1.00 95.88 631 ILE A CA 1
ATOM 4878 C C . ILE A 1 631 ? -0.161 -21.729 -29.044 1.00 95.88 631 ILE A C 1
ATOM 4880 O O . ILE A 1 631 ? 0.991 -21.813 -28.619 1.00 95.88 631 ILE A O 1
ATOM 4884 N N . LEU A 1 632 ? -1.220 -22.153 -28.366 1.00 96.56 632 LEU A N 1
ATOM 4885 C CA . LEU A 1 632 ? -1.219 -22.620 -26.986 1.00 96.56 632 LEU A CA 1
ATOM 4886 C C . LEU A 1 632 ? -1.797 -24.037 -26.915 1.00 96.56 632 LEU A C 1
ATOM 4888 O O . LEU A 1 632 ? -2.675 -24.409 -27.694 1.00 96.56 632 LEU A O 1
ATOM 4892 N N . GLU A 1 633 ? -1.322 -24.817 -25.952 1.00 96.94 633 GLU A N 1
ATOM 4893 C CA . GLU A 1 633 ? -1.774 -26.190 -25.718 1.00 96.94 633 GLU A CA 1
ATOM 4894 C C . GLU A 1 633 ? -1.966 -26.422 -24.223 1.00 96.94 633 GLU A C 1
ATOM 4896 O O . GLU A 1 633 ? -1.122 -26.011 -23.415 1.00 96.94 633 GLU A O 1
ATOM 4901 N N . HIS A 1 634 ? -3.038 -27.123 -23.859 1.00 96.50 634 HIS A N 1
ATOM 4902 C CA . HIS A 1 634 ? -3.219 -27.582 -22.488 1.00 96.50 634 HIS A CA 1
ATOM 4903 C C . HIS A 1 634 ? -2.213 -28.679 -22.132 1.00 96.50 634 HIS A C 1
ATOM 4905 O O . HIS A 1 634 ? -1.858 -29.540 -22.940 1.00 96.50 634 HIS A O 1
ATOM 4911 N N . ARG A 1 635 ? -1.784 -28.688 -20.866 1.00 91.88 635 ARG A N 1
ATOM 4912 C CA . ARG A 1 635 ? -0.979 -29.770 -20.291 1.00 91.88 635 ARG A CA 1
ATOM 4913 C C . ARG A 1 635 ? -1.701 -30.390 -19.110 1.00 91.88 635 ARG A C 1
ATOM 4915 O O . ARG A 1 635 ? -2.162 -29.689 -18.219 1.00 91.88 635 ARG A O 1
ATOM 4922 N N . SER A 1 636 ? -1.773 -31.717 -19.098 1.00 83.75 636 SER A N 1
ATOM 4923 C CA . SER A 1 636 ? -2.395 -32.470 -18.012 1.00 83.75 636 SER A CA 1
ATOM 4924 C C . SER A 1 636 ? -1.608 -32.292 -16.712 1.00 83.75 636 SER A C 1
ATOM 4926 O O . SER A 1 636 ? -0.396 -32.516 -16.684 1.00 83.75 636 SER A O 1
ATOM 4928 N N . VAL A 1 637 ? -2.301 -31.940 -15.630 1.00 81.25 637 VAL A N 1
ATOM 4929 C CA . VAL A 1 637 ? -1.716 -31.859 -14.288 1.00 81.25 637 VAL A CA 1
ATOM 4930 C C . VAL A 1 637 ? -1.976 -33.177 -13.559 1.00 81.25 637 VAL A C 1
ATOM 4932 O O . VAL A 1 637 ? -3.114 -33.632 -13.468 1.00 81.25 637 VAL A O 1
ATOM 4935 N N . SER A 1 638 ? -0.920 -33.818 -13.052 1.00 85.88 638 SER A N 1
ATOM 4936 C CA . SER A 1 638 ? -1.049 -35.010 -12.208 1.00 85.88 638 SER A CA 1
ATOM 4937 C C . SER A 1 638 ? -1.301 -34.582 -10.765 1.00 85.88 638 SER A C 1
ATOM 4939 O O . SER A 1 638 ? -0.357 -34.229 -10.058 1.00 85.88 638 SER A O 1
ATOM 4941 N N . LEU A 1 639 ? -2.559 -34.634 -10.336 1.00 91.75 639 LEU A N 1
ATOM 4942 C CA . LEU A 1 639 ? -2.975 -34.324 -8.969 1.00 91.75 639 LEU A CA 1
ATOM 4943 C C . LEU A 1 639 ? -2.979 -35.579 -8.091 1.00 91.75 639 LEU A C 1
ATOM 4945 O O . LEU A 1 639 ? -3.174 -36.690 -8.584 1.00 91.75 639 LEU A O 1
ATOM 4949 N N . GLN A 1 640 ? -2.731 -35.399 -6.795 1.00 93.44 640 GLN A N 1
ATOM 4950 C CA . GLN A 1 640 ? -2.740 -36.471 -5.800 1.00 93.44 640 GLN A CA 1
ATOM 4951 C C . GLN A 1 640 ? -3.666 -36.074 -4.648 1.00 93.44 640 GLN A C 1
ATOM 4953 O O . GLN A 1 640 ? -3.555 -34.940 -4.175 1.00 93.44 640 GLN A O 1
ATOM 4958 N N . PRO A 1 641 ? -4.541 -36.977 -4.173 1.00 94.81 641 PRO A N 1
ATOM 4959 C CA . PRO A 1 641 ? -5.374 -36.708 -3.009 1.00 94.81 641 PRO A CA 1
ATOM 4960 C C . PRO A 1 641 ? -4.542 -36.310 -1.793 1.00 94.81 641 PRO A C 1
ATOM 4962 O O . PRO A 1 641 ? -3.485 -36.893 -1.529 1.00 94.81 641 PRO A O 1
ATOM 4965 N N . LEU A 1 642 ? -5.035 -35.331 -1.032 1.00 96.06 642 LEU A N 1
ATOM 4966 C CA . LEU A 1 642 ? -4.379 -34.899 0.199 1.00 96.06 642 LEU A CA 1
ATOM 4967 C C . LEU A 1 642 ? -4.346 -36.053 1.207 1.00 96.06 642 LEU A C 1
ATOM 4969 O O . LEU A 1 642 ? -5.382 -36.617 1.554 1.00 96.06 642 LEU A O 1
ATOM 4973 N N . THR A 1 643 ? -3.158 -36.379 1.715 1.00 96.19 643 THR A N 1
ATOM 4974 C CA . THR A 1 643 ? -2.987 -37.397 2.757 1.00 96.19 643 THR A CA 1
ATOM 4975 C C . THR A 1 643 ? -2.432 -36.759 4.024 1.00 96.19 643 THR A C 1
ATOM 4977 O O . THR A 1 643 ? -1.274 -36.343 4.070 1.00 96.19 643 THR A O 1
ATOM 4980 N N . LEU A 1 644 ? -3.252 -36.699 5.073 1.00 96.50 644 LEU A N 1
ATOM 4981 C CA . LEU A 1 644 ? -2.851 -36.190 6.385 1.00 96.50 644 LEU A CA 1
ATOM 4982 C C . LEU A 1 644 ? -2.382 -37.331 7.305 1.00 96.50 644 LEU A C 1
ATOM 4984 O O . LEU A 1 644 ? -2.836 -38.470 7.156 1.00 96.50 644 LEU A O 1
ATOM 4988 N N . PRO A 1 645 ? -1.496 -37.059 8.283 1.00 96.06 645 PRO A N 1
ATOM 4989 C CA . PRO A 1 645 ? -1.122 -38.049 9.286 1.00 96.06 645 PRO A CA 1
ATOM 4990 C C . PRO A 1 645 ? -2.344 -38.605 10.025 1.00 96.06 645 PRO A C 1
ATOM 4992 O O . PRO A 1 645 ? -3.206 -37.856 10.488 1.00 96.06 645 PRO A O 1
ATOM 4995 N N . ALA A 1 646 ? -2.396 -39.927 10.184 1.00 93.12 646 ALA A N 1
ATOM 4996 C CA . ALA A 1 646 ? -3.472 -40.575 10.921 1.00 93.12 646 ALA A CA 1
ATOM 4997 C C . ALA A 1 646 ? -3.517 -40.072 12.375 1.00 93.12 646 ALA A C 1
ATOM 4999 O O . ALA A 1 646 ? -2.508 -40.090 13.079 1.00 93.12 646 ALA A O 1
ATOM 5000 N N . GLY A 1 647 ? -4.697 -39.641 12.828 1.00 93.19 647 GLY A N 1
ATOM 5001 C CA . GLY A 1 647 ? -4.885 -39.116 14.182 1.00 93.19 647 GLY A CA 1
ATOM 5002 C C . GLY A 1 647 ? -4.341 -37.701 14.406 1.00 93.19 647 GLY A C 1
ATOM 5003 O O . GLY A 1 647 ? -4.202 -37.303 15.562 1.00 93.19 647 GLY A O 1
ATOM 5004 N N . LEU A 1 648 ? -4.038 -36.942 13.341 1.00 97.19 648 LEU A N 1
ATOM 5005 C CA . LEU A 1 648 ? -3.737 -35.513 13.448 1.00 97.19 648 LEU A CA 1
ATOM 5006 C C . LEU A 1 648 ? -4.859 -34.809 14.227 1.00 97.19 648 LEU A C 1
ATOM 5008 O O . LEU A 1 648 ? -6.035 -34.935 13.894 1.00 97.19 648 LEU A O 1
ATOM 5012 N N . SER A 1 649 ? -4.492 -34.088 15.284 1.00 97.31 649 SER A N 1
ATOM 5013 C CA . SER A 1 649 ? -5.420 -33.248 16.045 1.00 97.31 649 SER A CA 1
ATOM 5014 C C . SER A 1 649 ? -5.354 -31.799 15.562 1.00 97.31 649 SER A C 1
ATOM 5016 O O . SER A 1 649 ? -4.421 -31.409 14.857 1.00 97.31 649 SER A O 1
ATOM 5018 N N . VAL A 1 650 ? -6.362 -31.001 15.923 1.00 98.25 650 VAL A N 1
ATOM 5019 C CA . VAL A 1 650 ? -6.523 -29.624 15.429 1.00 98.25 650 VAL A CA 1
ATOM 5020 C C . VAL A 1 650 ? -5.361 -28.725 15.855 1.00 98.25 650 VAL A C 1
ATOM 5022 O O . VAL A 1 650 ? -4.867 -27.954 15.042 1.00 98.25 650 VAL A O 1
ATOM 5025 N N . LEU A 1 651 ? -4.877 -28.845 17.096 1.00 98.12 651 LEU A N 1
ATOM 5026 C CA . LEU A 1 651 ? -3.816 -27.973 17.609 1.00 98.12 651 LEU A CA 1
ATOM 5027 C C . LEU A 1 651 ? -2.481 -28.120 16.838 1.00 98.12 651 LEU A C 1
ATOM 5029 O O . LEU A 1 651 ? -1.985 -27.106 16.359 1.00 98.12 651 LEU A O 1
ATOM 5033 N N . PRO A 1 652 ? -1.921 -29.325 16.606 1.00 98.00 652 PRO A N 1
ATOM 5034 C CA . PRO A 1 652 ? -0.741 -29.486 15.751 1.00 98.00 652 PRO A CA 1
ATOM 5035 C C . PRO A 1 652 ? -0.934 -29.029 14.297 1.00 98.00 652 PRO A C 1
ATOM 5037 O O . PRO A 1 652 ? 0.030 -28.617 13.653 1.00 98.00 652 PRO A O 1
ATOM 5040 N N . ALA A 1 653 ? -2.155 -29.113 13.756 1.00 98.56 653 ALA A N 1
ATOM 5041 C CA . ALA A 1 653 ? -2.462 -28.559 12.438 1.00 98.56 653 ALA A CA 1
ATOM 5042 C C . ALA A 1 653 ? -2.413 -27.018 12.468 1.00 98.56 653 ALA A C 1
ATOM 5044 O O . ALA A 1 653 ? -1.726 -26.411 11.647 1.00 98.56 653 ALA A O 1
ATOM 5045 N N . LEU A 1 654 ? -3.049 -26.397 13.470 1.00 98.31 654 LEU A N 1
ATOM 5046 C CA . LEU A 1 654 ? -3.016 -24.950 13.710 1.00 98.31 654 LEU A CA 1
ATOM 5047 C C . LEU A 1 654 ? -1.600 -24.427 13.947 1.00 98.31 654 LEU A C 1
ATOM 5049 O O . LEU A 1 654 ? -1.240 -23.394 13.399 1.00 98.31 654 LEU A O 1
ATOM 5053 N N . GLU A 1 655 ? -0.769 -25.146 14.704 1.00 98.25 655 GLU A N 1
ATOM 5054 C CA . GLU A 1 655 ? 0.634 -24.781 14.926 1.00 98.25 655 GLU A CA 1
ATOM 5055 C C . GLU A 1 655 ? 1.407 -24.590 13.617 1.00 98.25 655 GLU A C 1
ATOM 5057 O O . GLU A 1 655 ? 2.340 -23.787 13.565 1.00 98.25 655 GLU A O 1
ATOM 5062 N N . ARG A 1 656 ? 1.035 -25.310 12.557 1.00 98.56 656 ARG A N 1
ATOM 5063 C CA . ARG A 1 656 ? 1.627 -25.120 11.234 1.00 98.56 656 ARG A CA 1
ATOM 5064 C C . ARG A 1 656 ? 0.933 -23.998 10.471 1.00 98.56 656 ARG A C 1
ATOM 5066 O O . ARG A 1 656 ? 1.601 -23.062 10.047 1.00 98.56 656 ARG A O 1
ATOM 5073 N N . VAL A 1 657 ? -0.391 -24.081 10.341 1.00 98.81 657 VAL A N 1
ATOM 5074 C CA . VAL A 1 657 ? -1.194 -23.155 9.528 1.00 98.81 657 VAL A CA 1
ATOM 5075 C C . VAL A 1 657 ? -1.035 -21.712 10.005 1.00 98.81 657 VAL A C 1
ATOM 5077 O O . VAL A 1 657 ? -0.728 -20.846 9.197 1.00 98.81 657 VAL A O 1
ATOM 5080 N N . LEU A 1 658 ? -1.107 -21.456 11.315 1.00 98.81 658 LEU A N 1
ATOM 5081 C CA . LEU A 1 658 ? -0.960 -20.112 11.890 1.00 98.81 658 LEU A CA 1
ATOM 5082 C C . LEU A 1 658 ? 0.450 -19.515 11.724 1.00 98.81 658 LEU A C 1
ATOM 5084 O O . LEU A 1 658 ? 0.631 -18.328 11.967 1.00 98.81 658 LEU A O 1
ATOM 5088 N N . ARG A 1 659 ? 1.452 -20.310 11.326 1.00 98.75 659 ARG A N 1
ATOM 5089 C CA . ARG A 1 659 ? 2.821 -19.841 11.042 1.00 98.75 659 ARG A CA 1
ATOM 5090 C C . ARG A 1 659 ? 3.086 -19.621 9.554 1.00 98.75 659 ARG A C 1
ATOM 5092 O O . ARG A 1 659 ? 4.113 -19.036 9.208 1.00 98.75 659 ARG A O 1
ATOM 5099 N N . LEU A 1 660 ? 2.190 -20.067 8.674 1.00 98.69 660 LEU A N 1
ATOM 5100 C CA . LEU A 1 660 ? 2.310 -19.847 7.237 1.00 98.69 660 LEU A CA 1
ATOM 5101 C C . LEU A 1 660 ? 2.129 -18.354 6.928 1.00 98.69 660 LEU A C 1
ATOM 5103 O O . LEU A 1 660 ? 1.105 -17.814 7.326 1.00 98.69 660 LEU A O 1
ATOM 5107 N N . PRO A 1 661 ? 3.029 -17.679 6.187 1.00 98.19 661 PRO A N 1
ATOM 5108 C CA . PRO A 1 661 ? 2.928 -16.242 5.917 1.00 98.19 661 PRO A CA 1
ATOM 5109 C C . PRO A 1 661 ? 1.576 -15.750 5.385 1.00 98.19 661 PRO A C 1
ATOM 5111 O O . PRO A 1 661 ? 1.189 -14.642 5.735 1.00 98.19 661 PRO A O 1
ATOM 5114 N N . ALA A 1 662 ? 0.840 -16.565 4.616 1.00 98.12 662 ALA A N 1
ATOM 5115 C CA . ALA A 1 662 ? -0.514 -16.236 4.155 1.00 98.12 662 ALA A CA 1
ATOM 5116 C C . ALA A 1 662 ? -1.507 -16.039 5.315 1.00 98.12 662 ALA A C 1
ATOM 5118 O O . ALA A 1 662 ? -2.267 -15.079 5.304 1.00 98.12 662 ALA A O 1
ATOM 5119 N N . VAL A 1 663 ? -1.408 -16.859 6.364 1.00 98.81 663 VAL A N 1
ATOM 5120 C CA . VAL A 1 663 ? -2.310 -16.854 7.530 1.00 98.81 663 VAL A CA 1
ATOM 5121 C C . VAL A 1 663 ? -1.729 -16.065 8.704 1.00 98.81 663 VAL A C 1
ATOM 5123 O O . VAL A 1 663 ? -2.441 -15.335 9.372 1.00 98.81 663 VAL A O 1
ATOM 5126 N N . ALA A 1 664 ? -0.427 -16.186 8.961 1.00 98.69 664 ALA A N 1
ATOM 5127 C CA . ALA A 1 664 ? 0.255 -15.572 10.096 1.00 98.69 664 ALA A CA 1
ATOM 5128 C C . ALA A 1 664 ? 0.097 -14.044 10.127 1.00 98.69 664 ALA A C 1
ATOM 5130 O O . ALA A 1 664 ? -0.115 -13.397 9.095 1.00 98.69 664 ALA A O 1
ATOM 5131 N N . SER A 1 665 ? 0.297 -13.459 11.307 1.00 98.62 665 SER A N 1
ATOM 5132 C CA . SER A 1 665 ? 0.237 -12.012 11.516 1.00 98.62 665 SER A CA 1
ATOM 5133 C C . SER A 1 665 ? 1.079 -11.232 10.508 1.00 98.62 665 SER A C 1
ATOM 5135 O O . SER A 1 665 ? 2.233 -11.560 10.223 1.00 98.62 665 SER A O 1
ATOM 5137 N N . LYS A 1 666 ? 0.508 -10.140 9.994 1.00 98.31 666 LYS A N 1
ATOM 5138 C CA . LYS A 1 666 ? 1.181 -9.192 9.092 1.00 98.31 666 LYS A CA 1
ATOM 5139 C C . LYS A 1 666 ? 1.774 -7.993 9.839 1.00 98.31 666 LYS A C 1
ATOM 5141 O O . LYS A 1 666 ? 2.076 -6.971 9.226 1.00 98.31 666 LYS A O 1
ATOM 5146 N N . ARG A 1 667 ? 1.948 -8.092 11.162 1.00 96.94 667 ARG A N 1
ATOM 5147 C CA . ARG A 1 667 ? 2.379 -6.982 12.030 1.00 96.94 667 ARG A CA 1
ATOM 5148 C C . ARG A 1 667 ? 3.710 -6.365 11.581 1.00 96.94 667 ARG A C 1
ATOM 5150 O O . ARG A 1 667 ? 3.851 -5.142 11.606 1.00 96.94 667 ARG A O 1
ATOM 5157 N N . TYR A 1 668 ? 4.626 -7.187 11.069 1.00 96.31 668 TYR A N 1
ATOM 5158 C CA . TYR A 1 668 ? 5.916 -6.756 10.517 1.00 96.31 668 TYR A CA 1
ATOM 5159 C C . TYR A 1 668 ? 5.800 -5.866 9.266 1.00 96.31 668 TYR A C 1
ATOM 5161 O O . TYR A 1 668 ? 6.737 -5.156 8.904 1.00 96.31 668 TYR A O 1
ATOM 5169 N N . LEU A 1 669 ? 4.652 -5.900 8.580 1.00 97.50 669 LEU A N 1
ATOM 5170 C CA . LEU A 1 669 ? 4.332 -5.028 7.449 1.00 97.50 669 LEU A CA 1
ATOM 5171 C C . LEU A 1 669 ? 3.634 -3.753 7.914 1.00 97.50 669 LEU A C 1
ATOM 5173 O O . LEU A 1 669 ? 3.933 -2.672 7.412 1.00 97.50 669 LEU A O 1
ATOM 5177 N N . THR A 1 670 ? 2.706 -3.872 8.866 1.00 96.88 670 THR A N 1
ATOM 5178 C CA . THR A 1 670 ? 1.830 -2.763 9.251 1.00 96.88 670 THR A CA 1
ATOM 5179 C C . THR A 1 670 ? 2.514 -1.767 10.177 1.00 96.88 670 THR A C 1
ATOM 5181 O O . THR A 1 670 ? 2.335 -0.570 9.993 1.00 96.88 670 THR A O 1
ATOM 5184 N N . ASN A 1 671 ? 3.327 -2.208 11.143 1.00 93.69 671 ASN A N 1
ATOM 5185 C CA . ASN A 1 671 ? 3.916 -1.317 12.156 1.00 93.69 671 ASN A CA 1
ATOM 5186 C C . ASN A 1 671 ? 4.795 -0.206 11.564 1.00 93.69 671 ASN A C 1
ATOM 5188 O O . ASN A 1 671 ? 4.860 0.888 12.117 1.00 93.69 671 ASN A O 1
ATOM 5192 N N . LYS A 1 672 ? 5.435 -0.480 10.426 1.00 94.75 672 LYS A N 1
ATOM 5193 C CA . LYS A 1 672 ? 6.401 0.398 9.757 1.00 94.75 672 LYS A CA 1
ATOM 5194 C C . LYS A 1 672 ? 5.814 1.303 8.673 1.00 94.75 672 LYS A C 1
ATOM 5196 O O . LYS A 1 672 ? 6.567 2.051 8.052 1.00 94.75 672 LYS A O 1
ATOM 5201 N N . VAL A 1 673 ? 4.509 1.233 8.419 1.00 95.94 673 VAL A N 1
ATOM 5202 C CA . VAL A 1 673 ? 3.846 2.027 7.377 1.00 95.94 673 VAL A CA 1
ATOM 5203 C C . VAL A 1 673 ? 2.837 2.982 7.990 1.00 95.94 673 VAL A C 1
ATOM 5205 O O . VAL A 1 673 ? 2.117 2.596 8.905 1.00 95.94 673 VAL A O 1
ATOM 5208 N N . ASP A 1 674 ? 2.799 4.229 7.521 1.00 97.50 674 ASP A N 1
ATOM 5209 C CA . ASP A 1 674 ? 1.792 5.205 7.930 1.00 97.50 674 ASP A CA 1
ATOM 5210 C C . ASP A 1 674 ? 0.391 4.714 7.529 1.00 97.50 674 ASP A C 1
ATOM 5212 O O . ASP A 1 674 ? 0.180 4.154 6.451 1.00 97.50 674 ASP A O 1
ATOM 5216 N N . ARG A 1 675 ? -0.573 4.910 8.430 1.00 97.50 675 ARG A N 1
ATOM 5217 C CA . ARG A 1 675 ? -1.977 4.491 8.291 1.00 97.50 675 ARG A CA 1
ATOM 5218 C C . ARG A 1 675 ? -2.948 5.618 8.650 1.00 97.50 675 ARG A C 1
ATOM 5220 O O . ARG A 1 675 ? -4.080 5.365 9.042 1.00 97.50 675 ARG A O 1
ATOM 5227 N N . SER A 1 676 ? -2.477 6.862 8.595 1.00 97.88 676 SER A N 1
ATOM 5228 C CA . SER A 1 676 ? -3.174 8.027 9.152 1.00 97.88 676 SER A CA 1
ATOM 5229 C C . SER A 1 676 ? -2.981 9.318 8.349 1.00 97.88 676 SER A C 1
ATOM 5231 O O . SER A 1 676 ? -3.859 10.185 8.384 1.00 97.88 676 SER A O 1
ATOM 5233 N N . VAL A 1 677 ? -1.851 9.473 7.641 1.00 98.00 677 VAL A N 1
ATOM 5234 C CA . VAL A 1 677 ? -1.576 10.639 6.779 1.00 98.00 677 VAL A CA 1
ATOM 5235 C C . VAL A 1 677 ? -2.707 10.868 5.781 1.00 98.00 677 VAL A C 1
ATOM 5237 O O . VAL A 1 677 ? -3.370 9.914 5.378 1.00 98.00 677 VAL A O 1
ATOM 5240 N N . THR A 1 678 ? -2.955 12.141 5.441 1.00 97.19 678 THR A N 1
ATOM 5241 C CA . THR A 1 678 ? -4.158 12.720 4.795 1.00 97.19 678 THR A CA 1
ATOM 5242 C C . THR A 1 678 ? -5.315 13.042 5.740 1.00 97.19 678 THR A C 1
ATOM 5244 O O . THR A 1 678 ? -6.150 13.886 5.408 1.00 97.19 678 THR A O 1
ATOM 5247 N N . GLY A 1 679 ? -5.404 12.382 6.902 1.00 96.88 679 GLY A N 1
ATOM 5248 C CA . GLY A 1 679 ? -6.561 12.496 7.795 1.00 96.88 679 GLY A CA 1
ATOM 5249 C C . GLY A 1 679 ? -7.873 11.984 7.180 1.00 96.88 679 GLY A C 1
ATOM 5250 O O . GLY A 1 679 ? -8.944 12.275 7.708 1.00 96.88 679 GLY A O 1
ATOM 5251 N N . LEU A 1 680 ? -7.816 11.248 6.066 1.00 98.06 680 LEU A N 1
ATOM 5252 C CA . LEU A 1 680 ? -8.984 10.685 5.381 1.00 98.06 680 LEU A CA 1
ATOM 5253 C C . LEU A 1 680 ? -9.174 9.189 5.654 1.00 98.06 680 LEU A C 1
ATOM 5255 O O . LEU A 1 680 ? -10.131 8.601 5.164 1.00 98.06 680 LEU A O 1
ATOM 5259 N N . VAL A 1 681 ? -8.289 8.559 6.423 1.00 98.50 681 VAL A N 1
ATOM 5260 C CA . VAL A 1 681 ? -8.363 7.124 6.713 1.00 98.50 681 VAL A CA 1
ATOM 5261 C C . VAL A 1 681 ? -9.465 6.850 7.739 1.00 98.50 681 VAL A C 1
ATOM 5263 O O . VAL A 1 681 ? -9.418 7.381 8.846 1.00 98.50 681 VAL A O 1
ATOM 5266 N N . ALA A 1 682 ? -10.443 6.021 7.369 1.00 97.94 682 ALA A N 1
ATOM 5267 C CA . ALA A 1 682 ? -11.529 5.584 8.250 1.00 97.94 682 ALA A CA 1
ATOM 5268 C C . ALA A 1 682 ? -11.345 4.133 8.721 1.00 97.94 682 ALA A C 1
ATOM 5270 O O . ALA A 1 682 ? -11.613 3.827 9.879 1.00 97.94 682 ALA A O 1
ATOM 5271 N N . GLN A 1 683 ? -10.845 3.252 7.849 1.00 98.44 683 GLN A N 1
ATOM 5272 C CA . GLN A 1 683 ? -10.467 1.883 8.200 1.00 98.44 683 GLN A CA 1
ATOM 5273 C C . GLN A 1 683 ? -9.126 1.524 7.555 1.00 98.44 683 GLN A C 1
ATOM 5275 O O . GLN A 1 683 ? -8.943 1.678 6.347 1.00 98.44 683 GLN A O 1
ATOM 5280 N N . GLN A 1 684 ? -8.208 1.040 8.388 1.00 97.94 684 GLN A N 1
ATOM 5281 C CA . GLN A 1 684 ? -6.877 0.537 8.033 1.00 97.94 684 GLN A CA 1
ATOM 5282 C C . GLN A 1 684 ? -6.726 -0.915 8.511 1.00 97.94 684 GLN A C 1
ATOM 5284 O O . GLN A 1 684 ? -7.634 -1.434 9.157 1.00 97.94 684 GLN A O 1
ATOM 5289 N N . GLN A 1 685 ? -5.599 -1.569 8.229 1.00 98.44 685 GLN A N 1
ATOM 5290 C CA . GLN A 1 685 ? -5.391 -3.004 8.470 1.00 98.44 685 GLN A CA 1
ATOM 5291 C C . GLN A 1 685 ? -5.639 -3.437 9.918 1.00 98.44 685 GLN A C 1
ATOM 5293 O O . GLN A 1 685 ? -6.075 -4.551 10.170 1.00 98.44 685 GLN A O 1
ATOM 5298 N N . CYS A 1 686 ? -5.289 -2.606 10.894 1.00 98.19 686 CYS A N 1
ATOM 5299 C CA . CYS A 1 686 ? -5.319 -2.981 12.298 1.00 98.19 686 CYS A CA 1
ATOM 5300 C C . CYS A 1 686 ? -6.683 -2.729 12.952 1.00 98.19 686 CYS A C 1
ATOM 5302 O O . CYS A 1 686 ? -7.285 -1.673 12.770 1.00 98.19 686 CYS A O 1
ATOM 5304 N N . VAL A 1 687 ? -7.132 -3.661 13.784 1.00 97.81 687 VAL A N 1
ATOM 5305 C CA . VAL A 1 687 ? -8.427 -3.613 14.477 1.00 97.81 687 VAL A CA 1
ATOM 5306 C C . VAL A 1 687 ? -8.275 -3.999 15.946 1.00 97.81 687 VAL A C 1
ATOM 5308 O O . VAL A 1 687 ? -7.270 -4.596 16.342 1.00 97.81 687 VAL A O 1
ATOM 5311 N N . GLY A 1 688 ? -9.277 -3.637 16.744 1.00 96.69 688 GLY A N 1
ATOM 5312 C CA . GLY A 1 688 ? -9.388 -4.045 18.137 1.00 96.69 688 GLY A CA 1
ATOM 5313 C C . GLY A 1 688 ? -8.379 -3.433 19.110 1.00 96.69 688 GLY A C 1
ATOM 5314 O O . GLY A 1 688 ? -7.478 -2.677 18.724 1.00 96.69 688 GLY A O 1
ATOM 5315 N N . PRO A 1 689 ? -8.513 -3.755 20.410 1.00 96.25 689 PRO A N 1
ATOM 5316 C CA . PRO A 1 689 ? -7.712 -3.168 21.484 1.00 96.25 689 PRO A CA 1
ATOM 5317 C C . PRO A 1 689 ? -6.206 -3.426 21.356 1.00 96.25 689 PRO A C 1
ATOM 5319 O O . PRO A 1 689 ? -5.396 -2.616 21.805 1.00 96.25 689 PRO A O 1
ATOM 5322 N N . LEU A 1 690 ? -5.804 -4.547 20.753 1.00 96.38 690 LEU A N 1
ATOM 5323 C CA . LEU A 1 690 ? -4.389 -4.892 20.561 1.00 96.38 690 LEU A CA 1
ATOM 5324 C C . LEU A 1 690 ? -3.850 -4.488 19.184 1.00 96.38 690 LEU A C 1
ATOM 5326 O O . LEU A 1 690 ? -2.689 -4.776 18.871 1.00 96.38 690 LEU A O 1
ATOM 5330 N N . HIS A 1 691 ? -4.671 -3.793 18.391 1.00 95.62 691 HIS A N 1
ATOM 5331 C CA . HIS A 1 691 ? -4.297 -3.222 17.106 1.00 95.62 691 HIS A CA 1
ATOM 5332 C C . HIS A 1 691 ? -3.735 -4.290 16.141 1.00 95.62 691 HIS A C 1
ATOM 5334 O O . HIS A 1 691 ? -2.675 -4.115 15.538 1.00 95.62 691 HIS A O 1
ATOM 5340 N N . THR A 1 692 ? -4.427 -5.430 16.043 1.00 97.69 692 THR A N 1
ATOM 5341 C CA . THR A 1 692 ? -4.037 -6.604 15.239 1.00 97.69 692 THR A CA 1
ATOM 5342 C C . THR A 1 692 ? -4.379 -6.403 13.760 1.00 97.69 692 THR A C 1
ATOM 5344 O O . THR A 1 692 ? -5.493 -5.964 13.482 1.00 97.69 692 THR A O 1
ATOM 5347 N N . PRO A 1 693 ? -3.481 -6.723 12.810 1.00 98.06 693 PRO A N 1
ATOM 5348 C CA . PRO A 1 693 ? -3.653 -6.459 11.374 1.00 98.06 693 PRO A CA 1
ATOM 5349 C C . PRO A 1 693 ? -4.614 -7.452 10.687 1.00 98.06 693 PRO A C 1
ATOM 5351 O O . PRO A 1 693 ? -4.162 -8.340 9.972 1.00 98.06 693 PRO A O 1
ATOM 5354 N N . LEU A 1 694 ? -5.917 -7.311 10.945 1.00 98.62 694 LEU A N 1
ATOM 5355 C CA . LEU A 1 694 ? -6.975 -8.252 10.551 1.00 98.62 694 LEU A CA 1
ATOM 5356 C C . LEU A 1 694 ? -8.166 -7.602 9.821 1.00 98.62 694 LEU A C 1
ATOM 5358 O O . LEU A 1 694 ? -9.170 -8.256 9.605 1.00 98.62 694 LEU A O 1
ATOM 5362 N N . ALA A 1 695 ? -8.128 -6.315 9.473 1.00 98.69 695 ALA A N 1
ATOM 5363 C CA . ALA A 1 695 ? -9.219 -5.711 8.709 1.00 98.69 695 ALA A CA 1
ATOM 5364 C C . ALA A 1 695 ? -9.271 -6.260 7.276 1.00 98.69 695 ALA A C 1
ATOM 5366 O O . ALA A 1 695 ? -8.278 -6.193 6.553 1.00 98.69 695 ALA A O 1
ATOM 5367 N N . ASP A 1 696 ? -10.463 -6.673 6.855 1.00 98.88 696 ASP A N 1
ATOM 5368 C CA . ASP A 1 696 ? -10.733 -7.190 5.508 1.00 98.88 696 ASP A CA 1
ATOM 5369 C C . ASP A 1 696 ? -10.764 -6.099 4.429 1.00 98.88 696 ASP A C 1
ATOM 5371 O O . ASP A 1 696 ? -10.458 -6.323 3.257 1.00 98.88 696 ASP A O 1
ATOM 5375 N N . VAL A 1 697 ? -11.147 -4.880 4.816 1.00 98.81 697 VAL A N 1
ATOM 5376 C CA . VAL A 1 697 ? -11.443 -3.783 3.892 1.00 98.81 697 VAL A CA 1
ATOM 5377 C C . VAL A 1 697 ? -10.763 -2.492 4.328 1.00 98.81 697 VAL A C 1
ATOM 5379 O O . VAL A 1 697 ? -10.782 -2.118 5.502 1.00 98.81 697 VAL A O 1
ATOM 5382 N N . ALA A 1 698 ? -10.199 -1.770 3.361 1.00 98.81 698 ALA A N 1
ATOM 5383 C CA . ALA A 1 698 ? -9.734 -0.404 3.556 1.00 98.81 698 ALA A CA 1
ATOM 5384 C C . ALA A 1 698 ? -10.845 0.584 3.189 1.00 98.81 698 ALA A C 1
ATOM 5386 O O . ALA A 1 698 ? -11.479 0.457 2.138 1.00 98.81 698 ALA A O 1
ATOM 5387 N N . VAL A 1 699 ? -11.052 1.599 4.031 1.00 98.88 699 VAL A N 1
ATOM 5388 C CA . VAL A 1 699 ? -12.071 2.638 3.818 1.00 98.88 699 VAL A CA 1
ATOM 5389 C C . VAL A 1 699 ? -11.457 4.013 4.030 1.00 98.88 699 VAL A C 1
ATOM 5391 O O . VAL A 1 699 ? -10.821 4.276 5.054 1.00 98.88 699 VAL A O 1
ATOM 5394 N N . VAL A 1 700 ? -11.684 4.912 3.074 1.00 98.69 700 VAL A N 1
ATOM 5395 C CA . VAL A 1 700 ? -11.238 6.309 3.144 1.00 98.69 700 VAL A CA 1
ATOM 5396 C C . VAL A 1 700 ? -12.392 7.265 2.886 1.00 98.69 700 VAL A C 1
ATOM 5398 O O . VAL A 1 700 ? -13.275 6.987 2.076 1.00 98.69 700 VAL A O 1
ATOM 5401 N N . ALA A 1 701 ? -12.370 8.421 3.537 1.00 98.12 701 ALA A N 1
ATOM 5402 C CA . ALA A 1 701 ? -13.224 9.554 3.219 1.00 98.12 701 ALA A CA 1
ATOM 5403 C C . ALA A 1 701 ? -12.734 10.266 1.944 1.00 98.12 701 ALA A C 1
ATOM 5405 O O . ALA A 1 701 ? -11.540 10.332 1.666 1.00 98.12 701 ALA A O 1
ATOM 5406 N N . LEU A 1 702 ? -13.651 10.874 1.190 1.00 97.38 702 LEU A N 1
ATOM 5407 C CA . LEU A 1 702 ? -13.307 11.742 0.047 1.00 97.38 702 LEU A CA 1
ATOM 5408 C C . LEU A 1 702 ? -13.192 13.226 0.439 1.00 97.38 702 LEU A C 1
ATOM 5410 O O . LEU A 1 702 ? -12.707 14.066 -0.330 1.00 97.38 702 LEU A O 1
ATOM 5414 N N . SER A 1 703 ? -13.647 13.554 1.648 1.00 96.62 703 SER A N 1
ATOM 5415 C CA . SER A 1 703 ? -13.541 14.870 2.265 1.00 96.62 703 SER A CA 1
ATOM 5416 C C . SER A 1 703 ? -13.553 14.739 3.790 1.00 96.62 703 SER A C 1
ATOM 5418 O O . SER A 1 703 ? -14.355 13.961 4.311 1.00 96.62 703 SER A O 1
ATOM 5420 N N . PRO A 1 704 ? -12.767 15.551 4.524 1.00 94.62 704 PRO A N 1
ATOM 5421 C CA . PRO A 1 704 ? -12.811 15.565 5.985 1.00 94.62 704 PRO A CA 1
ATOM 5422 C C . PRO A 1 704 ? -14.114 16.180 6.534 1.00 94.62 704 PRO A C 1
ATOM 5424 O O . PRO A 1 704 ? -14.358 16.137 7.734 1.00 94.62 704 PRO A O 1
ATOM 5427 N N . PHE A 1 705 ? -14.962 16.771 5.683 1.00 95.38 705 PHE A N 1
ATOM 5428 C CA . PHE A 1 705 ? -16.219 17.425 6.074 1.00 95.38 705 PHE A CA 1
ATOM 5429 C C . PHE A 1 705 ? -17.461 16.571 5.792 1.00 95.38 705 PHE A C 1
ATOM 5431 O O . PHE A 1 705 ? -18.580 17.083 5.820 1.00 95.38 705 PHE A O 1
ATOM 5438 N N . SER A 1 706 ? -17.277 15.295 5.456 1.00 93.88 706 SER A N 1
ATOM 5439 C CA . SER A 1 706 ? -18.347 14.413 4.998 1.00 93.88 706 SER A CA 1
ATOM 5440 C C . SER A 1 706 ? -18.116 12.976 5.461 1.00 93.88 706 SER A C 1
ATOM 5442 O O . SER A 1 706 ? -16.988 12.615 5.783 1.00 93.88 706 SER A O 1
ATOM 5444 N N . LEU A 1 707 ? -19.166 12.154 5.454 1.00 96.00 707 LEU A N 1
ATOM 5445 C CA . LEU A 1 707 ? -19.067 10.719 5.757 1.00 96.00 707 LEU A CA 1
ATOM 5446 C C . LEU A 1 707 ? -19.006 9.853 4.495 1.00 96.00 707 LEU A C 1
ATOM 5448 O O . LEU A 1 707 ? -19.060 8.632 4.588 1.00 96.00 707 LEU A O 1
ATOM 5452 N N . GLN A 1 708 ? -18.933 10.466 3.314 1.00 97.69 708 GLN A N 1
ATOM 5453 C CA . GLN A 1 708 ? -18.846 9.737 2.057 1.00 97.69 708 GLN A CA 1
ATOM 5454 C C . GLN A 1 708 ? -17.397 9.485 1.663 1.00 97.69 708 GLN A C 1
ATOM 5456 O O . GLN A 1 708 ? -16.502 10.308 1.880 1.00 97.69 708 GLN A O 1
ATOM 5461 N N . GLY A 1 709 ? -17.181 8.322 1.066 1.00 98.12 709 GLY A N 1
ATOM 5462 C CA . GLY A 1 709 ? -15.864 7.756 0.892 1.00 98.12 709 GLY A CA 1
ATOM 5463 C C . GLY A 1 709 ? -15.768 6.759 -0.248 1.00 98.12 709 GLY A C 1
ATOM 5464 O O . GLY A 1 709 ? -16.622 6.684 -1.136 1.00 98.12 709 GLY A O 1
ATOM 5465 N N . ALA A 1 710 ? -14.723 5.953 -0.173 1.00 98.56 710 ALA A N 1
ATOM 5466 C CA . ALA A 1 710 ? -14.491 4.804 -1.022 1.00 98.56 710 ALA A CA 1
ATOM 5467 C C . ALA A 1 710 ? -13.998 3.634 -0.172 1.00 98.56 710 ALA A C 1
ATOM 5469 O O . ALA A 1 710 ? -13.297 3.831 0.822 1.00 98.56 710 ALA A O 1
ATOM 5470 N N . ALA A 1 711 ? -14.373 2.430 -0.585 1.00 98.75 711 ALA A N 1
ATOM 5471 C CA . ALA A 1 711 ? -13.915 1.185 0.007 1.00 98.75 711 ALA A CA 1
ATOM 5472 C C . ALA A 1 711 ? -13.161 0.369 -1.042 1.00 98.75 711 ALA A C 1
ATOM 5474 O O . ALA A 1 711 ? -13.553 0.365 -2.213 1.00 98.75 711 ALA A O 1
ATOM 5475 N N . THR A 1 712 ? -12.097 -0.314 -0.624 1.00 98.81 712 THR A N 1
ATOM 5476 C CA . THR A 1 712 ? -11.336 -1.235 -1.470 1.00 98.81 712 THR A CA 1
ATOM 5477 C C . THR A 1 712 ? -10.907 -2.477 -0.699 1.00 98.81 712 THR A C 1
ATOM 5479 O O . THR A 1 712 ? -10.615 -2.407 0.495 1.00 98.81 712 THR A O 1
ATOM 5482 N N . ALA A 1 713 ? -10.884 -3.610 -1.393 1.00 98.88 713 ALA A N 1
ATOM 5483 C CA . ALA A 1 713 ? -10.476 -4.904 -0.866 1.00 98.88 713 ALA A CA 1
ATOM 5484 C C . ALA A 1 713 ? -9.754 -5.714 -1.949 1.00 98.88 713 ALA A C 1
ATOM 5486 O O . ALA A 1 713 ? -9.853 -5.404 -3.142 1.00 98.88 713 ALA A O 1
ATOM 5487 N N . ILE A 1 714 ? -9.018 -6.742 -1.530 1.00 98.88 714 ILE A N 1
ATOM 5488 C CA . ILE A 1 714 ? -8.195 -7.574 -2.410 1.00 98.88 714 ILE A CA 1
ATOM 5489 C C . ILE A 1 714 ? -8.600 -9.041 -2.255 1.00 98.88 714 ILE A C 1
ATOM 5491 O O . ILE A 1 714 ? -8.960 -9.466 -1.161 1.00 98.88 714 ILE A O 1
ATOM 5495 N N . GLY A 1 715 ? -8.535 -9.793 -3.353 1.00 98.75 715 GLY A N 1
ATOM 5496 C CA . GLY A 1 715 ? -8.572 -11.253 -3.349 1.00 98.75 715 GLY A CA 1
ATOM 5497 C C . GLY A 1 715 ? -7.558 -11.839 -4.330 1.00 98.75 715 GLY A C 1
ATOM 5498 O O . GLY A 1 715 ? -7.351 -11.302 -5.425 1.00 98.75 715 GLY A O 1
ATOM 5499 N N . GLU A 1 716 ? -6.900 -12.923 -3.927 1.00 98.50 716 GLU A N 1
ATOM 5500 C CA . GLU A 1 716 ? -5.880 -13.632 -4.701 1.00 98.50 716 GLU A CA 1
ATOM 5501 C C . GLU A 1 716 ? -5.772 -15.093 -4.257 1.00 98.50 716 GLU A C 1
ATOM 5503 O O . GLU A 1 716 ? -5.617 -15.392 -3.082 1.00 98.50 716 GLU A O 1
ATOM 5508 N N . GLN A 1 717 ? -5.856 -16.038 -5.201 1.00 98.38 717 GLN A N 1
ATOM 5509 C CA . GLN A 1 717 ? -5.899 -17.471 -4.872 1.00 98.38 717 GLN A CA 1
ATOM 5510 C C . GLN A 1 717 ? -4.986 -18.332 -5.769 1.00 98.38 717 GLN A C 1
ATOM 5512 O O . GLN A 1 717 ? -5.435 -19.300 -6.398 1.00 98.38 717 GLN A O 1
ATOM 5517 N N . PRO A 1 718 ? -3.676 -18.018 -5.847 1.00 98.06 718 PRO A N 1
ATOM 5518 C CA . PRO A 1 718 ? -2.754 -18.643 -6.795 1.00 98.06 718 PRO A CA 1
ATOM 5519 C C . PRO A 1 718 ? -2.506 -20.129 -6.515 1.00 98.06 718 PRO A C 1
ATOM 5521 O O . PRO A 1 718 ? -2.282 -20.904 -7.444 1.00 98.06 718 PRO A O 1
ATOM 5524 N N . ILE A 1 719 ? -2.574 -20.564 -5.251 1.00 97.94 719 ILE A N 1
ATOM 5525 C CA . ILE A 1 719 ? -2.305 -21.965 -4.887 1.00 97.94 719 ILE A CA 1
ATOM 5526 C C . ILE A 1 719 ? -3.465 -22.874 -5.307 1.00 97.94 719 ILE A C 1
ATOM 5528 O O . ILE A 1 719 ? -3.234 -23.952 -5.852 1.00 97.94 719 ILE A O 1
ATOM 5532 N N . LYS A 1 720 ? -4.712 -22.404 -5.172 1.00 97.69 720 LYS A N 1
ATOM 5533 C CA . LYS A 1 720 ? -5.879 -23.050 -5.795 1.00 97.69 720 LYS A CA 1
ATOM 5534 C C . LYS A 1 720 ? -5.763 -23.051 -7.323 1.00 97.69 720 LYS A C 1
ATOM 5536 O O . LYS A 1 720 ? -6.074 -24.053 -7.963 1.00 97.69 720 LYS A O 1
ATOM 5541 N N . GLY A 1 721 ? -5.206 -21.982 -7.901 1.00 96.81 721 GLY A N 1
ATOM 5542 C CA . GLY A 1 721 ? -4.891 -21.874 -9.330 1.00 96.81 721 GLY A CA 1
ATOM 5543 C C . GLY A 1 721 ? -3.940 -22.954 -9.870 1.00 96.81 721 GLY A C 1
ATOM 5544 O O . GLY A 1 721 ? -4.065 -23.339 -11.031 1.00 96.81 721 GLY A O 1
ATOM 5545 N N . LEU A 1 722 ? -3.041 -23.504 -9.041 1.00 96.38 722 LEU A N 1
ATOM 5546 C CA . LEU A 1 722 ? -2.182 -24.637 -9.426 1.00 96.38 722 LEU A CA 1
ATOM 5547 C C . LEU A 1 722 ? -2.963 -25.948 -9.617 1.00 96.38 722 LEU A C 1
ATOM 5549 O O . LEU A 1 722 ? -2.510 -26.818 -10.360 1.00 96.38 722 LEU A O 1
ATOM 5553 N N . LEU A 1 723 ? -4.110 -26.101 -8.945 1.00 95.94 723 LEU A N 1
ATOM 5554 C CA . LEU A 1 723 ? -5.023 -27.236 -9.120 1.00 95.94 723 LEU A CA 1
ATOM 5555 C C . LEU A 1 723 ? -5.981 -27.005 -10.283 1.00 95.94 723 LEU A C 1
ATOM 5557 O O . LEU A 1 723 ? -6.175 -27.878 -11.127 1.00 95.94 723 LEU A O 1
ATOM 5561 N N . SER A 1 724 ? -6.601 -25.828 -10.293 1.00 96.50 724 SER A N 1
ATOM 5562 C CA . SER A 1 724 ? -7.583 -25.414 -11.282 1.00 96.50 724 SER A CA 1
ATOM 5563 C C . SER A 1 724 ? -7.457 -23.905 -11.492 1.00 96.50 724 SER A C 1
ATOM 5565 O O . SER A 1 724 ? -7.900 -23.135 -10.633 1.00 96.50 724 SER A O 1
ATOM 5567 N N . PRO A 1 725 ? -6.892 -23.458 -12.631 1.00 97.50 725 PRO A N 1
ATOM 5568 C CA . PRO A 1 725 ? -6.778 -22.034 -12.947 1.00 97.50 725 PRO A CA 1
ATOM 5569 C C . PRO A 1 725 ? -8.132 -21.316 -12.879 1.00 97.50 725 PRO A C 1
ATOM 5571 O O . PRO A 1 725 ? -8.236 -20.212 -12.349 1.00 97.50 725 PRO A O 1
ATOM 5574 N N . ALA A 1 726 ? -9.189 -21.989 -13.341 1.00 98.00 726 ALA A N 1
ATOM 5575 C CA . ALA A 1 726 ? -10.554 -21.486 -13.311 1.00 98.00 726 ALA A CA 1
ATOM 5576 C C . ALA A 1 726 ? -11.100 -21.310 -11.879 1.00 98.00 726 ALA A C 1
ATOM 5578 O O . ALA A 1 726 ? -11.722 -20.286 -11.591 1.00 98.00 726 ALA A O 1
ATOM 5579 N N . ALA A 1 727 ? -10.858 -22.275 -10.982 1.00 97.75 727 ALA A N 1
ATOM 5580 C CA . ALA A 1 727 ? -11.296 -22.174 -9.587 1.00 97.75 727 ALA A CA 1
ATOM 5581 C C . ALA A 1 727 ? -10.514 -21.086 -8.844 1.00 97.75 727 ALA A C 1
ATOM 5583 O O . ALA A 1 727 ? -11.118 -20.242 -8.191 1.00 97.75 727 ALA A O 1
ATOM 5584 N N . GLY A 1 728 ? -9.188 -21.030 -9.026 1.00 98.06 728 GLY A N 1
ATOM 5585 C CA . GLY A 1 728 ? -8.357 -19.962 -8.463 1.00 98.06 728 GLY A CA 1
ATOM 5586 C C . GLY A 1 728 ? -8.833 -18.570 -8.887 1.00 98.06 728 GLY A C 1
ATOM 5587 O O . GLY A 1 728 ? -8.944 -17.673 -8.056 1.00 98.06 728 GLY A O 1
ATOM 5588 N N . ALA A 1 729 ? -9.207 -18.398 -10.158 1.00 98.69 729 ALA A N 1
ATOM 5589 C CA . ALA A 1 729 ? -9.723 -17.127 -10.655 1.00 98.69 729 ALA A CA 1
ATOM 5590 C C . ALA A 1 729 ? -11.089 -16.750 -10.058 1.00 98.69 729 ALA A C 1
ATOM 5592 O O . ALA A 1 729 ? -11.287 -15.607 -9.644 1.00 98.69 729 ALA A O 1
ATOM 5593 N N . ARG A 1 730 ? -12.029 -17.702 -9.968 1.00 98.69 730 ARG A N 1
ATOM 5594 C CA . ARG A 1 730 ? -13.329 -17.464 -9.321 1.00 98.69 730 ARG A CA 1
ATOM 5595 C C . ARG A 1 730 ? -13.176 -17.167 -7.833 1.00 98.69 730 ARG A C 1
ATOM 5597 O O . ARG A 1 730 ? -13.806 -16.238 -7.340 1.00 98.69 730 ARG A O 1
ATOM 5604 N N . MET A 1 731 ? -12.321 -17.909 -7.136 1.00 98.62 731 MET A N 1
ATOM 5605 C CA . MET A 1 731 ? -12.067 -17.709 -5.712 1.00 98.62 731 MET A CA 1
ATOM 5606 C C . MET A 1 731 ? -11.400 -16.359 -5.431 1.00 98.62 731 MET A C 1
ATOM 5608 O O . MET A 1 731 ? -11.800 -15.710 -4.476 1.00 98.62 731 MET A O 1
ATOM 5612 N N . ALA A 1 732 ? -10.494 -15.873 -6.289 1.00 98.75 732 ALA A N 1
ATOM 5613 C CA . ALA A 1 732 ? -9.928 -14.524 -6.159 1.00 98.75 732 ALA A CA 1
ATOM 5614 C C . ALA A 1 732 ? -11.005 -13.422 -6.258 1.00 98.75 732 ALA A C 1
ATOM 5616 O O . ALA A 1 732 ? -10.989 -12.462 -5.491 1.00 98.75 732 ALA A O 1
ATOM 5617 N N . VAL A 1 733 ? -11.983 -13.566 -7.165 1.00 98.81 733 VAL A N 1
ATOM 5618 C CA . VAL A 1 733 ? -13.146 -12.655 -7.230 1.00 98.81 733 VAL A CA 1
ATOM 5619 C C . VAL A 1 733 ? -14.022 -12.792 -5.986 1.00 98.81 733 VAL A C 1
ATOM 5621 O O . VAL A 1 733 ? -14.493 -11.791 -5.450 1.00 98.81 733 VAL A O 1
ATOM 5624 N N . GLY A 1 734 ? -14.247 -14.026 -5.538 1.00 98.56 734 GLY A N 1
ATOM 5625 C CA . GLY A 1 734 ? -15.034 -14.331 -4.350 1.00 98.56 734 GLY A CA 1
ATOM 5626 C C . GLY A 1 734 ? -14.480 -13.675 -3.096 1.00 98.56 734 GLY A C 1
ATOM 5627 O O . GLY A 1 734 ? -15.207 -12.928 -2.452 1.00 98.56 734 GLY A O 1
ATOM 5628 N N . GLU A 1 735 ? -13.198 -13.900 -2.822 1.00 98.81 735 GLU A N 1
ATOM 5629 C CA . GLU A 1 735 ? -12.462 -13.339 -1.688 1.00 98.81 735 GLU A CA 1
ATOM 5630 C C . GLU A 1 735 ? -12.465 -11.808 -1.710 1.00 98.81 735 GLU A C 1
ATOM 5632 O O . GLU A 1 735 ? -12.779 -11.162 -0.717 1.00 98.81 735 GLU A O 1
ATOM 5637 N N . ALA A 1 736 ? -12.211 -11.195 -2.872 1.00 98.88 736 ALA A N 1
ATOM 5638 C CA . ALA A 1 736 ? -12.247 -9.740 -2.984 1.00 98.88 736 ALA A CA 1
ATOM 5639 C C . ALA A 1 736 ? -13.619 -9.168 -2.568 1.00 98.88 736 ALA A C 1
ATOM 5641 O O . ALA A 1 736 ? -13.698 -8.111 -1.940 1.00 98.88 736 ALA A O 1
ATOM 5642 N N . LEU A 1 737 ? -14.711 -9.868 -2.897 1.00 98.88 737 LEU A N 1
ATOM 5643 C CA . LEU A 1 737 ? -16.071 -9.456 -2.548 1.00 98.88 737 LEU A CA 1
ATOM 5644 C C . LEU A 1 737 ? -16.464 -9.805 -1.111 1.00 98.88 737 LEU A C 1
ATOM 5646 O O . LEU A 1 737 ? -17.195 -9.020 -0.505 1.00 98.88 737 LEU A O 1
ATOM 5650 N N . THR A 1 738 ? -16.013 -10.935 -0.564 1.00 98.81 738 THR A N 1
ATOM 5651 C CA . THR A 1 738 ? -16.233 -11.274 0.850 1.00 98.81 738 THR A CA 1
ATOM 5652 C C . THR A 1 738 ? -15.447 -10.357 1.772 1.00 98.81 738 THR A C 1
ATOM 5654 O O . THR A 1 738 ? -15.976 -9.988 2.811 1.00 98.81 738 THR A O 1
ATOM 5657 N N . ASN A 1 739 ? -14.290 -9.861 1.341 1.00 98.88 739 ASN A N 1
ATOM 5658 C CA . ASN A 1 739 ? -13.578 -8.804 2.046 1.00 98.88 739 ASN A CA 1
ATOM 5659 C C . ASN A 1 739 ? -14.301 -7.448 1.949 1.00 98.88 739 ASN A C 1
ATOM 5661 O O . ASN A 1 739 ? -14.565 -6.791 2.958 1.00 98.88 739 ASN A O 1
ATOM 5665 N N . LEU A 1 740 ? -14.709 -7.031 0.741 1.00 98.88 740 LEU A N 1
ATOM 5666 C CA . LEU A 1 740 ? -15.394 -5.746 0.527 1.00 98.88 740 LEU A CA 1
ATOM 5667 C C . LEU A 1 740 ? -16.731 -5.637 1.278 1.00 98.88 740 LEU A C 1
ATOM 5669 O O . LEU A 1 740 ? -17.160 -4.530 1.610 1.00 98.88 740 LEU A O 1
ATOM 5673 N N . VAL A 1 741 ? -17.406 -6.766 1.528 1.00 98.69 741 VAL A N 1
ATOM 5674 C CA . VAL A 1 741 ? -18.771 -6.805 2.072 1.00 98.69 741 VAL A CA 1
ATOM 5675 C C . VAL A 1 741 ? -18.915 -6.084 3.412 1.00 98.69 741 VAL A C 1
ATOM 5677 O O . VAL A 1 741 ? -20.015 -5.639 3.735 1.00 98.69 741 VAL A O 1
ATOM 5680 N N . PHE A 1 742 ? -17.830 -5.959 4.179 1.00 98.81 742 PHE A N 1
ATOM 5681 C CA . PHE A 1 742 ? -17.841 -5.367 5.512 1.00 98.81 742 PHE A CA 1
ATOM 5682 C C . PHE A 1 742 ? -17.827 -3.835 5.521 1.00 98.81 742 PHE A C 1
ATOM 5684 O O . PHE A 1 742 ? -18.058 -3.233 6.568 1.00 98.81 742 PHE A O 1
ATOM 5691 N N . ALA A 1 743 ? -17.658 -3.186 4.367 1.00 98.62 743 ALA A N 1
ATOM 5692 C CA . ALA A 1 743 ? -17.923 -1.760 4.204 1.00 98.62 743 ALA A CA 1
ATOM 5693 C C . ALA A 1 743 ? -19.265 -1.543 3.499 1.00 98.62 743 ALA A C 1
ATOM 5695 O O . ALA A 1 743 ? -19.595 -2.234 2.532 1.00 98.62 743 ALA A O 1
ATOM 5696 N N . ARG A 1 744 ? -20.043 -0.539 3.923 1.00 98.25 744 ARG A N 1
ATOM 5697 C CA . ARG A 1 744 ? -21.232 -0.128 3.166 1.00 98.25 744 ARG A CA 1
ATOM 5698 C C . ARG A 1 744 ? -20.817 0.422 1.803 1.00 98.25 744 ARG A C 1
ATOM 5700 O O . ARG A 1 744 ? -20.163 1.459 1.733 1.00 98.25 744 ARG A O 1
ATOM 5707 N N . VAL A 1 745 ? -21.267 -0.206 0.725 1.00 98.38 745 VAL A N 1
ATOM 5708 C CA . VAL A 1 745 ? -21.046 0.255 -0.653 1.00 98.38 745 VAL A CA 1
ATOM 5709 C C . VAL A 1 745 ? -22.360 0.672 -1.310 1.00 98.38 745 VAL A C 1
ATOM 5711 O O . VAL A 1 745 ? -23.445 0.393 -0.801 1.00 98.38 745 VAL A O 1
ATOM 5714 N N . SER A 1 746 ? -22.285 1.379 -2.438 1.00 97.12 746 SER A N 1
ATOM 5715 C CA . SER A 1 746 ? -23.480 1.860 -3.145 1.00 97.12 746 SER A CA 1
ATOM 5716 C C . SER A 1 746 ? -24.369 0.723 -3.672 1.00 97.12 746 SER A C 1
ATOM 5718 O O . SER A 1 746 ? -25.582 0.759 -3.471 1.00 97.12 746 SER A O 1
ATOM 5720 N N . ALA A 1 747 ? -23.779 -0.293 -4.309 1.00 97.81 747 ALA A N 1
ATOM 5721 C CA . ALA A 1 747 ? -24.417 -1.550 -4.708 1.00 97.81 747 ALA A CA 1
ATOM 5722 C C . ALA A 1 747 ? -23.355 -2.557 -5.182 1.00 97.81 747 ALA A C 1
ATOM 5724 O O . ALA A 1 747 ? -22.322 -2.146 -5.707 1.00 97.81 747 ALA A O 1
ATOM 5725 N N . LEU A 1 748 ? -23.639 -3.867 -5.131 1.00 98.62 748 LEU A N 1
ATOM 5726 C CA . LEU A 1 748 ? -22.750 -4.887 -5.720 1.00 98.62 748 LEU A CA 1
ATOM 5727 C C . LEU A 1 748 ? -22.458 -4.608 -7.205 1.00 98.62 748 LEU A C 1
ATOM 5729 O O . LEU A 1 748 ? -21.319 -4.690 -7.646 1.00 98.62 748 LEU A O 1
ATOM 5733 N N . LYS A 1 749 ? -23.477 -4.200 -7.972 1.00 98.12 749 LYS A N 1
ATOM 5734 C CA . LYS A 1 749 ? -23.321 -3.897 -9.404 1.00 98.12 749 LYS A CA 1
ATOM 5735 C C . LYS A 1 749 ? -22.549 -2.611 -9.709 1.00 98.12 749 LYS A C 1
ATOM 5737 O O . LYS A 1 749 ? -22.192 -2.376 -10.865 1.00 98.12 749 LYS A O 1
ATOM 5742 N N . ASP A 1 750 ? -22.310 -1.774 -8.703 1.00 98.19 750 ASP A N 1
ATOM 5743 C CA . ASP A 1 750 ? -21.459 -0.591 -8.836 1.00 98.19 750 ASP A CA 1
ATOM 5744 C C . ASP A 1 750 ? -19.981 -0.919 -8.612 1.00 98.19 750 ASP A C 1
ATOM 5746 O O . ASP A 1 750 ? -19.132 -0.114 -8.999 1.00 98.19 750 ASP A O 1
ATOM 5750 N N . VAL A 1 751 ? -19.666 -2.083 -8.033 1.00 98.75 751 VAL A N 1
ATOM 5751 C CA . VAL A 1 751 ? -18.289 -2.512 -7.786 1.00 98.75 751 VAL A CA 1
ATOM 5752 C C . VAL A 1 751 ? -17.546 -2.640 -9.112 1.00 98.75 751 VAL A C 1
ATOM 5754 O O . VAL A 1 751 ? -18.032 -3.241 -10.080 1.00 98.75 751 VAL A O 1
ATOM 5757 N N . LYS A 1 752 ? -16.353 -2.055 -9.138 1.00 98.62 752 LYS A N 1
ATOM 5758 C CA . LYS A 1 752 ? -15.376 -2.210 -10.210 1.00 98.62 752 LYS A CA 1
ATOM 5759 C C . LYS A 1 752 ? -14.077 -2.760 -9.653 1.00 98.62 752 LYS A C 1
ATOM 5761 O O . LYS A 1 752 ? -13.926 -2.860 -8.434 1.00 98.62 752 LYS A O 1
ATOM 5766 N N . CYS A 1 753 ? -13.173 -3.181 -10.527 1.00 98.50 753 CYS A N 1
ATOM 5767 C CA . CYS A 1 753 ? -11.910 -3.741 -10.085 1.00 98.50 753 CYS A CA 1
ATOM 5768 C C . CYS A 1 753 ? -10.771 -3.580 -11.085 1.00 98.50 753 CYS A C 1
ATOM 5770 O O . CYS A 1 753 ? -10.967 -3.565 -12.302 1.00 98.50 753 CYS A O 1
ATOM 5772 N N . SER A 1 754 ? -9.566 -3.562 -10.522 1.00 98.25 754 SER A N 1
ATOM 5773 C CA . SER A 1 754 ? -8.338 -3.809 -11.261 1.00 98.25 754 SER A CA 1
ATOM 5774 C C . SER A 1 754 ? -8.041 -5.308 -11.283 1.00 98.25 754 SER A C 1
ATOM 5776 O O . SER A 1 754 ? -7.978 -5.931 -10.221 1.00 98.25 754 SER A O 1
ATOM 5778 N N . GLY A 1 755 ? -7.822 -5.875 -12.473 1.00 97.69 755 GLY A N 1
ATOM 5779 C CA . GLY A 1 755 ? -7.381 -7.265 -12.646 1.00 97.69 755 GLY A CA 1
ATOM 5780 C C . GLY A 1 755 ? -5.898 -7.344 -13.003 1.00 97.69 755 GLY A C 1
ATOM 5781 O O . GLY A 1 755 ? -5.519 -6.911 -14.089 1.00 97.69 755 GLY A O 1
ATOM 5782 N N . ASN A 1 756 ? -5.068 -7.892 -12.112 1.00 98.31 756 ASN A N 1
ATOM 5783 C CA . ASN A 1 756 ? -3.617 -7.975 -12.306 1.00 98.31 756 ASN A CA 1
ATOM 5784 C C . ASN A 1 756 ? -3.127 -9.416 -12.472 1.00 98.31 756 ASN A C 1
ATOM 5786 O O . ASN A 1 756 ? -3.377 -10.260 -11.610 1.00 98.31 756 ASN A O 1
ATOM 5790 N N . TRP A 1 757 ? -2.421 -9.684 -13.573 1.00 98.06 757 TRP A N 1
ATOM 5791 C CA . TRP A 1 757 ? -2.111 -11.034 -14.054 1.00 98.06 757 TRP A CA 1
ATOM 5792 C C . TRP A 1 757 ? -0.607 -11.307 -14.053 1.00 98.06 757 TRP A C 1
ATOM 5794 O O . TRP A 1 757 ? 0.117 -10.815 -14.913 1.00 98.06 757 TRP A O 1
ATOM 5804 N N . MET A 1 758 ? -0.119 -12.138 -13.138 1.00 97.94 758 MET A N 1
ATOM 5805 C CA . MET A 1 758 ? 1.290 -12.525 -13.049 1.00 97.94 758 MET A CA 1
ATOM 5806 C C . MET A 1 758 ? 1.414 -13.989 -13.455 1.00 97.94 758 MET A C 1
ATOM 5808 O O . MET A 1 758 ? 0.994 -14.884 -12.727 1.00 97.94 758 MET A O 1
ATOM 5812 N N . TRP A 1 759 ? 1.980 -14.250 -14.631 1.00 96.62 759 TRP A N 1
ATOM 5813 C CA . TRP A 1 759 ? 2.012 -15.589 -15.214 1.00 96.62 759 TRP A CA 1
ATOM 5814 C C . TRP A 1 759 ? 3.306 -15.845 -15.985 1.00 96.62 759 TRP A C 1
ATOM 5816 O O . TRP A 1 759 ? 3.951 -14.924 -16.464 1.00 96.62 759 TRP A O 1
ATOM 5826 N N . ALA A 1 760 ? 3.696 -17.104 -16.168 1.00 95.81 760 ALA A N 1
ATOM 5827 C CA . ALA A 1 760 ? 4.730 -17.480 -17.135 1.00 95.81 760 ALA A CA 1
ATOM 5828 C C . ALA A 1 760 ? 4.100 -17.869 -18.487 1.00 95.81 760 ALA A C 1
ATOM 5830 O O . ALA A 1 760 ? 4.379 -18.939 -19.021 1.00 95.81 760 ALA A O 1
ATOM 5831 N N . ALA A 1 761 ? 3.205 -17.026 -19.019 1.00 94.56 761 ALA A N 1
ATOM 5832 C CA . ALA A 1 761 ? 2.225 -17.384 -20.058 1.00 94.56 761 ALA A CA 1
ATOM 5833 C C . ALA A 1 761 ? 2.827 -17.935 -21.364 1.00 94.56 761 ALA A C 1
ATOM 5835 O O . ALA A 1 761 ? 2.183 -18.698 -22.080 1.00 94.56 761 ALA A O 1
ATOM 5836 N N . LYS A 1 762 ? 4.073 -17.564 -21.674 1.00 91.69 762 LYS A N 1
ATOM 5837 C CA . LYS A 1 762 ? 4.786 -18.012 -22.880 1.00 91.69 762 LYS A CA 1
ATOM 5838 C C . LYS A 1 762 ? 5.463 -19.381 -22.711 1.00 91.69 762 LYS A C 1
ATOM 5840 O O . LYS A 1 762 ? 6.020 -19.905 -23.672 1.00 91.69 762 LYS A O 1
ATOM 5845 N N . LEU A 1 763 ? 5.437 -19.962 -21.508 1.00 94.12 763 LEU A N 1
ATOM 5846 C CA . LEU A 1 763 ? 5.948 -21.304 -21.244 1.00 94.12 763 LEU A CA 1
ATOM 5847 C C . LEU A 1 763 ? 4.870 -22.372 -21.483 1.00 94.12 763 LEU A C 1
ATOM 5849 O O . LEU A 1 763 ? 3.674 -22.089 -21.399 1.00 94.12 763 LEU A O 1
ATOM 5853 N N . PRO A 1 764 ? 5.268 -23.625 -21.760 1.00 93.75 764 PRO A N 1
ATOM 5854 C CA . PRO A 1 764 ? 4.315 -24.659 -22.136 1.00 93.75 764 PRO A CA 1
ATOM 5855 C C . PRO A 1 764 ? 3.228 -24.920 -21.081 1.00 93.75 764 PRO A C 1
ATOM 5857 O O . PRO A 1 764 ? 3.539 -25.130 -19.905 1.00 93.75 764 PRO A O 1
ATOM 5860 N N . GLY A 1 765 ? 1.967 -24.963 -21.524 1.00 94.69 765 GLY A N 1
ATOM 5861 C CA . GLY A 1 765 ? 0.771 -25.141 -20.690 1.00 94.69 765 GLY A CA 1
ATOM 5862 C C . GLY A 1 765 ? 0.240 -23.852 -20.053 1.00 94.69 765 GLY A C 1
ATOM 5863 O O . GLY A 1 765 ? -0.965 -23.691 -19.907 1.00 94.69 765 GLY A O 1
ATOM 5864 N N . GLU A 1 766 ? 1.116 -22.904 -19.723 1.00 96.31 766 GLU A N 1
ATOM 5865 C CA . GLU A 1 766 ? 0.771 -21.753 -18.881 1.00 96.31 766 GLU A CA 1
ATOM 5866 C C . GLU A 1 766 ? -0.146 -20.738 -19.574 1.00 96.31 766 GLU A C 1
ATOM 5868 O O . GLU A 1 766 ? -1.059 -20.207 -18.948 1.00 96.31 766 GLU A O 1
ATOM 5873 N N . GLY A 1 767 ? 0.051 -20.484 -20.870 1.00 96.88 767 GLY A N 1
ATOM 5874 C CA . GLY A 1 767 ? -0.819 -19.578 -21.625 1.00 96.88 767 GLY A CA 1
ATOM 5875 C C . GLY A 1 767 ? -2.259 -20.086 -21.743 1.00 96.88 767 GLY A C 1
ATOM 5876 O O . GLY A 1 767 ? -3.190 -19.285 -21.704 1.00 96.88 767 GLY A O 1
ATOM 5877 N N . ALA A 1 768 ? -2.448 -21.407 -21.838 1.00 97.56 768 ALA A N 1
ATOM 5878 C CA . ALA A 1 768 ? -3.775 -22.022 -21.830 1.00 97.56 768 ALA A CA 1
ATOM 5879 C C . ALA A 1 768 ? -4.418 -21.919 -20.433 1.00 97.56 768 ALA A C 1
ATOM 5881 O O . ALA A 1 768 ? -5.561 -21.492 -20.316 1.00 97.56 768 ALA A O 1
ATOM 5882 N N . CYS A 1 769 ? -3.648 -22.158 -19.363 1.00 97.50 769 CYS A N 1
ATOM 5883 C CA . CYS A 1 769 ? -4.117 -21.943 -17.989 1.00 97.50 769 CYS A CA 1
ATOM 5884 C C . CYS A 1 769 ? -4.552 -20.489 -17.724 1.00 97.50 769 CYS A C 1
ATOM 5886 O O . CYS A 1 769 ? -5.578 -20.261 -17.085 1.00 97.50 769 CYS A O 1
ATOM 5888 N N . LEU A 1 770 ? -3.795 -19.502 -18.221 1.00 98.06 770 LEU A N 1
ATOM 5889 C CA . LEU A 1 770 ? -4.162 -18.085 -18.123 1.00 98.06 770 LEU A CA 1
ATOM 5890 C C . LEU A 1 770 ? -5.479 -17.791 -18.858 1.00 98.06 770 LEU A C 1
ATOM 5892 O O . LEU A 1 770 ? -6.306 -17.030 -18.355 1.00 98.06 770 LEU A O 1
ATOM 5896 N N . TRP A 1 771 ? -5.688 -18.395 -20.031 1.00 98.06 771 TRP A N 1
ATOM 5897 C CA . TRP A 1 771 ? -6.947 -18.273 -20.762 1.00 98.06 771 TRP A CA 1
ATOM 5898 C C . TRP A 1 771 ? -8.130 -18.818 -19.960 1.00 98.06 771 TRP A C 1
ATOM 5900 O O . TRP A 1 771 ? -9.122 -18.107 -19.799 1.00 98.06 771 TRP A O 1
ATOM 5910 N N . ASP A 1 772 ? -8.003 -20.019 -19.398 1.00 97.88 772 ASP A N 1
ATOM 5911 C CA . ASP A 1 772 ? -9.052 -20.640 -18.582 1.00 97.88 772 ASP A CA 1
ATOM 5912 C C . ASP A 1 772 ? -9.388 -19.800 -17.344 1.00 97.88 772 ASP A C 1
ATOM 5914 O O . ASP A 1 772 ? -10.560 -19.598 -17.019 1.00 97.88 772 ASP A O 1
ATOM 5918 N N . ALA A 1 773 ? -8.364 -19.262 -16.673 1.00 98.50 773 ALA A N 1
ATOM 5919 C CA . ALA A 1 773 ? -8.529 -18.351 -15.546 1.00 98.50 773 ALA A CA 1
ATOM 5920 C C . ALA A 1 773 ? -9.280 -17.071 -15.956 1.00 98.50 773 ALA A C 1
ATOM 5922 O O . ALA A 1 773 ? -10.241 -16.671 -15.297 1.00 98.50 773 ALA A O 1
ATOM 5923 N N . CYS A 1 774 ? -8.882 -16.447 -17.068 1.00 98.50 774 CYS A N 1
ATOM 5924 C CA . CYS A 1 774 ? -9.515 -15.231 -17.576 1.00 98.50 774 CYS A CA 1
ATOM 5925 C C . CYS A 1 774 ? -10.973 -15.464 -17.986 1.00 98.50 774 CYS A C 1
ATOM 5927 O O . CYS A 1 774 ? -11.853 -14.695 -17.593 1.00 98.50 774 CYS A O 1
ATOM 5929 N N . GLN A 1 775 ? -11.249 -16.548 -18.714 1.00 98.19 775 GLN A N 1
ATOM 5930 C CA . GLN A 1 775 ? -12.605 -16.920 -19.106 1.00 98.19 775 GLN A CA 1
ATOM 5931 C C . GLN A 1 775 ? -13.489 -17.142 -17.874 1.00 98.19 775 GLN A C 1
ATOM 5933 O O . GLN A 1 775 ? -14.552 -16.531 -17.767 1.00 98.19 775 GLN A O 1
ATOM 5938 N N . ALA A 1 776 ? -13.024 -17.945 -16.914 1.00 98.50 776 ALA A N 1
ATOM 5939 C CA . ALA A 1 776 ? -13.752 -18.226 -15.681 1.00 98.50 776 ALA A CA 1
ATOM 5940 C C . ALA A 1 776 ? -14.033 -16.961 -14.855 1.00 98.50 776 ALA A C 1
ATOM 5942 O O . ALA A 1 776 ? -15.144 -16.791 -14.347 1.00 98.50 776 ALA A O 1
ATOM 5943 N N . MET A 1 777 ? -13.047 -16.064 -14.745 1.00 98.56 777 MET A N 1
ATOM 5944 C CA . MET A 1 777 ? -13.206 -14.771 -14.081 1.00 98.56 777 MET A CA 1
ATOM 5945 C C . MET A 1 777 ? -14.274 -13.920 -14.782 1.00 98.56 777 MET A C 1
ATOM 5947 O O . MET A 1 777 ? -15.181 -13.406 -14.129 1.00 98.56 777 MET A O 1
ATOM 5951 N N . CYS A 1 778 ? -14.198 -13.781 -16.107 1.00 98.50 778 CYS A N 1
ATOM 5952 C CA . CYS A 1 778 ? -15.142 -12.960 -16.863 1.00 98.50 778 CYS A CA 1
ATOM 5953 C C . CYS A 1 778 ? -16.575 -13.507 -16.770 1.00 98.50 778 CYS A C 1
ATOM 5955 O O . CYS A 1 778 ? -17.518 -12.737 -16.584 1.00 98.50 778 CYS A O 1
ATOM 5957 N N . GLU A 1 779 ? -16.745 -14.830 -16.849 1.00 98.25 779 GLU A N 1
ATOM 5958 C CA . GLU A 1 779 ? -18.048 -15.487 -16.717 1.00 98.25 779 GLU A CA 1
ATOM 5959 C C . GLU A 1 779 ? -18.669 -15.265 -15.335 1.00 98.25 779 GLU A C 1
ATOM 5961 O O . GLU A 1 779 ? -19.844 -14.897 -15.244 1.00 98.25 779 GLU A O 1
ATOM 5966 N N . VAL A 1 780 ? -17.899 -15.450 -14.255 1.00 98.50 780 VAL A N 1
ATOM 5967 C CA . VAL A 1 780 ? -18.423 -15.263 -12.895 1.00 98.50 780 VAL A CA 1
ATOM 5968 C C . VAL A 1 780 ? -18.719 -13.793 -12.603 1.00 98.50 780 VAL A C 1
ATOM 5970 O O . VAL A 1 780 ? -19.770 -13.476 -12.048 1.00 98.50 780 VAL A O 1
ATOM 5973 N N . MET A 1 781 ? -17.864 -12.872 -13.057 1.00 98.50 781 MET A N 1
ATOM 5974 C CA . MET A 1 781 ? -18.105 -11.432 -12.951 1.00 98.50 781 MET A CA 1
ATOM 5975 C C . MET A 1 781 ? -19.384 -11.017 -13.684 1.00 98.50 781 MET A C 1
ATOM 5977 O O . MET A 1 781 ? -20.175 -10.241 -13.145 1.00 98.50 781 MET A O 1
ATOM 5981 N N . GLY A 1 782 ? -19.646 -11.598 -14.860 1.00 98.06 782 GLY A N 1
ATOM 5982 C CA . GLY A 1 782 ? -20.893 -11.396 -15.595 1.00 98.06 782 GLY A CA 1
ATOM 5983 C C . GLY A 1 782 ? -22.140 -11.841 -14.821 1.00 98.06 782 GLY A C 1
ATOM 5984 O O . GLY A 1 782 ? -23.171 -11.169 -14.875 1.00 98.06 782 GLY A O 1
ATOM 5985 N N . GLN A 1 783 ? -22.045 -12.932 -14.056 1.00 98.19 783 GLN A N 1
ATOM 5986 C CA . GLN A 1 783 ? -23.135 -13.419 -13.201 1.00 98.19 783 GLN A CA 1
ATOM 5987 C C . GLN A 1 783 ? -23.342 -12.539 -11.958 1.00 98.19 783 GLN A C 1
ATOM 5989 O O . GLN A 1 783 ? -24.483 -12.253 -11.593 1.00 98.19 783 GLN A O 1
ATOM 5994 N N . LEU A 1 784 ? -22.252 -12.076 -11.339 1.00 98.38 784 LEU A N 1
ATOM 5995 C CA . LEU A 1 784 ? -22.266 -11.221 -10.143 1.00 98.38 784 LEU A CA 1
ATOM 5996 C C . LEU A 1 784 ? -22.645 -9.761 -10.458 1.00 98.38 784 LEU A C 1
ATOM 5998 O O . LEU A 1 784 ? -23.165 -9.042 -9.604 1.00 98.38 784 LEU A O 1
ATOM 6002 N N . GLY A 1 785 ? -22.404 -9.312 -11.692 1.00 98.00 785 GLY A N 1
ATOM 6003 C CA . GLY A 1 785 ? -22.578 -7.924 -12.118 1.00 98.00 785 GLY A CA 1
ATOM 6004 C C . GLY A 1 785 ? -21.441 -6.994 -11.684 1.00 98.00 785 GLY A C 1
ATOM 6005 O O . GLY A 1 785 ? -21.651 -5.788 -11.589 1.00 98.00 785 GLY A O 1
ATOM 6006 N N . VAL A 1 786 ? -20.255 -7.544 -11.434 1.00 98.38 786 VAL A N 1
ATOM 6007 C CA . VAL A 1 786 ? -19.009 -6.808 -11.162 1.00 98.38 786 VAL A CA 1
ATOM 6008 C C . VAL A 1 786 ? -18.211 -6.732 -12.463 1.00 98.38 786 VAL A C 1
ATOM 6010 O O . VAL A 1 786 ? -18.388 -7.578 -13.337 1.00 98.38 786 VAL A O 1
ATOM 6013 N N . ALA A 1 787 ? -17.368 -5.718 -12.642 1.00 98.31 787 ALA A N 1
ATOM 6014 C CA . ALA A 1 787 ? -16.588 -5.597 -13.871 1.00 98.31 787 ALA A CA 1
ATOM 6015 C C . ALA A 1 787 ? -15.160 -5.117 -13.629 1.00 98.31 787 ALA A C 1
ATOM 6017 O O . ALA A 1 787 ? -14.907 -4.307 -12.737 1.00 98.31 787 ALA A O 1
ATOM 6018 N N . VAL A 1 788 ? -14.251 -5.589 -14.479 1.00 98.44 788 VAL A N 1
ATOM 6019 C CA . VAL A 1 788 ? -12.894 -5.052 -14.593 1.00 98.44 788 VAL A CA 1
ATOM 6020 C C . VAL A 1 788 ? -12.963 -3.769 -15.408 1.00 98.44 788 VAL A C 1
ATOM 6022 O O . VAL A 1 788 ? -13.619 -3.751 -16.450 1.00 98.44 788 VAL A O 1
ATOM 6025 N N . ASP A 1 789 ? -12.316 -2.700 -14.964 1.00 97.50 789 ASP A N 1
ATOM 6026 C CA . ASP A 1 789 ? -12.201 -1.435 -15.708 1.00 97.50 789 ASP A CA 1
ATOM 6027 C C . ASP A 1 789 ? -10.758 -0.965 -15.936 1.00 97.50 789 ASP A C 1
ATOM 6029 O O . ASP A 1 789 ? -10.528 -0.119 -16.808 1.00 97.50 789 ASP A O 1
ATOM 6033 N N . GLY A 1 790 ? -9.805 -1.588 -15.242 1.00 95.69 790 GLY A N 1
ATOM 6034 C CA . GLY A 1 790 ? -8.367 -1.432 -15.427 1.00 95.69 790 GLY A CA 1
ATOM 6035 C C . GLY A 1 790 ? -7.591 -2.673 -14.983 1.00 95.69 790 GLY A C 1
ATOM 6036 O O . GLY A 1 790 ? -8.171 -3.678 -14.570 1.00 95.69 790 GLY A O 1
ATOM 6037 N N . GLY A 1 791 ? -6.268 -2.621 -15.086 1.00 93.94 791 GLY A N 1
ATOM 6038 C CA . GLY A 1 791 ? -5.391 -3.721 -14.689 1.00 93.94 791 GLY A CA 1
ATOM 6039 C C . GLY A 1 791 ? -4.137 -3.822 -15.542 1.00 93.94 791 GLY A C 1
ATOM 6040 O O . GLY A 1 791 ? -3.985 -3.094 -16.524 1.00 93.94 791 GLY A O 1
ATOM 6041 N N . LYS A 1 792 ? -3.248 -4.737 -15.157 1.00 93.62 792 LYS A N 1
ATOM 6042 C CA . LYS A 1 792 ? -1.928 -4.927 -15.760 1.00 93.62 792 LYS A CA 1
ATOM 6043 C C . LYS A 1 792 ? -1.565 -6.408 -15.841 1.00 93.62 792 LYS A C 1
ATOM 6045 O O . LYS A 1 792 ? -2.141 -7.250 -15.153 1.00 93.62 792 LYS A O 1
ATOM 6050 N N . ASP A 1 793 ? -0.585 -6.741 -16.670 1.00 94.06 793 ASP A N 1
ATOM 6051 C CA . ASP A 1 793 ? -0.058 -8.098 -16.791 1.00 94.06 793 ASP A CA 1
ATOM 6052 C C . ASP A 1 793 ? 1.475 -8.148 -16.700 1.00 94.06 793 ASP A C 1
ATOM 6054 O O . ASP A 1 793 ? 2.187 -7.200 -17.024 1.00 94.06 793 ASP A O 1
ATOM 6058 N N . SER A 1 794 ? 1.984 -9.277 -16.207 1.00 94.06 794 SER A N 1
ATOM 6059 C CA . SER A 1 794 ? 3.398 -9.610 -16.061 1.00 94.06 794 SER A CA 1
ATOM 6060 C C . SER A 1 794 ? 3.603 -11.065 -16.488 1.00 94.06 794 SER A C 1
ATOM 6062 O O . SER A 1 794 ? 3.298 -11.995 -15.745 1.00 94.06 794 SER A O 1
ATOM 6064 N N . LEU A 1 795 ? 4.091 -11.272 -17.715 1.00 94.44 795 LEU A N 1
ATOM 6065 C CA . LEU A 1 795 ? 3.991 -12.563 -18.424 1.00 94.44 795 LEU A CA 1
ATOM 6066 C C . LEU A 1 795 ? 5.274 -13.412 -18.449 1.00 94.44 795 LEU A C 1
ATOM 6068 O O . LEU A 1 795 ? 5.364 -14.401 -19.184 1.00 94.44 795 LEU A O 1
ATOM 6072 N N . SER A 1 796 ? 6.264 -13.037 -17.639 1.00 91.25 796 SER A N 1
ATOM 6073 C CA . SER A 1 796 ? 7.583 -13.675 -17.541 1.00 91.25 796 SER A CA 1
ATOM 6074 C C . SER A 1 796 ? 7.898 -14.150 -16.117 1.00 91.25 796 SER A C 1
ATOM 6076 O O . SER A 1 796 ? 9.011 -13.969 -15.617 1.00 91.25 796 SER A O 1
ATOM 6078 N N . MET A 1 797 ? 6.909 -14.717 -15.419 1.00 95.69 797 MET A N 1
ATOM 6079 C CA . MET A 1 797 ? 7.045 -15.154 -14.020 1.00 95.69 797 MET A CA 1
ATOM 6080 C C . MET A 1 797 ? 7.768 -16.506 -13.875 1.00 95.69 797 MET A C 1
ATOM 6082 O O . MET A 1 797 ? 7.208 -17.490 -13.393 1.00 95.69 797 MET A O 1
ATOM 6086 N N . ALA A 1 798 ? 9.025 -16.567 -14.317 1.00 95.00 798 ALA A N 1
ATOM 6087 C CA . ALA A 1 798 ? 9.880 -17.748 -14.221 1.00 95.00 798 ALA A CA 1
ATOM 6088 C C . ALA A 1 798 ? 11.365 -17.375 -14.077 1.00 95.00 798 ALA A C 1
ATOM 6090 O O . ALA A 1 798 ? 11.806 -16.329 -14.559 1.00 95.00 798 ALA A O 1
ATOM 6091 N N . ALA A 1 799 ? 12.142 -18.268 -13.464 1.00 93.31 799 ALA A N 1
ATOM 6092 C CA . ALA A 1 799 ? 13.587 -18.139 -13.304 1.00 93.31 799 ALA A CA 1
ATOM 6093 C C . ALA A 1 799 ? 14.313 -19.435 -13.698 1.00 93.31 799 ALA A C 1
ATOM 6095 O O . ALA A 1 799 ? 13.777 -20.537 -13.553 1.00 93.31 799 ALA A O 1
ATOM 6096 N N . ARG A 1 800 ? 15.544 -19.312 -14.197 1.00 91.94 800 ARG A N 1
ATOM 6097 C CA . ARG A 1 800 ? 16.466 -20.429 -14.407 1.00 91.94 800 ARG A CA 1
ATOM 6098 C C . ARG A 1 800 ? 17.302 -20.640 -13.149 1.00 91.94 800 ARG A C 1
ATOM 6100 O O . ARG A 1 800 ? 17.873 -19.692 -12.618 1.00 91.94 800 ARG A O 1
ATOM 6107 N N . VAL A 1 801 ? 17.399 -21.890 -12.708 1.00 90.62 801 VAL A N 1
ATOM 6108 C CA . VAL A 1 801 ? 18.248 -22.317 -11.591 1.00 90.62 801 VAL A CA 1
ATOM 6109 C C . VAL A 1 801 ? 18.998 -23.569 -12.010 1.00 90.62 801 VAL A C 1
ATOM 6111 O O . VAL A 1 801 ? 18.376 -24.600 -12.246 1.00 90.62 801 VAL A O 1
ATOM 6114 N N . SER A 1 802 ? 20.322 -23.484 -12.151 1.00 86.50 802 SER A N 1
ATOM 6115 C CA . SER A 1 802 ? 21.190 -24.643 -12.432 1.00 86.50 802 SER A CA 1
ATOM 6116 C C . SER A 1 802 ? 20.691 -25.542 -13.581 1.00 86.50 802 SER A C 1
ATOM 6118 O O . SER A 1 802 ? 20.766 -26.767 -13.530 1.00 86.50 802 SER A O 1
ATOM 6120 N N . GLY A 1 803 ? 20.149 -24.921 -14.637 1.00 85.56 803 GLY A N 1
ATOM 6121 C CA . GLY A 1 803 ? 19.578 -25.598 -15.808 1.00 85.56 803 GLY A CA 1
ATOM 6122 C C . GLY A 1 803 ? 18.069 -25.889 -15.738 1.00 85.56 803 GLY A C 1
ATOM 6123 O O . GLY A 1 803 ? 17.433 -25.999 -16.789 1.00 85.56 803 GLY A O 1
ATOM 6124 N N . GLU A 1 804 ? 17.455 -25.921 -14.554 1.00 92.69 804 GLU A N 1
ATOM 6125 C CA . GLU A 1 804 ? 16.008 -26.102 -14.359 1.00 92.69 804 GLU A CA 1
ATOM 6126 C C . GLU A 1 804 ? 15.243 -24.778 -14.538 1.00 92.69 804 GLU A C 1
ATOM 6128 O O . GLU A 1 804 ? 15.661 -23.732 -14.047 1.00 92.69 804 GLU A O 1
ATOM 6133 N N . THR A 1 805 ? 14.106 -24.805 -15.242 1.00 94.38 805 THR A N 1
ATOM 6134 C CA . THR A 1 805 ? 13.175 -23.665 -15.300 1.00 94.38 805 THR A CA 1
ATOM 6135 C C . THR A 1 805 ? 12.156 -23.786 -14.176 1.00 94.38 805 THR A C 1
ATOM 6137 O O . THR A 1 805 ? 11.271 -24.638 -14.231 1.00 94.38 805 THR A O 1
ATOM 6140 N N . VAL A 1 806 ? 12.255 -22.902 -13.189 1.00 95.94 806 VAL A N 1
ATOM 6141 C CA . VAL A 1 806 ? 11.307 -22.794 -12.081 1.00 95.94 806 VAL A CA 1
ATOM 6142 C C . VAL A 1 806 ? 10.261 -21.746 -12.440 1.00 95.94 806 VAL A C 1
ATOM 6144 O O . VAL A 1 806 ? 10.599 -20.593 -12.713 1.00 95.94 806 VAL A O 1
ATOM 6147 N N . LYS A 1 807 ? 8.985 -22.138 -12.460 1.00 96.06 807 LYS A N 1
ATOM 6148 C CA . LYS A 1 807 ? 7.876 -21.199 -12.689 1.00 96.06 807 LYS A CA 1
ATOM 6149 C C . LYS A 1 807 ? 7.287 -20.747 -11.363 1.00 96.06 807 LYS A C 1
ATOM 6151 O O . LYS A 1 807 ? 7.131 -21.562 -10.452 1.00 96.06 807 LYS A O 1
ATOM 6156 N N . ALA A 1 808 ? 6.883 -19.487 -11.296 1.00 97.19 808 ALA A N 1
ATOM 6157 C CA . ALA A 1 808 ? 5.982 -19.035 -10.253 1.00 97.19 808 ALA A CA 1
ATOM 6158 C C . ALA A 1 808 ? 4.590 -19.671 -10.435 1.00 97.19 808 ALA A C 1
ATOM 6160 O O . ALA A 1 808 ? 4.205 -19.987 -11.568 1.00 97.19 808 ALA A O 1
ATOM 6161 N N . PRO A 1 809 ? 3.814 -19.839 -9.353 1.00 97.38 809 PRO A N 1
ATOM 6162 C CA . PRO A 1 809 ? 2.370 -20.002 -9.462 1.00 97.38 809 PRO A CA 1
ATOM 6163 C C . PRO A 1 809 ? 1.754 -18.883 -10.316 1.00 97.38 809 PRO A C 1
ATOM 6165 O O . PRO A 1 809 ? 2.146 -17.722 -10.186 1.00 97.38 809 PRO A O 1
ATOM 6168 N N . GLY A 1 810 ? 0.811 -19.238 -11.192 1.00 97.31 810 GLY A N 1
ATOM 6169 C CA . GLY A 1 810 ? 0.012 -18.255 -11.918 1.00 97.31 810 GLY A CA 1
ATOM 6170 C C . GLY A 1 810 ? -0.893 -17.503 -10.947 1.00 97.31 810 GLY A C 1
ATOM 6171 O O . GLY A 1 810 ? -1.670 -18.128 -10.225 1.00 97.31 810 GLY A O 1
ATOM 6172 N N . SER A 1 811 ? -0.778 -16.178 -10.915 1.00 98.12 811 SER A N 1
ATOM 6173 C CA . SER A 1 811 ? -1.456 -15.335 -9.932 1.00 98.12 811 SER A CA 1
ATOM 6174 C C . SER A 1 811 ? -2.356 -14.311 -10.611 1.00 98.12 811 SER A C 1
ATOM 6176 O O . SER A 1 811 ? -1.904 -13.518 -11.436 1.00 98.12 811 SER A O 1
ATOM 6178 N N . LEU A 1 812 ? -3.624 -14.304 -10.204 1.00 98.62 812 LEU A N 1
ATOM 6179 C CA . LEU A 1 812 ? -4.578 -13.233 -10.462 1.00 98.62 812 LEU A CA 1
ATOM 6180 C C . LEU A 1 812 ? -4.837 -12.505 -9.145 1.00 98.62 812 LEU A C 1
ATOM 6182 O O . LEU A 1 812 ? -5.277 -13.129 -8.181 1.00 98.62 812 LEU A O 1
ATOM 6186 N N . VAL A 1 813 ? -4.580 -11.200 -9.125 1.00 98.81 813 VAL A N 1
ATOM 6187 C CA . VAL A 1 813 ? -4.940 -10.319 -8.012 1.00 98.81 813 VAL A CA 1
ATOM 6188 C C . VAL A 1 813 ? -6.101 -9.443 -8.460 1.00 98.81 813 VAL A C 1
ATOM 6190 O O . VAL A 1 813 ? -5.977 -8.685 -9.427 1.00 98.81 813 VAL A O 1
ATOM 6193 N N . ILE A 1 814 ? -7.224 -9.551 -7.753 1.00 98.81 814 ILE A N 1
ATOM 6194 C CA . ILE A 1 814 ? -8.409 -8.720 -7.951 1.00 98.81 814 ILE A CA 1
ATOM 6195 C C . ILE A 1 814 ? -8.437 -7.662 -6.859 1.00 98.81 814 ILE A C 1
ATOM 6197 O O . ILE A 1 814 ? -8.539 -7.987 -5.680 1.00 98.81 814 ILE A O 1
ATOM 6201 N N . SER A 1 815 ? -8.384 -6.392 -7.250 1.00 98.81 815 SER A N 1
ATOM 6202 C CA . SER A 1 815 ? -8.584 -5.270 -6.331 1.00 98.81 815 SER A CA 1
ATOM 6203 C C . SER A 1 815 ? -9.914 -4.608 -6.638 1.00 98.81 815 SER A C 1
ATOM 6205 O O . SER A 1 815 ? -10.032 -3.885 -7.628 1.00 98.81 815 SER A O 1
ATOM 6207 N N . VAL A 1 816 ? -10.926 -4.884 -5.817 1.00 98.88 816 VAL A N 1
ATOM 6208 C CA . VAL A 1 816 ? -12.252 -4.275 -5.952 1.00 98.88 816 VAL A CA 1
ATOM 6209 C C . VAL A 1 816 ? -12.283 -2.905 -5.298 1.00 98.88 816 VAL A C 1
ATOM 6211 O O . VAL A 1 816 ? -11.626 -2.671 -4.282 1.00 98.88 816 VAL A O 1
ATOM 6214 N N . TYR A 1 817 ? -13.081 -2.002 -5.855 1.00 98.75 817 TYR A N 1
ATOM 6215 C CA . TYR A 1 817 ? -13.353 -0.704 -5.261 1.00 98.75 817 TYR A CA 1
ATOM 6216 C C . TYR A 1 817 ? -14.772 -0.223 -5.575 1.00 98.75 817 TYR A C 1
ATOM 6218 O O . TYR A 1 817 ? -15.355 -0.532 -6.620 1.00 98.75 817 TYR A O 1
ATOM 6226 N N . ALA A 1 818 ? -15.344 0.525 -4.633 1.00 98.62 818 ALA A N 1
ATOM 6227 C CA . ALA A 1 818 ? -16.686 1.082 -4.741 1.00 98.62 818 ALA A CA 1
ATOM 6228 C C . ALA A 1 818 ? -16.830 2.370 -3.923 1.00 98.62 818 ALA A C 1
ATOM 6230 O O . ALA A 1 818 ? -16.085 2.619 -2.973 1.00 98.62 818 ALA A O 1
ATOM 6231 N N . VAL A 1 819 ? -17.832 3.181 -4.271 1.00 98.56 819 VAL A N 1
ATOM 6232 C CA . VAL A 1 819 ? -18.233 4.330 -3.452 1.00 98.56 819 VAL A CA 1
ATOM 6233 C C . VAL A 1 819 ? -18.813 3.821 -2.136 1.00 98.56 819 VAL A C 1
ATOM 6235 O O . VAL A 1 819 ? -19.677 2.943 -2.139 1.00 98.56 819 VAL A O 1
ATOM 6238 N N . CYS A 1 820 ? -18.364 4.411 -1.029 1.00 98.44 820 CYS A N 1
ATOM 6239 C CA . CYS A 1 820 ? -18.855 4.150 0.317 1.00 98.44 820 CYS A CA 1
ATOM 6240 C C . CYS A 1 820 ? -19.768 5.310 0.763 1.00 98.44 820 CYS A C 1
ATOM 6242 O O . CYS A 1 820 ? -19.269 6.403 1.041 1.00 98.44 820 CYS A O 1
ATOM 6244 N N . PRO A 1 821 ? -21.104 5.132 0.811 1.00 97.62 821 PRO A N 1
ATOM 6245 C CA . PRO A 1 821 ? -22.028 6.220 1.154 1.00 97.62 821 PRO A CA 1
ATOM 6246 C C . PRO A 1 821 ? -21.976 6.663 2.624 1.00 97.62 821 PRO A C 1
ATOM 6248 O O . PRO A 1 821 ? -22.482 7.734 2.954 1.00 97.62 821 PRO A O 1
ATOM 6251 N N . ASP A 1 822 ? -21.434 5.822 3.505 1.00 97.62 822 ASP A N 1
ATOM 6252 C CA . ASP A 1 822 ? -21.252 6.099 4.930 1.00 97.62 822 ASP A CA 1
ATOM 6253 C C . ASP A 1 822 ? -20.053 5.293 5.448 1.00 97.62 822 ASP A C 1
ATOM 6255 O O . ASP A 1 822 ? -20.190 4.112 5.763 1.00 97.62 822 ASP A O 1
ATOM 6259 N N . ILE A 1 823 ? -18.888 5.937 5.550 1.00 97.44 823 ILE A N 1
ATOM 6260 C CA . ILE A 1 823 ? -17.630 5.328 6.022 1.00 97.44 823 ILE A CA 1
ATOM 6261 C C . ILE A 1 823 ? -17.716 4.806 7.458 1.00 97.44 823 ILE A C 1
ATOM 6263 O O . ILE A 1 823 ? -16.951 3.926 7.850 1.00 97.44 823 ILE A O 1
ATOM 6267 N N . THR A 1 824 ? -18.650 5.330 8.256 1.00 95.81 824 THR A N 1
ATOM 6268 C CA . THR A 1 824 ? -18.835 4.888 9.642 1.00 95.81 824 THR A CA 1
ATOM 6269 C C . THR A 1 824 ? -19.605 3.573 9.711 1.00 95.81 824 THR A C 1
ATOM 6271 O O . THR A 1 824 ? -19.609 2.926 10.756 1.00 95.81 824 THR A O 1
ATOM 6274 N N . ALA A 1 825 ? -20.275 3.171 8.625 1.00 96.88 825 ALA A N 1
ATOM 6275 C CA . ALA A 1 825 ? -20.944 1.884 8.470 1.00 96.88 825 ALA A CA 1
ATOM 6276 C C . ALA A 1 825 ? -19.957 0.834 7.935 1.00 96.88 825 ALA A C 1
ATOM 6278 O O . ALA A 1 825 ? -20.135 0.283 6.848 1.00 96.88 825 ALA A O 1
ATOM 6279 N N . THR A 1 826 ? -18.912 0.589 8.725 1.00 97.69 826 THR A N 1
ATOM 6280 C CA . THR A 1 826 ? -17.875 -0.413 8.467 1.00 97.69 826 THR A CA 1
ATOM 6281 C C . THR A 1 826 ? -17.842 -1.390 9.638 1.00 97.69 826 THR A C 1
ATOM 6283 O O . THR A 1 826 ? -17.883 -0.974 10.796 1.00 97.69 826 THR A O 1
ATOM 6286 N N . VAL A 1 827 ? -17.817 -2.682 9.330 1.00 98.38 827 VAL A N 1
ATOM 6287 C CA . VAL A 1 827 ? -17.709 -3.791 10.282 1.00 98.38 827 VAL A CA 1
ATOM 6288 C C . VAL A 1 827 ? -16.291 -4.350 10.200 1.00 98.38 827 VAL A C 1
ATOM 6290 O O . VAL A 1 827 ? -15.668 -4.312 9.144 1.00 98.38 827 VAL A O 1
ATOM 6293 N N . THR A 1 828 ? -15.761 -4.833 11.318 1.00 98.62 828 THR A N 1
ATOM 6294 C CA . THR A 1 828 ? -14.421 -5.424 11.392 1.00 98.62 828 THR A CA 1
ATOM 6295 C C . THR A 1 828 ? -14.465 -6.742 12.166 1.00 98.62 828 THR A C 1
ATOM 6297 O O . THR A 1 828 ? -15.478 -7.024 12.813 1.00 98.62 828 THR A O 1
ATOM 6300 N N . PRO A 1 829 ? -13.373 -7.524 12.190 1.00 98.81 829 PRO A N 1
ATOM 6301 C CA . PRO A 1 829 ? -13.308 -8.736 13.013 1.00 98.81 829 PRO A CA 1
ATOM 6302 C C . PRO A 1 829 ? -13.260 -8.498 14.535 1.00 98.81 829 PRO A C 1
ATOM 6304 O O . PRO A 1 829 ? -13.220 -9.459 15.296 1.00 98.81 829 PRO A O 1
ATOM 6307 N N . ASP A 1 830 ? -13.255 -7.242 14.998 1.00 97.75 830 ASP A N 1
ATOM 6308 C CA . ASP A 1 830 ? -13.164 -6.850 16.414 1.00 97.75 830 ASP A CA 1
ATOM 6309 C C . ASP A 1 830 ? -14.413 -7.272 17.210 1.00 97.75 830 ASP A C 1
ATOM 6311 O O . ASP A 1 830 ? -15.391 -6.528 17.276 1.00 97.75 830 ASP A O 1
ATOM 6315 N N . LEU A 1 831 ? -14.398 -8.480 17.794 1.00 98.00 831 LEU A N 1
ATOM 6316 C CA . LEU A 1 831 ? -15.476 -8.953 18.672 1.00 98.00 831 LEU A CA 1
ATOM 6317 C C . LEU A 1 831 ? -15.688 -7.985 19.843 1.00 98.00 831 LEU A C 1
ATOM 6319 O O . LEU A 1 831 ? -14.752 -7.677 20.579 1.00 98.00 831 LEU A O 1
ATOM 6323 N N . ASP A 1 832 ? -16.937 -7.584 20.070 1.00 93.38 832 ASP A N 1
ATOM 6324 C CA . ASP A 1 832 ? -17.299 -6.591 21.094 1.00 93.38 832 ASP A CA 1
ATOM 6325 C C . ASP A 1 832 ? -18.097 -7.217 22.254 1.00 93.38 832 ASP A C 1
ATOM 6327 O O . ASP A 1 832 ? -18.359 -6.575 23.271 1.00 93.38 832 ASP A O 1
ATOM 6331 N N . ASN A 1 833 ? -18.497 -8.489 22.125 1.00 95.25 833 ASN A N 1
ATOM 6332 C CA . ASN A 1 833 ? -19.334 -9.206 23.088 1.00 95.25 833 ASN A CA 1
ATOM 6333 C C . ASN A 1 833 ? -20.557 -8.382 23.552 1.00 95.25 833 ASN A C 1
ATOM 6335 O O . ASN A 1 833 ? -20.740 -8.140 24.757 1.00 95.25 833 ASN A O 1
ATOM 6339 N N . PRO A 1 834 ? -21.414 -7.929 22.619 1.00 93.75 834 PRO A N 1
ATOM 6340 C CA . PRO A 1 834 ? -22.504 -7.021 22.937 1.00 93.75 834 PRO A CA 1
ATOM 6341 C C . PRO A 1 834 ? -23.408 -7.595 24.030 1.00 93.75 834 PRO A C 1
ATOM 6343 O O . PRO A 1 834 ? -23.837 -8.749 23.978 1.00 93.75 834 PRO A O 1
ATOM 6346 N N . GLU A 1 835 ? -23.705 -6.771 25.039 1.00 90.81 835 GLU A N 1
ATOM 6347 C CA . GLU A 1 835 ? -24.538 -7.136 26.201 1.00 90.81 835 GLU A CA 1
ATOM 6348 C C . GLU A 1 835 ? -23.992 -8.318 27.027 1.00 90.81 835 GLU A C 1
ATOM 6350 O O . GLU A 1 835 ? -24.729 -8.933 27.803 1.00 90.81 835 GLU A O 1
ATOM 6355 N N . GLY A 1 836 ? -22.704 -8.644 26.868 1.00 93.06 836 GLY A N 1
ATOM 6356 C CA . GLY A 1 836 ? -22.074 -9.814 27.477 1.00 93.06 836 GLY A CA 1
ATOM 6357 C C . GLY A 1 836 ? -22.604 -11.145 26.937 1.00 93.06 836 GLY A C 1
ATOM 6358 O O . GLY A 1 836 ? -22.469 -12.165 27.615 1.00 93.06 836 GLY A O 1
ATOM 6359 N N . LYS A 1 837 ? -23.280 -11.123 25.781 1.00 94.38 837 LYS A N 1
ATOM 6360 C CA . LYS A 1 837 ? -23.940 -12.268 25.139 1.00 94.38 837 LYS A CA 1
ATOM 6361 C C . LYS A 1 837 ? -23.819 -12.186 23.613 1.00 94.38 837 LYS A C 1
ATOM 6363 O O . LYS A 1 837 ? -24.806 -12.401 22.908 1.00 94.38 837 LYS A O 1
ATOM 6368 N N . GLY A 1 838 ? -22.640 -11.827 23.104 1.00 97.50 838 GLY A N 1
ATOM 6369 C CA . GLY A 1 838 ? -22.379 -11.820 21.663 1.00 97.50 838 GLY A CA 1
ATOM 6370 C C . GLY A 1 838 ? -22.653 -13.194 21.057 1.00 97.50 838 GLY A C 1
ATOM 6371 O O . GLY A 1 838 ? -22.167 -14.200 21.574 1.00 97.50 838 GLY A O 1
ATOM 6372 N N . VAL A 1 839 ? -23.460 -13.249 19.996 1.00 98.69 839 VAL A N 1
ATOM 6373 C CA . VAL A 1 839 ? -23.800 -14.493 19.291 1.00 98.69 839 VAL A CA 1
ATOM 6374 C C . VAL A 1 839 ? -23.009 -14.571 18.001 1.00 98.69 839 VAL A C 1
ATOM 6376 O O . VAL A 1 839 ? -23.064 -13.645 17.195 1.00 98.69 839 VAL A O 1
ATOM 6379 N N . LEU A 1 840 ? -22.337 -15.703 17.795 1.00 98.81 840 LEU A N 1
ATOM 6380 C CA . LEU A 1 840 ? -21.584 -15.993 16.581 1.00 98.81 840 LEU A CA 1
ATOM 6381 C C . LEU A 1 840 ? -22.458 -16.747 15.578 1.00 98.81 840 LEU A C 1
ATOM 6383 O O . LEU A 1 840 ? -23.097 -17.756 15.912 1.00 98.81 840 LEU A O 1
ATOM 6387 N N . LEU A 1 841 ? -22.464 -16.255 14.343 1.00 98.75 841 LEU A N 1
ATOM 6388 C CA . LEU A 1 841 ? -23.198 -16.806 13.212 1.00 98.75 841 LEU A CA 1
ATOM 6389 C C . LEU A 1 841 ? -22.227 -17.213 12.101 1.00 98.75 841 LEU A C 1
ATOM 6391 O O . LEU A 1 841 ? -21.299 -16.471 11.808 1.00 98.75 841 LEU A O 1
ATOM 6395 N N . TYR A 1 842 ? -22.475 -18.349 11.453 1.00 98.50 842 TYR A N 1
ATOM 6396 C CA . TYR A 1 842 ? -21.724 -18.836 10.295 1.00 98.50 842 TYR A CA 1
ATOM 6397 C C . TYR A 1 842 ? -22.617 -18.873 9.055 1.00 98.50 842 TYR A C 1
ATOM 6399 O O . TYR A 1 842 ? -23.695 -19.477 9.075 1.00 98.50 842 TYR A O 1
ATOM 6407 N N . VAL A 1 843 ? -22.165 -18.231 7.981 1.00 98.25 843 VAL A N 1
ATOM 6408 C CA . VAL A 1 843 ? -22.868 -18.115 6.699 1.00 98.25 843 VAL A CA 1
ATOM 6409 C C . VAL A 1 843 ? -22.000 -18.742 5.602 1.00 98.25 843 VAL A C 1
ATOM 6411 O O . VAL A 1 843 ? -21.177 -18.048 5.003 1.00 98.25 843 VAL A O 1
ATOM 6414 N N . PRO A 1 844 ? -22.145 -20.050 5.326 1.00 96.62 844 PRO A N 1
ATOM 6415 C CA . PRO A 1 844 ? -21.480 -20.678 4.190 1.00 96.62 844 PRO A CA 1
ATOM 6416 C C . PRO A 1 844 ? -22.113 -20.197 2.881 1.00 96.62 844 PRO A C 1
ATOM 6418 O O . PRO A 1 844 ? -23.318 -20.370 2.678 1.00 96.62 844 PRO A O 1
ATOM 6421 N N . VAL A 1 845 ? -21.318 -19.632 1.965 1.00 95.50 845 VAL A N 1
ATOM 6422 C CA . VAL A 1 845 ? -21.840 -19.182 0.661 1.00 95.50 845 VAL A CA 1
ATOM 6423 C C . VAL A 1 845 ? -22.180 -20.386 -0.220 1.00 95.50 845 VAL A C 1
ATOM 6425 O O . VAL A 1 845 ? -23.250 -20.421 -0.824 1.00 95.50 845 VAL A O 1
ATOM 6428 N N . SER A 1 846 ? -21.301 -21.394 -0.257 1.00 83.75 846 SER A N 1
ATOM 6429 C CA . SER A 1 846 ? -21.512 -22.667 -0.965 1.00 83.75 846 SER A CA 1
ATOM 6430 C C . SER A 1 846 ? -21.336 -23.850 -0.008 1.00 83.75 846 SER A C 1
ATOM 6432 O O . SER A 1 846 ? -20.252 -24.404 0.146 1.00 83.75 846 SER A O 1
ATOM 6434 N N . ALA A 1 847 ? -22.416 -24.227 0.677 1.00 85.25 847 ALA A N 1
ATOM 6435 C CA . ALA A 1 847 ? -22.377 -25.253 1.718 1.00 85.25 847 ALA A CA 1
ATOM 6436 C C . ALA A 1 847 ? -22.122 -26.678 1.181 1.00 85.25 847 ALA A C 1
ATOM 6438 O O . ALA A 1 847 ? -22.566 -27.045 0.091 1.00 85.25 847 ALA A O 1
ATOM 6439 N N . GLY A 1 848 ? -21.489 -27.516 2.011 1.00 87.50 848 GLY A N 1
ATOM 6440 C CA . GLY A 1 848 ? -21.459 -28.973 1.835 1.00 87.50 848 GLY A CA 1
ATOM 6441 C C . GLY A 1 848 ? -20.295 -29.546 1.019 1.00 87.50 848 GLY A C 1
ATOM 6442 O O . GLY A 1 848 ? -20.356 -30.720 0.659 1.00 87.50 848 GLY A O 1
ATOM 6443 N N . LYS A 1 849 ? -19.272 -28.747 0.685 1.00 92.88 849 LYS A N 1
ATOM 6444 C CA . LYS A 1 849 ? -18.129 -29.178 -0.146 1.00 92.88 849 LYS A CA 1
ATOM 6445 C C . LYS A 1 849 ? -16.856 -29.477 0.648 1.00 92.88 849 LYS A C 1
ATOM 6447 O O . LYS A 1 849 ? -16.257 -30.518 0.410 1.00 92.88 849 LYS A O 1
ATOM 6452 N N . TYR A 1 850 ? -16.479 -28.587 1.568 1.00 94.81 850 TYR A N 1
ATOM 6453 C CA . TYR A 1 850 ? -15.359 -28.739 2.512 1.00 94.81 850 TYR A CA 1
ATOM 6454 C C . TYR A 1 850 ? -14.022 -29.154 1.869 1.00 94.81 850 TYR A C 1
ATOM 6456 O O . TYR A 1 850 ? -13.289 -29.992 2.392 1.00 94.81 850 TYR A O 1
ATOM 6464 N N . ARG A 1 851 ? -13.701 -28.583 0.704 1.00 97.44 851 ARG A N 1
ATOM 6465 C CA . ARG A 1 851 ? -12.531 -28.976 -0.091 1.00 97.44 851 ARG A CA 1
ATOM 6466 C C . ARG A 1 851 ? -11.225 -28.458 0.526 1.00 97.44 851 ARG A C 1
ATOM 6468 O O . ARG A 1 851 ? -11.154 -27.315 0.970 1.00 97.44 851 ARG A O 1
ATOM 6475 N N . LEU A 1 852 ? -10.178 -29.291 0.521 1.00 97.81 852 LEU A N 1
ATOM 6476 C CA . LEU A 1 852 ? -8.864 -28.982 1.120 1.00 97.81 852 LEU A CA 1
ATOM 6477 C C . LEU A 1 852 ? -7.722 -28.818 0.104 1.00 97.81 852 LEU A C 1
ATOM 6479 O O . LEU A 1 852 ? -6.596 -28.498 0.489 1.00 97.81 852 LEU A O 1
ATOM 6483 N N . GLY A 1 853 ? -7.960 -29.043 -1.186 1.00 97.31 853 GLY A N 1
ATOM 6484 C CA . GLY A 1 853 ? -6.940 -28.869 -2.215 1.00 97.31 853 GLY A CA 1
ATOM 6485 C C . GLY A 1 853 ? -6.525 -27.403 -2.358 1.00 97.31 853 GLY A C 1
ATOM 6486 O O . GLY A 1 853 ? -7.358 -26.513 -2.513 1.00 97.31 853 GLY A O 1
ATOM 6487 N N . GLY A 1 854 ? -5.220 -27.154 -2.343 1.00 97.38 854 GLY A N 1
ATOM 6488 C CA . GLY A 1 854 ? -4.632 -25.823 -2.460 1.00 97.38 854 GLY A CA 1
ATOM 6489 C C . GLY A 1 854 ? -4.795 -24.976 -1.199 1.00 97.38 854 GLY A C 1
ATOM 6490 O O . GLY A 1 854 ? -4.606 -23.762 -1.269 1.00 97.38 854 GLY A O 1
ATOM 6491 N N . SER A 1 855 ? -5.161 -25.607 -0.078 1.00 98.50 855 SER A N 1
ATOM 6492 C CA . SER A 1 855 ? -5.300 -24.945 1.217 1.00 98.50 855 SER A CA 1
ATOM 6493 C C . SER A 1 855 ? -3.963 -24.697 1.908 1.00 98.50 855 SER A C 1
ATOM 6495 O O . SER A 1 855 ? -2.976 -25.403 1.665 1.00 98.50 855 SER A O 1
ATOM 6497 N N . ALA A 1 856 ? -3.951 -23.750 2.845 1.00 98.62 856 ALA A N 1
ATOM 6498 C CA . ALA A 1 856 ? -2.853 -23.539 3.780 1.00 98.62 856 ALA A CA 1
ATOM 6499 C C . ALA A 1 856 ? -2.516 -24.826 4.550 1.00 98.62 856 ALA A C 1
ATOM 6501 O O . ALA A 1 856 ? -1.341 -25.140 4.745 1.00 98.62 856 ALA A O 1
ATOM 6502 N N . LEU A 1 857 ? -3.531 -25.621 4.925 1.00 98.62 857 LEU A N 1
ATOM 6503 C CA . LEU A 1 857 ? -3.322 -26.922 5.559 1.00 98.62 857 LEU A CA 1
ATOM 6504 C C . LEU A 1 857 ? -2.525 -27.854 4.640 1.00 98.62 857 LEU A C 1
ATOM 6506 O O . LEU A 1 857 ? -1.499 -28.382 5.060 1.00 98.62 857 LEU A O 1
ATOM 6510 N N . ALA A 1 858 ? -2.954 -28.032 3.388 1.00 98.12 858 ALA A N 1
ATOM 6511 C CA . ALA A 1 858 ? -2.244 -28.881 2.433 1.00 98.12 858 ALA A CA 1
ATOM 6512 C C . ALA A 1 858 ? -0.783 -28.423 2.258 1.00 98.12 858 ALA A C 1
ATOM 6514 O O . ALA A 1 858 ? 0.142 -29.233 2.398 1.00 98.12 858 ALA A O 1
ATOM 6515 N N . GLN A 1 859 ? -0.570 -27.116 2.064 1.00 98.12 859 GLN A N 1
ATOM 6516 C CA . GLN A 1 859 ? 0.759 -26.526 1.901 1.00 98.12 859 GLN A CA 1
ATOM 6517 C C . GLN A 1 859 ? 1.668 -26.805 3.108 1.00 98.12 859 GLN A C 1
ATOM 6519 O O . GLN A 1 859 ? 2.802 -27.251 2.937 1.00 98.12 859 GLN A O 1
ATOM 6524 N N . CYS A 1 860 ? 1.165 -26.621 4.330 1.00 98.31 860 CYS A N 1
ATOM 6525 C CA . CYS A 1 860 ? 1.894 -26.885 5.574 1.00 98.31 860 CYS A CA 1
ATOM 6526 C C . CYS A 1 860 ? 2.267 -28.366 5.800 1.00 98.31 860 CYS A C 1
ATOM 6528 O O . CYS A 1 860 ? 3.054 -28.690 6.701 1.00 98.31 860 CYS A O 1
ATOM 6530 N N . PHE A 1 861 ? 1.705 -29.277 5.004 1.00 97.31 861 PHE A N 1
ATOM 6531 C CA . PHE A 1 861 ? 2.059 -30.696 4.953 1.00 97.31 861 PHE A CA 1
ATOM 6532 C C . PHE A 1 861 ? 2.802 -31.077 3.663 1.00 97.31 861 PHE A C 1
ATOM 6534 O O . PHE A 1 861 ? 2.885 -32.263 3.339 1.00 97.31 861 PHE A O 1
ATOM 6541 N N . GLY A 1 862 ? 3.364 -30.092 2.950 1.00 96.00 862 GLY A N 1
ATOM 6542 C CA . GLY A 1 862 ? 4.174 -30.304 1.749 1.00 96.00 862 GLY A CA 1
ATOM 6543 C C . GLY A 1 862 ? 3.379 -30.876 0.575 1.00 96.00 862 GLY A C 1
ATOM 6544 O O . GLY A 1 862 ? 3.938 -31.589 -0.252 1.00 96.00 862 GLY A O 1
ATOM 6545 N N . GLN A 1 863 ? 2.067 -30.629 0.529 1.00 96.56 863 GLN A N 1
ATOM 6546 C CA . GLN A 1 863 ? 1.156 -31.200 -0.460 1.00 96.56 863 GLN A CA 1
ATOM 6547 C C . GLN A 1 863 ? 0.274 -30.127 -1.097 1.00 96.56 863 GLN A C 1
ATOM 6549 O O . GLN A 1 863 ? -0.020 -29.098 -0.498 1.00 96.56 863 GLN A O 1
ATOM 6554 N N . LEU A 1 864 ? -0.191 -30.398 -2.316 1.00 96.06 864 LEU A N 1
ATOM 6555 C CA . LEU A 1 864 ? -1.174 -29.550 -2.991 1.00 96.06 864 LEU A CA 1
ATOM 6556 C C . LEU A 1 864 ? -2.609 -30.083 -2.826 1.00 96.06 864 LEU A C 1
ATOM 6558 O O . LEU A 1 864 ? -3.543 -29.295 -2.754 1.00 96.06 864 LEU A O 1
ATOM 6562 N N . GLY A 1 865 ? -2.798 -31.402 -2.733 1.00 96.19 865 GLY A N 1
ATOM 6563 C CA . GLY A 1 865 ? -4.119 -32.034 -2.818 1.00 96.19 865 GLY A CA 1
ATOM 6564 C C . GLY A 1 865 ? -4.634 -32.122 -4.261 1.00 96.19 865 GLY A C 1
ATOM 6565 O O . GLY A 1 865 ? -3.867 -31.975 -5.215 1.00 96.19 865 GLY A O 1
ATOM 6566 N N . ASP A 1 866 ? -5.929 -32.389 -4.422 1.00 95.56 866 ASP A N 1
ATOM 6567 C CA . ASP A 1 866 ? -6.558 -32.649 -5.725 1.00 95.56 866 ASP A CA 1
ATOM 6568 C C . ASP A 1 866 ? -7.886 -31.913 -5.953 1.00 95.56 866 ASP A C 1
ATOM 6570 O O . ASP A 1 866 ? -8.204 -31.573 -7.091 1.00 95.56 866 ASP A O 1
ATOM 6574 N N . CYS A 1 867 ? -8.656 -31.635 -4.900 1.00 95.56 867 CYS A N 1
ATOM 6575 C CA . CYS A 1 867 ? -9.956 -30.977 -5.010 1.00 95.56 867 CYS A CA 1
ATOM 6576 C C . CYS A 1 867 ? -9.923 -29.571 -4.401 1.00 95.56 867 CYS A C 1
ATOM 6578 O O . CYS A 1 867 ? -9.853 -29.432 -3.183 1.00 95.56 867 CYS A O 1
ATOM 6580 N N . SER A 1 868 ? -9.965 -28.536 -5.241 1.00 95.81 868 SER A N 1
ATOM 6581 C CA . SER A 1 868 ? -9.870 -27.132 -4.819 1.00 95.81 868 SER A CA 1
ATOM 6582 C C . SER A 1 868 ? -11.229 -26.527 -4.428 1.00 95.81 868 SER A C 1
ATOM 6584 O O . SER A 1 868 ? -12.205 -26.808 -5.133 1.00 95.81 868 SER A O 1
ATOM 6586 N N . PRO A 1 869 ? -11.306 -25.683 -3.374 1.00 97.38 869 PRO A N 1
ATOM 6587 C CA . PRO A 1 869 ? -12.431 -24.770 -3.154 1.00 97.38 869 PRO A CA 1
ATOM 6588 C C . PRO A 1 869 ? -12.784 -23.965 -4.410 1.00 97.38 869 PRO A C 1
ATOM 6590 O O . PRO A 1 869 ? -11.907 -23.629 -5.206 1.00 97.38 869 PRO A O 1
ATOM 6593 N N . ASP A 1 870 ? -14.069 -23.666 -4.597 1.00 97.75 870 ASP A N 1
ATOM 6594 C CA . ASP A 1 870 ? -14.567 -22.979 -5.792 1.00 97.75 870 ASP A CA 1
ATOM 6595 C C . ASP A 1 870 ? -15.878 -22.220 -5.519 1.00 97.75 870 ASP A C 1
ATOM 6597 O O . ASP A 1 870 ? -16.666 -22.585 -4.645 1.00 97.75 870 ASP A O 1
ATOM 6601 N N . MET A 1 871 ? -16.158 -21.197 -6.329 1.00 96.44 871 MET A N 1
ATOM 6602 C CA . MET A 1 871 ? -17.436 -20.487 -6.331 1.00 96.44 871 MET A CA 1
ATOM 6603 C C . MET A 1 871 ? -18.454 -21.224 -7.209 1.00 96.44 871 MET A C 1
ATOM 6605 O O . MET A 1 871 ? -18.733 -20.828 -8.342 1.00 96.44 871 MET A O 1
ATOM 6609 N N . ASP A 1 872 ? -19.034 -22.297 -6.672 1.00 93.38 872 ASP A N 1
ATOM 6610 C CA . ASP A 1 872 ? -20.013 -23.117 -7.398 1.00 93.38 872 ASP A CA 1
ATOM 6611 C C . ASP A 1 872 ? -21.353 -22.388 -7.643 1.00 93.38 872 ASP A C 1
ATOM 6613 O O . ASP A 1 872 ? -22.060 -22.698 -8.603 1.00 93.38 872 ASP A O 1
ATOM 6617 N N . GLN A 1 873 ? -21.731 -21.444 -6.766 1.00 95.06 873 GLN A N 1
ATOM 6618 C CA . GLN A 1 873 ? -23.029 -20.748 -6.797 1.00 95.06 873 GLN A CA 1
ATOM 6619 C C . GLN A 1 873 ? -22.875 -19.214 -6.689 1.00 95.06 873 GLN A C 1
ATOM 6621 O O . GLN A 1 873 ? -23.018 -18.644 -5.602 1.00 95.06 873 GLN A O 1
ATOM 6626 N N . PRO A 1 874 ? -22.592 -18.503 -7.799 1.00 96.88 874 PRO A N 1
ATOM 6627 C CA . PRO A 1 874 ? -22.392 -17.046 -7.786 1.00 96.88 874 PRO A CA 1
ATOM 6628 C C . PRO A 1 874 ? -23.628 -16.241 -7.339 1.00 96.88 874 PRO A C 1
ATOM 6630 O O . PRO A 1 874 ? -23.512 -15.160 -6.754 1.00 96.88 874 PRO A O 1
ATOM 6633 N N . ASP A 1 875 ? -24.832 -16.775 -7.554 1.00 97.00 875 ASP A N 1
ATOM 6634 C CA . ASP A 1 875 ? -26.086 -16.191 -7.070 1.00 97.00 875 ASP A CA 1
ATOM 6635 C C . ASP A 1 875 ? -26.148 -16.158 -5.535 1.00 97.00 875 ASP A C 1
ATOM 6637 O O . ASP A 1 875 ? -26.605 -15.167 -4.959 1.00 97.00 875 ASP A O 1
ATOM 6641 N N . LYS A 1 876 ? -25.614 -17.187 -4.860 1.00 97.75 876 LYS A N 1
ATOM 6642 C CA . LYS A 1 876 ? -25.504 -17.219 -3.395 1.00 97.75 876 LYS A CA 1
ATOM 6643 C C . LYS A 1 876 ? -24.534 -16.179 -2.870 1.00 97.75 876 LYS A C 1
ATOM 6645 O O . LYS A 1 876 ? -24.852 -15.530 -1.876 1.00 97.75 876 LYS A O 1
ATOM 6650 N N . LEU A 1 877 ? -23.401 -15.963 -3.542 1.00 98.12 877 LEU A N 1
ATOM 6651 C CA . LEU A 1 877 ? -22.482 -14.889 -3.160 1.00 98.12 877 LEU A CA 1
ATOM 6652 C C . LEU A 1 877 ? -23.163 -13.522 -3.283 1.00 98.12 877 LEU A C 1
ATOM 6654 O O . LEU A 1 877 ? -23.096 -12.717 -2.358 1.00 98.12 877 LEU A O 1
ATOM 6658 N N . SER A 1 878 ? -23.898 -13.289 -4.373 1.00 98.31 878 SER A N 1
ATOM 6659 C CA . SER A 1 878 ? -24.676 -12.057 -4.551 1.00 98.31 878 SER A CA 1
ATOM 6660 C C . SER A 1 878 ? -25.733 -11.872 -3.457 1.00 98.31 878 SER A C 1
ATOM 6662 O O . SER A 1 878 ? -25.894 -10.773 -2.924 1.00 98.31 878 SER A O 1
ATOM 6664 N N . ALA A 1 879 ? -26.463 -12.934 -3.106 1.00 98.38 879 ALA A N 1
ATOM 6665 C CA . ALA A 1 879 ? -27.447 -12.909 -2.027 1.00 98.38 879 ALA A CA 1
ATOM 6666 C C . ALA A 1 879 ? -26.790 -12.623 -0.668 1.00 98.38 879 ALA A C 1
ATOM 6668 O O . ALA A 1 879 ? -27.323 -11.833 0.115 1.00 98.38 879 ALA A O 1
ATOM 6669 N N . CYS A 1 880 ? -25.617 -13.212 -0.419 1.00 98.62 880 CYS A N 1
ATOM 6670 C CA . CYS A 1 880 ? -24.855 -13.041 0.811 1.00 98.62 880 CYS A CA 1
ATOM 6671 C C . CYS A 1 880 ? -24.415 -11.585 0.934 1.00 98.62 880 CYS A C 1
ATOM 6673 O O . CYS A 1 880 ? -24.808 -10.907 1.880 1.00 98.62 880 CYS A O 1
ATOM 6675 N N . PHE A 1 881 ? -23.746 -11.071 -0.102 1.00 98.69 881 PHE A N 1
ATOM 6676 C CA . PHE A 1 881 ? -23.279 -9.693 -0.172 1.00 98.69 881 PHE A CA 1
ATOM 6677 C C . PHE A 1 881 ? -24.409 -8.694 0.094 1.00 98.69 881 PHE A C 1
ATOM 6679 O O . PHE A 1 881 ? -24.321 -7.869 1.000 1.00 98.69 881 PHE A O 1
ATOM 6686 N N . ASN A 1 882 ? -25.512 -8.791 -0.654 1.00 98.75 882 ASN A N 1
ATOM 6687 C CA . ASN A 1 882 ? -26.625 -7.853 -0.513 1.00 98.75 882 ASN A CA 1
ATOM 6688 C C . ASN A 1 882 ? -27.305 -7.953 0.861 1.00 98.75 882 ASN A C 1
ATOM 6690 O O . ASN A 1 882 ? -27.675 -6.928 1.431 1.00 98.75 882 ASN A O 1
ATOM 6694 N N . THR A 1 883 ? -27.442 -9.159 1.421 1.00 98.81 883 THR A N 1
ATOM 6695 C CA . THR A 1 883 ? -28.010 -9.335 2.766 1.00 98.81 883 THR A CA 1
ATOM 6696 C C . THR A 1 883 ? -27.128 -8.655 3.808 1.00 98.81 883 THR A C 1
ATOM 6698 O O . THR A 1 883 ? -27.630 -7.830 4.575 1.00 98.81 883 THR A O 1
ATOM 6701 N N . THR A 1 884 ? -25.817 -8.900 3.781 1.00 98.81 884 THR A N 1
ATOM 6702 C CA . THR A 1 884 ? -24.848 -8.250 4.673 1.00 98.81 884 THR A CA 1
ATOM 6703 C C . THR A 1 884 ? -24.884 -6.729 4.543 1.00 98.81 884 THR A C 1
ATOM 6705 O O . THR A 1 884 ? -24.948 -6.037 5.556 1.00 98.81 884 THR A O 1
ATOM 6708 N N . GLN A 1 885 ? -24.959 -6.187 3.322 1.00 98.75 885 GLN A N 1
ATOM 6709 C CA . GLN A 1 885 ? -25.077 -4.740 3.098 1.00 98.75 885 GLN A CA 1
ATOM 6710 C C . GLN A 1 885 ? -26.311 -4.137 3.790 1.00 98.75 885 GLN A C 1
ATOM 6712 O O . GLN A 1 885 ? -26.212 -3.078 4.414 1.00 98.75 885 GLN A O 1
ATOM 6717 N N . THR A 1 886 ? -27.466 -4.819 3.759 1.00 98.50 886 THR A N 1
ATOM 6718 C CA . THR A 1 886 ? -28.657 -4.353 4.499 1.00 98.50 886 THR A CA 1
ATOM 6719 C C . THR A 1 886 ? -28.470 -4.420 6.015 1.00 98.50 886 THR A C 1
ATOM 6721 O O . THR A 1 886 ? -28.931 -3.535 6.730 1.00 98.50 886 THR A O 1
ATOM 6724 N N . LEU A 1 887 ? -27.773 -5.441 6.518 1.00 98.75 887 LEU A N 1
ATOM 6725 C CA . LEU A 1 887 ? -27.490 -5.604 7.946 1.00 98.75 887 LEU A CA 1
ATOM 6726 C C . LEU A 1 887 ? -26.535 -4.522 8.467 1.00 98.75 887 LEU A C 1
ATOM 6728 O O . LEU A 1 887 ? -26.742 -4.004 9.565 1.00 98.75 887 LEU A O 1
ATOM 6732 N N . ILE A 1 888 ? -25.527 -4.157 7.671 1.00 98.38 888 ILE A N 1
ATOM 6733 C CA . ILE A 1 888 ? -24.593 -3.060 7.955 1.00 98.38 888 ILE A CA 1
ATOM 6734 C C . ILE A 1 888 ? -25.331 -1.724 7.964 1.00 98.38 888 ILE A C 1
ATOM 6736 O O . ILE A 1 888 ? -25.186 -0.942 8.903 1.00 98.38 888 ILE A O 1
ATOM 6740 N N . GLN A 1 889 ? -26.167 -1.477 6.951 1.00 97.31 889 GLN A N 1
ATOM 6741 C CA . GLN A 1 889 ? -26.996 -0.276 6.887 1.00 97.31 889 GLN A CA 1
ATOM 6742 C C . GLN A 1 889 ? -27.900 -0.136 8.123 1.00 97.31 889 GLN A C 1
ATOM 6744 O O . GLN A 1 889 ? -28.031 0.965 8.658 1.00 97.31 889 GLN A O 1
ATOM 6749 N N . ASP A 1 890 ? -28.476 -1.243 8.592 1.00 97.75 890 ASP A N 1
ATOM 6750 C CA . ASP A 1 890 ? -29.346 -1.284 9.770 1.00 97.75 890 ASP A CA 1
ATOM 6751 C C . ASP A 1 890 ? -28.573 -1.364 11.104 1.00 97.75 890 ASP A C 1
ATOM 6753 O O . ASP A 1 890 ? -29.196 -1.419 12.166 1.00 97.75 890 ASP A O 1
ATOM 6757 N N . ARG A 1 891 ? -27.228 -1.362 11.074 1.00 96.19 891 ARG A N 1
ATOM 6758 C CA . ARG A 1 891 ? -26.337 -1.431 12.252 1.00 96.19 891 ARG A CA 1
ATOM 6759 C C . ARG A 1 891 ? -26.602 -2.653 13.148 1.00 96.19 891 ARG A C 1
ATOM 6761 O O . ARG A 1 891 ? -26.584 -2.553 14.373 1.00 96.19 891 ARG A O 1
ATOM 6768 N N . LEU A 1 892 ? -26.879 -3.810 12.541 1.00 97.81 892 LEU A N 1
ATOM 6769 C CA . LEU A 1 892 ? -27.220 -5.045 13.268 1.00 97.81 892 LEU A CA 1
ATOM 6770 C C . LEU A 1 892 ? -26.024 -5.958 13.564 1.00 97.81 892 LEU A C 1
ATOM 6772 O O . LEU A 1 892 ? -26.165 -6.869 14.383 1.00 97.81 892 LEU A O 1
ATOM 6776 N N . LEU A 1 893 ? -24.888 -5.724 12.907 1.00 98.19 893 LEU A N 1
ATOM 6777 C CA . LEU A 1 893 ? -23.643 -6.471 13.087 1.00 98.19 893 LEU A CA 1
ATOM 6778 C C . LEU A 1 893 ? -22.712 -5.706 14.030 1.00 98.19 893 LEU A C 1
ATOM 6780 O O . LEU A 1 893 ? -22.564 -4.493 13.875 1.00 98.19 893 LEU A O 1
ATOM 6784 N N . THR A 1 894 ? -22.091 -6.406 14.980 1.00 97.00 894 THR A N 1
ATOM 6785 C CA . THR A 1 894 ? -21.052 -5.833 15.856 1.00 97.00 894 THR A CA 1
ATOM 6786 C C . THR A 1 894 ? -19.653 -6.165 15.371 1.00 97.00 894 THR A C 1
ATOM 6788 O O . THR A 1 894 ? -18.784 -5.304 15.426 1.00 97.00 894 THR A O 1
ATOM 6791 N N . ALA A 1 895 ? -19.471 -7.362 14.817 1.00 98.50 895 ALA A N 1
ATOM 6792 C CA . ALA A 1 895 ? -18.238 -7.791 14.176 1.00 98.50 895 ALA A CA 1
ATOM 6793 C C . ALA A 1 895 ? -18.540 -8.727 13.000 1.00 98.50 895 ALA A C 1
ATOM 6795 O O . ALA A 1 895 ? -19.641 -9.277 12.883 1.00 98.50 895 ALA A O 1
ATOM 6796 N N . GLY A 1 896 ? -17.556 -8.930 12.136 1.00 98.75 896 GLY A N 1
ATOM 6797 C CA . GLY A 1 896 ? -17.632 -9.876 11.035 1.00 98.75 896 GLY A CA 1
ATOM 6798 C C . GLY A 1 896 ? -16.279 -10.076 10.373 1.00 98.75 896 GLY A C 1
ATOM 6799 O O . GLY A 1 896 ? -15.446 -9.175 10.418 1.00 98.75 896 GLY A O 1
ATOM 6800 N N . HIS A 1 897 ? -16.074 -11.264 9.815 1.00 98.94 897 HIS A N 1
ATOM 6801 C CA . HIS A 1 897 ? -14.862 -11.640 9.096 1.00 98.94 897 HIS A CA 1
ATOM 6802 C C . HIS A 1 897 ? -15.180 -12.692 8.026 1.00 98.94 897 HIS A C 1
ATOM 6804 O O . HIS A 1 897 ? -16.176 -13.422 8.152 1.00 98.94 897 HIS A O 1
ATOM 6810 N N . ASP A 1 898 ? -14.383 -12.759 6.963 1.00 98.75 898 ASP A N 1
ATOM 6811 C CA . ASP A 1 898 ? -14.543 -13.762 5.916 1.00 98.75 898 ASP A CA 1
ATOM 6812 C C . ASP A 1 898 ? -13.726 -15.034 6.185 1.00 98.75 898 ASP A C 1
ATOM 6814 O O . ASP A 1 898 ? -12.893 -15.099 7.086 1.00 98.75 898 ASP A O 1
ATOM 6818 N N . VAL A 1 899 ? -14.046 -16.103 5.456 1.00 98.75 899 VAL A N 1
ATOM 6819 C CA . VAL A 1 899 ? -13.285 -17.355 5.483 1.00 98.75 899 VAL A CA 1
ATOM 6820 C C . VAL A 1 899 ? -12.433 -17.440 4.222 1.00 98.75 899 VAL A C 1
ATOM 6822 O O . VAL A 1 899 ? -12.968 -17.634 3.128 1.00 98.75 899 VAL A O 1
ATOM 6825 N N . SER A 1 900 ? -11.118 -17.343 4.408 1.00 98.38 900 SER A N 1
ATOM 6826 C CA . SER A 1 900 ? -10.093 -17.361 3.360 1.00 98.38 900 SER A CA 1
ATOM 6827 C C . SER A 1 900 ? -8.969 -18.359 3.713 1.00 98.38 900 SER A C 1
ATOM 6829 O O . SER A 1 900 ? -9.260 -19.531 3.979 1.00 98.38 900 SER A O 1
ATOM 6831 N N . ASP A 1 901 ? -7.692 -17.958 3.697 1.00 98.62 901 ASP A N 1
ATOM 6832 C CA . ASP A 1 901 ? -6.562 -18.851 3.990 1.00 98.62 901 ASP A CA 1
ATOM 6833 C C . ASP A 1 901 ? -6.603 -19.389 5.434 1.00 98.62 901 ASP A C 1
ATOM 6835 O O . ASP A 1 901 ? -6.781 -18.666 6.410 1.00 98.62 901 ASP A O 1
ATOM 6839 N N . GLY A 1 902 ? -6.392 -20.695 5.594 1.00 98.50 902 GLY A N 1
ATOM 6840 C CA . GLY A 1 902 ? -6.477 -21.389 6.881 1.00 98.50 902 GLY A CA 1
ATOM 6841 C C . GLY A 1 902 ? -7.896 -21.800 7.295 1.00 98.50 902 GLY A C 1
ATOM 6842 O O . GLY A 1 902 ? -8.042 -22.619 8.204 1.00 98.50 902 GLY A O 1
ATOM 6843 N N . GLY A 1 903 ? -8.923 -21.323 6.588 1.00 98.31 903 GLY A N 1
ATOM 6844 C CA . GLY A 1 903 ? -10.300 -21.794 6.704 1.00 98.31 903 GLY A CA 1
ATOM 6845 C C . GLY A 1 903 ? -11.070 -21.236 7.903 1.00 98.31 903 GLY A C 1
ATOM 6846 O O . GLY A 1 903 ? -10.674 -20.265 8.551 1.00 98.31 903 GLY A O 1
ATOM 6847 N N . LEU A 1 904 ? -12.218 -21.856 8.192 1.00 98.25 904 LEU A N 1
ATOM 6848 C CA . LEU A 1 904 ? -13.172 -21.397 9.209 1.00 98.25 904 LEU A CA 1
ATOM 6849 C C . LEU A 1 904 ? -12.539 -21.248 10.599 1.00 98.25 904 LEU A C 1
ATOM 6851 O O . LEU A 1 904 ? -12.890 -20.333 11.344 1.00 98.25 904 LEU A O 1
ATOM 6855 N N . ILE A 1 905 ? -11.613 -22.138 10.965 1.00 98.56 905 ILE A N 1
ATOM 6856 C CA . ILE A 1 905 ? -10.947 -22.051 12.265 1.00 98.56 905 ILE A CA 1
ATOM 6857 C C . ILE A 1 905 ? -10.051 -20.816 12.367 1.00 98.56 905 ILE A C 1
ATOM 6859 O O . ILE A 1 905 ? -10.085 -20.162 13.404 1.00 98.56 905 ILE A O 1
ATOM 6863 N N . SER A 1 906 ? -9.302 -20.464 11.317 1.00 98.75 906 SER A N 1
ATOM 6864 C CA . SER A 1 906 ? -8.488 -19.242 11.309 1.00 98.75 906 SER A CA 1
ATOM 6865 C C . SER A 1 906 ? -9.371 -18.007 11.432 1.00 98.75 906 SER A C 1
ATOM 6867 O O . SER A 1 906 ? -9.156 -17.233 12.355 1.00 98.75 906 SER A O 1
ATOM 6869 N N . CYS A 1 907 ? -10.444 -17.914 10.639 1.00 98.88 907 CYS A N 1
ATOM 6870 C CA . CYS A 1 907 ? -11.422 -16.822 10.718 1.00 98.88 907 CYS A CA 1
ATOM 6871 C C . CYS A 1 907 ? -11.964 -16.622 12.151 1.00 98.88 907 CYS A C 1
ATOM 6873 O O . CYS A 1 907 ? -11.936 -15.521 12.703 1.00 98.88 907 CYS A O 1
ATOM 6875 N N . LEU A 1 908 ? -12.394 -17.706 12.813 1.00 98.88 908 LEU A N 1
ATOM 6876 C CA . LEU A 1 908 ? -12.873 -17.658 14.201 1.00 98.88 908 LEU A CA 1
ATOM 6877 C C . LEU A 1 908 ? -11.794 -17.192 15.185 1.00 98.88 908 LEU A C 1
ATOM 6879 O O . LEU A 1 908 ? -12.074 -16.417 16.102 1.00 98.88 908 LEU A O 1
ATOM 6883 N N . LEU A 1 909 ? -10.569 -17.691 15.018 1.00 98.88 909 LEU A N 1
ATOM 6884 C CA . LEU A 1 909 ? -9.436 -17.320 15.855 1.00 98.88 909 LEU A CA 1
ATOM 6885 C C . LEU A 1 909 ? -9.044 -15.859 15.655 1.00 98.88 909 LEU A C 1
ATOM 6887 O O . LEU A 1 909 ? -8.804 -15.168 16.637 1.00 98.88 909 LEU A O 1
ATOM 6891 N N . GLU A 1 910 ? -9.028 -15.374 14.422 1.00 98.88 910 GLU A N 1
ATOM 6892 C CA . GLU A 1 910 ? -8.688 -13.998 14.074 1.00 98.88 910 GLU A CA 1
ATOM 6893 C C . GLU A 1 910 ? -9.718 -13.014 14.629 1.00 98.88 910 GLU A C 1
ATOM 6895 O O . GLU A 1 910 ? -9.330 -12.038 15.272 1.00 98.88 910 GLU A O 1
ATOM 6900 N N . MET A 1 911 ? -11.017 -13.323 14.548 1.00 98.88 911 MET A N 1
ATOM 6901 C CA . MET A 1 911 ? -12.046 -12.541 15.248 1.00 98.88 911 MET A CA 1
ATOM 6902 C C . MET A 1 911 ? -11.796 -12.490 16.766 1.00 98.88 911 MET A C 1
ATOM 6904 O O . MET A 1 911 ? -11.850 -11.431 17.398 1.00 98.88 911 MET A O 1
ATOM 6908 N N . ALA A 1 912 ? -11.461 -13.636 17.365 1.00 98.69 912 ALA A N 1
ATOM 6909 C CA . ALA A 1 912 ? -11.130 -13.719 18.783 1.00 98.69 912 ALA A CA 1
ATOM 6910 C C . ALA A 1 912 ? -9.875 -12.889 19.130 1.00 98.69 912 ALA A C 1
ATOM 6912 O O . ALA A 1 912 ? -9.851 -12.167 20.133 1.00 98.69 912 ALA A O 1
ATOM 6913 N N . PHE A 1 913 ? -8.834 -12.944 18.293 1.00 98.62 913 PHE A N 1
ATOM 6914 C CA . PHE A 1 913 ? -7.597 -12.181 18.464 1.00 98.62 913 PHE A CA 1
ATOM 6915 C C . PHE A 1 913 ? -7.837 -10.679 18.362 1.00 98.62 913 PHE A C 1
ATOM 6917 O O . PHE A 1 913 ? -7.318 -9.950 19.212 1.00 98.62 913 PHE A O 1
ATOM 6924 N N . ALA A 1 914 ? -8.635 -10.252 17.378 1.00 98.44 914 ALA A N 1
ATOM 6925 C CA . ALA A 1 914 ? -9.015 -8.866 17.154 1.00 98.44 914 ALA A CA 1
ATOM 6926 C C . ALA A 1 914 ? -9.715 -8.284 18.381 1.00 98.44 914 ALA A C 1
ATOM 6928 O O . ALA A 1 914 ? -9.199 -7.336 18.966 1.00 98.44 914 ALA A O 1
ATOM 6929 N N . GLY A 1 915 ? -10.801 -8.913 18.843 1.00 97.50 915 GLY A N 1
ATOM 6930 C CA . GLY A 1 915 ? -11.545 -8.454 20.024 1.00 97.50 915 GLY A CA 1
ATOM 6931 C C . GLY A 1 915 ? -10.829 -8.663 21.361 1.00 97.50 915 GLY A C 1
ATOM 6932 O O . GLY A 1 915 ? -11.200 -8.072 22.375 1.00 97.50 915 GLY A O 1
ATOM 6933 N N . ASN A 1 916 ? -9.798 -9.514 21.398 1.00 97.75 916 ASN A N 1
ATOM 6934 C CA . ASN A 1 916 ? -9.191 -10.024 22.633 1.00 97.75 916 ASN A CA 1
ATOM 6935 C C . ASN A 1 916 ? -10.221 -10.726 23.550 1.00 97.75 916 ASN A C 1
ATOM 6937 O O . ASN A 1 916 ? -10.081 -10.732 24.777 1.00 97.75 916 ASN A O 1
ATOM 6941 N N . TYR A 1 917 ? -11.249 -11.331 22.945 1.00 98.12 917 TYR A N 1
ATOM 6942 C CA . TYR A 1 917 ? -12.290 -12.111 23.610 1.00 98.12 917 TYR A CA 1
ATOM 6943 C C . TYR A 1 917 ? -12.171 -13.584 23.248 1.00 98.12 917 TYR A C 1
ATOM 6945 O O . TYR A 1 917 ? -11.863 -13.937 22.116 1.00 98.12 917 TYR A O 1
ATOM 6953 N N . GLY A 1 918 ? -12.460 -14.459 24.204 1.00 98.25 918 GLY A N 1
ATOM 6954 C CA . GLY A 1 918 ? -12.580 -15.884 23.928 1.00 98.25 918 GLY A CA 1
ATOM 6955 C C . GLY A 1 918 ? -13.876 -16.204 23.186 1.00 98.25 918 GLY A C 1
ATOM 6956 O O . GLY A 1 918 ? -14.772 -15.369 23.054 1.00 98.25 918 GLY A O 1
ATOM 6957 N N . ILE A 1 919 ? -14.003 -17.447 22.737 1.00 98.69 919 ILE A N 1
ATOM 6958 C CA . ILE A 1 919 ? -15.174 -17.934 22.005 1.00 98.69 919 ILE A CA 1
ATOM 6959 C C . ILE A 1 919 ? -15.520 -19.353 22.447 1.00 98.69 919 ILE A C 1
ATOM 6961 O O . ILE A 1 919 ? -14.641 -20.149 22.788 1.00 98.69 919 ILE A O 1
ATOM 6965 N N . GLU A 1 920 ? -16.808 -19.671 22.422 1.00 98.50 920 GLU A N 1
ATOM 6966 C CA . GLU A 1 920 ? -17.326 -21.025 22.583 1.00 98.50 920 GLU A CA 1
ATOM 6967 C C . GLU A 1 920 ? -18.200 -21.351 21.378 1.00 98.50 920 GLU A C 1
ATOM 6969 O O . GLU A 1 920 ? -19.257 -20.749 21.191 1.00 98.50 920 GLU A O 1
ATOM 6974 N N . VAL A 1 921 ? -17.711 -22.265 20.543 1.00 98.62 921 VAL A N 1
ATOM 6975 C CA . VAL A 1 921 ? -18.289 -22.616 19.247 1.00 98.62 921 VAL A CA 1
ATOM 6976 C C . VAL A 1 921 ? -18.587 -24.109 19.204 1.00 98.62 921 VAL A C 1
ATOM 6978 O O . VAL A 1 921 ? -17.743 -24.925 19.569 1.00 98.62 921 VAL A O 1
ATOM 6981 N N . ASP A 1 922 ? -19.768 -24.467 18.714 1.00 98.44 922 ASP A N 1
ATOM 6982 C CA . ASP A 1 922 ? -20.137 -25.821 18.319 1.00 98.44 922 ASP A CA 1
ATOM 6983 C C . ASP A 1 922 ? -20.686 -25.800 16.889 1.00 98.44 922 ASP A C 1
ATOM 6985 O O . ASP A 1 922 ? -21.726 -25.200 16.606 1.00 98.44 922 ASP A O 1
ATOM 6989 N N . LEU A 1 923 ? -19.954 -26.423 15.968 1.00 97.06 923 LEU A N 1
ATOM 6990 C CA . LEU A 1 923 ? -20.312 -26.467 14.556 1.00 97.06 923 LEU A CA 1
ATOM 6991 C C . LEU A 1 923 ? -21.301 -27.618 14.304 1.00 97.06 923 LEU A C 1
ATOM 6993 O O . LEU A 1 923 ? -20.946 -28.784 14.514 1.00 97.06 923 LEU A O 1
ATOM 6997 N N . PRO A 1 924 ? -22.523 -27.339 13.811 1.00 93.88 924 PRO A N 1
ATOM 6998 C CA . PRO A 1 924 ? -23.549 -28.357 13.589 1.00 93.88 924 PRO A CA 1
ATOM 6999 C C . PRO A 1 924 ? -23.376 -29.050 12.224 1.00 93.88 924 PRO A C 1
ATOM 7001 O O . PRO A 1 924 ? -24.300 -29.083 11.412 1.00 93.88 924 PRO A O 1
ATOM 7004 N N . LEU A 1 925 ? -22.171 -29.555 11.938 1.00 92.50 925 LEU A N 1
ATOM 7005 C CA . LEU A 1 925 ? -21.814 -30.183 10.661 1.00 92.50 925 LEU A CA 1
ATOM 7006 C C . LEU A 1 925 ? -21.681 -31.703 10.828 1.00 92.50 925 LEU A C 1
ATOM 7008 O O . LEU A 1 925 ? -20.603 -32.231 11.102 1.00 92.50 925 LEU A O 1
ATOM 7012 N N . GLU A 1 926 ? -22.798 -32.416 10.690 1.00 91.19 926 GLU A N 1
ATOM 7013 C CA . GLU A 1 926 ? -22.833 -33.872 10.845 1.00 91.19 926 GLU A CA 1
ATOM 7014 C C . GLU A 1 926 ? -22.148 -34.597 9.676 1.00 91.19 926 GLU A C 1
ATOM 7016 O O . GLU A 1 926 ? -22.387 -34.298 8.508 1.00 91.19 926 GLU A O 1
ATOM 7021 N N . GLY A 1 927 ? -21.332 -35.609 9.992 1.00 92.44 927 GLY A N 1
ATOM 7022 C CA . GLY A 1 927 ? -20.731 -36.507 8.997 1.00 92.44 927 GLY A CA 1
ATOM 7023 C C . GLY A 1 927 ? -19.538 -35.944 8.218 1.00 92.44 927 GLY A C 1
ATOM 7024 O O . GLY A 1 927 ? -19.042 -36.635 7.332 1.00 92.44 927 GLY A O 1
ATOM 7025 N N . VAL A 1 928 ? -19.069 -34.739 8.548 1.00 93.62 928 VAL A N 1
ATOM 7026 C CA . VAL A 1 928 ? -17.890 -34.102 7.939 1.00 93.62 928 VAL A CA 1
ATOM 7027 C C . VAL A 1 928 ? -16.643 -34.417 8.768 1.00 93.62 928 VAL A C 1
ATOM 7029 O O . VAL A 1 928 ? -16.720 -34.478 10.000 1.00 93.62 928 VAL A O 1
ATOM 7032 N N . ASP A 1 929 ? -15.495 -34.632 8.120 1.00 94.75 929 ASP A N 1
ATOM 7033 C CA . ASP A 1 929 ? -14.229 -34.774 8.842 1.00 94.75 929 ASP A CA 1
ATOM 7034 C C . ASP A 1 929 ? -13.856 -33.471 9.572 1.00 94.75 929 ASP A C 1
ATOM 7036 O O . ASP A 1 929 ? -14.157 -32.366 9.121 1.00 94.75 929 ASP A O 1
ATOM 7040 N N . VAL A 1 930 ? -13.181 -33.593 10.719 1.00 96.62 930 VAL A N 1
ATOM 7041 C CA . VAL A 1 930 ? -12.808 -32.435 11.546 1.00 96.62 930 VAL A CA 1
ATOM 7042 C C . VAL A 1 930 ? -11.869 -31.486 10.796 1.00 96.62 930 VAL A C 1
ATOM 7044 O O . VAL A 1 930 ? -12.014 -30.273 10.927 1.00 96.62 930 VAL A O 1
ATOM 7047 N N . MET A 1 931 ? -10.912 -32.008 10.022 1.00 97.44 931 MET A N 1
ATOM 7048 C CA . MET A 1 931 ? -9.966 -31.169 9.284 1.00 97.44 931 MET A CA 1
ATOM 7049 C C . MET A 1 931 ? -10.645 -30.488 8.103 1.00 97.44 931 MET A C 1
ATOM 7051 O O . MET A 1 931 ? -10.438 -29.298 7.895 1.00 97.44 931 MET A O 1
ATOM 7055 N N . GLU A 1 932 ? -11.494 -31.212 7.376 1.00 96.69 932 GLU A N 1
ATOM 7056 C CA . GLU A 1 932 ? -12.294 -30.655 6.280 1.00 96.69 932 GLU A CA 1
ATOM 7057 C C . GLU A 1 932 ? -13.204 -29.524 6.775 1.00 96.69 932 GLU A C 1
ATOM 7059 O O . GLU A 1 932 ? -13.179 -28.428 6.224 1.00 96.69 932 GLU A O 1
ATOM 7064 N N . ALA A 1 933 ? -13.946 -29.745 7.865 1.00 96.69 933 ALA A N 1
ATOM 7065 C CA . ALA A 1 933 ? -14.869 -28.754 8.418 1.00 96.69 933 ALA A CA 1
ATOM 7066 C C . ALA A 1 933 ? -14.176 -27.461 8.883 1.00 96.69 933 ALA A C 1
ATOM 7068 O O . ALA A 1 933 ? -14.756 -26.381 8.784 1.00 96.69 933 ALA A O 1
ATOM 7069 N N . LEU A 1 934 ? -12.963 -27.572 9.432 1.00 98.06 934 LEU A N 1
ATOM 7070 C CA . LEU A 1 934 ? -12.257 -26.448 10.049 1.00 98.06 934 LEU A CA 1
ATOM 7071 C C . LEU A 1 934 ? -11.313 -25.719 9.091 1.00 98.06 934 LEU A C 1
ATOM 7073 O O . LEU A 1 934 ? -11.204 -24.500 9.186 1.00 98.06 934 LEU A O 1
ATOM 7077 N N . PHE A 1 935 ? -10.643 -26.442 8.193 1.00 98.44 935 PHE A N 1
ATOM 7078 C CA . PHE A 1 935 ? -9.579 -25.904 7.340 1.00 98.44 935 PHE A CA 1
ATOM 7079 C C . PHE A 1 935 ? -9.974 -25.776 5.866 1.00 98.44 935 PHE A C 1
ATOM 7081 O O . PHE A 1 935 ? -9.141 -25.363 5.061 1.00 98.44 935 PHE A O 1
ATOM 7088 N N . SER A 1 936 ? -11.208 -26.117 5.475 1.00 97.44 936 SER A N 1
ATOM 7089 C CA . SER A 1 936 ? -11.673 -25.789 4.126 1.00 97.44 936 SER A CA 1
ATOM 7090 C C . SER A 1 936 ? -11.758 -24.279 3.944 1.00 97.44 936 SER A C 1
ATOM 7092 O O . SER A 1 936 ? -12.329 -23.579 4.781 1.00 97.44 936 SER A O 1
ATOM 7094 N N . GLU A 1 937 ? -11.254 -23.805 2.815 1.00 98.06 937 GLU A N 1
ATOM 7095 C CA . GLU A 1 937 ? -11.140 -22.382 2.478 1.00 98.06 937 GLU A CA 1
ATOM 7096 C C . GLU A 1 937 ? -12.239 -21.988 1.479 1.00 98.06 937 GLU A C 1
ATOM 7098 O O . GLU A 1 937 ? -12.004 -21.343 0.460 1.00 98.06 937 GLU A O 1
ATOM 7103 N N . GLU A 1 938 ? -13.451 -22.490 1.728 1.00 97.88 938 GLU A N 1
ATOM 7104 C CA . GLU A 1 938 ? -14.649 -22.181 0.946 1.00 97.88 938 GLU A CA 1
ATOM 7105 C C . GLU A 1 938 ? -15.201 -20.813 1.364 1.00 97.88 938 GLU A C 1
ATOM 7107 O O . GLU A 1 938 ? -15.329 -20.537 2.562 1.00 97.88 938 GLU A O 1
ATOM 7112 N N . LEU A 1 939 ? -15.636 -20.006 0.389 1.00 98.38 939 LEU A N 1
ATOM 7113 C CA . LEU A 1 939 ? -16.207 -18.678 0.639 1.00 98.38 939 LEU A CA 1
ATOM 7114 C C . LEU A 1 939 ? -17.325 -18.749 1.686 1.00 98.38 939 LEU A C 1
ATOM 7116 O O . LEU A 1 939 ? -18.351 -19.412 1.491 1.00 98.38 939 LEU A O 1
ATOM 7120 N N . SER A 1 940 ? -17.128 -18.059 2.803 1.00 98.25 940 SER A N 1
ATOM 7121 C CA . SER A 1 940 ? -18.075 -18.000 3.915 1.00 98.25 940 SER A CA 1
ATOM 7122 C C . SER A 1 940 ? -17.863 -16.723 4.725 1.00 98.25 940 SER A C 1
ATOM 7124 O O . SER A 1 940 ? -16.817 -16.095 4.612 1.00 98.25 940 SER A O 1
ATOM 7126 N N . LEU A 1 941 ? -18.834 -16.368 5.569 1.00 98.81 941 LEU A N 1
ATOM 7127 C CA . LEU A 1 941 ? -18.700 -15.293 6.556 1.00 98.81 941 LEU A CA 1
ATOM 7128 C C . LEU A 1 941 ? -18.936 -15.828 7.971 1.00 98.81 941 LEU A C 1
ATOM 7130 O O . LEU A 1 941 ? -19.797 -16.692 8.178 1.00 98.81 941 LEU A O 1
ATOM 7134 N N . VAL A 1 942 ? -18.243 -15.254 8.950 1.00 98.81 942 VAL A N 1
ATOM 7135 C CA . VAL A 1 942 ? -18.586 -15.348 10.372 1.00 98.81 942 VAL A CA 1
ATOM 7136 C C . VAL A 1 942 ? -18.980 -13.962 10.871 1.00 98.81 942 VAL A C 1
ATOM 7138 O O . VAL A 1 942 ? -18.336 -12.973 10.539 1.00 98.81 942 VAL A O 1
ATOM 7141 N N . LEU A 1 943 ? -20.067 -13.870 11.638 1.00 98.88 943 LEU A N 1
ATOM 7142 C CA . LEU A 1 943 ? -20.640 -12.604 12.105 1.00 98.88 943 LEU A CA 1
ATOM 7143 C C . LEU A 1 943 ? -20.885 -12.647 13.613 1.00 98.88 943 LEU A C 1
ATOM 7145 O O . LEU A 1 943 ? -21.340 -13.668 14.130 1.00 98.88 943 LEU A O 1
ATOM 7149 N N . GLU A 1 944 ? -20.687 -11.521 14.294 1.00 98.69 944 GLU A N 1
ATOM 7150 C CA . GLU A 1 944 ? -21.146 -11.303 15.667 1.00 98.69 944 GLU A CA 1
ATOM 7151 C C . GLU A 1 944 ? -22.345 -10.350 15.682 1.00 98.69 944 GLU A C 1
ATOM 7153 O O . GLU A 1 944 ? -22.373 -9.320 14.998 1.00 98.69 944 GLU A O 1
ATOM 7158 N N . VAL A 1 945 ? -23.354 -10.704 16.476 1.00 98.62 945 VAL A N 1
ATOM 7159 C CA . VAL A 1 945 ? -24.565 -9.903 16.667 1.00 98.62 945 VAL A CA 1
ATOM 7160 C C . VAL A 1 945 ? -25.009 -9.912 18.128 1.00 98.62 945 VAL A C 1
ATOM 7162 O O . VAL A 1 945 ? -24.709 -10.833 18.891 1.00 98.62 945 VAL A O 1
ATOM 7165 N N . CYS A 1 946 ? -25.814 -8.920 18.516 1.00 97.62 946 CYS A N 1
ATOM 7166 C CA . CYS A 1 946 ? -26.560 -8.974 19.774 1.00 97.62 946 CYS A CA 1
ATOM 7167 C C . CYS A 1 946 ? -27.503 -10.192 19.792 1.00 97.62 946 CYS A C 1
ATOM 7169 O O . CYS A 1 946 ? -28.220 -10.429 18.815 1.00 97.62 946 CYS A O 1
ATOM 7171 N N . GLU A 1 947 ? -27.625 -10.876 20.934 1.00 97.69 947 GLU A N 1
ATOM 7172 C CA . GLU A 1 947 ? -28.551 -12.011 21.127 1.00 97.69 947 GLU A CA 1
ATOM 7173 C C . GLU A 1 947 ? -29.979 -11.706 20.641 1.00 97.69 947 GLU A C 1
ATOM 7175 O O . GLU A 1 947 ? -30.586 -12.506 19.930 1.00 97.69 947 GLU A O 1
ATOM 7180 N N . ARG A 1 948 ? -30.503 -10.511 20.949 1.00 97.25 948 ARG A N 1
ATOM 7181 C CA . ARG A 1 948 ? -31.853 -10.090 20.528 1.00 97.25 948 ARG A CA 1
ATOM 7182 C C . ARG A 1 948 ? -32.040 -9.996 19.008 1.00 97.25 948 ARG A C 1
ATOM 7184 O O . ARG A 1 948 ? -33.168 -10.091 18.534 1.00 97.25 948 ARG A O 1
ATOM 7191 N N . ASN A 1 949 ? -30.956 -9.803 18.257 1.00 97.56 949 ASN A N 1
ATOM 7192 C CA . ASN A 1 949 ? -30.981 -9.642 16.805 1.00 97.56 949 ASN A CA 1
ATOM 7193 C C . ASN A 1 949 ? -30.716 -10.965 16.075 1.00 97.56 949 ASN A C 1
ATOM 7195 O O . ASN A 1 949 ? -31.114 -11.094 14.919 1.00 97.56 949 ASN A O 1
ATOM 7199 N N . ALA A 1 950 ? -30.103 -11.955 16.735 1.00 98.12 950 ALA A N 1
ATOM 7200 C CA . ALA A 1 950 ? -29.622 -13.187 16.109 1.00 98.12 950 ALA A CA 1
ATOM 7201 C C . ALA A 1 950 ? -30.679 -13.894 15.249 1.00 98.12 950 ALA A C 1
ATOM 7203 O O . ALA A 1 950 ? -30.435 -14.179 14.081 1.00 98.12 950 ALA A O 1
ATOM 7204 N N . SER A 1 951 ? -31.891 -14.092 15.781 1.00 98.00 951 SER A N 1
ATOM 7205 C CA . SER A 1 951 ? -32.975 -14.742 15.026 1.00 98.00 951 SER A CA 1
ATOM 7206 C C . SER A 1 951 ? -33.381 -13.947 13.781 1.00 98.00 951 SER A C 1
ATOM 7208 O O . SER A 1 951 ? -33.587 -14.529 12.720 1.00 98.00 951 SER A O 1
ATOM 7210 N N . SER A 1 952 ? -33.459 -12.614 13.884 1.00 98.06 952 SER A N 1
ATOM 7211 C CA . SER A 1 952 ? -33.799 -11.764 12.739 1.00 98.06 952 SER A CA 1
ATOM 7212 C C . SER A 1 952 ? -32.702 -11.776 11.679 1.00 98.06 952 SER A C 1
ATOM 7214 O O . SER A 1 952 ? -33.020 -11.735 10.494 1.00 98.06 952 SER A O 1
ATOM 7216 N N . VAL A 1 953 ? -31.432 -11.808 12.086 1.00 98.62 953 VAL A N 1
ATOM 7217 C CA . VAL A 1 953 ? -30.292 -11.846 11.163 1.00 98.62 953 VAL A CA 1
ATOM 7218 C C . VAL A 1 953 ? -30.260 -13.177 10.414 1.00 98.62 953 VAL A C 1
ATOM 7220 O O . VAL A 1 953 ? -30.226 -13.174 9.185 1.00 98.62 953 VAL A O 1
ATOM 7223 N N . CYS A 1 954 ? -30.383 -14.306 11.122 1.00 98.50 954 CYS A N 1
ATOM 7224 C CA . CYS A 1 954 ? -30.491 -15.626 10.493 1.00 98.50 954 CYS A CA 1
ATOM 7225 C C . CYS A 1 954 ? -31.673 -15.706 9.519 1.00 98.50 954 CYS A C 1
ATOM 7227 O O . CYS A 1 954 ? -31.538 -16.266 8.428 1.00 98.50 954 CYS A O 1
ATOM 7229 N N . GLN A 1 955 ? -32.820 -15.125 9.889 1.00 98.50 955 GLN A N 1
ATOM 7230 C CA . GLN A 1 955 ? -34.001 -15.121 9.032 1.00 98.50 955 GLN A CA 1
ATOM 7231 C C . GLN A 1 955 ? -33.753 -14.356 7.729 1.00 98.50 955 GLN A C 1
ATOM 7233 O O . GLN A 1 955 ? -34.110 -14.867 6.678 1.00 98.50 955 GLN A O 1
ATOM 7238 N N . ARG A 1 956 ? -33.078 -13.197 7.757 1.00 98.62 956 ARG A N 1
ATOM 7239 C CA . ARG A 1 956 ? -32.773 -12.439 6.528 1.00 98.62 956 ARG A CA 1
ATOM 7240 C C . ARG A 1 956 ? -31.903 -13.230 5.548 1.00 98.62 956 ARG A C 1
ATOM 7242 O O . ARG A 1 956 ? -32.188 -13.224 4.355 1.00 98.62 956 ARG A O 1
ATOM 7249 N N . TYR A 1 957 ? -30.891 -13.949 6.039 1.00 98.56 957 TYR A N 1
ATOM 7250 C CA . TYR A 1 957 ? -30.110 -14.856 5.189 1.00 98.56 957 TYR A CA 1
ATOM 7251 C C . TYR A 1 957 ? -30.962 -16.004 4.644 1.00 98.56 957 TYR A C 1
ATOM 7253 O O . TYR A 1 957 ? -30.891 -16.310 3.456 1.00 98.56 957 TYR A O 1
ATOM 7261 N N . THR A 1 958 ? -31.811 -16.595 5.487 1.00 97.94 958 THR A N 1
ATOM 7262 C CA . THR A 1 958 ? -32.722 -17.677 5.081 1.00 97.94 958 THR A CA 1
ATOM 7263 C C . THR A 1 958 ? -33.702 -17.212 4.002 1.00 97.94 958 THR A C 1
ATOM 7265 O O . THR A 1 958 ? -33.894 -17.908 3.006 1.00 97.94 958 THR A O 1
ATOM 7268 N N . ASP A 1 959 ? -34.266 -16.012 4.149 1.00 98.19 959 ASP A N 1
ATOM 7269 C CA . ASP A 1 959 ? -35.167 -15.382 3.178 1.00 98.19 959 ASP A CA 1
ATOM 7270 C C . ASP A 1 959 ? -34.456 -15.093 1.846 1.00 98.19 959 ASP A C 1
ATOM 7272 O O . ASP A 1 959 ? -35.064 -15.195 0.781 1.00 98.19 959 ASP A O 1
ATOM 7276 N N . ALA A 1 960 ? -33.153 -14.795 1.892 1.00 97.69 960 ALA A N 1
ATOM 7277 C CA . ALA A 1 960 ? -32.286 -14.668 0.720 1.00 97.69 960 ALA A CA 1
ATOM 7278 C C . ALA A 1 960 ? -31.821 -16.027 0.148 1.00 97.69 960 ALA A C 1
ATOM 7280 O O . ALA A 1 960 ? -31.068 -16.077 -0.826 1.00 97.69 960 ALA A O 1
ATOM 7281 N N . GLY A 1 961 ? -32.273 -17.144 0.727 1.00 96.94 961 GLY A N 1
ATOM 7282 C CA . GLY A 1 961 ? -31.969 -18.502 0.281 1.00 96.94 961 GLY A CA 1
ATOM 7283 C C . GLY A 1 961 ? -30.610 -19.035 0.739 1.00 96.94 961 GLY A C 1
ATOM 7284 O O . GLY A 1 961 ? -30.106 -19.978 0.127 1.00 96.94 961 GLY A O 1
ATOM 7285 N N . LEU A 1 962 ? -30.000 -18.450 1.766 1.00 97.38 962 LEU A N 1
ATOM 7286 C CA . LEU A 1 962 ? -28.729 -18.883 2.349 1.00 97.38 962 LEU A CA 1
ATOM 7287 C C . LEU A 1 962 ? -28.942 -19.626 3.666 1.00 97.38 962 LEU A C 1
ATOM 7289 O O . LEU A 1 962 ? -29.948 -19.449 4.349 1.00 97.38 962 LEU A O 1
ATOM 7293 N N . LEU A 1 963 ? -27.956 -20.437 4.044 1.00 96.19 963 LEU A N 1
ATOM 7294 C CA . LEU A 1 963 ? -27.872 -20.972 5.397 1.00 96.19 963 LEU A CA 1
ATOM 7295 C C . LEU A 1 963 ? -27.211 -19.936 6.309 1.00 96.19 963 LEU A C 1
ATOM 7297 O O . LEU A 1 963 ? -26.262 -19.263 5.916 1.00 96.19 963 LEU A O 1
ATOM 7301 N N . CYS A 1 964 ? -27.701 -19.829 7.540 1.00 97.50 964 CYS A N 1
ATOM 7302 C CA . CYS A 1 964 ? -27.066 -19.041 8.586 1.00 97.50 964 CYS A CA 1
ATOM 7303 C C . CYS A 1 964 ? -27.182 -19.807 9.901 1.00 97.50 964 CYS A C 1
ATOM 7305 O O . CYS A 1 964 ? -28.255 -19.895 10.501 1.00 97.50 964 CYS A O 1
ATOM 7307 N N . HIS A 1 965 ? -26.076 -20.411 10.318 1.00 96.81 965 HIS A N 1
ATOM 7308 C CA . HIS A 1 965 ? -26.016 -21.223 11.520 1.00 96.81 965 HIS A CA 1
ATOM 7309 C C . HIS A 1 965 ? -25.649 -20.352 12.709 1.00 96.81 965 HIS A C 1
ATOM 7311 O O . HIS A 1 965 ? -24.649 -19.644 12.676 1.00 96.81 965 HIS A O 1
ATOM 7317 N N . ARG A 1 966 ? -26.410 -20.455 13.796 1.00 97.88 966 ARG A N 1
ATOM 7318 C CA . ARG A 1 966 ? -25.924 -20.024 15.105 1.00 97.88 966 ARG A CA 1
ATOM 7319 C C . ARG A 1 966 ? -24.914 -21.058 15.587 1.00 97.88 966 ARG A C 1
ATOM 7321 O O . ARG A 1 966 ? -25.299 -22.200 15.818 1.00 97.88 966 ARG A O 1
ATOM 7328 N N . ILE A 1 967 ? -23.655 -20.654 15.717 1.00 98.31 967 ILE A N 1
ATOM 7329 C CA . ILE A 1 967 ? -22.547 -21.573 16.013 1.00 98.31 967 ILE A CA 1
ATOM 7330 C C . ILE A 1 967 ? -21.971 -21.391 17.410 1.00 98.31 967 ILE A C 1
ATOM 7332 O O . ILE A 1 967 ? -21.262 -22.267 17.881 1.00 98.31 967 ILE A O 1
ATOM 7336 N N . GLY A 1 968 ? -22.243 -20.282 18.095 1.00 97.69 968 GLY A N 1
ATOM 7337 C CA . GLY A 1 968 ? -21.604 -20.066 19.385 1.00 97.69 968 GLY A CA 1
ATOM 7338 C C . GLY A 1 968 ? -21.821 -18.695 19.987 1.00 97.69 968 GLY A C 1
ATOM 7339 O O . GLY A 1 968 ? -22.728 -17.955 19.592 1.00 97.69 968 GLY A O 1
ATOM 7340 N N . THR A 1 969 ? -20.969 -18.374 20.955 1.00 98.44 969 THR A N 1
ATOM 7341 C CA . THR A 1 969 ? -20.971 -17.093 21.663 1.00 98.44 969 THR A CA 1
ATOM 7342 C C . THR A 1 969 ? -19.567 -16.600 21.976 1.00 98.44 969 THR A C 1
ATOM 7344 O O . THR A 1 969 ? -18.663 -17.394 22.248 1.00 98.44 969 THR A O 1
ATOM 7347 N N . THR A 1 970 ? -19.420 -15.282 22.034 1.00 98.31 970 THR A N 1
ATOM 7348 C CA . THR A 1 970 ? -18.234 -14.598 22.557 1.00 98.31 970 THR A CA 1
ATOM 7349 C C . THR A 1 970 ? -18.186 -14.730 24.086 1.00 98.31 970 THR A C 1
ATOM 7351 O O . THR A 1 970 ? -19.213 -14.636 24.761 1.00 98.31 970 THR A O 1
ATOM 7354 N N . SER A 1 971 ? -17.014 -14.999 24.668 1.00 95.50 971 SER A N 1
ATOM 7355 C CA . SER A 1 971 ? -16.876 -15.304 26.100 1.00 95.50 971 SER A CA 1
ATOM 7356 C C . SER A 1 971 ? -15.495 -14.965 26.667 1.00 95.50 971 SER A C 1
ATOM 7358 O O . SER A 1 971 ? -14.480 -15.310 26.082 1.00 95.50 971 SER A O 1
ATOM 7360 N N . GLY A 1 972 ? -15.438 -14.364 27.862 1.00 95.62 972 GLY A N 1
ATOM 7361 C CA . GLY A 1 972 ? -14.173 -14.027 28.536 1.00 95.62 972 GLY A CA 1
ATOM 7362 C C . GLY A 1 972 ? -13.332 -12.979 27.791 1.00 95.62 972 GLY A C 1
ATOM 7363 O O . GLY A 1 972 ? -13.416 -12.852 26.580 1.00 95.62 972 GLY A O 1
ATOM 7364 N N . PHE A 1 973 ? -12.508 -12.217 28.505 1.00 95.88 973 PHE A N 1
ATOM 7365 C CA . PHE A 1 973 ? -11.730 -11.119 27.923 1.00 95.88 973 PHE A CA 1
ATOM 7366 C C . PHE A 1 973 ? -10.285 -11.152 28.418 1.00 95.88 973 PHE A C 1
ATOM 7368 O O . PHE A 1 973 ? -10.036 -11.410 29.598 1.00 95.88 973 PHE A O 1
ATOM 7375 N N . GLY A 1 974 ? -9.338 -10.866 27.528 1.00 95.94 974 GLY A N 1
ATOM 7376 C CA . GLY A 1 974 ? -7.937 -10.677 27.877 1.00 95.94 974 GLY A CA 1
ATOM 7377 C C . GLY A 1 974 ? -7.177 -11.971 28.220 1.00 95.94 974 GLY A C 1
ATOM 7378 O O . GLY A 1 974 ? -7.440 -13.022 27.634 1.00 95.94 974 GLY A O 1
ATOM 7379 N N . PRO A 1 975 ? -6.207 -11.921 29.155 1.00 95.44 975 PRO A N 1
ATOM 7380 C CA . PRO A 1 975 ? -5.254 -13.012 29.398 1.00 95.44 975 PRO A CA 1
ATOM 7381 C C . PRO A 1 975 ? -5.870 -14.367 29.780 1.00 95.44 975 PRO A C 1
ATOM 7383 O O . PRO A 1 975 ? -5.266 -15.414 29.530 1.00 95.44 975 PRO A O 1
ATOM 7386 N N . ASP A 1 976 ? -7.058 -14.364 30.383 1.00 96.00 976 ASP A N 1
ATOM 7387 C CA . ASP A 1 976 ? -7.749 -15.574 30.846 1.00 96.00 976 ASP A CA 1
ATOM 7388 C C . ASP A 1 976 ? -8.813 -16.082 29.859 1.00 96.00 976 ASP A C 1
ATOM 7390 O O . ASP A 1 976 ? -9.455 -17.107 30.107 1.00 96.00 976 ASP A O 1
ATOM 7394 N N . ALA A 1 977 ? -8.992 -15.391 28.729 1.00 97.50 977 ALA A N 1
ATOM 7395 C CA . ALA A 1 977 ? -9.903 -15.802 27.673 1.00 97.50 977 ALA A CA 1
ATOM 7396 C C . ALA A 1 977 ? -9.510 -17.166 27.076 1.00 97.50 977 ALA A C 1
ATOM 7398 O O . ALA A 1 977 ? -8.327 -17.498 26.917 1.00 97.50 977 ALA A O 1
ATOM 7399 N N . LYS A 1 978 ? -10.525 -17.959 26.718 1.00 98.31 978 LYS A N 1
ATOM 7400 C CA . LYS A 1 978 ? -10.363 -19.295 26.135 1.00 98.31 978 LYS A CA 1
ATOM 7401 C C . LYS A 1 978 ? -11.092 -19.422 24.809 1.00 98.31 978 LYS A C 1
ATOM 7403 O O . LYS A 1 978 ? -12.165 -18.858 24.629 1.00 98.31 978 LYS A O 1
ATOM 7408 N N . VAL A 1 979 ? -10.516 -20.224 23.928 1.00 98.69 979 VAL A N 1
ATOM 7409 C CA . VAL A 1 979 ? -11.138 -20.678 22.691 1.00 98.69 979 VAL A CA 1
ATOM 7410 C C . VAL A 1 979 ? -11.560 -22.127 22.888 1.00 98.69 979 VAL A C 1
ATOM 7412 O O . VAL A 1 979 ? -10.714 -22.989 23.128 1.00 98.69 979 VAL A O 1
ATOM 7415 N N . ARG A 1 980 ? -12.864 -22.390 22.786 1.00 98.69 980 ARG A N 1
ATOM 7416 C CA . ARG A 1 980 ? -13.442 -23.735 22.763 1.00 98.69 980 ARG A CA 1
ATOM 7417 C C . ARG A 1 980 ? -14.157 -23.957 21.444 1.00 98.69 980 ARG A C 1
ATOM 7419 O O . ARG A 1 980 ? -15.069 -23.206 21.111 1.00 98.69 980 ARG A O 1
ATOM 7426 N N . VAL A 1 981 ? -13.755 -24.998 20.725 1.00 98.69 981 VAL A N 1
ATOM 7427 C CA . VAL A 1 981 ? -14.383 -25.400 19.465 1.00 98.69 981 VAL A CA 1
ATOM 7428 C C . VAL A 1 981 ? -14.791 -26.858 19.563 1.00 98.69 981 VAL A C 1
ATOM 7430 O O . VAL A 1 981 ? -13.988 -27.724 19.924 1.00 98.69 981 VAL A O 1
ATOM 7433 N N . SER A 1 982 ? -16.049 -27.109 19.230 1.00 98.50 982 SER A N 1
ATOM 7434 C CA . SER A 1 982 ? -16.654 -28.427 19.137 1.00 98.50 982 SER A CA 1
ATOM 7435 C C . SER A 1 982 ? -17.239 -28.656 17.748 1.00 98.50 982 SER A C 1
ATOM 7437 O O . SER A 1 982 ? -17.592 -27.715 17.036 1.00 98.50 982 SER A O 1
ATOM 7439 N N . LEU A 1 983 ? -17.322 -29.925 17.365 1.00 96.81 983 LEU A N 1
ATOM 7440 C CA . LEU A 1 983 ? -18.036 -30.382 16.181 1.00 96.81 983 LEU A CA 1
ATOM 7441 C C . LEU A 1 983 ? -19.119 -31.360 16.640 1.00 96.81 983 LEU A C 1
ATOM 7443 O O . LEU A 1 983 ? -18.796 -32.444 17.134 1.00 96.81 983 LEU A O 1
ATOM 7447 N N . CYS A 1 984 ? -20.389 -30.979 16.501 1.00 95.69 984 CYS A N 1
ATOM 7448 C CA . CYS A 1 984 ? -21.537 -31.749 16.996 1.00 95.69 984 CYS A CA 1
ATOM 7449 C C . CYS A 1 984 ? -21.375 -32.180 18.471 1.00 95.69 984 CYS A C 1
ATOM 7451 O O . CYS A 1 984 ? -21.541 -33.352 18.823 1.00 95.69 984 CYS A O 1
ATOM 7453 N N . GLY A 1 985 ? -20.975 -31.242 19.332 1.00 95.75 985 GLY A N 1
ATOM 7454 C CA . GLY A 1 985 ? -20.754 -31.442 20.765 1.00 95.75 985 GLY A CA 1
ATOM 7455 C C . GLY A 1 985 ? -19.453 -32.165 21.140 1.00 95.75 985 GLY A C 1
ATOM 7456 O O . GLY A 1 985 ? -19.148 -32.293 22.327 1.00 95.75 985 GLY A O 1
ATOM 7457 N N . ARG A 1 986 ? -18.662 -32.640 20.169 1.00 96.19 986 ARG A N 1
ATOM 7458 C CA . ARG A 1 986 ? -17.331 -33.208 20.423 1.00 96.19 986 ARG A CA 1
ATOM 7459 C C . ARG A 1 986 ? -16.292 -32.092 20.449 1.00 96.19 986 ARG A C 1
ATOM 7461 O O . ARG A 1 986 ? -15.990 -31.528 19.403 1.00 96.19 986 ARG A O 1
ATOM 7468 N N . GLU A 1 987 ? -15.699 -31.839 21.612 1.00 98.00 987 GLU A N 1
ATOM 7469 C CA . GLU A 1 987 ? -14.600 -30.875 21.759 1.00 98.00 987 GLU A CA 1
ATOM 7470 C C . GLU A 1 987 ? -13.380 -31.305 20.923 1.00 98.00 987 GLU A C 1
ATOM 7472 O O . GLU A 1 987 ? -12.910 -32.444 21.018 1.00 98.00 987 GLU A O 1
ATOM 7477 N N . VAL A 1 988 ? -12.883 -30.389 20.090 1.00 98.00 988 VAL A N 1
ATOM 7478 C CA . VAL A 1 988 ? -11.716 -30.592 19.212 1.00 98.00 988 VAL A CA 1
ATOM 7479 C C . VAL A 1 988 ? -10.589 -29.591 19.476 1.00 98.00 988 VAL A C 1
ATOM 7481 O O . VAL A 1 988 ? -9.443 -29.867 19.121 1.00 98.00 988 VAL A O 1
ATOM 7484 N N . LEU A 1 989 ? -10.892 -28.464 20.129 1.00 98.44 989 LEU A N 1
ATOM 7485 C CA . LEU A 1 989 ? -9.922 -27.466 20.580 1.00 98.44 989 LEU A CA 1
ATOM 7486 C C . LEU A 1 989 ? -10.403 -26.822 21.886 1.00 98.44 989 LEU A C 1
ATOM 7488 O O . LEU A 1 989 ? -11.564 -26.427 21.989 1.00 98.44 989 LEU A O 1
ATOM 7492 N N . ASN A 1 990 ? -9.506 -26.684 22.861 1.00 98.00 990 ASN A N 1
ATOM 7493 C CA . ASN A 1 990 ? -9.761 -26.001 24.130 1.00 98.00 990 ASN A CA 1
ATOM 7494 C C . ASN A 1 990 ? -8.457 -25.396 24.643 1.00 98.00 990 ASN A C 1
ATOM 7496 O O . ASN A 1 990 ? -7.700 -26.039 25.366 1.00 98.00 990 ASN A O 1
ATOM 7500 N N . GLU A 1 991 ? -8.185 -24.165 24.228 1.00 98.31 991 GLU A N 1
ATOM 7501 C CA . GLU A 1 991 ? -6.906 -23.508 24.472 1.00 98.31 991 GLU A CA 1
ATOM 7502 C C . GLU A 1 991 ? -7.079 -22.082 24.978 1.00 98.31 991 GLU A C 1
ATOM 7504 O O . GLU A 1 991 ? -8.139 -21.461 24.859 1.00 98.31 991 GLU A O 1
ATOM 7509 N N . ARG A 1 992 ? -6.014 -21.544 25.575 1.00 98.00 992 ARG A N 1
ATOM 7510 C CA . ARG A 1 992 ? -5.976 -20.126 25.944 1.00 98.00 992 ARG A CA 1
ATOM 7511 C C . ARG A 1 992 ? -5.820 -19.275 24.691 1.00 98.00 992 ARG A C 1
ATOM 7513 O O . ARG A 1 992 ? -4.948 -19.534 23.863 1.00 98.00 992 ARG A O 1
ATOM 7520 N N . LEU A 1 993 ? -6.602 -18.204 24.605 1.00 98.31 993 LEU A N 1
ATOM 7521 C CA . LEU A 1 993 ? -6.541 -17.278 23.478 1.00 98.31 993 LEU A CA 1
ATOM 7522 C C . LEU A 1 993 ? -5.144 -16.658 23.282 1.00 98.31 993 LEU A C 1
ATOM 7524 O O . LEU A 1 993 ? -4.645 -16.706 22.157 1.00 98.31 993 LEU A O 1
ATOM 7528 N N . PRO A 1 994 ? -4.450 -16.166 24.331 1.00 97.94 994 PRO A N 1
ATOM 7529 C CA . PRO A 1 994 ? -3.092 -15.645 24.167 1.00 97.94 994 PRO A CA 1
ATOM 7530 C C . PRO A 1 994 ? -2.089 -16.671 23.628 1.00 97.94 994 PRO A C 1
ATOM 7532 O O . PRO A 1 994 ? -1.159 -16.286 22.927 1.00 97.94 994 PRO A O 1
ATOM 7535 N N . THR A 1 995 ? -2.273 -17.963 23.922 1.00 97.94 995 THR A N 1
ATOM 7536 C CA . THR A 1 995 ? -1.390 -19.031 23.428 1.00 97.94 995 THR A CA 1
ATOM 7537 C C . THR A 1 995 ? -1.535 -19.204 21.919 1.00 97.94 995 THR A C 1
ATOM 7539 O O . THR A 1 995 ? -0.534 -19.230 21.209 1.00 97.94 995 THR A O 1
ATOM 7542 N N . LEU A 1 996 ? -2.771 -19.258 21.417 1.00 98.56 996 LEU A N 1
ATOM 7543 C CA . LEU A 1 996 ? -3.037 -19.358 19.980 1.00 98.56 996 LEU A CA 1
ATOM 7544 C C . LEU A 1 996 ? -2.596 -18.090 19.236 1.00 98.56 996 LEU A C 1
ATOM 7546 O O . LEU A 1 996 ? -1.944 -18.187 18.197 1.00 98.56 996 LEU A O 1
ATOM 7550 N N . ARG A 1 997 ? -2.853 -16.907 19.810 1.00 98.38 997 ARG A N 1
ATOM 7551 C CA . ARG A 1 997 ? -2.377 -15.633 19.252 1.00 98.38 997 ARG A CA 1
ATOM 7552 C C . ARG A 1 997 ? -0.851 -15.583 19.170 1.00 98.38 997 ARG A C 1
ATOM 7554 O O . ARG A 1 997 ? -0.319 -15.118 18.173 1.00 98.38 997 ARG A O 1
ATOM 7561 N N . ALA A 1 998 ? -0.137 -16.081 20.182 1.00 98.38 998 ALA A N 1
ATOM 7562 C CA . ALA A 1 998 ? 1.326 -16.116 20.163 1.00 98.38 998 ALA A CA 1
ATOM 7563 C C . ALA A 1 998 ? 1.877 -16.999 19.029 1.00 98.38 998 ALA A C 1
ATOM 7565 O O . ALA A 1 998 ? 2.881 -16.650 18.413 1.00 98.38 998 ALA A O 1
ATOM 7566 N N . ILE A 1 999 ? 1.208 -18.113 18.708 1.00 98.62 999 ILE A N 1
ATOM 7567 C CA . ILE A 1 999 ? 1.565 -18.941 17.547 1.00 98.62 999 ILE A CA 1
ATOM 7568 C C . ILE A 1 999 ? 1.378 -18.137 16.253 1.00 98.62 999 ILE A C 1
ATOM 7570 O O . ILE A 1 999 ? 2.296 -18.092 15.436 1.00 98.62 999 ILE A O 1
ATOM 7574 N N . TRP A 1 1000 ? 0.233 -17.470 16.100 1.00 98.75 1000 TRP A N 1
ATOM 7575 C CA . TRP A 1 1000 ? -0.098 -16.654 14.926 1.00 98.75 1000 TRP A CA 1
ATOM 7576 C C . TRP A 1 1000 ? 0.826 -15.438 14.732 1.00 98.75 1000 TRP A C 1
ATOM 7578 O O . TRP A 1 1000 ? 1.189 -15.097 13.608 1.00 98.75 1000 TRP A O 1
ATOM 7588 N N . GLU A 1 1001 ? 1.275 -14.808 15.820 1.00 98.50 1001 GLU A N 1
ATOM 7589 C CA . GLU A 1 1001 ? 2.225 -13.686 15.771 1.00 98.50 1001 GLU A CA 1
ATOM 7590 C C . GLU A 1 1001 ? 3.680 -14.135 15.524 1.00 98.50 1001 GLU A C 1
ATOM 7592 O O . GLU A 1 1001 ? 4.501 -13.325 15.093 1.00 98.50 1001 GLU A O 1
ATOM 7597 N N . SER A 1 1002 ? 4.029 -15.405 15.778 1.00 98.31 1002 SER A N 1
ATOM 7598 C CA . SER A 1 1002 ? 5.435 -15.843 15.859 1.00 98.31 1002 SER A CA 1
ATOM 7599 C C . SER A 1 1002 ? 6.251 -15.568 14.591 1.00 98.31 1002 SER A C 1
ATOM 7601 O O . SER A 1 1002 ? 7.321 -14.970 14.682 1.00 98.31 1002 SER A O 1
ATOM 7603 N N . THR A 1 1003 ? 5.730 -15.895 13.403 1.00 98.44 1003 THR A N 1
ATOM 7604 C CA . THR A 1 1003 ? 6.410 -15.602 12.126 1.00 98.44 1003 THR A CA 1
ATOM 7605 C C . THR A 1 1003 ? 6.644 -14.101 11.938 1.00 98.44 1003 THR A C 1
ATOM 7607 O O . THR A 1 1003 ? 7.709 -13.692 11.474 1.00 98.44 1003 THR A O 1
ATOM 7610 N N . SER A 1 1004 ? 5.685 -13.262 12.346 1.00 98.25 1004 SER A N 1
ATOM 7611 C CA . SER A 1 1004 ? 5.843 -11.808 12.285 1.00 98.25 1004 SER A CA 1
ATOM 7612 C C . SER A 1 1004 ? 6.947 -11.322 13.216 1.00 98.25 1004 SER A C 1
ATOM 7614 O O . SER A 1 1004 ? 7.718 -10.452 12.820 1.00 98.25 1004 SER A O 1
ATOM 7616 N N . PHE A 1 1005 ? 7.040 -11.856 14.435 1.00 98.00 1005 PHE A N 1
ATOM 7617 C CA . PHE A 1 1005 ? 8.098 -11.471 15.368 1.00 98.00 1005 PHE A CA 1
ATOM 7618 C C . PHE A 1 1005 ? 9.481 -11.892 14.876 1.00 98.00 1005 PHE A C 1
ATOM 7620 O O . PHE A 1 1005 ? 10.418 -11.103 14.983 1.00 98.00 1005 PHE A O 1
ATOM 7627 N N . GLU A 1 1006 ? 9.617 -13.071 14.268 1.00 98.00 1006 GLU A N 1
ATOM 7628 C CA . GLU A 1 1006 ? 10.891 -13.484 13.671 1.00 98.00 1006 GLU A CA 1
ATOM 7629 C C . GLU A 1 1006 ? 11.339 -12.543 12.549 1.00 98.00 1006 GLU A C 1
ATOM 7631 O O . GLU A 1 1006 ? 12.490 -12.100 12.523 1.00 98.00 1006 GLU A O 1
ATOM 7636 N N . LEU A 1 1007 ? 10.420 -12.166 11.657 1.00 97.44 1007 LEU A N 1
ATOM 7637 C CA . LEU A 1 1007 ? 10.705 -11.185 10.612 1.00 97.44 1007 LEU A CA 1
ATOM 7638 C C . LEU A 1 1007 ? 11.016 -9.806 11.207 1.00 97.44 1007 LEU A C 1
ATOM 7640 O O . LEU A 1 1007 ? 11.928 -9.123 10.738 1.00 97.44 1007 LEU A O 1
ATOM 7644 N N . GLU A 1 1008 ? 10.302 -9.377 12.246 1.00 95.62 1008 GLU A N 1
ATOM 7645 C CA . GLU A 1 1008 ? 10.517 -8.078 12.890 1.00 95.62 1008 GLU A CA 1
ATOM 7646 C C . GLU A 1 1008 ? 11.877 -8.002 13.599 1.00 95.62 1008 GLU A C 1
ATOM 7648 O O . GLU A 1 1008 ? 12.556 -6.982 13.504 1.00 95.62 1008 GLU A O 1
ATOM 7653 N N . ARG A 1 1009 ? 12.359 -9.090 14.221 1.00 94.88 1009 ARG A N 1
ATOM 7654 C CA . ARG A 1 1009 ? 13.713 -9.145 14.820 1.00 94.88 1009 ARG A CA 1
ATOM 7655 C C . ARG A 1 1009 ? 14.822 -8.927 13.801 1.00 94.88 1009 ARG A C 1
ATOM 7657 O O . ARG A 1 1009 ? 15.908 -8.475 14.160 1.00 94.88 1009 ARG A O 1
ATOM 7664 N N . LEU A 1 1010 ? 14.564 -9.237 12.533 1.00 92.88 1010 LEU A N 1
ATOM 7665 C CA . LEU A 1 1010 ? 15.503 -8.945 11.461 1.00 92.88 1010 LEU A CA 1
ATOM 7666 C C . LEU A 1 1010 ? 15.456 -7.469 11.059 1.00 92.88 1010 LEU A C 1
ATOM 7668 O O . LEU A 1 1010 ? 16.436 -6.997 10.488 1.00 92.88 1010 LEU A O 1
ATOM 7672 N N . GLN A 1 1011 ? 14.362 -6.749 11.327 1.00 92.31 1011 GLN A N 1
ATOM 7673 C CA . GLN A 1 1011 ? 14.029 -5.402 10.828 1.00 92.31 1011 GLN A CA 1
ATOM 7674 C C . GLN A 1 1011 ? 14.150 -4.271 11.840 1.00 92.31 1011 GLN A C 1
ATOM 7676 O O . GLN A 1 1011 ? 14.412 -3.137 11.436 1.00 92.31 1011 GLN A O 1
ATOM 7681 N N . ALA A 1 1012 ? 13.979 -4.579 13.116 1.00 92.75 1012 ALA A N 1
ATOM 7682 C CA . ALA A 1 1012 ? 14.005 -3.643 14.223 1.00 92.75 1012 ALA A CA 1
ATOM 7683 C C . ALA A 1 1012 ? 14.984 -4.125 15.303 1.00 92.75 1012 ALA A C 1
ATOM 7685 O O . ALA A 1 1012 ? 15.598 -5.188 15.209 1.00 92.75 1012 ALA A O 1
ATOM 7686 N N . ASN A 1 1013 ? 15.162 -3.319 16.344 1.00 93.00 1013 ASN A N 1
ATOM 7687 C CA . ASN A 1 1013 ? 15.948 -3.676 17.513 1.00 93.00 1013 ASN A CA 1
ATOM 7688 C C . ASN A 1 1013 ? 15.337 -4.914 18.199 1.00 93.00 1013 ASN A C 1
ATOM 7690 O O . ASN A 1 1013 ? 14.235 -4.803 18.744 1.00 93.00 1013 ASN A O 1
ATOM 7694 N N . PRO A 1 1014 ? 16.045 -6.062 18.252 1.00 93.31 1014 PRO A N 1
ATOM 7695 C CA . PRO A 1 1014 ? 15.490 -7.301 18.795 1.00 93.31 1014 PRO A CA 1
ATOM 7696 C C . PRO A 1 1014 ? 15.000 -7.184 20.242 1.00 93.31 1014 PRO A C 1
ATOM 7698 O O . PRO A 1 1014 ? 14.082 -7.903 20.619 1.00 93.31 1014 PRO A O 1
ATOM 7701 N N . LEU A 1 1015 ? 15.573 -6.272 21.039 1.00 95.62 1015 LEU A N 1
ATOM 7702 C CA . LEU A 1 1015 ? 15.136 -6.039 22.418 1.00 95.62 1015 LEU A CA 1
ATOM 7703 C C . LEU A 1 1015 ? 13.741 -5.402 22.482 1.00 95.62 1015 LEU A C 1
ATOM 7705 O O . LEU A 1 1015 ? 12.926 -5.817 23.299 1.00 95.62 1015 LEU A O 1
ATOM 7709 N N . CYS A 1 1016 ? 13.442 -4.441 21.603 1.00 96.50 1016 CYS A N 1
ATOM 7710 C CA . CYS A 1 1016 ? 12.105 -3.847 21.510 1.00 96.50 1016 CYS A CA 1
ATOM 7711 C C . CYS A 1 1016 ? 11.090 -4.879 21.011 1.00 96.50 1016 CYS A C 1
ATOM 7713 O O . CYS A 1 1016 ? 10.011 -5.014 21.578 1.00 96.50 1016 CYS A O 1
ATOM 7715 N N . VAL A 1 1017 ? 11.464 -5.663 19.997 1.00 96.94 1017 VAL A N 1
ATOM 7716 C CA . VAL A 1 1017 ? 10.604 -6.727 19.459 1.00 96.94 1017 VAL A CA 1
ATOM 7717 C C . VAL A 1 1017 ? 10.279 -7.769 20.534 1.00 96.94 1017 VAL A C 1
ATOM 7719 O O . VAL A 1 1017 ? 9.127 -8.169 20.681 1.00 96.94 1017 VAL A O 1
ATOM 7722 N N . GLN A 1 1018 ? 11.278 -8.161 21.329 1.00 97.38 1018 GLN A N 1
ATOM 7723 C CA . GLN A 1 1018 ? 11.103 -9.061 22.467 1.00 97.38 1018 GLN A CA 1
ATOM 7724 C C . GLN A 1 1018 ? 10.182 -8.466 23.546 1.00 97.38 1018 GLN A C 1
ATOM 7726 O O . GLN A 1 1018 ? 9.373 -9.195 24.118 1.00 97.38 1018 GLN A O 1
ATOM 7731 N N . GLU A 1 1019 ? 10.286 -7.164 23.825 1.00 97.00 1019 GLU A N 1
ATOM 7732 C CA . GLU A 1 1019 ? 9.412 -6.478 24.783 1.00 97.00 1019 GLU A CA 1
ATOM 7733 C C . GLU A 1 1019 ? 7.944 -6.461 24.311 1.00 97.00 1019 GLU A C 1
ATOM 7735 O O . GLU A 1 1019 ? 7.056 -6.803 25.097 1.00 97.00 1019 GLU A O 1
ATOM 7740 N N . GLU A 1 1020 ? 7.681 -6.170 23.025 1.00 97.00 1020 GLU A N 1
ATOM 7741 C CA . GLU A 1 1020 ? 6.324 -6.247 22.447 1.00 97.00 1020 GLU A CA 1
ATOM 7742 C C . GLU A 1 1020 ? 5.768 -7.675 22.545 1.00 97.00 1020 GLU A C 1
ATOM 7744 O O . GLU A 1 1020 ? 4.668 -7.877 23.063 1.00 97.00 1020 GLU A O 1
ATOM 7749 N N . GLU A 1 1021 ? 6.540 -8.668 22.099 1.00 97.56 1021 GLU A N 1
ATOM 7750 C CA . GLU A 1 1021 ? 6.141 -10.078 22.096 1.00 97.56 1021 GLU A CA 1
ATOM 7751 C C . GLU A 1 1021 ? 5.773 -10.584 23.494 1.00 97.56 1021 GLU A C 1
ATOM 7753 O O . GLU A 1 1021 ? 4.698 -11.158 23.692 1.00 97.56 1021 GLU A O 1
ATOM 7758 N N . GLN A 1 1022 ? 6.636 -10.347 24.484 1.00 96.25 1022 GLN A N 1
ATOM 7759 C CA . GLN A 1 1022 ? 6.408 -10.806 25.855 1.00 96.25 1022 GLN A CA 1
ATOM 7760 C C . GLN A 1 1022 ? 5.235 -10.074 26.515 1.00 96.25 1022 GLN A C 1
ATOM 7762 O O . GLN A 1 1022 ? 4.473 -10.682 27.274 1.00 96.25 1022 GLN A O 1
ATOM 7767 N N . GLY A 1 1023 ? 5.056 -8.784 26.214 1.00 95.00 1023 GLY A N 1
ATOM 7768 C CA . GLY A 1 1023 ? 3.985 -7.971 26.781 1.00 95.00 1023 GLY A CA 1
ATOM 7769 C C . GLY A 1 1023 ? 2.587 -8.433 26.360 1.00 95.00 1023 GLY A C 1
ATOM 7770 O O . GLY A 1 1023 ? 1.677 -8.471 27.196 1.00 95.00 1023 GLY A O 1
ATOM 7771 N N . LEU A 1 1024 ? 2.407 -8.847 25.097 1.00 95.88 1024 LEU A N 1
ATOM 7772 C CA . LEU A 1 1024 ? 1.097 -9.165 24.501 1.00 95.88 1024 LEU A CA 1
ATOM 7773 C C . LEU A 1 1024 ? 0.276 -10.216 25.261 1.00 95.88 1024 LEU A C 1
ATOM 7775 O O . LEU A 1 1024 ? -0.955 -10.182 25.199 1.00 95.88 1024 LEU A O 1
ATOM 7779 N N . ALA A 1 1025 ? 0.914 -11.148 25.971 1.00 94.19 1025 ALA A N 1
ATOM 7780 C CA . ALA A 1 1025 ? 0.211 -12.190 26.722 1.00 94.19 1025 ALA A CA 1
ATOM 7781 C C . ALA A 1 1025 ? -0.597 -11.640 27.914 1.00 94.19 1025 ALA A C 1
ATOM 7783 O O . ALA A 1 1025 ? -1.571 -12.261 28.339 1.00 94.19 1025 ALA A O 1
ATOM 7784 N N . SER A 1 1026 ? -0.197 -10.482 28.447 1.00 94.19 1026 SER A N 1
ATOM 7785 C CA . SER A 1 1026 ? -0.815 -9.843 29.619 1.00 94.19 1026 SER A CA 1
ATOM 7786 C C . SER A 1 1026 ? -1.729 -8.659 29.287 1.00 94.19 1026 SER A C 1
ATOM 7788 O O . SER A 1 1026 ? -2.466 -8.196 30.158 1.00 94.19 1026 SER A O 1
ATOM 7790 N N . ARG A 1 1027 ? -1.700 -8.166 28.043 1.00 94.88 1027 ARG A N 1
ATOM 7791 C CA . ARG A 1 1027 ? -2.439 -6.961 27.649 1.00 94.88 1027 ARG A CA 1
ATOM 7792 C C . ARG A 1 1027 ? -3.940 -7.204 27.531 1.00 94.88 1027 ARG A C 1
ATOM 7794 O O . ARG A 1 1027 ? -4.399 -8.274 27.122 1.00 94.88 1027 ARG A O 1
ATOM 7801 N N . THR A 1 1028 ? -4.704 -6.166 27.861 1.00 93.81 1028 THR A N 1
ATOM 7802 C CA . THR A 1 1028 ? -6.170 -6.156 27.774 1.00 93.81 1028 THR A CA 1
ATOM 7803 C C . THR A 1 1028 ? -6.627 -5.153 26.725 1.00 93.81 1028 THR A C 1
ATOM 7805 O O . THR A 1 1028 ? -6.937 -5.553 25.606 1.00 93.81 1028 THR A O 1
ATOM 7808 N N . GLN A 1 1029 ? -6.621 -3.865 27.068 1.00 94.88 1029 GLN A N 1
ATOM 7809 C CA . GLN A 1 1029 ? -6.973 -2.762 26.184 1.00 94.88 1029 GLN A CA 1
ATOM 7810 C C . GLN A 1 1029 ? -6.252 -1.463 26.580 1.00 94.88 1029 GLN A C 1
ATOM 7812 O O . GLN A 1 1029 ? -5.899 -1.306 27.751 1.00 94.88 1029 GLN A O 1
ATOM 7817 N N . PRO A 1 1030 ? -6.096 -0.506 25.647 1.00 95.62 1030 PRO A N 1
ATOM 7818 C CA . PRO A 1 1030 ? -5.561 0.817 25.944 1.00 95.62 1030 PRO A CA 1
ATOM 7819 C C . PRO A 1 1030 ? -6.402 1.570 26.983 1.00 95.62 1030 PRO A C 1
ATOM 7821 O O . PRO A 1 1030 ? -7.637 1.552 26.939 1.00 95.62 1030 PRO A O 1
ATOM 7824 N N . TYR A 1 1031 ? -5.736 2.283 27.894 1.00 95.81 1031 TYR A N 1
ATOM 7825 C CA . TYR A 1 1031 ? -6.412 3.135 28.868 1.00 95.81 1031 TYR A CA 1
ATOM 7826 C C . TYR A 1 1031 ? -6.833 4.465 28.240 1.00 95.81 1031 TYR A C 1
ATOM 7828 O O . TYR A 1 1031 ? -6.001 5.317 27.927 1.00 95.81 1031 TYR A O 1
ATOM 7836 N N . LEU A 1 1032 ? -8.144 4.671 28.126 1.00 95.75 1032 LEU A N 1
ATOM 7837 C CA . LEU A 1 1032 ? -8.736 5.911 27.639 1.00 95.75 1032 LEU A CA 1
ATOM 7838 C C . LEU A 1 1032 ? -9.636 6.523 28.714 1.00 95.75 1032 LEU A C 1
ATOM 7840 O O . LEU A 1 1032 ? -10.495 5.851 29.285 1.00 95.75 1032 LEU A O 1
ATOM 7844 N N . LYS A 1 1033 ? -9.448 7.815 28.986 1.00 94.44 1033 LYS A N 1
ATOM 7845 C CA . LYS A 1 1033 ? -10.230 8.582 29.959 1.00 94.44 1033 LYS A CA 1
ATOM 7846 C C . LYS A 1 1033 ? -10.466 9.988 29.439 1.00 94.44 1033 LYS A C 1
ATOM 7848 O O . LYS A 1 1033 ? -9.520 10.707 29.145 1.00 94.44 1033 LYS A O 1
ATOM 7853 N N . LEU A 1 1034 ? -11.723 10.405 29.417 1.00 93.81 1034 LEU A N 1
ATOM 7854 C CA . LEU A 1 1034 ? -12.116 11.759 29.054 1.00 93.81 1034 LEU A CA 1
ATOM 7855 C C . LEU A 1 1034 ? -12.562 12.518 30.314 1.00 93.81 1034 LEU A C 1
ATOM 7857 O O . LEU A 1 1034 ? -13.422 12.039 31.052 1.00 93.81 1034 LEU A O 1
ATOM 7861 N N . THR A 1 1035 ? -11.948 13.671 30.595 1.00 94.44 1035 THR A N 1
ATOM 7862 C CA . THR A 1 1035 ? -12.224 14.492 31.798 1.00 94.44 1035 THR A CA 1
ATOM 7863 C C . THR A 1 1035 ? -13.025 15.761 31.523 1.00 94.44 1035 THR A C 1
ATOM 7865 O O . THR A 1 1035 ? -13.348 16.491 32.459 1.00 94.44 1035 THR A O 1
ATOM 7868 N N . PHE A 1 1036 ? -13.370 16.016 30.265 1.00 92.69 1036 PHE A N 1
ATOM 7869 C CA . PHE A 1 1036 ? -14.106 17.196 29.827 1.00 92.69 1036 PHE A CA 1
ATOM 7870 C C . PHE A 1 1036 ? -15.123 16.823 28.744 1.00 92.69 1036 PHE A C 1
ATOM 7872 O O . PHE A 1 1036 ? -15.058 15.738 28.177 1.00 92.69 1036 PHE A O 1
ATOM 7879 N N . ASP A 1 1037 ? -16.059 17.720 28.448 1.00 90.44 1037 ASP A N 1
ATOM 7880 C CA . ASP A 1 1037 ? -17.032 17.550 27.367 1.00 90.44 1037 ASP A CA 1
ATOM 7881 C C . ASP A 1 1037 ? -16.553 18.314 26.111 1.00 90.44 1037 ASP A C 1
ATOM 7883 O O . ASP A 1 1037 ? -16.564 19.553 26.110 1.00 90.44 1037 ASP A O 1
ATOM 7887 N N . PRO A 1 1038 ? -16.130 17.627 25.029 1.00 89.56 1038 PRO A N 1
ATOM 7888 C CA . PRO A 1 1038 ? -15.675 18.275 23.797 1.00 89.56 1038 PRO A CA 1
ATOM 7889 C C . PRO A 1 1038 ? -16.730 19.185 23.152 1.00 89.56 1038 PRO A C 1
ATOM 7891 O O . PRO A 1 1038 ? -16.384 20.143 22.450 1.00 89.56 1038 PRO A O 1
ATOM 7894 N N . SER A 1 1039 ? -18.020 18.936 23.408 1.00 85.38 1039 SER A N 1
ATOM 7895 C CA . SER A 1 1039 ? -19.117 19.770 22.907 1.00 85.38 1039 SER A CA 1
ATOM 7896 C C . SER A 1 1039 ? -19.204 21.132 23.610 1.00 85.38 1039 SER A C 1
ATOM 7898 O O . SER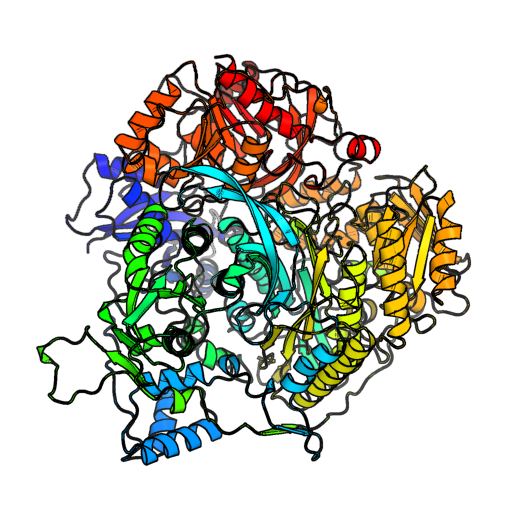 A 1 1039 ? -19.665 22.101 23.008 1.00 85.38 1039 SER A O 1
ATOM 7900 N N . GLN A 1 1040 ? -18.690 21.238 24.842 1.00 84.12 1040 GLN A N 1
ATOM 7901 C CA . GLN A 1 1040 ? -18.648 22.480 25.627 1.00 84.12 1040 GLN A CA 1
ATOM 7902 C C . GLN A 1 1040 ? -17.408 23.333 25.347 1.00 84.12 1040 GLN A C 1
ATOM 7904 O O . GLN A 1 1040 ? -17.277 24.438 25.875 1.00 84.12 1040 GLN A O 1
ATOM 7909 N N . THR A 1 1041 ? -16.483 22.842 24.521 1.00 77.69 1041 THR A N 1
ATOM 7910 C CA . THR A 1 1041 ? -15.295 23.618 24.158 1.00 77.69 1041 THR A CA 1
ATOM 7911 C C . THR A 1 1041 ? -15.705 24.847 23.335 1.00 77.69 1041 THR A C 1
ATOM 7913 O O . THR A 1 1041 ? -16.544 24.697 22.444 1.00 77.69 1041 THR A O 1
ATOM 7916 N N . PRO A 1 1042 ? -15.131 26.046 23.580 1.00 72.88 1042 PRO A N 1
ATOM 7917 C CA . PRO A 1 1042 ? -15.538 27.277 22.907 1.00 72.88 1042 PRO A CA 1
ATOM 7918 C C . PRO A 1 1042 ? -15.635 27.123 21.385 1.00 72.88 1042 PRO A C 1
ATOM 7920 O O . PRO A 1 1042 ? -14.669 26.750 20.720 1.00 72.88 1042 PRO A O 1
ATOM 7923 N N . ILE A 1 1043 ? -16.812 27.421 20.831 1.00 71.88 1043 ILE A N 1
ATOM 7924 C CA . ILE A 1 1043 ? -17.035 27.453 19.386 1.00 71.88 1043 ILE A CA 1
ATOM 7925 C C . ILE A 1 1043 ? -17.066 28.913 18.942 1.00 71.88 1043 ILE A C 1
ATOM 7927 O O . ILE A 1 1043 ? -17.913 29.692 19.377 1.00 71.88 1043 ILE A O 1
ATOM 7931 N N . ILE A 1 1044 ? -16.178 29.266 18.018 1.00 68.75 1044 ILE A N 1
ATOM 7932 C CA . ILE A 1 1044 ? -16.053 30.607 17.434 1.00 68.75 1044 ILE A CA 1
ATOM 7933 C C . ILE A 1 1044 ? -17.124 30.810 16.362 1.00 68.75 1044 ILE A C 1
ATOM 7935 O O . ILE A 1 1044 ? -16.827 30.989 15.184 1.00 68.75 1044 ILE A O 1
ATOM 7939 N N . LYS A 1 1045 ? -18.404 30.672 16.707 1.00 56.34 1045 LYS A N 1
ATOM 7940 C CA . LYS A 1 1045 ? -19.427 30.750 15.662 1.00 56.34 1045 LYS A CA 1
ATOM 7941 C C . LYS A 1 1045 ? -19.725 32.185 15.233 1.00 56.34 1045 LYS A C 1
ATOM 7943 O O . LYS A 1 1045 ? -19.916 32.390 14.043 1.00 56.34 1045 LYS A O 1
ATOM 7948 N N . GLU A 1 1046 ? -19.702 33.187 16.115 1.00 51.47 1046 GLU A N 1
ATOM 7949 C CA . GLU A 1 1046 ? -20.250 34.514 15.770 1.00 51.47 1046 GLU A CA 1
ATOM 7950 C C . GLU A 1 1046 ? -19.655 35.655 16.626 1.00 51.47 1046 GLU A C 1
ATOM 7952 O O . GLU A 1 1046 ? -20.329 36.218 17.485 1.00 51.47 1046 GLU A O 1
ATOM 7957 N N . LEU A 1 1047 ? -18.383 36.019 16.414 1.00 51.50 1047 LEU A N 1
ATOM 7958 C CA . LEU A 1 1047 ? -17.768 37.197 17.055 1.00 51.50 1047 LEU A CA 1
ATOM 7959 C C . LEU A 1 1047 ? -17.533 38.322 16.034 1.00 51.50 1047 LEU A C 1
ATOM 7961 O O . LEU A 1 1047 ? -17.074 38.082 14.919 1.00 51.50 1047 LEU A O 1
ATOM 7965 N N . ALA A 1 1048 ? -17.833 39.565 16.429 1.00 51.75 1048 ALA A N 1
ATOM 7966 C CA . ALA A 1 1048 ? -17.821 40.752 15.563 1.00 51.75 1048 ALA A CA 1
ATOM 7967 C C . ALA A 1 1048 ? -16.436 41.129 14.985 1.00 51.75 1048 ALA A C 1
ATOM 7969 O O . ALA A 1 1048 ? -16.361 41.947 14.072 1.00 51.75 1048 ALA A O 1
ATOM 7970 N N . THR A 1 1049 ? -15.348 40.559 15.512 1.00 62.03 1049 THR A N 1
ATOM 7971 C CA . THR A 1 1049 ? -13.952 40.912 15.193 1.00 62.03 1049 THR A CA 1
ATOM 7972 C C . THR A 1 1049 ? -13.328 40.097 14.053 1.00 62.03 1049 THR A C 1
ATOM 7974 O O . THR A 1 1049 ? -12.188 40.360 13.679 1.00 62.03 1049 THR A O 1
ATOM 7977 N N . GLY A 1 1050 ? -14.061 39.150 13.456 1.00 72.94 1050 GLY A N 1
ATOM 7978 C CA . GLY A 1 1050 ? -13.547 38.282 12.391 1.00 72.94 1050 GLY A CA 1
ATOM 7979 C C . GLY A 1 1050 ? -12.726 37.089 12.904 1.00 72.94 1050 GLY A C 1
ATOM 7980 O O . GLY A 1 1050 ? -12.543 36.885 14.106 1.00 72.94 1050 GLY A O 1
ATOM 7981 N N . LYS A 1 1051 ? -12.262 36.240 11.980 1.00 85.25 1051 LYS A N 1
ATOM 7982 C CA . LYS A 1 1051 ? -11.479 35.037 12.307 1.00 85.25 1051 LYS A CA 1
ATOM 7983 C C . LYS A 1 1051 ? -10.008 35.391 12.528 1.00 85.25 1051 LYS A C 1
ATOM 7985 O O . LYS A 1 1051 ? -9.434 36.161 11.762 1.00 85.25 1051 LYS A O 1
ATOM 7990 N N . ALA A 1 1052 ? -9.381 34.790 13.541 1.00 92.19 1052 ALA A N 1
ATOM 7991 C CA . ALA A 1 1052 ? -7.933 34.883 13.702 1.00 92.19 1052 ALA A CA 1
ATOM 7992 C C . ALA A 1 1052 ? -7.229 34.165 12.540 1.00 92.19 1052 ALA A C 1
ATOM 7994 O O . ALA A 1 1052 ? -7.674 33.100 12.104 1.00 92.19 1052 ALA A O 1
ATOM 7995 N N . ARG A 1 1053 ? -6.125 34.739 12.054 1.00 96.19 1053 ARG A N 1
ATOM 7996 C CA . ARG A 1 1053 ? -5.309 34.141 10.993 1.00 96.19 1053 ARG A CA 1
ATOM 7997 C C . ARG A 1 1053 ? -4.276 33.183 11.565 1.00 96.19 1053 ARG A C 1
ATOM 7999 O O . ARG A 1 1053 ? -3.545 33.547 12.493 1.00 96.19 1053 ARG A O 1
ATOM 8006 N N . VAL A 1 1054 ? -4.176 32.006 10.956 1.00 98.25 1054 VAL A N 1
ATOM 8007 C CA . VAL A 1 1054 ? -3.129 31.013 11.224 1.00 98.25 1054 VAL A CA 1
ATOM 8008 C C . VAL A 1 1054 ? -2.368 30.689 9.943 1.00 98.25 1054 VAL A C 1
ATOM 8010 O O . VAL A 1 1054 ? -2.979 30.440 8.905 1.00 98.25 1054 VAL A O 1
ATOM 8013 N N . ALA A 1 1055 ? -1.039 30.702 10.019 1.00 98.62 1055 ALA A N 1
ATOM 8014 C CA . ALA A 1 1055 ? -0.172 30.244 8.941 1.00 98.62 1055 ALA A CA 1
ATOM 8015 C C . ALA A 1 1055 ? 0.157 28.766 9.162 1.00 98.62 1055 ALA A C 1
ATOM 8017 O O . ALA A 1 1055 ? 0.804 28.416 10.151 1.00 98.62 1055 ALA A O 1
ATOM 8018 N N . VAL A 1 1056 ? -0.281 27.904 8.247 1.00 98.75 1056 VAL A N 1
ATOM 8019 C CA . VAL A 1 1056 ? 0.185 26.517 8.171 1.00 98.75 1056 VAL A CA 1
ATOM 8020 C C . VAL A 1 1056 ? 1.469 26.541 7.358 1.00 98.75 1056 VAL A C 1
ATOM 8022 O O . VAL A 1 1056 ? 1.436 26.662 6.134 1.00 98.75 1056 VAL A O 1
ATOM 8025 N N . VAL A 1 1057 ? 2.597 26.514 8.065 1.00 98.38 1057 VAL A N 1
ATOM 8026 C CA . VAL A 1 1057 ? 3.927 26.602 7.473 1.00 98.38 1057 VAL A CA 1
ATOM 8027 C C . VAL A 1 1057 ? 4.409 25.205 7.120 1.00 98.38 1057 VAL A C 1
ATOM 8029 O O . VAL A 1 1057 ? 4.469 24.320 7.977 1.00 98.38 1057 VAL A O 1
ATOM 8032 N N . ARG A 1 1058 ? 4.791 25.034 5.858 1.00 97.50 1058 ARG A N 1
ATOM 8033 C CA . ARG A 1 1058 ? 5.337 23.788 5.317 1.00 97.50 1058 ARG A CA 1
ATOM 8034 C C . ARG A 1 1058 ? 6.624 24.021 4.535 1.00 97.50 1058 ARG A C 1
ATOM 8036 O O . ARG A 1 1058 ? 6.862 25.106 4.000 1.00 97.50 1058 ARG A O 1
ATOM 8043 N N . GLU A 1 1059 ? 7.421 22.972 4.438 1.00 96.25 1059 GLU A N 1
ATOM 8044 C CA . GLU A 1 1059 ? 8.642 22.904 3.637 1.00 96.25 1059 GLU A CA 1
ATOM 8045 C C . GLU A 1 1059 ? 8.504 21.798 2.577 1.00 96.25 1059 GLU A C 1
ATOM 8047 O O . GLU A 1 1059 ? 7.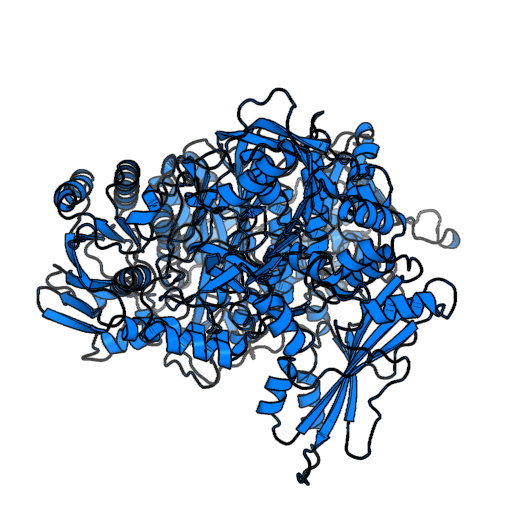549 21.013 2.593 1.00 96.25 1059 GLU A O 1
ATOM 8052 N N . GLU A 1 1060 ? 9.432 21.750 1.624 1.00 93.50 1060 GLU A N 1
ATOM 8053 C CA . GLU A 1 1060 ? 9.591 20.596 0.739 1.00 93.50 1060 GLU A CA 1
ATOM 8054 C C . GLU A 1 1060 ? 9.685 19.289 1.550 1.00 93.50 1060 GLU A C 1
ATOM 8056 O O . GLU A 1 1060 ? 10.354 19.244 2.582 1.00 93.50 1060 GLU A O 1
ATOM 8061 N N . GLY A 1 1061 ? 8.956 18.246 1.140 1.00 92.38 1061 GLY A N 1
ATOM 8062 C CA . GLY A 1 1061 ? 8.882 16.962 1.853 1.00 92.38 1061 GLY A CA 1
ATOM 8063 C C . GLY A 1 1061 ? 7.962 16.921 3.086 1.00 92.38 1061 GLY A C 1
ATOM 8064 O O . GLY A 1 1061 ? 7.661 15.836 3.586 1.00 92.38 1061 GLY A O 1
ATOM 8065 N N . SER A 1 1062 ? 7.441 18.054 3.579 1.00 95.62 1062 SER A N 1
ATOM 8066 C CA . SER A 1 1062 ? 6.315 18.015 4.529 1.00 95.62 1062 SER A CA 1
ATOM 8067 C C . SER A 1 1062 ? 5.125 17.278 3.897 1.00 95.62 1062 SER A C 1
ATOM 8069 O O . SER A 1 1062 ? 4.972 17.315 2.678 1.00 95.62 1062 SER A O 1
ATOM 8071 N N . ASN A 1 1063 ? 4.252 16.641 4.680 1.00 96.81 1063 ASN A N 1
ATOM 8072 C CA . ASN A 1 1063 ? 3.082 15.932 4.130 1.00 96.81 1063 ASN A CA 1
ATOM 8073 C C . ASN A 1 1063 ? 1.836 15.904 5.039 1.00 96.81 1063 ASN A C 1
ATOM 8075 O O . ASN A 1 1063 ? 0.799 15.407 4.613 1.00 96.81 1063 ASN A O 1
ATOM 8079 N N . GLY A 1 1064 ? 1.905 16.477 6.248 1.00 96.62 1064 GLY A N 1
ATOM 8080 C CA . GLY A 1 1064 ? 0.774 16.573 7.181 1.00 96.62 1064 GLY A CA 1
ATOM 8081 C C . GLY A 1 1064 ? -0.016 17.888 7.123 1.00 96.62 1064 GLY A C 1
ATOM 8082 O O . GLY A 1 1064 ? -0.701 18.251 8.079 1.00 96.62 1064 GLY A O 1
ATOM 8083 N N . ASP A 1 1065 ? 0.132 18.683 6.061 1.00 97.12 1065 ASP A N 1
ATOM 8084 C CA . ASP A 1 1065 ? -0.422 20.039 5.974 1.00 97.12 1065 ASP A CA 1
ATOM 8085 C C . ASP A 1 1065 ? -1.923 20.093 5.692 1.00 97.12 1065 ASP A C 1
ATOM 8087 O O . ASP A 1 1065 ? -2.594 21.025 6.149 1.00 97.12 1065 ASP A O 1
ATOM 8091 N N . ARG A 1 1066 ? -2.481 19.125 4.957 1.00 96.38 1066 ARG A N 1
ATOM 8092 C CA . ARG A 1 1066 ? -3.887 19.181 4.527 1.00 96.38 1066 ARG A CA 1
ATOM 8093 C C . ARG A 1 1066 ? -4.844 18.823 5.658 1.00 96.38 1066 ARG A C 1
ATOM 8095 O O . ARG A 1 1066 ? -5.807 19.559 5.880 1.00 96.38 1066 ARG A O 1
ATOM 8102 N N . GLU A 1 1067 ? -4.548 17.777 6.418 1.00 97.38 1067 GLU A N 1
ATOM 8103 C CA . GLU A 1 1067 ? -5.286 17.417 7.629 1.00 97.38 1067 GLU A CA 1
ATOM 8104 C C . GLU A 1 1067 ? -5.133 18.471 8.736 1.00 97.38 1067 GLU A C 1
ATOM 8106 O O . GLU A 1 1067 ? -6.112 18.811 9.408 1.00 97.38 1067 GLU A O 1
ATOM 8111 N N . MET A 1 1068 ? -3.946 19.077 8.867 1.00 98.56 1068 MET A N 1
ATOM 8112 C CA . MET A 1 1068 ? -3.717 20.188 9.792 1.00 98.56 1068 MET A CA 1
ATOM 8113 C C . MET A 1 1068 ? -4.567 21.402 9.415 1.00 98.56 1068 MET A C 1
ATOM 8115 O O . MET A 1 1068 ? -5.263 21.977 10.255 1.00 98.56 1068 MET A O 1
ATOM 8119 N N . SER A 1 1069 ? -4.565 21.763 8.130 1.00 98.31 1069 SER A N 1
ATOM 8120 C CA . SER A 1 1069 ? -5.366 22.873 7.618 1.00 98.31 1069 SER A CA 1
ATOM 8121 C C . SER A 1 1069 ? -6.860 22.629 7.844 1.00 98.31 1069 SER A C 1
ATOM 8123 O O . SER A 1 1069 ? -7.563 23.529 8.304 1.00 98.31 1069 SER A O 1
ATOM 8125 N N . ALA A 1 1070 ? -7.346 21.407 7.596 1.00 97.25 1070 ALA A N 1
ATOM 8126 C CA . ALA A 1 1070 ? -8.741 21.042 7.835 1.00 97.25 1070 ALA A CA 1
ATOM 8127 C C . ALA A 1 1070 ? -9.109 21.136 9.326 1.00 97.25 1070 ALA A C 1
ATOM 8129 O O . ALA A 1 1070 ? -10.150 21.699 9.665 1.00 97.25 1070 ALA A O 1
ATOM 8130 N N . SER A 1 1071 ? -8.232 20.667 10.217 1.00 97.06 1071 SER A N 1
ATOM 8131 C CA . SER A 1 1071 ? -8.423 20.724 11.673 1.00 97.06 1071 SER A CA 1
ATOM 8132 C C . SER A 1 1071 ? -8.541 22.163 12.187 1.00 97.06 1071 SER A C 1
ATOM 8134 O O . SER A 1 1071 ? -9.476 22.502 12.917 1.00 97.06 1071 SER A O 1
ATOM 8136 N N . LEU A 1 1072 ? -7.639 23.047 11.752 1.00 97.25 1072 LEU A N 1
ATOM 8137 C CA . LEU A 1 1072 ? -7.672 24.473 12.096 1.00 97.25 1072 LEU A CA 1
ATOM 8138 C C . LEU A 1 1072 ? -8.904 25.178 11.510 1.00 97.25 1072 LEU A C 1
ATOM 8140 O O . LEU A 1 1072 ? -9.509 26.030 12.169 1.00 97.25 1072 LEU A O 1
ATOM 8144 N N . PHE A 1 1073 ? -9.312 24.796 10.298 1.00 95.12 1073 PHE A N 1
ATOM 8145 C CA . PHE A 1 1073 ? -10.509 25.328 9.652 1.00 95.12 1073 PHE A CA 1
ATOM 8146 C C . PHE A 1 1073 ? -11.772 24.952 10.441 1.00 95.12 1073 PHE A C 1
ATOM 8148 O O . PHE A 1 1073 ? -12.605 25.819 10.718 1.00 95.12 1073 PHE A O 1
ATOM 8155 N N . MET A 1 1074 ? -11.886 23.694 10.889 1.00 93.38 1074 MET A N 1
ATOM 8156 C CA . MET A 1 1074 ? -12.976 23.225 11.761 1.00 93.38 1074 MET A CA 1
ATOM 8157 C C . MET A 1 1074 ? -12.981 23.911 13.133 1.00 93.38 1074 MET A C 1
ATOM 8159 O O . MET A 1 1074 ? -14.048 24.107 13.722 1.00 93.38 1074 MET A O 1
ATOM 8163 N N . ALA A 1 1075 ? -11.809 24.291 13.647 1.00 93.25 1075 ALA A N 1
ATOM 8164 C CA . ALA A 1 1075 ? -11.679 25.020 14.906 1.00 93.25 1075 ALA A CA 1
ATOM 8165 C C . ALA A 1 1075 ? -12.111 26.496 14.815 1.00 93.25 1075 ALA A C 1
ATOM 8167 O O . ALA A 1 1075 ? -12.410 27.099 15.845 1.00 93.25 1075 ALA A O 1
ATOM 8168 N N . GLY A 1 1076 ? -12.201 27.061 13.604 1.00 91.56 1076 GLY A N 1
ATOM 8169 C CA . GLY A 1 1076 ? -12.717 28.412 13.359 1.00 91.56 1076 GLY A CA 1
ATOM 8170 C C . GLY A 1 1076 ? -11.681 29.448 12.912 1.00 91.56 1076 GLY A C 1
ATOM 8171 O O . GLY A 1 1076 ? -12.014 30.632 12.844 1.00 91.56 1076 GLY A O 1
ATOM 8172 N N . PHE A 1 1077 ? -10.456 29.040 12.576 1.00 94.44 1077 PHE A N 1
ATOM 8173 C CA . PHE A 1 1077 ? -9.441 29.949 12.036 1.00 94.44 1077 PHE A CA 1
ATOM 8174 C C . PHE A 1 1077 ? -9.718 30.369 10.580 1.00 94.44 1077 PHE A C 1
ATOM 8176 O O . PHE A 1 1077 ? -10.412 29.683 9.825 1.00 94.44 1077 PHE A O 1
ATOM 8183 N N . GLU A 1 1078 ? -9.129 31.495 10.166 1.00 96.00 1078 GLU A N 1
ATOM 8184 C CA . GLU A 1 1078 ? -8.795 31.752 8.762 1.00 96.00 1078 GLU A CA 1
ATOM 8185 C C . GLU A 1 1078 ? -7.418 31.132 8.495 1.00 96.00 1078 GLU A C 1
ATOM 8187 O O . GLU A 1 1078 ? -6.391 31.633 8.959 1.00 96.00 1078 GLU A O 1
ATOM 8192 N N . VAL A 1 1079 ? -7.410 29.994 7.806 1.00 98.06 1079 VAL A N 1
ATOM 8193 C CA . VAL A 1 1079 ? -6.216 29.164 7.607 1.00 98.06 1079 VAL A CA 1
ATOM 8194 C C . VAL A 1 1079 ? -5.519 29.563 6.318 1.00 98.06 1079 VAL A C 1
ATOM 8196 O O . VAL A 1 1079 ? -6.176 29.633 5.285 1.00 98.06 1079 VAL A O 1
ATOM 8199 N N . TRP A 1 1080 ? -4.209 29.791 6.365 1.00 98.38 1080 TRP A N 1
ATOM 8200 C CA . TRP A 1 1080 ? -3.392 30.120 5.197 1.00 98.38 1080 TRP A CA 1
ATOM 8201 C C . TRP A 1 1080 ? -2.369 29.025 4.897 1.00 98.38 1080 TRP A C 1
ATOM 8203 O O . TRP A 1 1080 ? -1.689 28.560 5.811 1.00 98.38 1080 TRP A O 1
ATOM 8213 N N . ASP A 1 1081 ? -2.231 28.666 3.617 1.00 98.06 1081 ASP A N 1
ATOM 8214 C CA . ASP A 1 1081 ? -1.103 27.870 3.115 1.00 98.06 1081 ASP A CA 1
ATOM 8215 C C . ASP A 1 1081 ? 0.123 28.776 2.973 1.00 98.06 1081 ASP A C 1
ATOM 8217 O O . ASP A 1 1081 ? 0.083 29.738 2.203 1.00 98.06 1081 ASP A O 1
ATOM 8221 N N . VAL A 1 1082 ? 1.203 28.489 3.700 1.00 98.31 1082 VAL A N 1
ATOM 8222 C CA . VAL A 1 1082 ? 2.445 29.272 3.653 1.00 98.31 1082 VAL A CA 1
ATOM 8223 C C . VAL A 1 1082 ? 3.629 28.327 3.479 1.00 98.31 1082 VAL A C 1
ATOM 8225 O O . VAL A 1 1082 ? 3.867 27.456 4.312 1.00 98.31 1082 VAL A O 1
ATOM 8228 N N . THR A 1 1083 ? 4.413 28.496 2.416 1.00 97.44 1083 THR A N 1
ATOM 8229 C CA . THR A 1 1083 ? 5.662 27.737 2.260 1.00 97.44 1083 THR A CA 1
ATOM 8230 C C . THR A 1 1083 ? 6.838 28.472 2.882 1.00 97.44 1083 THR A C 1
ATOM 8232 O O . THR A 1 1083 ? 6.841 29.700 3.001 1.00 97.44 1083 THR A O 1
ATOM 8235 N N . MET A 1 1084 ? 7.900 27.734 3.200 1.00 96.88 1084 MET A N 1
ATOM 8236 C CA . MET A 1 1084 ? 9.195 28.345 3.505 1.00 96.88 1084 MET A CA 1
ATOM 8237 C C . MET A 1 1084 ? 9.684 29.255 2.373 1.00 96.88 1084 MET A C 1
ATOM 8239 O O . MET A 1 1084 ? 10.233 30.319 2.647 1.00 96.88 1084 MET A O 1
ATOM 8243 N N . GLN A 1 1085 ? 9.412 28.913 1.109 1.00 95.19 1085 GLN A N 1
ATOM 8244 C CA . GLN A 1 1085 ? 9.775 29.748 -0.036 1.00 95.19 1085 GLN A CA 1
ATOM 8245 C C . GLN A 1 1085 ? 9.048 31.105 -0.038 1.00 95.19 1085 GLN A C 1
ATOM 8247 O O . GLN A 1 1085 ? 9.655 32.123 -0.392 1.00 95.19 1085 GLN A O 1
ATOM 8252 N N . ASP A 1 1086 ? 7.784 31.152 0.395 1.00 97.12 1086 ASP A N 1
ATOM 8253 C CA . ASP A 1 1086 ? 7.030 32.404 0.529 1.00 97.12 1086 ASP A CA 1
ATOM 8254 C C . ASP A 1 1086 ? 7.721 33.357 1.531 1.00 97.12 1086 ASP A C 1
ATOM 8256 O O . ASP A 1 1086 ? 7.916 34.545 1.256 1.00 97.12 1086 ASP A O 1
ATOM 8260 N N . LEU A 1 1087 ? 8.194 32.816 2.658 1.00 97.31 1087 LEU A N 1
ATOM 8261 C CA . LEU A 1 1087 ? 8.898 33.569 3.704 1.00 97.31 1087 LEU A CA 1
ATOM 8262 C C . LEU A 1 1087 ? 10.332 33.946 3.300 1.00 97.31 1087 LEU A C 1
ATOM 8264 O O . LEU A 1 1087 ? 10.748 35.094 3.457 1.00 97.31 1087 LEU A O 1
ATOM 8268 N N . CYS A 1 1088 ? 11.094 33.011 2.729 1.00 94.69 1088 CYS A N 1
ATOM 8269 C CA . CYS A 1 1088 ? 12.472 33.245 2.289 1.00 94.69 1088 CYS A CA 1
ATOM 8270 C C . CYS A 1 1088 ? 12.552 34.297 1.173 1.00 94.69 1088 CYS A C 1
ATOM 8272 O O . CYS A 1 1088 ? 13.468 35.126 1.152 1.00 94.69 1088 CYS A O 1
ATOM 8274 N N . SER A 1 1089 ? 11.594 34.285 0.241 1.00 93.75 1089 SER A N 1
ATOM 8275 C CA . SER A 1 1089 ? 11.521 35.276 -0.838 1.00 93.75 1089 SER A CA 1
ATOM 8276 C C . SER A 1 1089 ? 10.994 36.637 -0.369 1.00 93.75 1089 SER A C 1
ATOM 8278 O O . SER A 1 1089 ? 11.317 37.653 -0.990 1.00 93.75 1089 SER A O 1
ATOM 8280 N N . GLY A 1 1090 ? 10.259 36.678 0.747 1.00 94.25 1090 GLY A N 1
ATOM 8281 C CA . GLY A 1 1090 ? 9.566 37.867 1.243 1.00 94.25 1090 GLY A CA 1
ATOM 8282 C C . GLY A 1 1090 ? 8.266 38.169 0.492 1.00 94.25 1090 GLY A C 1
ATOM 8283 O O . GLY A 1 1090 ? 7.822 39.316 0.501 1.00 94.25 1090 GLY A O 1
ATOM 8284 N N . SER A 1 1091 ? 7.671 37.177 -0.184 1.00 94.31 1091 SER A N 1
ATOM 8285 C CA . SER A 1 1091 ? 6.354 37.324 -0.821 1.00 94.31 1091 SER A CA 1
ATOM 8286 C C . SER A 1 1091 ? 5.225 37.422 0.212 1.00 94.31 1091 SER A C 1
ATOM 8288 O O . SER A 1 1091 ? 4.174 37.991 -0.081 1.00 94.31 1091 SER A O 1
ATOM 8290 N N . THR A 1 1092 ? 5.458 36.917 1.429 1.00 96.06 1092 THR A N 1
ATOM 8291 C CA . THR A 1 1092 ? 4.587 37.079 2.596 1.00 96.06 1092 THR A CA 1
ATOM 8292 C C . THR A 1 1092 ? 5.406 37.312 3.872 1.00 96.06 1092 THR A C 1
ATOM 8294 O O . THR A 1 1092 ? 6.591 36.982 3.921 1.00 96.06 1092 THR A O 1
ATOM 8297 N N . THR A 1 1093 ? 4.772 37.861 4.911 1.00 97.31 1093 THR A N 1
ATOM 8298 C CA . THR A 1 1093 ? 5.356 38.054 6.254 1.00 97.31 1093 THR A CA 1
ATOM 8299 C C . THR A 1 1093 ? 4.494 37.386 7.319 1.00 97.31 1093 THR A C 1
ATOM 8301 O O . THR A 1 1093 ? 3.316 37.098 7.087 1.00 97.31 1093 THR A O 1
ATOM 8304 N N . LEU A 1 1094 ? 5.060 37.148 8.506 1.00 98.00 1094 LEU A N 1
ATOM 8305 C CA . LEU A 1 1094 ? 4.319 36.543 9.621 1.00 98.00 1094 LEU A CA 1
ATOM 8306 C C . LEU A 1 1094 ? 3.537 37.563 10.472 1.00 98.00 1094 LEU A C 1
ATOM 8308 O O . LEU A 1 1094 ? 2.756 37.178 11.345 1.00 98.00 1094 LEU A O 1
ATOM 8312 N N . ASP A 1 1095 ? 3.696 38.862 10.207 1.00 96.50 1095 ASP A N 1
ATOM 8313 C CA . ASP A 1 1095 ? 3.037 39.943 10.952 1.00 96.50 1095 ASP A CA 1
ATOM 8314 C C . ASP A 1 1095 ? 1.497 39.813 11.026 1.00 96.50 1095 ASP A C 1
ATOM 8316 O O . ASP A 1 1095 ? 0.949 40.007 12.114 1.00 96.50 1095 ASP A O 1
ATOM 8320 N N . PRO A 1 1096 ? 0.767 39.425 9.955 1.00 95.12 1096 PRO A N 1
ATOM 8321 C CA . PRO A 1 1096 ? -0.696 39.326 9.994 1.00 95.12 1096 PRO A CA 1
ATOM 8322 C C . PRO A 1 1096 ? -1.240 38.138 10.799 1.00 95.12 1096 PRO A C 1
ATOM 8324 O O . PRO A 1 1096 ? -2.456 38.032 10.973 1.00 95.12 1096 PRO A O 1
ATOM 8327 N N . PHE A 1 1097 ? -0.380 37.214 11.231 1.00 97.50 1097 PHE A N 1
ATOM 8328 C CA . PHE A 1 1097 ? -0.790 35.953 11.841 1.00 97.50 1097 PHE A CA 1
ATOM 8329 C C . PHE A 1 1097 ? -0.759 36.026 13.371 1.00 97.50 1097 PHE A C 1
ATOM 8331 O O . PHE A 1 1097 ? 0.117 36.647 13.980 1.00 97.50 1097 PHE A O 1
ATOM 8338 N N . ARG A 1 1098 ? -1.742 35.373 14.003 1.00 96.38 1098 ARG A N 1
ATOM 8339 C CA . ARG A 1 1098 ? -1.800 35.152 15.461 1.00 96.38 1098 ARG A CA 1
ATOM 8340 C C . ARG A 1 1098 ? -1.254 33.782 15.855 1.00 96.38 1098 ARG A C 1
ATOM 8342 O O . ARG A 1 1098 ? -0.855 33.583 16.997 1.00 96.38 1098 ARG A O 1
ATOM 8349 N N . ALA A 1 1099 ? -1.231 32.841 14.918 1.00 98.19 1099 ALA A N 1
ATOM 8350 C CA . ALA A 1 1099 ? -0.705 31.506 15.133 1.00 98.19 1099 ALA A CA 1
ATOM 8351 C C . ALA A 1 1099 ? 0.120 31.039 13.930 1.00 98.19 1099 ALA A C 1
ATOM 8353 O O . ALA A 1 1099 ? -0.200 31.361 12.784 1.00 98.19 1099 ALA A O 1
ATOM 8354 N N . VAL A 1 1100 ? 1.157 30.252 14.205 1.00 98.56 1100 VAL A N 1
ATOM 8355 C CA . VAL A 1 1100 ? 1.947 29.527 13.203 1.00 98.56 1100 VAL A CA 1
ATOM 8356 C C . VAL A 1 1100 ? 1.939 28.046 13.557 1.00 98.56 1100 VAL A C 1
ATOM 8358 O O . VAL A 1 1100 ? 2.195 27.680 14.703 1.00 98.56 1100 VAL A O 1
ATOM 8361 N N . VAL A 1 1101 ? 1.659 27.187 12.583 1.00 98.75 1101 VAL A N 1
ATOM 8362 C CA . VAL A 1 1101 ? 1.720 25.735 12.758 1.00 98.75 1101 VAL A CA 1
ATOM 8363 C C . VAL A 1 1101 ? 2.768 25.145 11.829 1.00 98.75 1101 VAL A C 1
ATOM 8365 O O . VAL A 1 1101 ? 2.705 25.358 10.624 1.00 98.75 1101 VAL A O 1
ATOM 8368 N N . PHE A 1 1102 ? 3.702 24.389 12.399 1.00 98.56 1102 PHE A N 1
ATOM 8369 C CA . PHE A 1 1102 ? 4.700 23.602 11.688 1.00 98.56 1102 PHE A CA 1
ATOM 8370 C C . PHE A 1 1102 ? 4.206 22.157 11.590 1.00 98.56 1102 PHE A C 1
ATOM 8372 O O . PHE A 1 1102 ? 3.956 21.497 12.604 1.00 98.56 1102 PHE A O 1
ATOM 8379 N N . VAL A 1 1103 ? 4.005 21.701 10.359 1.00 98.25 1103 VAL A N 1
ATOM 8380 C CA . VAL A 1 1103 ? 3.330 20.436 10.040 1.00 98.25 1103 VAL A CA 1
ATOM 8381 C C . VAL A 1 1103 ? 4.260 19.223 10.130 1.00 98.25 1103 VAL A C 1
ATOM 8383 O O . VAL A 1 1103 ? 5.482 19.358 10.160 1.00 98.25 1103 VAL A O 1
ATOM 8386 N N . GLY A 1 1104 ? 3.673 18.026 10.147 1.00 96.44 1104 GLY A N 1
ATOM 8387 C CA . GLY A 1 1104 ? 4.413 16.769 10.042 1.00 96.44 1104 GLY A CA 1
ATOM 8388 C C . GLY A 1 1104 ? 4.878 16.435 8.618 1.00 96.44 1104 GLY A C 1
ATOM 8389 O O . GLY A 1 1104 ? 4.469 17.066 7.636 1.00 96.44 1104 GLY A O 1
ATOM 8390 N N . GLY A 1 1105 ? 5.721 15.408 8.513 1.00 96.06 1105 GLY A N 1
ATOM 8391 C CA . GLY A 1 1105 ? 6.232 14.860 7.257 1.00 96.06 1105 GLY A CA 1
ATOM 8392 C C . GLY A 1 1105 ? 7.715 14.532 7.323 1.00 96.06 1105 GLY A C 1
ATOM 8393 O O . GLY A 1 1105 ? 8.235 14.262 8.401 1.00 96.06 1105 GLY A O 1
ATOM 8394 N N . PHE A 1 1106 ? 8.370 14.565 6.168 1.00 96.88 1106 PHE A N 1
ATOM 8395 C CA . PHE A 1 1106 ? 9.766 14.178 5.987 1.00 96.88 1106 PHE A CA 1
ATOM 8396 C C . PHE A 1 1106 ? 10.497 15.295 5.250 1.00 96.88 1106 PHE A C 1
ATOM 8398 O O . PHE A 1 1106 ? 10.906 15.119 4.100 1.00 96.88 1106 PHE A O 1
ATOM 8405 N N . SER A 1 1107 ? 10.600 16.489 5.848 1.00 96.56 1107 SER A N 1
ATOM 8406 C CA . SER A 1 1107 ? 11.229 17.612 5.148 1.00 96.56 1107 SER A CA 1
ATOM 8407 C C . SER A 1 1107 ? 12.638 17.233 4.682 1.00 96.56 1107 SER A C 1
ATOM 8409 O O . SER A 1 1107 ? 13.430 16.754 5.499 1.00 96.56 1107 SER A O 1
ATOM 8411 N N . TYR A 1 1108 ? 12.945 17.420 3.395 1.00 96.00 1108 TYR A N 1
ATOM 8412 C CA . TYR A 1 1108 ? 14.194 16.946 2.771 1.00 96.00 1108 TYR A CA 1
ATOM 8413 C C . TYR A 1 1108 ? 14.472 15.437 2.969 1.00 96.00 1108 TYR A C 1
ATOM 8415 O O . TYR A 1 1108 ? 15.620 15.028 3.152 1.00 96.00 1108 TYR A O 1
ATOM 8423 N N . ALA A 1 1109 ? 13.426 14.605 2.999 1.00 94.38 1109 ALA A N 1
ATOM 8424 C CA . ALA A 1 1109 ? 13.486 13.164 3.271 1.00 94.38 1109 ALA A CA 1
ATOM 8425 C C . ALA A 1 1109 ? 14.182 12.784 4.598 1.00 94.38 1109 ALA A C 1
ATOM 8427 O O . ALA A 1 1109 ? 14.731 11.685 4.703 1.00 94.38 1109 ALA A O 1
ATOM 8428 N N . ASP A 1 1110 ? 14.200 13.697 5.580 1.00 94.88 1110 ASP A N 1
ATOM 8429 C CA . ASP A 1 1110 ? 14.960 13.601 6.840 1.00 94.88 1110 ASP A CA 1
ATOM 8430 C C . ASP A 1 1110 ? 16.479 13.379 6.647 1.00 94.88 1110 ASP A C 1
ATOM 8432 O O . ASP A 1 1110 ? 17.209 12.944 7.542 1.00 94.88 1110 ASP A O 1
ATOM 8436 N N . VAL A 1 1111 ? 17.002 13.732 5.470 1.00 93.94 1111 VAL A N 1
ATOM 8437 C CA . VAL A 1 1111 ? 18.434 13.669 5.175 1.00 93.94 1111 VAL A CA 1
ATOM 8438 C C . VAL A 1 1111 ? 19.200 14.635 6.081 1.00 93.94 1111 VAL A C 1
ATOM 8440 O O . VAL A 1 1111 ? 18.824 15.789 6.258 1.00 93.94 1111 VAL A O 1
ATOM 8443 N N . LEU A 1 1112 ? 20.311 14.147 6.649 1.00 92.19 1112 LEU A N 1
ATOM 8444 C CA . LEU A 1 1112 ? 21.117 14.797 7.701 1.00 92.19 1112 LEU A CA 1
ATOM 8445 C C . LEU A 1 1112 ? 20.464 14.844 9.097 1.00 92.19 1112 LEU A C 1
ATOM 8447 O O . LEU A 1 1112 ? 21.087 15.365 10.029 1.00 92.19 1112 LEU A O 1
ATOM 8451 N N . GLY A 1 1113 ? 19.277 14.256 9.252 1.00 91.75 1113 GLY A N 1
ATOM 8452 C CA . GLY A 1 1113 ? 18.483 14.218 10.476 1.00 91.75 1113 GLY A CA 1
ATOM 8453 C C . GLY A 1 1113 ? 17.139 14.920 10.288 1.00 91.75 1113 GLY A C 1
ATOM 8454 O O . GLY A 1 1113 ? 17.030 15.907 9.552 1.00 91.75 1113 GLY A O 1
ATOM 8455 N N . SER A 1 1114 ? 16.119 14.425 10.977 1.00 92.38 1114 SER A N 1
ATOM 8456 C CA . SER A 1 1114 ? 14.751 14.906 10.830 1.00 92.38 1114 SER A CA 1
ATOM 8457 C C . SER A 1 1114 ? 14.580 16.395 11.148 1.00 92.38 1114 SER A C 1
ATOM 8459 O O . SER A 1 1114 ? 15.193 16.954 12.062 1.00 92.38 1114 SER A O 1
ATOM 8461 N N . ALA A 1 1115 ? 13.789 17.071 10.307 1.00 95.25 1115 ALA A N 1
ATOM 8462 C CA . ALA A 1 1115 ? 13.575 18.525 10.286 1.00 95.25 1115 ALA A CA 1
ATOM 8463 C C . ALA A 1 1115 ? 14.844 19.395 10.179 1.00 95.25 1115 ALA A C 1
ATOM 8465 O O . ALA A 1 1115 ? 14.756 20.625 10.209 1.00 95.25 1115 ALA A O 1
ATOM 8466 N N . LYS A 1 1116 ? 16.038 18.812 10.029 1.00 94.19 1116 LYS A N 1
ATOM 8467 C CA . LYS A 1 1116 ? 17.289 19.571 10.066 1.00 94.19 1116 LYS A CA 1
ATOM 8468 C C . LYS A 1 1116 ? 17.467 20.467 8.854 1.00 94.19 1116 LYS A C 1
ATOM 8470 O O . LYS A 1 1116 ? 17.923 21.599 9.001 1.00 94.19 1116 LYS A O 1
ATOM 8475 N N . GLY A 1 1117 ? 17.068 19.995 7.674 1.00 94.81 1117 GLY A N 1
ATOM 8476 C CA . GLY A 1 1117 ? 17.022 20.820 6.468 1.00 94.81 1117 GLY A CA 1
ATOM 8477 C C . GLY A 1 1117 ? 16.071 22.011 6.605 1.00 94.81 1117 GLY A C 1
ATOM 8478 O O . GLY A 1 1117 ? 16.404 23.140 6.235 1.00 94.81 1117 GLY A O 1
ATOM 8479 N N . TRP A 1 1118 ? 14.913 21.792 7.229 1.00 96.81 1118 TRP A N 1
ATOM 8480 C CA . TRP A 1 1118 ? 13.954 22.856 7.514 1.00 96.81 1118 TRP A CA 1
ATOM 8481 C C . TRP A 1 1118 ? 14.521 23.861 8.526 1.00 96.81 1118 TRP A C 1
ATOM 8483 O O . TRP A 1 1118 ? 14.526 25.068 8.272 1.00 96.81 1118 TRP A O 1
ATOM 8493 N N . ALA A 1 1119 ? 15.103 23.379 9.625 1.00 96.06 1119 ALA A N 1
ATOM 8494 C CA . ALA A 1 1119 ? 15.780 24.218 10.607 1.00 96.06 1119 ALA A CA 1
ATOM 8495 C C . ALA A 1 1119 ? 16.924 25.026 9.970 1.00 96.06 1119 ALA A C 1
ATOM 8497 O O . ALA A 1 1119 ? 17.019 26.225 10.210 1.00 96.06 1119 ALA A O 1
ATOM 8498 N N . ALA A 1 1120 ? 17.726 24.422 9.086 1.00 95.06 1120 ALA A N 1
ATOM 8499 C CA . ALA A 1 1120 ? 18.779 25.117 8.345 1.00 95.06 1120 ALA A CA 1
ATOM 8500 C C . ALA A 1 1120 ? 18.224 26.289 7.524 1.00 95.06 1120 ALA A C 1
ATOM 8502 O O . ALA A 1 1120 ? 18.793 27.382 7.531 1.00 95.06 1120 ALA A O 1
ATOM 8503 N N . THR A 1 1121 ? 17.089 26.073 6.858 1.00 95.25 1121 THR A N 1
ATOM 8504 C CA . THR A 1 1121 ? 16.410 27.098 6.059 1.00 95.25 1121 THR A CA 1
ATOM 8505 C C . THR A 1 1121 ? 15.951 28.264 6.934 1.00 95.25 1121 THR A C 1
ATOM 8507 O O . THR A 1 1121 ? 16.134 29.419 6.561 1.00 95.25 1121 THR A O 1
ATOM 8510 N N . VAL A 1 1122 ? 15.421 27.990 8.130 1.00 96.12 1122 VAL A N 1
ATOM 8511 C CA . VAL A 1 1122 ? 15.034 29.034 9.094 1.00 96.12 1122 VAL A CA 1
ATOM 8512 C C . VAL A 1 1122 ? 16.258 29.759 9.663 1.00 96.12 1122 VAL A C 1
ATOM 8514 O O . VAL A 1 1122 ? 16.255 30.982 9.752 1.00 96.12 1122 VAL A O 1
ATOM 8517 N N . THR A 1 1123 ? 17.305 29.032 10.054 1.00 94.25 1123 THR A N 1
ATOM 8518 C CA . THR A 1 1123 ? 18.457 29.580 10.786 1.00 94.25 1123 THR A CA 1
ATOM 8519 C C . THR A 1 1123 ? 19.417 30.369 9.897 1.00 94.25 1123 THR A C 1
ATOM 8521 O O . THR A 1 1123 ? 19.919 31.413 10.322 1.00 94.25 1123 THR A O 1
ATOM 8524 N N . PHE A 1 1124 ? 19.701 29.889 8.684 1.00 94.94 1124 PHE A N 1
ATOM 8525 C CA . PHE A 1 1124 ? 20.750 30.458 7.827 1.00 94.94 1124 PHE A CA 1
ATOM 8526 C C . PHE A 1 1124 ? 20.218 31.398 6.740 1.00 94.94 1124 PHE A C 1
ATOM 8528 O O . PHE A 1 1124 ? 20.984 32.196 6.197 1.00 94.94 1124 PHE A O 1
ATOM 8535 N N . ASN A 1 1125 ? 18.912 31.389 6.459 1.00 93.44 1125 ASN A N 1
ATOM 8536 C CA . ASN A 1 1125 ? 18.297 32.430 5.643 1.00 93.44 1125 ASN A CA 1
ATOM 8537 C C . ASN A 1 1125 ? 17.952 33.649 6.512 1.00 93.44 1125 ASN A C 1
ATOM 8539 O O . ASN A 1 1125 ? 17.043 33.598 7.338 1.00 93.44 1125 ASN A O 1
ATOM 8543 N N . ASN A 1 1126 ? 18.641 34.774 6.291 1.00 92.62 1126 ASN A N 1
ATOM 8544 C CA . ASN A 1 1126 ? 18.473 35.981 7.112 1.00 92.62 1126 ASN A CA 1
ATOM 8545 C C . ASN A 1 1126 ? 17.017 36.469 7.205 1.00 92.62 1126 ASN A C 1
ATOM 8547 O O . ASN A 1 1126 ? 16.581 36.841 8.290 1.00 92.62 1126 ASN A O 1
ATOM 8551 N N . ARG A 1 1127 ? 16.257 36.440 6.099 1.00 94.38 1127 ARG A N 1
ATOM 8552 C CA . ARG A 1 1127 ? 14.862 36.912 6.086 1.00 94.38 1127 ARG A CA 1
ATOM 8553 C C . ARG A 1 1127 ? 13.957 35.990 6.887 1.00 94.38 1127 ARG A C 1
ATOM 8555 O O . ARG A 1 1127 ? 13.222 36.465 7.745 1.00 94.38 1127 ARG A O 1
ATOM 8562 N N . ALA A 1 1128 ? 14.042 34.682 6.638 1.00 95.38 1128 ALA A N 1
ATOM 8563 C CA . ALA A 1 1128 ? 13.248 33.708 7.380 1.00 95.38 1128 ALA A CA 1
ATOM 8564 C C . ALA A 1 1128 ? 13.559 33.787 8.881 1.00 95.38 1128 ALA A C 1
ATOM 8566 O O . ALA A 1 1128 ? 12.637 33.888 9.688 1.00 95.38 1128 ALA A O 1
ATOM 8567 N N . ARG A 1 1129 ? 14.846 33.838 9.252 1.00 95.50 1129 ARG A N 1
ATOM 8568 C CA . ARG A 1 1129 ? 15.278 33.985 10.646 1.00 95.50 1129 ARG A CA 1
ATOM 8569 C C . ARG A 1 1129 ? 14.647 35.206 11.309 1.00 95.50 1129 ARG A C 1
ATOM 8571 O O . ARG A 1 1129 ? 14.047 35.083 12.372 1.00 95.50 1129 ARG A O 1
ATOM 8578 N N . GLU A 1 1130 ? 14.765 36.376 10.683 1.00 96.44 1130 GLU A N 1
ATOM 8579 C CA . GLU A 1 1130 ? 14.231 37.631 11.222 1.00 96.44 1130 GLU A CA 1
ATOM 8580 C C . GLU A 1 1130 ? 12.703 37.601 11.376 1.00 96.44 1130 GLU A C 1
ATOM 8582 O O . GLU A 1 1130 ? 12.183 38.088 12.382 1.00 96.44 1130 GLU A O 1
ATOM 8587 N N . GLU A 1 1131 ? 11.980 37.013 10.420 1.00 96.94 1131 GLU A N 1
ATOM 8588 C CA . GLU A 1 1131 ? 10.523 36.850 10.486 1.00 96.94 1131 GLU A CA 1
ATOM 8589 C C . GLU A 1 1131 ? 10.103 35.925 11.639 1.00 96.94 1131 GLU A C 1
ATOM 8591 O O . GLU A 1 1131 ? 9.251 36.293 12.453 1.00 96.94 1131 GLU A O 1
ATOM 8596 N N . PHE A 1 1132 ? 10.731 34.752 11.767 1.00 97.38 1132 PHE A N 1
ATOM 8597 C CA . PHE A 1 1132 ? 10.418 33.794 12.831 1.00 97.38 1132 PHE A CA 1
ATOM 8598 C C . PHE A 1 1132 ? 10.805 34.310 14.221 1.00 97.38 1132 PHE A C 1
ATOM 8600 O O . PHE A 1 1132 ? 10.034 34.147 15.169 1.00 97.38 1132 PHE A O 1
ATOM 8607 N N . GLU A 1 1133 ? 11.946 34.989 14.360 1.00 95.69 1133 GLU A N 1
ATOM 8608 C CA . GLU A 1 1133 ? 12.325 35.643 15.615 1.00 95.69 1133 GLU A CA 1
ATOM 8609 C C . GLU A 1 1133 ? 11.332 36.738 16.011 1.00 95.69 1133 GLU A C 1
ATOM 8611 O O . GLU A 1 1133 ? 10.953 36.837 17.183 1.00 95.69 1133 GLU A O 1
ATOM 8616 N N . ARG A 1 1134 ? 10.902 37.571 15.052 1.00 96.88 1134 ARG A N 1
ATOM 8617 C CA . ARG A 1 1134 ? 9.915 38.628 15.304 1.00 96.88 1134 ARG A CA 1
ATOM 8618 C C . ARG A 1 1134 ? 8.582 38.033 15.737 1.00 96.88 1134 ARG A C 1
ATOM 8620 O O . ARG A 1 1134 ? 8.003 38.516 16.707 1.00 96.88 1134 ARG A O 1
ATOM 8627 N N . PHE A 1 1135 ? 8.129 36.972 15.067 1.00 97.88 1135 PHE A N 1
ATOM 8628 C CA . PHE A 1 1135 ? 6.914 36.257 15.441 1.00 97.88 1135 PHE A CA 1
ATOM 8629 C C . PHE A 1 1135 ? 7.011 35.704 16.869 1.00 97.88 1135 PHE A C 1
ATOM 8631 O O . PHE A 1 1135 ? 6.174 36.033 17.703 1.00 97.88 1135 PHE A O 1
ATOM 8638 N N . ARG A 1 1136 ? 8.073 34.951 17.195 1.00 95.31 1136 ARG A N 1
ATOM 8639 C CA . ARG A 1 1136 ? 8.263 34.330 18.521 1.00 95.31 1136 ARG A CA 1
ATOM 8640 C C . ARG A 1 1136 ? 8.288 35.343 19.673 1.00 95.31 1136 ARG A C 1
ATOM 8642 O O . ARG A 1 1136 ? 7.764 35.051 20.751 1.00 95.31 1136 ARG A O 1
ATOM 8649 N N . LYS A 1 1137 ? 8.884 36.523 19.450 1.00 95.56 1137 LYS A N 1
ATOM 8650 C CA . LYS A 1 1137 ? 9.002 37.606 20.448 1.00 95.56 1137 LYS A CA 1
ATOM 8651 C C . LYS A 1 1137 ? 7.675 38.302 20.762 1.00 95.56 1137 LYS A C 1
ATOM 8653 O O . LYS A 1 1137 ? 7.572 38.936 21.808 1.00 95.56 1137 LYS A O 1
ATOM 8658 N N . ARG A 1 1138 ? 6.668 38.216 19.888 1.00 96.56 1138 ARG A N 1
ATOM 8659 C CA . ARG A 1 1138 ? 5.352 38.816 20.142 1.00 96.56 1138 ARG A CA 1
ATOM 8660 C C . ARG A 1 1138 ? 4.607 38.026 21.213 1.00 96.56 1138 ARG A C 1
ATOM 8662 O O . ARG A 1 1138 ? 4.442 36.818 21.079 1.00 96.56 1138 ARG A O 1
ATOM 8669 N N . GLU A 1 1139 ? 4.097 38.713 22.230 1.00 94.81 1139 GLU A N 1
ATOM 8670 C CA . GLU A 1 1139 ? 3.330 38.103 23.331 1.00 94.81 1139 GLU A CA 1
ATOM 8671 C C . GLU A 1 1139 ? 1.932 37.625 22.897 1.00 94.81 1139 GLU A C 1
ATOM 8673 O O . GLU A 1 1139 ? 1.341 36.767 23.544 1.00 94.81 1139 GLU A O 1
ATOM 8678 N N . ASP A 1 1140 ? 1.432 38.132 21.768 1.00 94.88 1140 ASP A N 1
ATOM 8679 C CA . ASP A 1 1140 ? 0.111 37.837 21.201 1.00 94.88 1140 ASP A CA 1
ATOM 8680 C C . ASP A 1 1140 ? 0.115 36.707 20.152 1.00 94.88 1140 ASP A C 1
ATOM 8682 O O . ASP A 1 1140 ? -0.784 36.625 19.310 1.00 94.88 1140 ASP A O 1
ATOM 8686 N N . THR A 1 1141 ? 1.136 35.843 20.177 1.00 97.50 1141 THR A N 1
ATOM 8687 C CA . THR A 1 1141 ? 1.306 34.751 19.207 1.00 97.50 1141 THR A CA 1
ATOM 8688 C C . THR A 1 1141 ? 1.348 33.366 19.844 1.00 97.50 1141 THR A C 1
ATOM 8690 O O . THR A 1 1141 ? 1.891 33.195 20.937 1.00 97.50 1141 THR A O 1
ATOM 8693 N N . LEU A 1 1142 ? 0.828 32.369 19.118 1.00 97.69 1142 LEU A N 1
ATOM 8694 C CA . LEU A 1 1142 ? 0.964 30.938 19.420 1.00 97.69 1142 LEU A CA 1
ATOM 8695 C C . LEU A 1 1142 ? 1.765 30.207 18.342 1.00 97.69 1142 LEU A C 1
ATOM 8697 O O . LEU A 1 1142 ? 1.715 30.576 17.166 1.00 97.69 1142 LEU A O 1
ATOM 8701 N N . SER A 1 1143 ? 2.415 29.102 18.712 1.00 98.50 1143 SER A N 1
ATOM 8702 C CA . SER A 1 1143 ? 2.840 28.117 17.715 1.00 98.50 1143 SER A CA 1
ATOM 8703 C C . SER A 1 1143 ? 2.605 26.668 18.120 1.00 98.50 1143 SER A C 1
ATOM 8705 O O . SER A 1 1143 ? 2.712 26.308 19.291 1.00 98.50 1143 SER A O 1
ATOM 8707 N N . LEU A 1 1144 ? 2.346 25.830 17.120 1.00 98.75 1144 LEU A N 1
ATOM 8708 C CA . LEU A 1 1144 ? 2.249 24.378 17.254 1.00 98.75 1144 LEU A CA 1
ATOM 8709 C C . LEU A 1 1144 ? 3.268 23.716 16.323 1.00 98.75 1144 LEU A C 1
ATOM 8711 O O . LEU A 1 1144 ? 3.367 24.101 15.164 1.00 98.75 1144 LEU A O 1
ATOM 8715 N N . GLY A 1 1145 ? 4.001 22.722 16.811 1.00 98.56 1145 GLY A N 1
ATOM 8716 C CA . GLY A 1 1145 ? 4.833 21.843 15.996 1.00 98.56 1145 GLY A CA 1
ATOM 8717 C C . GLY A 1 1145 ? 4.404 20.396 16.183 1.00 98.56 1145 GLY A C 1
ATOM 8718 O O . GLY A 1 1145 ? 4.471 19.886 17.302 1.00 98.56 1145 GLY A O 1
ATOM 8719 N N . VAL A 1 1146 ? 3.976 19.741 15.104 1.00 98.69 1146 VAL A N 1
ATOM 8720 C CA . VAL A 1 1146 ? 3.556 18.332 15.123 1.00 98.69 1146 VAL A CA 1
ATOM 8721 C C . VAL A 1 1146 ? 4.551 17.470 14.356 1.00 98.69 1146 VAL A C 1
ATOM 8723 O O . VAL A 1 1146 ? 4.888 17.795 13.221 1.00 98.69 1146 VAL A O 1
ATOM 8726 N N . CYS A 1 1147 ? 5.009 16.371 14.960 1.00 98.25 1147 CYS A N 1
ATOM 8727 C CA . CYS A 1 1147 ? 5.972 15.426 14.385 1.00 98.25 1147 CYS A CA 1
ATOM 8728 C C . CYS A 1 1147 ? 7.222 16.134 13.824 1.00 98.25 1147 CYS A C 1
ATOM 8730 O O . CYS A 1 1147 ? 8.065 16.585 14.598 1.00 98.25 1147 CYS A O 1
ATOM 8732 N N . ASN A 1 1148 ? 7.319 16.332 12.507 1.00 97.44 1148 ASN A N 1
ATOM 8733 C CA . ASN A 1 1148 ? 8.407 17.092 11.880 1.00 97.44 1148 ASN A CA 1
ATOM 8734 C C . ASN A 1 1148 ? 8.472 18.551 12.347 1.00 97.44 1148 ASN A C 1
ATOM 8736 O O . ASN A 1 1148 ? 9.546 19.078 12.629 1.00 97.44 1148 ASN A O 1
ATOM 8740 N N . GLY A 1 1149 ? 7.319 19.170 12.597 1.00 97.94 1149 GLY A N 1
ATOM 8741 C CA . GLY A 1 1149 ? 7.246 20.464 13.263 1.00 97.94 1149 GLY A CA 1
ATOM 8742 C C . GLY A 1 1149 ? 7.698 20.433 14.728 1.00 97.94 1149 GLY A C 1
ATOM 8743 O O . GLY A 1 1149 ? 8.229 21.425 15.221 1.00 97.94 1149 GLY A O 1
ATOM 8744 N N . CYS A 1 1150 ? 7.527 19.315 15.444 1.00 98.19 1150 CYS A N 1
ATOM 8745 C CA . CYS A 1 1150 ? 8.047 19.159 16.810 1.00 98.19 1150 CYS A CA 1
ATOM 8746 C C . CYS A 1 1150 ? 9.578 19.098 16.805 1.00 98.19 1150 CYS A C 1
ATOM 8748 O O . CYS A 1 1150 ? 10.226 19.802 17.582 1.00 98.19 1150 CYS A O 1
ATOM 8750 N N . GLN A 1 1151 ? 10.145 18.314 15.886 1.00 96.94 1151 GLN A N 1
ATOM 8751 C CA . GLN A 1 1151 ? 11.588 18.237 15.638 1.00 96.94 1151 GLN A CA 1
ATOM 8752 C C . GLN A 1 1151 ? 12.159 19.624 15.305 1.00 96.94 1151 GLN A C 1
ATOM 8754 O O . GLN A 1 1151 ? 13.136 20.054 15.921 1.00 96.94 1151 GLN A O 1
ATOM 8759 N N . LEU A 1 1152 ? 11.486 20.380 14.430 1.00 97.25 1152 LEU A N 1
ATOM 8760 C CA . LEU A 1 1152 ? 11.854 21.757 14.107 1.00 97.25 1152 LEU A CA 1
ATOM 8761 C C . LEU A 1 1152 ? 11.850 22.671 15.341 1.00 97.25 1152 LEU A C 1
ATOM 8763 O O . LEU A 1 1152 ? 12.840 23.353 15.596 1.00 97.25 1152 LEU A O 1
ATOM 8767 N N . LEU A 1 1153 ? 10.763 22.700 16.122 1.00 97.31 1153 LEU A N 1
ATOM 8768 C CA . LEU A 1 1153 ? 10.666 23.576 17.297 1.00 97.31 1153 LEU A CA 1
ATOM 8769 C C . LEU A 1 1153 ? 11.744 23.277 18.348 1.00 97.31 1153 LEU A C 1
ATOM 8771 O O . LEU A 1 1153 ? 12.237 24.208 18.991 1.00 97.31 1153 LEU A O 1
ATOM 8775 N N . ALA A 1 1154 ? 12.117 22.005 18.510 1.00 95.94 1154 ALA A N 1
ATOM 8776 C CA . ALA A 1 1154 ? 13.230 21.608 19.362 1.00 95.94 1154 ALA A CA 1
ATOM 8777 C C . ALA A 1 1154 ? 14.568 22.125 18.804 1.00 95.94 1154 ALA A C 1
ATOM 8779 O O . ALA A 1 1154 ? 15.315 22.779 19.527 1.00 95.94 1154 ALA A O 1
ATOM 8780 N N . LEU A 1 1155 ? 14.843 21.931 17.508 1.00 94.56 1155 LEU A N 1
ATOM 8781 C CA . LEU A 1 1155 ? 16.071 22.418 16.861 1.00 94.56 1155 LEU A CA 1
ATOM 8782 C C . LEU A 1 1155 ? 16.215 23.947 16.905 1.00 94.56 1155 LEU A C 1
ATOM 8784 O O . LEU A 1 1155 ? 17.328 24.449 17.058 1.00 94.56 1155 LEU A O 1
ATOM 8788 N N . LEU A 1 1156 ? 15.106 24.684 16.807 1.00 94.06 1156 LEU A N 1
ATOM 8789 C CA . LEU A 1 1156 ? 15.084 26.147 16.892 1.00 94.06 1156 LEU A CA 1
ATOM 8790 C C . LEU A 1 1156 ? 15.155 26.687 18.332 1.00 94.06 1156 LEU A C 1
ATOM 8792 O O . LEU A 1 1156 ? 15.208 27.902 18.512 1.00 94.06 1156 LEU A O 1
ATOM 8796 N N . GLY A 1 1157 ? 15.109 25.827 19.357 1.00 94.12 1157 GLY A N 1
ATOM 8797 C CA . GLY A 1 1157 ? 15.133 26.251 20.763 1.00 94.12 1157 GLY A CA 1
ATOM 8798 C C . GLY A 1 1157 ? 13.849 26.931 21.246 1.00 94.12 1157 GLY A C 1
ATOM 8799 O O . GLY A 1 1157 ? 13.852 27.586 22.284 1.00 94.12 1157 GLY A O 1
ATOM 8800 N N . TRP A 1 1158 ? 12.732 26.789 20.524 1.00 94.88 1158 TRP A N 1
ATOM 8801 C CA . TRP A 1 1158 ? 11.445 27.376 20.933 1.00 94.88 1158 TRP A CA 1
ATOM 8802 C C . TRP A 1 1158 ? 10.813 26.624 22.107 1.00 94.88 1158 TRP A C 1
ATOM 8804 O O . TRP A 1 1158 ? 10.015 27.191 22.858 1.00 94.88 1158 TRP A O 1
ATOM 8814 N N . VAL A 1 1159 ? 11.194 25.356 22.256 1.00 95.94 1159 VAL A N 1
ATOM 8815 C CA . VAL A 1 1159 ? 10.904 24.479 23.389 1.00 95.94 1159 VAL A CA 1
ATOM 8816 C C . VAL A 1 1159 ? 12.212 23.871 23.899 1.00 95.94 1159 VAL A C 1
ATOM 8818 O O . VAL A 1 1159 ? 13.180 23.734 23.147 1.00 95.94 1159 VAL A O 1
ATOM 8821 N N . GLY A 1 1160 ? 12.254 23.522 25.188 1.00 94.12 1160 GLY A N 1
ATOM 8822 C CA . GLY A 1 1160 ? 13.500 23.087 25.828 1.00 94.12 1160 GLY A CA 1
ATOM 8823 C C . GLY A 1 1160 ? 14.569 24.186 25.858 1.00 94.12 1160 GLY A C 1
ATOM 8824 O O . GLY A 1 1160 ? 15.747 23.887 25.743 1.00 94.12 1160 GLY A O 1
ATOM 8825 N N . GLU A 1 1161 ? 14.163 25.452 25.957 1.00 90.88 1161 GLU A N 1
ATOM 8826 C CA . GLU A 1 1161 ? 15.042 26.620 25.834 1.00 90.88 1161 GLU A CA 1
ATOM 8827 C C . GLU A 1 1161 ? 16.218 26.609 26.828 1.00 90.88 1161 GLU A C 1
ATOM 8829 O O . GLU A 1 1161 ? 16.053 26.356 28.029 1.00 90.88 1161 GLU A O 1
ATOM 8834 N N . ARG A 1 1162 ? 17.405 26.949 26.316 1.00 87.38 1162 ARG A N 1
ATOM 8835 C CA . ARG A 1 1162 ? 18.622 27.203 27.096 1.00 87.38 1162 ARG A CA 1
ATOM 8836 C C . ARG A 1 1162 ? 18.945 28.687 27.156 1.00 87.38 1162 ARG A C 1
ATOM 8838 O O . ARG A 1 1162 ? 18.668 29.440 26.231 1.00 87.38 1162 ARG A O 1
ATOM 8845 N N . GLU A 1 1163 ? 19.661 29.074 28.209 1.00 79.62 1163 GLU A N 1
ATOM 8846 C CA . GLU A 1 1163 ? 20.130 30.453 28.411 1.00 79.62 1163 GLU A CA 1
ATOM 8847 C C . GLU A 1 1163 ? 21.042 30.963 27.281 1.00 79.62 1163 GLU A C 1
ATOM 8849 O O . GLU A 1 1163 ? 21.110 32.165 27.043 1.00 79.62 1163 GLU A O 1
ATOM 8854 N N . ASP A 1 1164 ? 21.728 30.065 26.567 1.00 81.75 1164 ASP A N 1
ATOM 8855 C CA . ASP A 1 1164 ? 22.595 30.395 25.430 1.00 81.75 1164 ASP A CA 1
ATOM 8856 C C . ASP A 1 1164 ? 21.877 30.372 24.067 1.00 81.75 1164 ASP A C 1
ATOM 8858 O O . ASP A 1 1164 ? 22.531 30.476 23.030 1.00 81.75 1164 ASP A O 1
ATOM 8862 N N . GLY A 1 1165 ? 20.546 30.242 24.055 1.00 76.06 1165 GLY A N 1
ATOM 8863 C CA . GLY A 1 1165 ? 19.720 30.230 22.843 1.00 76.06 1165 GLY A CA 1
ATOM 8864 C C . GLY A 1 1165 ? 19.644 28.878 22.123 1.00 76.06 1165 GLY A C 1
ATOM 8865 O O . GLY A 1 1165 ? 19.011 28.789 21.075 1.00 76.06 1165 GLY A O 1
ATOM 8866 N N . GLY A 1 1166 ? 20.274 27.825 22.657 1.00 84.75 1166 GLY A N 1
ATOM 8867 C CA . GLY A 1 1166 ? 20.108 26.455 22.162 1.00 84.75 1166 GLY A CA 1
ATOM 8868 C C . GLY A 1 1166 ? 18.887 25.739 22.753 1.00 84.75 1166 GLY A C 1
ATOM 8869 O O . GLY A 1 1166 ? 18.120 26.312 23.526 1.00 84.75 1166 GLY A O 1
ATOM 8870 N N . SER A 1 1167 ? 18.760 24.440 22.458 1.00 91.19 1167 SER A N 1
ATOM 8871 C CA . SER A 1 1167 ? 17.797 23.558 23.131 1.00 91.19 1167 SER A CA 1
ATOM 8872 C C . SER A 1 1167 ? 18.470 22.488 23.991 1.00 91.19 1167 SER A C 1
ATOM 8874 O O . SER A 1 1167 ? 19.512 21.923 23.641 1.00 91.19 1167 SER A O 1
ATOM 8876 N N . ASP A 1 1168 ? 17.871 22.229 25.145 1.00 93.69 1168 ASP A N 1
ATOM 8877 C CA . ASP A 1 1168 ? 18.144 21.114 26.048 1.00 93.69 1168 ASP A CA 1
ATOM 8878 C C . ASP A 1 1168 ? 17.411 19.829 25.626 1.00 93.69 1168 ASP A C 1
ATOM 8880 O O . ASP A 1 1168 ? 17.629 18.780 26.239 1.00 93.69 1168 ASP A O 1
ATOM 8884 N N . VAL A 1 1169 ? 16.575 19.895 24.581 1.00 94.62 1169 VAL A N 1
ATOM 8885 C CA . VAL A 1 1169 ? 15.894 18.743 23.982 1.00 94.62 1169 VAL A CA 1
ATOM 8886 C C . VAL A 1 1169 ? 16.196 18.658 22.490 1.00 94.62 1169 VAL A C 1
ATOM 8888 O O . VAL A 1 1169 ? 16.201 19.652 21.769 1.00 94.62 1169 VAL A O 1
ATOM 8891 N N . THR A 1 1170 ? 16.390 17.441 22.006 1.00 93.38 1170 THR A N 1
ATOM 8892 C CA . THR A 1 1170 ? 16.391 17.122 20.583 1.00 93.38 1170 THR A CA 1
ATOM 8893 C C . THR A 1 1170 ? 15.618 15.830 20.347 1.00 93.38 1170 THR A C 1
ATOM 8895 O O . THR A 1 1170 ? 15.219 15.157 21.300 1.00 93.38 1170 THR A O 1
ATOM 8898 N N . LEU A 1 1171 ? 15.372 15.504 19.084 1.00 94.94 1171 LEU A N 1
ATOM 8899 C CA . LEU A 1 1171 ? 14.687 14.284 18.697 1.00 94.94 1171 LEU A CA 1
ATOM 8900 C C . LEU A 1 1171 ? 15.600 13.449 17.804 1.00 94.94 1171 LEU A C 1
ATOM 8902 O O . LEU A 1 1171 ? 16.234 13.980 16.896 1.00 94.94 1171 LEU A O 1
ATOM 8906 N N . THR A 1 1172 ? 15.706 12.162 18.119 1.00 93.31 1172 THR A N 1
ATOM 8907 C CA . THR A 1 1172 ? 16.596 11.203 17.451 1.00 93.31 1172 THR A CA 1
ATOM 8908 C C . THR A 1 1172 ? 15.853 9.912 17.116 1.00 93.31 1172 THR A C 1
ATOM 8910 O O . THR A 1 1172 ? 14.654 9.786 17.389 1.00 93.31 1172 THR A O 1
ATOM 8913 N N . HIS A 1 1173 ? 16.543 8.958 16.482 1.00 93.38 1173 HIS A N 1
ATOM 8914 C CA . HIS A 1 1173 ? 15.969 7.667 16.107 1.00 93.38 1173 HIS A CA 1
ATOM 8915 C C . HIS A 1 1173 ? 15.288 6.967 17.286 1.00 93.38 1173 HIS A C 1
ATOM 8917 O O . HIS A 1 1173 ? 15.795 6.943 18.408 1.00 93.38 1173 HIS A O 1
ATOM 8923 N N . ASN A 1 1174 ? 14.132 6.365 17.009 1.00 96.12 1174 ASN A N 1
ATOM 8924 C CA . ASN A 1 1174 ? 13.424 5.525 17.970 1.00 96.12 1174 ASN A CA 1
ATOM 8925 C C . ASN A 1 1174 ? 14.351 4.417 18.496 1.00 96.12 1174 ASN A C 1
ATOM 8927 O O . ASN A 1 1174 ? 15.143 3.861 17.733 1.00 96.12 1174 ASN A O 1
ATOM 8931 N N . LYS A 1 1175 ? 14.187 3.996 19.759 1.00 95.69 1175 LYS A N 1
ATOM 8932 C CA . LYS A 1 1175 ? 14.944 2.848 20.307 1.00 95.69 1175 LYS A CA 1
ATOM 8933 C C . LYS A 1 1175 ? 14.747 1.549 19.508 1.00 95.69 1175 LYS A C 1
ATOM 8935 O O . LYS A 1 1175 ? 15.636 0.692 19.515 1.00 95.69 1175 LYS A O 1
ATOM 8940 N N . SER A 1 1176 ? 13.619 1.411 18.802 1.00 94.69 1176 SER A N 1
ATOM 8941 C CA . SER A 1 1176 ? 13.354 0.289 17.895 1.00 94.69 1176 SER A CA 1
ATOM 8942 C C . SER A 1 1176 ? 14.227 0.310 16.634 1.00 94.69 1176 SER A C 1
ATOM 8944 O O . SER A 1 1176 ? 14.338 -0.710 15.962 1.00 94.69 1176 SER A O 1
ATOM 8946 N N . GLY A 1 1177 ? 14.876 1.432 16.301 1.00 92.50 1177 GLY A N 1
ATOM 8947 C CA . GLY A 1 1177 ? 15.626 1.600 15.054 1.00 92.50 1177 GLY A CA 1
ATOM 8948 C C . GLY A 1 1177 ? 14.739 1.568 13.805 1.00 92.50 1177 GLY A C 1
ATOM 8949 O O . GLY A 1 1177 ? 15.240 1.325 12.708 1.00 92.50 1177 GLY A O 1
ATOM 8950 N N . ARG A 1 1178 ? 13.424 1.768 13.968 1.00 93.06 1178 ARG A N 1
ATOM 8951 C CA . ARG A 1 1178 ? 12.415 1.636 12.914 1.00 93.06 1178 ARG A CA 1
ATOM 8952 C C . ARG A 1 1178 ? 11.413 2.789 12.960 1.00 93.06 1178 ARG A C 1
ATOM 8954 O O . ARG A 1 1178 ? 11.162 3.372 14.015 1.00 93.06 1178 ARG A O 1
ATOM 8961 N N . PHE A 1 1179 ? 10.829 3.100 11.803 1.00 96.50 1179 PHE A N 1
ATOM 8962 C CA . PHE A 1 1179 ? 9.603 3.892 11.740 1.00 96.50 1179 PHE A CA 1
ATOM 8963 C C . PHE A 1 1179 ? 8.471 3.171 12.473 1.00 96.50 1179 PHE A C 1
ATOM 8965 O O . PHE A 1 1179 ? 8.253 1.984 12.251 1.00 96.50 1179 PHE A O 1
ATOM 8972 N N . GLU A 1 1180 ? 7.742 3.903 13.307 1.00 97.56 1180 GLU A N 1
ATOM 8973 C CA . GLU A 1 1180 ? 6.601 3.394 14.056 1.00 97.56 1180 GLU A CA 1
ATOM 8974 C C . GLU A 1 1180 ? 5.351 4.163 13.655 1.00 97.56 1180 GLU A C 1
ATOM 8976 O O . GLU A 1 1180 ? 5.248 5.369 13.891 1.00 97.56 1180 GLU A O 1
ATOM 8981 N N . SER A 1 1181 ? 4.378 3.451 13.096 1.00 97.44 1181 SER A N 1
ATOM 8982 C CA . SER A 1 1181 ? 3.006 3.917 12.995 1.00 97.44 1181 SER A CA 1
ATOM 8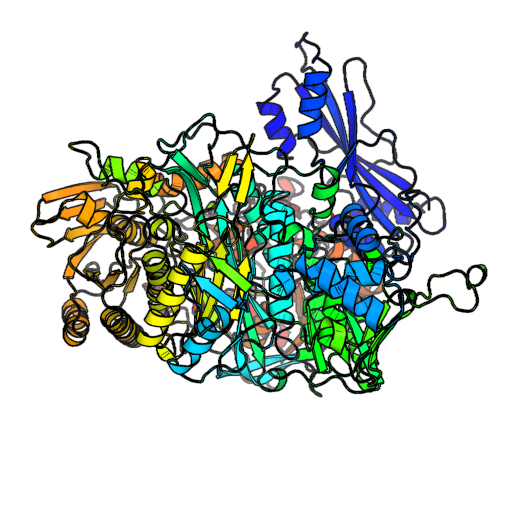983 C C . SER A 1 1181 ? 2.133 3.133 13.956 1.00 97.44 1181 SER A C 1
ATOM 8985 O O . SER A 1 1181 ? 1.946 1.924 13.796 1.00 97.44 1181 SER A O 1
ATOM 8987 N N . ARG A 1 1182 ? 1.583 3.801 14.968 1.00 97.25 1182 ARG A N 1
ATOM 8988 C CA . ARG A 1 1182 ? 0.827 3.180 16.066 1.00 97.25 1182 ARG A CA 1
ATOM 8989 C C . ARG A 1 1182 ? -0.344 4.077 16.471 1.00 97.25 1182 ARG A C 1
ATOM 8991 O O . ARG A 1 1182 ? -0.261 5.296 16.348 1.00 97.25 1182 ARG A O 1
ATOM 8998 N N . PHE A 1 1183 ? -1.414 3.479 16.985 1.00 97.12 1183 PHE A N 1
ATOM 8999 C CA . PHE A 1 1183 ? -2.471 4.206 17.686 1.00 97.12 1183 PHE A CA 1
ATOM 9000 C C . PHE A 1 1183 ? -2.297 3.967 19.187 1.00 97.12 1183 PHE A C 1
ATOM 9002 O O . PHE A 1 1183 ? -2.420 2.835 19.654 1.00 97.12 1183 PHE A O 1
ATOM 9009 N N . VAL A 1 1184 ? -1.925 5.010 19.928 1.00 97.12 1184 VAL A N 1
ATOM 9010 C CA . VAL A 1 1184 ? -1.484 4.905 21.330 1.00 97.12 1184 VAL A CA 1
ATOM 9011 C C . VAL A 1 1184 ? -2.295 5.818 22.240 1.00 97.12 1184 VAL A C 1
ATOM 9013 O O . VAL A 1 1184 ? -2.967 6.737 21.777 1.00 97.12 1184 VAL A O 1
ATOM 9016 N N . SER A 1 1185 ? -2.219 5.573 23.549 1.00 97.81 1185 SER A N 1
ATOM 9017 C CA . SER A 1 1185 ? -2.846 6.429 24.558 1.00 97.81 1185 SER A CA 1
ATOM 9018 C C . SER A 1 1185 ? -1.866 7.494 25.039 1.00 97.81 1185 SER A C 1
ATOM 9020 O O . SER A 1 1185 ? -0.747 7.183 25.455 1.00 97.81 1185 SER A O 1
ATOM 9022 N N . VAL A 1 1186 ? -2.297 8.756 25.006 1.00 98.56 1186 VAL A N 1
ATOM 9023 C CA . VAL A 1 1186 ? -1.532 9.895 25.520 1.00 98.56 1186 VAL A CA 1
ATOM 9024 C C . VAL A 1 1186 ? -2.288 10.566 26.660 1.00 98.56 1186 VAL A C 1
ATOM 9026 O O . VAL A 1 1186 ? -3.389 11.084 26.479 1.00 98.56 1186 VAL A O 1
ATOM 9029 N N . GLY A 1 1187 ? -1.677 10.559 27.843 1.00 98.38 1187 GLY A N 1
ATOM 9030 C CA . GLY A 1 1187 ? -2.104 11.295 29.024 1.00 98.38 1187 GLY A CA 1
ATOM 9031 C C . GLY A 1 1187 ? -1.745 12.779 28.942 1.00 98.38 1187 GLY A C 1
ATOM 9032 O O . GLY A 1 1187 ? -0.659 13.140 28.481 1.00 98.38 1187 GLY A O 1
ATOM 9033 N N . ILE A 1 1188 ? -2.650 13.632 29.425 1.00 98.62 1188 ILE A N 1
ATOM 9034 C CA . ILE A 1 1188 ? -2.501 15.091 29.464 1.00 98.62 1188 ILE A CA 1
ATOM 9035 C C . ILE A 1 1188 ? -2.366 15.544 30.920 1.00 98.62 1188 ILE A C 1
ATOM 9037 O O . ILE A 1 1188 ? -3.284 15.386 31.724 1.00 98.62 1188 ILE A O 1
ATOM 9041 N N . LEU A 1 1189 ? -1.219 16.121 31.267 1.00 98.06 1189 LEU A N 1
ATOM 9042 C CA . LEU A 1 1189 ? -0.915 16.640 32.600 1.00 98.06 1189 LEU A CA 1
ATOM 9043 C C . LEU A 1 1189 ? -1.167 18.155 32.695 1.00 98.06 1189 LEU A C 1
ATOM 9045 O O . LEU A 1 1189 ? -1.103 18.852 31.678 1.00 98.06 1189 LEU A O 1
ATOM 9049 N N . PRO A 1 1190 ? -1.387 18.691 33.913 1.00 98.00 1190 PRO A N 1
ATOM 9050 C CA . PRO A 1 1190 ? -1.406 20.132 34.141 1.00 98.00 1190 PRO A CA 1
ATOM 9051 C C . PRO A 1 1190 ? -0.131 20.816 33.656 1.00 98.00 1190 PRO A C 1
ATOM 9053 O O . PRO A 1 1190 ? 0.975 20.354 33.934 1.00 98.00 1190 PRO A O 1
ATOM 9056 N N . SER A 1 1191 ? -0.290 21.925 32.935 1.00 97.88 1191 SER A N 1
ATOM 9057 C CA . SER A 1 1191 ? 0.829 22.700 32.397 1.00 97.88 1191 SER A CA 1
ATOM 9058 C C . SER A 1 1191 ? 0.408 24.124 32.022 1.00 97.88 1191 SER A C 1
ATOM 9060 O O . SER A 1 1191 ? -0.786 24.429 32.008 1.00 97.88 1191 SER A O 1
ATOM 9062 N N . PRO A 1 1192 ? 1.368 24.992 31.660 1.00 97.69 1192 PRO A N 1
ATOM 9063 C CA . PRO A 1 1192 ? 1.072 26.290 31.059 1.00 97.69 1192 PRO A CA 1
ATOM 9064 C C . PRO A 1 1192 ? 0.492 26.213 29.635 1.00 97.69 1192 PRO A C 1
ATOM 9066 O O . PRO A 1 1192 ? 0.023 27.233 29.136 1.00 97.69 1192 PRO A O 1
ATOM 9069 N N . ALA A 1 1193 ? 0.548 25.058 28.954 1.00 98.12 1193 ALA A N 1
ATOM 9070 C CA . ALA A 1 1193 ? 0.239 24.944 27.528 1.00 98.12 1193 ALA A CA 1
ATOM 9071 C C . ALA A 1 1193 ? -1.196 25.391 27.201 1.00 98.12 1193 ALA A C 1
ATOM 9073 O O . ALA A 1 1193 ? -2.171 24.701 27.499 1.00 98.12 1193 ALA A O 1
ATOM 9074 N N . ILE A 1 1194 ? -1.319 26.525 26.508 1.00 97.38 1194 ILE A N 1
ATOM 9075 C CA . ILE A 1 1194 ? -2.606 27.182 26.230 1.00 97.38 1194 ILE A CA 1
ATOM 9076 C C . ILE A 1 1194 ? -3.547 26.270 25.436 1.00 97.38 1194 ILE A C 1
ATOM 9078 O O . ILE A 1 1194 ? -4.747 26.226 25.701 1.00 97.38 1194 ILE A O 1
ATOM 9082 N N . MET A 1 1195 ? -2.999 25.513 24.485 1.00 97.50 1195 MET A N 1
ATOM 9083 C CA . MET A 1 1195 ? -3.777 24.626 23.616 1.00 97.50 1195 MET A CA 1
ATOM 9084 C C . MET A 1 1195 ? -4.379 23.432 24.374 1.00 97.50 1195 MET A C 1
ATOM 9086 O O . MET A 1 1195 ? -5.391 22.894 23.942 1.00 97.50 1195 MET A O 1
ATOM 9090 N N . LEU A 1 1196 ? -3.811 23.037 25.518 1.00 97.62 1196 LEU A N 1
ATOM 9091 C CA . LEU A 1 1196 ? -4.254 21.873 26.301 1.00 97.62 1196 LEU A CA 1
ATOM 9092 C C . LEU A 1 1196 ? -5.152 22.246 27.489 1.00 97.62 1196 LEU A C 1
ATOM 9094 O O . LEU A 1 1196 ? -5.551 21.376 28.261 1.00 97.62 1196 LEU A O 1
ATOM 9098 N N . LYS A 1 1197 ? -5.483 23.532 27.636 1.00 95.75 1197 LYS A N 1
ATOM 9099 C CA . LYS A 1 1197 ? -6.267 24.039 28.760 1.00 95.75 1197 LYS A CA 1
ATOM 9100 C C . LYS A 1 1197 ? -7.621 23.332 28.873 1.00 95.75 1197 LYS A C 1
ATOM 9102 O O . LYS A 1 1197 ? -8.397 23.303 27.919 1.00 95.75 1197 LYS A O 1
ATOM 9107 N N . GLY A 1 1198 ? -7.930 22.824 30.064 1.00 95.50 1198 GLY A N 1
ATOM 9108 C CA . GLY A 1 1198 ? -9.182 22.120 30.355 1.00 95.50 1198 GLY A CA 1
ATOM 9109 C C . GLY A 1 1198 ? -9.192 20.650 29.927 1.00 95.50 1198 GLY A C 1
ATOM 9110 O O . GLY A 1 1198 ? -10.191 19.972 30.153 1.00 95.50 1198 GLY A O 1
ATOM 9111 N N . MET A 1 1199 ? -8.109 20.152 29.322 1.00 97.50 1199 MET A N 1
ATOM 9112 C CA . MET A 1 1199 ? -7.963 18.750 28.911 1.00 97.50 1199 MET A CA 1
ATOM 9113 C C . MET A 1 1199 ? -7.164 17.921 29.931 1.00 97.50 1199 MET A C 1
ATOM 9115 O O . MET A 1 1199 ? -6.951 16.723 29.735 1.00 97.50 1199 MET A O 1
ATOM 9119 N N . GLU A 1 1200 ? -6.699 18.536 31.021 1.00 97.69 1200 GLU A N 1
ATOM 9120 C CA . GLU A 1 1200 ? -5.854 17.899 32.026 1.00 97.69 1200 GLU A CA 1
ATOM 9121 C C . GLU A 1 1200 ? -6.555 16.693 32.681 1.00 97.69 1200 GLU A C 1
ATOM 9123 O O . GLU A 1 1200 ? -7.755 16.693 32.972 1.00 97.69 1200 GLU A O 1
ATOM 9128 N N . GLY A 1 1201 ? -5.787 15.634 32.934 1.00 97.31 1201 GLY A N 1
ATOM 9129 C CA . GLY A 1 1201 ? -6.267 14.380 33.511 1.00 97.31 1201 GLY A CA 1
ATOM 9130 C C . GLY A 1 1201 ? -6.943 13.429 32.517 1.00 97.31 1201 GLY A C 1
ATOM 9131 O O . GLY A 1 1201 ? -7.319 12.324 32.923 1.00 97.31 1201 GLY A O 1
ATOM 9132 N N . SER A 1 1202 ? -7.094 13.829 31.249 1.00 97.25 1202 SER A N 1
ATOM 9133 C CA . SER A 1 1202 ? -7.524 12.934 30.172 1.00 97.25 1202 SER A CA 1
ATOM 9134 C C . SER A 1 1202 ? -6.382 12.024 29.703 1.00 97.25 1202 SER A C 1
ATOM 9136 O O . SER A 1 1202 ? -5.209 12.388 29.785 1.00 97.25 1202 SER A O 1
ATOM 9138 N N . ALA A 1 1203 ? -6.742 10.855 29.180 1.00 97.50 1203 ALA A N 1
ATOM 9139 C CA . ALA A 1 1203 ? -5.900 9.960 28.396 1.00 97.50 1203 ALA A CA 1
ATOM 9140 C C . ALA A 1 1203 ? -6.635 9.655 27.086 1.00 97.50 1203 ALA A C 1
ATOM 9142 O O . ALA A 1 1203 ? -7.727 9.084 27.106 1.00 97.50 1203 ALA A O 1
ATOM 9143 N N . LEU A 1 1204 ? -6.082 10.103 25.962 1.00 97.06 1204 LEU A N 1
ATOM 9144 C CA . LEU A 1 1204 ? -6.760 10.115 24.665 1.00 97.06 1204 LEU A CA 1
ATOM 9145 C C . LEU A 1 1204 ? -5.996 9.267 23.647 1.00 97.06 1204 LEU A C 1
ATOM 9147 O O . LEU A 1 1204 ? -4.765 9.264 23.644 1.00 97.06 1204 LEU A O 1
ATOM 9151 N N . GLY A 1 1205 ? -6.728 8.579 22.769 1.00 96.81 1205 GLY A N 1
ATOM 9152 C CA . GLY A 1 1205 ? -6.152 7.819 21.665 1.00 96.81 1205 GLY A CA 1
ATOM 9153 C C . GLY A 1 1205 ? -5.648 8.764 20.581 1.00 96.81 1205 GLY A C 1
ATOM 9154 O O . GLY A 1 1205 ? -6.348 9.710 20.221 1.00 96.81 1205 GLY A O 1
ATOM 9155 N N . VAL A 1 1206 ? -4.435 8.552 20.078 1.00 97.94 1206 VAL A N 1
ATOM 9156 C CA . VAL A 1 1206 ? -3.827 9.410 19.055 1.00 97.94 1206 VAL A CA 1
ATOM 9157 C C . VAL A 1 1206 ? -2.883 8.620 18.156 1.00 97.94 1206 VAL A C 1
ATOM 9159 O O . VAL A 1 1206 ? -2.245 7.653 18.582 1.00 97.94 1206 VAL A O 1
ATOM 9162 N N . TRP A 1 1207 ? -2.788 9.054 16.902 1.00 98.12 1207 TRP A N 1
ATOM 9163 C CA . TRP A 1 1207 ? -1.860 8.494 15.931 1.00 98.12 1207 TRP A CA 1
ATOM 9164 C C . TRP A 1 1207 ? -0.424 8.937 16.195 1.00 98.12 1207 TRP A C 1
ATOM 9166 O O . TRP A 1 1207 ? -0.139 10.104 16.459 1.00 98.12 1207 TRP A O 1
ATOM 9176 N N . VAL A 1 1208 ? 0.488 7.988 16.063 1.00 98.06 1208 VAL A N 1
ATOM 9177 C CA . VAL A 1 1208 ? 1.932 8.173 15.982 1.00 98.06 1208 VAL A CA 1
ATOM 9178 C C . VAL A 1 1208 ? 2.381 7.648 14.623 1.00 98.06 1208 VAL A C 1
ATOM 9180 O O . VAL A 1 1208 ? 1.872 6.619 14.185 1.00 98.06 1208 VAL A O 1
ATOM 9183 N N . ALA A 1 1209 ? 3.292 8.365 13.962 1.00 97.88 1209 ALA A N 1
ATOM 9184 C CA . ALA A 1 1209 ? 3.864 8.012 12.664 1.00 97.88 1209 ALA A CA 1
ATOM 9185 C C . ALA A 1 1209 ? 5.261 8.654 12.516 1.00 97.88 1209 ALA A C 1
ATOM 9187 O O . ALA A 1 1209 ? 5.392 9.730 11.943 1.00 97.88 1209 ALA A O 1
ATOM 9188 N N . HIS A 1 1210 ? 6.305 8.049 13.097 1.00 97.44 1210 HIS A N 1
ATOM 9189 C CA . HIS A 1 1210 ? 7.666 8.612 13.055 1.00 97.44 1210 HIS A CA 1
ATOM 9190 C C . HIS A 1 1210 ? 8.783 7.573 13.223 1.00 97.44 1210 HIS A C 1
ATOM 9192 O O . HIS A 1 1210 ? 8.625 6.594 13.949 1.00 97.44 1210 HIS A O 1
ATOM 9198 N N . GLY A 1 1211 ? 9.947 7.824 12.609 1.00 95.50 1211 GLY A N 1
ATOM 9199 C CA . GLY A 1 1211 ? 11.195 7.070 12.839 1.00 95.50 1211 GLY A CA 1
ATOM 9200 C C . GLY A 1 1211 ? 12.198 7.764 13.766 1.00 95.50 1211 GLY A C 1
ATOM 9201 O O . GLY A 1 1211 ? 13.101 7.114 14.292 1.00 95.50 1211 GLY A O 1
ATOM 9202 N N . GLU A 1 1212 ? 12.021 9.067 13.993 1.00 95.69 1212 GLU A N 1
ATOM 9203 C CA . GLU A 1 1212 ? 12.897 9.913 14.812 1.00 95.69 1212 GLU A CA 1
ATOM 9204 C C . GLU A 1 1212 ? 12.098 10.678 15.878 1.00 95.69 1212 GLU A C 1
ATOM 9206 O O . GLU A 1 1212 ? 12.060 11.907 15.906 1.00 95.69 1212 GLU A O 1
ATOM 9211 N N . GLY A 1 1213 ? 11.367 9.948 16.723 1.00 97.06 1213 GLY A N 1
ATOM 9212 C CA . GLY A 1 1213 ? 10.520 10.539 17.761 1.00 97.06 1213 GLY A CA 1
ATOM 9213 C C . GLY A 1 1213 ? 11.072 10.471 19.177 1.00 97.06 1213 GLY A C 1
ATOM 9214 O O . GLY A 1 1213 ? 10.392 10.929 20.098 1.00 97.06 1213 GLY A O 1
ATOM 9215 N N . LEU A 1 1214 ? 12.253 9.881 19.380 1.00 97.12 1214 LEU A N 1
ATOM 9216 C CA . LEU A 1 1214 ? 12.848 9.739 20.705 1.00 97.12 1214 LEU A CA 1
ATOM 9217 C C . LEU A 1 1214 ? 13.271 11.113 21.229 1.00 97.12 1214 LEU A C 1
ATOM 9219 O O . LEU A 1 1214 ? 14.195 11.718 20.695 1.00 97.12 1214 LEU A O 1
ATOM 9223 N N . MET A 1 1215 ? 12.631 11.595 22.295 1.00 96.25 1215 MET A N 1
ATOM 9224 C CA . MET A 1 1215 ? 13.043 12.831 22.957 1.00 96.25 1215 MET A CA 1
ATOM 9225 C C . MET A 1 1215 ? 14.300 12.590 23.784 1.00 96.25 1215 MET A C 1
ATOM 9227 O O . MET A 1 1215 ? 14.260 11.976 24.855 1.00 96.25 1215 MET A O 1
ATOM 9231 N N . GLN A 1 1216 ? 15.417 13.103 23.282 1.00 94.00 1216 GLN A N 1
ATOM 9232 C CA . GLN A 1 1216 ? 16.713 13.019 23.925 1.00 94.00 1216 GLN A CA 1
ATOM 9233 C C . GLN A 1 1216 ? 17.047 14.348 24.597 1.00 94.00 1216 GLN A C 1
ATOM 9235 O O . GLN A 1 1216 ? 17.138 15.399 23.961 1.00 94.00 1216 GLN A O 1
ATOM 9240 N N . PHE A 1 1217 ? 17.243 14.290 25.911 1.00 94.31 1217 PHE A N 1
ATOM 9241 C CA . PHE A 1 1217 ? 17.659 15.436 26.706 1.00 94.31 1217 PHE A CA 1
ATOM 9242 C C . PHE A 1 1217 ? 19.179 15.553 26.696 1.00 94.31 1217 PHE A C 1
ATOM 9244 O O . PHE A 1 1217 ? 19.889 14.547 26.743 1.00 94.31 1217 PHE A O 1
ATOM 9251 N N . ARG A 1 1218 ? 19.684 16.786 26.701 1.00 92.62 1218 ARG A N 1
ATOM 9252 C CA . ARG A 1 1218 ? 21.125 17.068 26.752 1.00 92.62 1218 ARG A CA 1
ATOM 9253 C C . ARG A 1 1218 ? 21.812 16.426 27.962 1.00 92.62 1218 ARG A C 1
ATOM 9255 O O . ARG A 1 1218 ? 22.958 15.993 27.864 1.00 92.62 1218 ARG A O 1
ATOM 9262 N N . SER A 1 1219 ? 21.134 16.417 29.109 1.00 93.56 1219 SER A N 1
ATOM 9263 C CA . SER A 1 1219 ? 21.601 15.774 30.337 1.00 93.56 1219 SER A CA 1
ATOM 9264 C C . SER A 1 1219 ? 20.422 15.357 31.231 1.00 93.56 1219 SER A C 1
ATOM 9266 O O . SER A 1 1219 ? 19.311 15.877 31.067 1.00 93.56 1219 SER A O 1
ATOM 9268 N N . PRO A 1 1220 ? 20.639 14.455 32.208 1.00 94.75 1220 PRO A N 1
ATOM 9269 C CA . PRO A 1 1220 ? 19.618 14.100 33.196 1.00 94.75 1220 PRO A CA 1
ATOM 9270 C C . PRO A 1 1220 ? 19.075 15.306 33.982 1.00 94.75 1220 PRO A C 1
ATOM 9272 O O . PRO A 1 1220 ? 17.888 15.359 34.299 1.00 94.75 1220 PRO A O 1
ATOM 9275 N N . GLU A 1 1221 ? 19.913 16.303 34.271 1.00 95.25 1221 GLU A N 1
ATOM 9276 C CA . GLU A 1 1221 ? 19.510 17.534 34.962 1.00 95.25 1221 GLU A CA 1
ATOM 9277 C C . GLU A 1 1221 ? 18.562 18.372 34.101 1.00 95.25 1221 GLU A C 1
ATOM 9279 O O . GLU A 1 1221 ? 17.571 18.901 34.606 1.00 95.25 1221 GLU A O 1
ATOM 9284 N N . ALA A 1 1222 ? 18.829 18.461 32.795 1.00 93.94 1222 ALA A N 1
ATOM 9285 C CA . ALA A 1 1222 ? 17.964 19.159 31.853 1.00 93.94 1222 ALA A CA 1
ATOM 9286 C C . ALA A 1 1222 ? 16.581 18.494 31.756 1.00 93.94 1222 ALA A C 1
ATOM 9288 O O . ALA A 1 1222 ? 15.553 19.176 31.807 1.00 93.94 1222 ALA A O 1
ATOM 9289 N N . GLN A 1 1223 ? 16.546 17.156 31.720 1.00 95.44 1223 GLN A N 1
ATOM 9290 C CA . GLN A 1 1223 ? 15.303 16.386 31.790 1.00 95.44 1223 GLN A CA 1
ATOM 9291 C C . GLN A 1 1223 ? 14.525 16.692 33.076 1.00 95.44 1223 GLN A C 1
ATOM 9293 O O . GLN A 1 1223 ? 13.336 17.016 33.023 1.00 95.44 1223 GLN A O 1
ATOM 9298 N N . GLN A 1 1224 ? 15.185 16.614 34.236 1.00 95.81 1224 GLN A N 1
ATOM 9299 C CA . GLN A 1 1224 ? 14.546 16.885 35.525 1.00 95.81 1224 GLN A CA 1
ATOM 9300 C C . GLN A 1 1224 ? 14.022 18.317 35.622 1.00 95.81 1224 GLN A C 1
ATOM 9302 O O . GLN A 1 1224 ? 12.916 18.516 36.120 1.00 95.81 1224 GLN A O 1
ATOM 9307 N N . LYS A 1 1225 ? 14.773 19.304 35.120 1.00 94.50 1225 LYS A N 1
ATOM 9308 C CA . LYS A 1 1225 ? 14.347 20.707 35.073 1.00 94.50 1225 LYS A CA 1
ATOM 9309 C C . LYS A 1 1225 ? 13.059 20.855 34.264 1.00 94.50 1225 LYS A C 1
ATOM 9311 O O . LYS A 1 1225 ? 12.083 21.399 34.769 1.00 94.50 1225 LYS A O 1
ATOM 9316 N N . LEU A 1 1226 ? 13.034 20.337 33.036 1.00 94.94 1226 LEU A N 1
ATOM 9317 C CA . LEU A 1 1226 ? 11.889 20.481 32.136 1.00 94.94 1226 LEU A CA 1
ATOM 9318 C C . LEU A 1 1226 ? 10.636 19.789 32.695 1.00 94.94 1226 LEU A C 1
ATOM 9320 O O . LEU A 1 1226 ? 9.554 20.382 32.729 1.00 94.94 1226 LEU A O 1
ATOM 9324 N N . ILE A 1 1227 ? 10.788 18.555 33.184 1.00 94.88 1227 ILE A N 1
ATOM 9325 C CA . ILE A 1 1227 ? 9.687 17.788 33.779 1.00 94.88 1227 ILE A CA 1
ATOM 9326 C C . ILE A 1 1227 ? 9.215 18.438 35.086 1.00 94.88 1227 ILE A C 1
ATOM 9328 O O . ILE A 1 1227 ? 8.014 18.633 35.270 1.00 94.88 1227 ILE A O 1
ATOM 9332 N N . GLY A 1 1228 ? 10.139 18.825 35.971 1.00 94.69 1228 GLY A N 1
ATOM 9333 C CA . GLY A 1 1228 ? 9.836 19.465 37.253 1.00 94.69 1228 GLY A CA 1
ATOM 9334 C C . GLY A 1 1228 ? 9.148 20.825 37.108 1.00 94.69 1228 GLY A C 1
ATOM 9335 O O . GLY A 1 1228 ? 8.328 21.193 37.946 1.00 94.69 1228 GLY A O 1
ATOM 9336 N N . SER A 1 1229 ? 9.407 21.545 36.015 1.00 95.50 1229 SER A N 1
ATOM 9337 C CA . SER A 1 1229 ? 8.715 22.790 35.660 1.00 95.50 1229 SER A CA 1
ATOM 9338 C C . SER A 1 1229 ? 7.370 22.581 34.947 1.00 95.50 1229 SER A C 1
ATOM 9340 O O . SER A 1 1229 ? 6.775 23.553 34.494 1.00 95.50 1229 SER A O 1
ATOM 9342 N N . SER A 1 1230 ? 6.862 21.344 34.854 1.00 96.56 1230 SER A N 1
ATOM 9343 C CA . SER A 1 1230 ? 5.595 21.012 34.175 1.00 96.56 1230 SER A CA 1
ATOM 9344 C C . SER A 1 1230 ? 5.553 21.429 32.695 1.00 96.56 1230 SER A C 1
ATOM 9346 O O . SER A 1 1230 ? 4.488 21.714 32.151 1.00 96.56 1230 SER A O 1
ATOM 9348 N N . LEU A 1 1231 ? 6.713 21.448 32.027 1.00 97.81 1231 LEU A N 1
ATOM 9349 C CA . LEU A 1 1231 ? 6.847 21.831 30.612 1.00 97.81 1231 LEU A CA 1
ATOM 9350 C C . LEU A 1 1231 ? 6.764 20.642 29.654 1.00 97.81 1231 LEU A C 1
ATOM 9352 O O . LEU A 1 1231 ? 6.926 20.793 28.449 1.00 97.81 1231 LEU A O 1
ATOM 9356 N N . ALA A 1 1232 ? 6.498 19.454 30.180 1.00 97.56 1232 ALA A N 1
ATOM 9357 C CA . ALA A 1 1232 ? 6.199 18.265 29.406 1.00 97.56 1232 ALA A CA 1
ATOM 9358 C C . ALA A 1 1232 ? 4.782 17.808 29.780 1.00 97.56 1232 ALA A C 1
ATOM 9360 O O . ALA A 1 1232 ? 4.658 16.982 30.683 1.00 97.56 1232 ALA A O 1
ATOM 9361 N N . PRO A 1 1233 ? 3.712 18.340 29.168 1.00 98.06 1233 PRO A N 1
ATOM 9362 C CA . PRO A 1 1233 ? 2.343 17.958 29.518 1.00 98.06 1233 PRO A CA 1
ATOM 9363 C C . PRO A 1 1233 ? 1.892 16.607 28.968 1.00 98.06 1233 PRO A C 1
ATOM 9365 O O . PRO A 1 1233 ? 1.007 15.991 29.551 1.00 98.06 1233 PRO A O 1
ATOM 9368 N N . LEU A 1 1234 ? 2.455 16.146 27.850 1.00 98.62 1234 LEU A N 1
ATOM 9369 C CA . LEU A 1 1234 ? 1.959 14.957 27.155 1.00 98.62 1234 LEU A CA 1
ATOM 9370 C C . LEU A 1 1234 ? 2.807 13.730 27.489 1.00 98.62 1234 LEU A C 1
ATOM 9372 O O . LEU A 1 1234 ? 4.043 13.785 27.450 1.00 98.62 1234 LEU A O 1
ATOM 9376 N N . ARG A 1 1235 ? 2.145 12.622 27.830 1.00 98.44 1235 ARG A N 1
ATOM 9377 C CA . ARG A 1 1235 ? 2.782 11.359 28.220 1.00 98.44 1235 ARG A CA 1
ATOM 9378 C C . ARG A 1 1235 ? 2.187 10.174 27.473 1.00 98.44 1235 ARG A C 1
ATOM 9380 O O . ARG A 1 1235 ? 0.981 10.006 27.530 1.00 98.44 1235 ARG A O 1
ATOM 9387 N N . TYR A 1 1236 ? 2.994 9.323 26.854 1.00 98.69 1236 TYR A N 1
ATOM 9388 C CA . TYR A 1 1236 ? 2.591 7.956 26.532 1.00 98.69 1236 TYR A CA 1
ATOM 9389 C C . TYR A 1 1236 ? 2.254 7.226 27.832 1.00 98.69 1236 TYR A C 1
ATOM 9391 O O . TYR A 1 1236 ? 3.055 7.249 28.774 1.00 98.69 1236 TYR A O 1
ATOM 9399 N N . VAL A 1 1237 ? 1.071 6.616 27.893 1.00 98.44 1237 VAL A N 1
ATOM 9400 C CA . VAL A 1 1237 ? 0.580 5.915 29.087 1.00 98.44 1237 VAL A CA 1
ATOM 9401 C C . VAL A 1 1237 ? 0.280 4.451 28.797 1.00 98.44 1237 VAL A C 1
ATOM 9403 O O . VAL A 1 1237 ? -0.166 4.110 27.705 1.00 98.44 1237 VAL A O 1
ATOM 9406 N N . ASP A 1 1238 ? 0.538 3.598 29.786 1.00 96.38 1238 ASP A N 1
ATOM 9407 C CA . ASP A 1 1238 ? 0.230 2.171 29.747 1.00 96.38 1238 ASP A CA 1
ATOM 9408 C C . ASP A 1 1238 ? -1.277 1.872 29.848 1.00 96.38 1238 ASP A C 1
ATOM 9410 O O . ASP A 1 1238 ? -2.114 2.762 30.018 1.00 96.38 1238 ASP A O 1
ATOM 9414 N N . ASP A 1 1239 ? -1.627 0.585 29.783 1.00 94.44 1239 ASP A N 1
ATOM 9415 C CA . ASP A 1 1239 ? -3.005 0.090 29.912 1.00 94.44 1239 ASP A CA 1
ATOM 9416 C C . ASP A 1 1239 ? -3.610 0.357 31.322 1.00 94.44 1239 ASP A C 1
ATOM 9418 O O . ASP A 1 1239 ? -4.794 0.113 31.548 1.00 94.44 1239 ASP A O 1
ATOM 9422 N N . SER A 1 1240 ? -2.830 0.886 32.278 1.00 94.94 1240 SER A N 1
ATOM 9423 C CA . SER A 1 1240 ? -3.282 1.357 33.602 1.00 94.94 1240 SER A CA 1
ATOM 9424 C C . SER A 1 1240 ? -3.330 2.889 33.723 1.00 94.94 1240 SER A C 1
ATOM 9426 O O . SER A 1 1240 ? -3.689 3.411 34.781 1.00 94.94 1240 SER A O 1
ATOM 9428 N N . GLY A 1 1241 ? -2.979 3.621 32.662 1.00 95.56 1241 GLY A N 1
ATOM 9429 C CA . GLY A 1 1241 ? -2.950 5.081 32.632 1.00 95.56 1241 GLY A CA 1
ATOM 9430 C C . GLY A 1 1241 ? -1.703 5.713 33.257 1.00 95.56 1241 GLY A C 1
ATOM 9431 O O . GLY A 1 1241 ? -1.690 6.929 33.464 1.00 95.56 1241 GLY A O 1
ATOM 9432 N N . ASN A 1 1242 ? -0.659 4.934 33.554 1.00 97.44 1242 ASN A N 1
ATOM 9433 C CA . ASN A 1 1242 ? 0.601 5.452 34.090 1.00 97.44 1242 ASN A CA 1
ATOM 9434 C C . ASN A 1 1242 ? 1.581 5.779 32.954 1.00 97.44 1242 ASN A C 1
ATOM 9436 O O . ASN A 1 1242 ? 1.647 5.027 31.982 1.00 97.44 1242 ASN A O 1
ATOM 9440 N N . PRO A 1 1243 ? 2.384 6.855 33.058 1.00 97.69 1243 PRO A N 1
ATOM 9441 C CA . PRO A 1 1243 ? 3.455 7.116 32.101 1.00 97.69 1243 PRO A CA 1
ATOM 9442 C C . PRO A 1 1243 ? 4.402 5.921 31.958 1.00 97.69 1243 PRO A C 1
ATOM 9444 O O . PRO A 1 1243 ? 4.817 5.349 32.966 1.00 97.69 1243 PRO A O 1
ATOM 9447 N N . THR A 1 1244 ? 4.760 5.561 30.724 1.00 97.31 1244 THR A N 1
ATOM 9448 C CA . THR A 1 1244 ? 5.514 4.328 30.454 1.00 97.31 1244 THR A CA 1
ATOM 9449 C C . THR A 1 1244 ? 6.658 4.512 29.460 1.00 97.31 1244 THR A C 1
ATOM 9451 O O . THR A 1 1244 ? 6.633 5.380 28.586 1.00 97.31 1244 THR A O 1
ATOM 9454 N N . GLU A 1 1245 ? 7.677 3.667 29.595 1.00 97.31 1245 GLU A N 1
ATOM 9455 C CA . GLU A 1 1245 ? 8.785 3.514 28.643 1.00 97.31 1245 GLU A CA 1
ATOM 9456 C C . GLU A 1 1245 ? 8.724 2.184 27.878 1.00 97.31 1245 GLU A C 1
ATOM 9458 O O . GLU A 1 1245 ? 9.584 1.936 27.039 1.00 97.31 1245 GLU A O 1
ATOM 9463 N N . ILE A 1 1246 ? 7.706 1.359 28.147 1.00 96.25 1246 ILE A N 1
ATOM 9464 C CA . ILE A 1 1246 ? 7.546 0.016 27.578 1.00 96.25 1246 ILE A CA 1
ATOM 9465 C C . ILE A 1 1246 ? 7.132 0.113 26.106 1.00 96.25 1246 ILE A C 1
ATOM 9467 O O . ILE A 1 1246 ? 6.111 0.730 25.779 1.00 96.25 1246 ILE A O 1
ATOM 9471 N N . TYR A 1 1247 ? 7.883 -0.539 25.224 1.00 97.19 1247 TYR A N 1
ATOM 9472 C CA . TYR A 1 1247 ? 7.553 -0.683 23.810 1.00 97.19 1247 TYR A CA 1
ATOM 9473 C C . TYR A 1 1247 ? 6.433 -1.726 23.594 1.00 97.19 1247 TYR A C 1
ATOM 9475 O O . TYR A 1 1247 ? 6.396 -2.742 24.288 1.00 97.19 1247 TYR A O 1
ATOM 9483 N N . PRO A 1 1248 ? 5.491 -1.522 22.649 1.00 96.12 1248 PRO A N 1
ATOM 9484 C CA . PRO A 1 1248 ? 5.329 -0.378 21.746 1.00 96.12 1248 PRO A CA 1
ATOM 9485 C C . PRO A 1 1248 ? 4.366 0.691 22.291 1.00 96.12 1248 PRO A C 1
ATOM 9487 O O . PRO A 1 1248 ? 3.969 1.590 21.551 1.00 96.12 1248 PRO A O 1
ATOM 9490 N N . ILE A 1 1249 ? 3.934 0.591 23.558 1.00 96.75 1249 ILE A N 1
ATOM 9491 C CA . ILE A 1 1249 ? 2.985 1.550 24.151 1.00 96.75 1249 ILE A CA 1
ATOM 9492 C C . ILE A 1 1249 ? 3.606 2.952 24.192 1.00 96.75 1249 ILE A C 1
ATOM 9494 O O . ILE A 1 1249 ? 2.961 3.943 23.849 1.00 96.75 1249 ILE A O 1
ATOM 9498 N N . ASN A 1 1250 ? 4.889 3.009 24.543 1.00 98.12 1250 ASN A N 1
ATOM 9499 C CA . ASN A 1 1250 ? 5.788 4.080 24.162 1.00 98.12 1250 ASN A CA 1
ATOM 9500 C C . ASN A 1 1250 ? 6.535 3.650 22.884 1.00 98.12 1250 ASN A C 1
ATOM 9502 O O . ASN A 1 1250 ? 7.463 2.843 22.964 1.00 98.12 1250 ASN A O 1
ATOM 9506 N N . PRO A 1 1251 ? 6.150 4.162 21.704 1.00 97.69 1251 PRO A N 1
ATOM 9507 C CA . PRO A 1 1251 ? 6.664 3.653 20.435 1.00 97.69 1251 PRO A CA 1
ATOM 9508 C C . PRO A 1 1251 ? 8.127 4.036 20.181 1.00 97.69 1251 PRO A C 1
ATOM 9510 O O . PRO A 1 1251 ? 8.821 3.357 19.435 1.00 97.69 1251 PRO A O 1
ATOM 9513 N N . ASN A 1 1252 ? 8.625 5.109 20.800 1.00 97.69 1252 ASN A N 1
ATOM 9514 C CA . ASN A 1 1252 ? 9.952 5.648 20.491 1.00 97.69 1252 ASN A CA 1
ATOM 9515 C C . ASN A 1 1252 ? 10.979 5.485 21.620 1.00 97.69 1252 ASN A C 1
ATOM 9517 O O . ASN A 1 1252 ? 12.182 5.584 21.371 1.00 97.69 1252 ASN A O 1
ATOM 9521 N N . GLY A 1 1253 ? 10.527 5.175 22.838 1.00 97.19 1253 GLY A N 1
ATOM 9522 C CA . GLY A 1 1253 ? 11.375 4.933 24.003 1.00 97.19 1253 GLY A CA 1
ATOM 9523 C C . GLY A 1 1253 ? 11.729 6.183 24.812 1.00 97.19 1253 GLY A C 1
ATOM 9524 O O . GLY A 1 1253 ? 12.684 6.130 25.594 1.00 97.19 1253 GLY A O 1
ATOM 9525 N N . SER A 1 1254 ? 11.000 7.291 24.626 1.00 97.94 1254 SER A N 1
ATOM 9526 C CA . SER A 1 1254 ? 11.219 8.554 25.350 1.00 97.94 1254 SER A CA 1
ATOM 9527 C C . SER A 1 1254 ? 11.080 8.379 26.857 1.00 97.94 1254 SER A C 1
ATOM 9529 O O . SER A 1 1254 ? 10.101 7.801 27.329 1.00 97.94 1254 SER A O 1
ATOM 9531 N N . ALA A 1 1255 ? 12.042 8.915 27.610 1.00 96.38 1255 ALA A N 1
ATOM 9532 C CA . ALA A 1 1255 ? 12.100 8.762 29.060 1.00 96.38 1255 ALA A CA 1
ATOM 9533 C C . ALA A 1 1255 ? 10.834 9.300 29.747 1.00 96.38 1255 ALA A C 1
ATOM 9535 O O . ALA A 1 1255 ? 10.297 10.337 29.354 1.00 96.38 1255 ALA A O 1
ATOM 9536 N N . GLN A 1 1256 ? 10.353 8.591 30.771 1.00 96.38 1256 GLN A N 1
ATOM 9537 C CA . GLN A 1 1256 ? 9.078 8.832 31.458 1.00 96.38 1256 GLN A CA 1
ATOM 9538 C C . GLN A 1 1256 ? 7.869 8.961 30.517 1.00 96.38 1256 GLN A C 1
ATOM 9540 O O . GLN A 1 1256 ? 6.884 9.593 30.885 1.00 96.38 1256 GLN A O 1
ATOM 9545 N N . GLY A 1 1257 ? 7.936 8.423 29.298 1.00 97.56 1257 GLY A N 1
ATOM 9546 C CA . GLY A 1 1257 ? 6.856 8.510 28.322 1.00 97.56 1257 GLY A CA 1
ATOM 9547 C C . GLY A 1 1257 ? 6.642 9.898 27.727 1.00 97.56 1257 GLY A C 1
ATOM 9548 O O . GLY A 1 1257 ? 5.551 10.154 27.243 1.00 97.56 1257 GLY A O 1
ATOM 9549 N N . VAL A 1 1258 ? 7.593 10.838 27.767 1.00 98.38 1258 VAL A N 1
ATOM 9550 C CA . VAL A 1 1258 ? 7.352 12.187 27.212 1.00 98.38 1258 VAL A CA 1
ATOM 9551 C C . VAL A 1 1258 ? 6.981 12.114 25.719 1.00 98.38 1258 VAL A C 1
ATOM 9553 O O . VAL A 1 1258 ? 7.754 11.623 24.906 1.00 98.38 1258 VAL A O 1
ATOM 9556 N N . ALA A 1 1259 ? 5.801 12.636 25.368 1.00 98.38 1259 ALA A N 1
ATOM 9557 C CA . ALA A 1 1259 ? 5.277 12.671 23.995 1.00 98.38 1259 ALA A CA 1
ATOM 9558 C C . ALA A 1 1259 ? 5.173 14.101 23.422 1.00 98.38 1259 ALA A C 1
ATOM 9560 O O . ALA A 1 1259 ? 5.006 14.288 22.215 1.00 98.38 1259 ALA A O 1
ATOM 9561 N N . GLY A 1 1260 ? 5.270 15.119 24.282 1.00 98.31 1260 GLY A N 1
ATOM 9562 C CA . GLY A 1 1260 ? 5.164 16.528 23.910 1.00 98.31 1260 GLY A CA 1
ATOM 9563 C C . GLY A 1 1260 ? 5.589 17.474 25.031 1.00 98.31 1260 GLY A C 1
ATOM 9564 O O . GLY A 1 1260 ? 5.413 17.171 26.218 1.00 98.31 1260 GLY A O 1
ATOM 9565 N N . ILE A 1 1261 ? 6.138 18.620 24.634 1.00 98.38 1261 ILE A N 1
ATOM 9566 C CA . ILE A 1 1261 ? 6.706 19.662 25.495 1.00 98.38 1261 ILE A CA 1
ATOM 9567 C C . ILE A 1 1261 ? 6.217 21.055 25.084 1.00 98.38 1261 ILE A C 1
ATOM 9569 O O . ILE A 1 1261 ? 5.843 21.274 23.933 1.00 98.38 1261 ILE A O 1
ATOM 9573 N N . CYS A 1 1262 ? 6.222 22.012 26.010 1.00 98.06 1262 CYS A N 1
ATOM 9574 C CA . CYS A 1 1262 ? 5.821 23.393 25.754 1.00 98.06 1262 CYS A CA 1
ATOM 9575 C C . CYS A 1 1262 ? 6.845 24.419 26.259 1.00 98.06 1262 CYS A C 1
ATOM 9577 O O . CYS A 1 1262 ? 7.707 24.116 27.086 1.00 98.06 1262 CYS A O 1
ATOM 9579 N N . SER A 1 1263 ? 6.745 25.654 25.766 1.00 97.12 1263 SER A N 1
ATOM 9580 C CA . SER A 1 1263 ? 7.492 26.800 26.292 1.00 97.12 1263 SER A CA 1
ATOM 9581 C C . SER A 1 1263 ? 7.051 27.155 27.717 1.00 97.12 1263 SER A C 1
ATOM 9583 O O . SER A 1 1263 ? 5.949 26.811 28.148 1.00 97.12 1263 SER A O 1
ATOM 9585 N N . ALA A 1 1264 ? 7.897 27.889 28.446 1.00 95.31 1264 ALA A N 1
ATOM 9586 C CA . ALA A 1 1264 ? 7.612 28.310 29.821 1.00 95.31 1264 ALA A CA 1
ATOM 9587 C C . ALA A 1 1264 ? 6.347 29.182 29.950 1.00 95.31 1264 ALA A C 1
ATOM 9589 O O . ALA A 1 1264 ? 5.635 29.099 30.947 1.00 95.31 1264 ALA A O 1
ATOM 9590 N N . ASP A 1 1265 ? 6.050 29.983 28.925 1.00 95.81 1265 ASP A N 1
ATOM 9591 C CA . ASP A 1 1265 ? 4.835 30.799 28.821 1.00 95.81 1265 ASP A CA 1
ATOM 9592 C C . ASP A 1 1265 ? 3.634 30.045 28.217 1.00 95.81 1265 ASP A C 1
ATOM 9594 O O . ASP A 1 1265 ? 2.551 30.612 28.093 1.00 95.81 1265 ASP A O 1
ATOM 9598 N N . GLY A 1 1266 ? 3.811 28.780 27.818 1.00 97.12 1266 GLY A N 1
ATOM 9599 C CA . GLY A 1 1266 ? 2.752 27.919 27.294 1.00 97.12 1266 GLY A CA 1
ATOM 9600 C C . GLY A 1 1266 ? 2.249 28.240 25.884 1.00 97.12 1266 GLY A C 1
ATOM 9601 O O . GLY A 1 1266 ? 1.328 27.568 25.411 1.00 97.12 1266 GLY A O 1
ATOM 9602 N N . ARG A 1 1267 ? 2.825 29.240 25.203 1.00 97.75 1267 ARG A N 1
ATOM 9603 C CA . ARG A 1 1267 ? 2.400 29.686 23.862 1.00 97.75 1267 ARG A CA 1
ATOM 9604 C C . ARG A 1 1267 ? 2.889 28.794 22.724 1.00 97.75 1267 ARG A C 1
ATOM 9606 O O . ARG A 1 1267 ? 2.296 28.798 21.645 1.00 97.75 1267 ARG A O 1
ATOM 9613 N N . HIS A 1 1268 ? 3.949 28.026 22.961 1.00 97.94 1268 HIS A N 1
ATOM 9614 C CA . HIS A 1 1268 ? 4.570 27.162 21.963 1.00 97.94 1268 HIS A CA 1
ATOM 9615 C C . HIS A 1 1268 ? 4.475 25.716 22.430 1.00 97.94 1268 HIS A C 1
ATOM 9617 O O . HIS A 1 1268 ? 4.986 25.381 23.496 1.00 97.94 1268 HIS A O 1
ATOM 9623 N N . LEU A 1 1269 ? 3.806 24.872 21.648 1.00 98.62 1269 LEU A N 1
ATOM 9624 C CA . LEU A 1 1269 ? 3.610 23.453 21.938 1.00 98.62 1269 LEU A CA 1
ATOM 9625 C C . LEU A 1 1269 ? 4.255 22.616 20.831 1.00 98.62 1269 LEU A C 1
ATOM 9627 O O . LEU A 1 1269 ? 4.000 22.845 19.652 1.00 98.62 1269 LEU A O 1
ATOM 9631 N N . ALA A 1 1270 ? 5.080 21.648 21.214 1.00 98.56 1270 ALA A N 1
ATOM 9632 C CA . ALA A 1 1270 ? 5.733 20.703 20.318 1.00 98.56 1270 ALA A CA 1
ATOM 9633 C C . ALA A 1 1270 ? 5.351 19.278 20.732 1.00 98.56 1270 ALA A C 1
ATOM 9635 O O . ALA A 1 1270 ? 5.515 18.911 21.897 1.00 98.56 1270 ALA A O 1
ATOM 9636 N N . MET A 1 1271 ? 4.821 18.476 19.812 1.00 98.62 1271 MET A N 1
ATOM 9637 C CA . MET A 1 1271 ? 4.414 17.100 20.100 1.00 98.62 1271 MET A CA 1
ATOM 9638 C C . MET A 1 1271 ? 4.662 16.156 18.927 1.00 98.62 1271 MET A C 1
ATOM 9640 O O . MET A 1 1271 ? 4.490 16.530 17.771 1.00 98.62 1271 MET A O 1
ATOM 9644 N N . MET A 1 1272 ? 5.056 14.920 19.228 1.00 98.50 1272 MET A N 1
ATOM 9645 C CA . MET A 1 1272 ? 5.298 13.899 18.204 1.00 98.50 1272 MET A CA 1
ATOM 9646 C C . MET A 1 1272 ? 4.041 13.198 17.670 1.00 98.50 1272 MET A C 1
ATOM 9648 O O . MET A 1 1272 ? 4.027 12.885 16.481 1.00 98.50 1272 MET A O 1
ATOM 9652 N N . PRO A 1 1273 ? 3.005 12.922 18.485 1.00 98.50 1273 PRO A N 1
ATOM 9653 C CA . PRO A 1 1273 ? 1.742 12.392 17.975 1.00 98.50 1273 PRO A CA 1
ATOM 9654 C C . PRO A 1 1273 ? 0.999 13.396 17.081 1.00 98.50 1273 PRO A C 1
ATOM 9656 O O . PRO A 1 1273 ? 1.213 14.599 17.204 1.00 98.50 1273 PRO A O 1
ATOM 9659 N N . HIS A 1 1274 ? 0.084 12.899 16.247 1.00 98.62 1274 HIS A N 1
ATOM 9660 C CA . HIS A 1 1274 ? -0.687 13.655 15.252 1.00 98.62 1274 HIS A CA 1
ATOM 9661 C C . HIS A 1 1274 ? -2.157 13.872 15.676 1.00 98.62 1274 HIS A C 1
ATOM 9663 O O . HIS A 1 1274 ? -3.036 13.098 15.275 1.00 98.62 1274 HIS A O 1
ATOM 9669 N N . PRO A 1 1275 ? -2.481 14.900 16.486 1.00 98.12 1275 PRO A N 1
ATOM 9670 C CA . PRO A 1 1275 ? -3.861 15.186 16.887 1.00 98.12 1275 PRO A CA 1
ATOM 9671 C C . PRO A 1 1275 ? -4.745 15.623 15.708 1.00 98.12 1275 PRO A C 1
ATOM 9673 O O . PRO A 1 1275 ? -5.950 15.387 15.725 1.00 98.12 1275 PRO A O 1
ATOM 9676 N N . GLU A 1 1276 ? -4.166 16.224 14.667 1.00 98.12 1276 GLU A N 1
ATOM 9677 C CA . GLU A 1 1276 ? -4.842 16.649 13.435 1.00 98.12 1276 GLU A CA 1
ATOM 9678 C C . GLU A 1 1276 ? -5.343 15.476 12.583 1.00 98.12 1276 GLU A C 1
ATOM 9680 O O . GLU A 1 1276 ? -6.247 15.635 11.765 1.00 98.12 1276 GLU A O 1
ATOM 9685 N N . ARG A 1 1277 ? -4.789 14.280 12.809 1.00 98.00 1277 ARG A N 1
ATOM 9686 C CA . ARG A 1 1277 ? -5.251 13.020 12.215 1.00 98.00 1277 ARG A CA 1
ATOM 9687 C C . ARG A 1 1277 ? -6.274 12.307 13.104 1.00 98.00 1277 ARG A C 1
ATOM 9689 O O . ARG A 1 1277 ? -6.566 11.143 12.867 1.00 98.00 1277 ARG A O 1
ATOM 9696 N N . ALA A 1 1278 ? -6.781 12.966 14.151 1.00 96.88 1278 ALA A N 1
ATOM 9697 C CA . ALA A 1 1278 ? -7.694 12.386 15.138 1.00 96.88 1278 ALA A CA 1
ATOM 9698 C C . ALA A 1 1278 ? -8.774 13.376 15.633 1.00 96.88 1278 ALA A C 1
ATOM 9700 O O . ALA A 1 1278 ? -9.325 13.198 16.723 1.00 96.88 1278 ALA A O 1
ATOM 9701 N N . VAL A 1 1279 ? -9.096 14.427 14.867 1.00 95.62 1279 VAL A N 1
ATOM 9702 C CA . VAL A 1 1279 ? -10.120 15.445 15.199 1.00 95.62 1279 VAL A CA 1
ATOM 9703 C C . VAL A 1 1279 ? -11.561 15.014 14.901 1.00 95.62 1279 VAL A C 1
ATOM 9705 O O . VAL A 1 1279 ? -12.503 15.707 15.292 1.00 95.62 1279 VAL A O 1
ATOM 9708 N N . LEU A 1 1280 ? -11.751 13.862 14.264 1.00 94.44 1280 LEU A N 1
ATOM 9709 C CA . LEU A 1 1280 ? -13.053 13.249 14.002 1.00 94.44 1280 LEU A CA 1
ATOM 9710 C C . LEU A 1 1280 ? -13.110 11.853 14.629 1.00 94.44 1280 LEU A C 1
ATOM 9712 O O . LEU A 1 1280 ? -12.110 11.141 14.672 1.00 94.44 1280 LEU A O 1
ATOM 9716 N N . SER A 1 1281 ? -14.289 11.459 15.111 1.00 92.94 1281 SER A N 1
ATOM 9717 C CA . SER A 1 1281 ? -14.519 10.172 15.785 1.00 92.94 1281 SER A CA 1
ATOM 9718 C C . SER A 1 1281 ? -14.117 8.976 14.915 1.00 92.94 1281 SER A C 1
ATOM 9720 O O . SER A 1 1281 ? -13.487 8.042 15.401 1.00 92.94 1281 SER A O 1
ATOM 9722 N N . TRP A 1 1282 ? -14.425 9.025 13.617 1.00 94.31 1282 TRP A N 1
ATOM 9723 C CA . TRP A 1 1282 ? -14.106 7.968 12.655 1.00 94.31 1282 TRP A CA 1
ATOM 9724 C C . TRP A 1 1282 ? -12.619 7.878 12.290 1.00 94.31 1282 TRP A C 1
ATOM 9726 O O . TRP A 1 1282 ? -12.211 6.882 11.708 1.00 94.31 1282 TRP A O 1
ATOM 9736 N N . GLN A 1 1283 ? -11.801 8.875 12.642 1.00 96.12 1283 GLN A N 1
ATOM 9737 C CA . GLN A 1 1283 ? -10.346 8.803 12.459 1.00 96.12 1283 GLN A CA 1
ATOM 9738 C C . GLN A 1 1283 ? -9.654 8.007 13.578 1.00 96.12 1283 GLN A C 1
ATOM 9740 O O . GLN A 1 1283 ? -8.470 7.685 13.473 1.00 96.12 1283 GLN A O 1
ATOM 9745 N N . TRP A 1 1284 ? -10.349 7.720 14.684 1.00 95.88 1284 TRP A N 1
ATOM 9746 C CA . TRP A 1 1284 ? -9.793 6.912 15.765 1.00 95.88 1284 TRP A CA 1
ATOM 9747 C C . TRP A 1 1284 ? -9.803 5.442 15.354 1.00 95.88 1284 TRP A C 1
ATOM 9749 O O . TRP A 1 1284 ? -10.873 4.876 15.126 1.00 95.88 1284 TRP A O 1
ATOM 9759 N N . ALA A 1 1285 ? -8.622 4.814 15.329 1.00 94.44 1285 ALA A N 1
ATOM 9760 C CA . ALA A 1 1285 ? -8.487 3.398 14.979 1.00 94.44 1285 ALA A CA 1
ATOM 9761 C C . ALA A 1 1285 ? -9.345 2.501 15.877 1.00 94.44 1285 ALA A C 1
ATOM 9763 O O . ALA A 1 1285 ? -9.933 1.524 15.421 1.00 94.44 1285 ALA A O 1
ATOM 9764 N N . TRP A 1 1286 ? -9.404 2.840 17.167 1.00 94.94 1286 TRP A N 1
ATOM 9765 C CA . TRP A 1 1286 ? -10.151 2.085 18.155 1.00 94.94 1286 TRP A CA 1
ATOM 9766 C C . TRP A 1 1286 ? -10.537 2.956 19.355 1.00 94.94 1286 TRP A C 1
ATOM 9768 O O . TRP A 1 1286 ? -9.801 3.855 19.766 1.00 94.94 1286 TRP A O 1
ATOM 9778 N N . ALA A 1 1287 ? -11.697 2.668 19.936 1.00 93.31 1287 ALA A N 1
ATOM 9779 C CA . ALA A 1 1287 ? -12.132 3.174 21.230 1.00 93.31 1287 ALA A CA 1
ATOM 9780 C C . ALA A 1 1287 ? -13.144 2.181 21.818 1.00 93.31 1287 ALA A C 1
ATOM 9782 O O . ALA A 1 1287 ? -13.930 1.613 21.054 1.00 93.31 1287 ALA A O 1
ATOM 9783 N N . PRO A 1 1288 ? -13.199 2.005 23.150 1.00 89.62 1288 PRO A N 1
ATOM 9784 C CA . PRO A 1 1288 ? -14.187 1.129 23.756 1.00 89.62 1288 PRO A CA 1
ATOM 9785 C C . PRO A 1 1288 ? -15.598 1.660 23.475 1.00 89.62 1288 PRO A C 1
ATOM 9787 O O . PRO A 1 1288 ? -15.828 2.874 23.462 1.00 89.62 1288 PRO A O 1
ATOM 9790 N N . GLN A 1 1289 ? -16.556 0.752 23.283 1.00 82.69 1289 GLN A N 1
ATOM 9791 C CA . GLN A 1 1289 ? -17.903 1.070 22.796 1.00 82.69 1289 GLN A CA 1
ATOM 9792 C C . GLN A 1 1289 ? -18.599 2.192 23.591 1.00 82.69 1289 GLN A C 1
ATOM 9794 O O . GLN A 1 1289 ? -19.168 3.114 23.005 1.00 82.69 1289 GLN A O 1
ATOM 9799 N N . HIS A 1 1290 ? -18.489 2.163 24.925 1.00 82.81 1290 HIS A N 1
ATOM 9800 C CA . HIS A 1 1290 ? -19.085 3.171 25.811 1.00 82.81 1290 HIS A CA 1
ATOM 9801 C C . HIS A 1 1290 ? -18.527 4.588 25.598 1.00 82.81 1290 HIS A C 1
ATOM 9803 O O . HIS A 1 1290 ? -19.221 5.561 25.883 1.00 82.81 1290 HIS A O 1
ATOM 9809 N N . LEU A 1 1291 ? -17.288 4.711 25.107 1.00 84.69 1291 LEU A N 1
ATOM 9810 C CA . LEU A 1 1291 ? -16.667 5.990 24.783 1.00 84.69 1291 LEU A CA 1
ATOM 9811 C C . LEU A 1 1291 ? -16.975 6.395 23.339 1.00 84.69 1291 LEU A C 1
ATOM 9813 O O . LEU A 1 1291 ? -17.252 7.566 23.100 1.00 84.69 1291 LEU A O 1
ATOM 9817 N N . ARG A 1 1292 ? -16.984 5.449 22.389 1.00 81.19 1292 ARG A N 1
ATOM 9818 C CA . ARG A 1 1292 ? -17.105 5.722 20.943 1.00 81.19 1292 ARG A CA 1
ATOM 9819 C C . ARG A 1 1292 ? -18.315 6.593 20.592 1.00 81.19 1292 ARG A C 1
ATOM 9821 O O . ARG A 1 1292 ? -18.163 7.570 19.868 1.00 81.19 1292 ARG A O 1
ATOM 9828 N N . GLY A 1 1293 ? -19.482 6.306 21.176 1.00 72.25 1293 GLY A N 1
ATOM 9829 C CA . GLY A 1 1293 ? -20.702 7.103 20.973 1.00 72.25 1293 GLY A CA 1
ATOM 9830 C C . GLY A 1 1293 ? -20.672 8.514 21.580 1.00 72.25 1293 GLY A C 1
ATOM 9831 O O . GLY A 1 1293 ? -21.512 9.337 21.241 1.00 72.25 1293 GLY A O 1
ATOM 9832 N N . SER A 1 1294 ? -19.715 8.809 22.464 1.00 72.94 1294 SER A N 1
ATOM 9833 C CA . SER A 1 1294 ? -19.538 10.129 23.092 1.00 72.94 1294 SER A CA 1
ATOM 9834 C C . SER A 1 1294 ? -18.457 10.996 22.429 1.00 72.94 1294 SER A C 1
ATOM 9836 O O . SER A 1 1294 ? -18.282 12.148 22.815 1.00 72.94 1294 SER A O 1
ATOM 9838 N N . LEU A 1 1295 ? -17.740 10.471 21.426 1.00 77.88 1295 LEU A N 1
ATOM 9839 C CA . LEU A 1 1295 ? -16.624 11.148 20.745 1.00 77.88 1295 LEU A CA 1
ATOM 9840 C C . LEU A 1 1295 ? -17.059 12.122 19.634 1.00 77.88 1295 LEU A C 1
ATOM 9842 O O . LEU A 1 1295 ? -16.252 12.433 18.761 1.00 77.88 1295 LEU A O 1
ATOM 9846 N N . GLU A 1 1296 ? -18.303 12.603 19.613 1.00 78.62 1296 GLU A N 1
ATOM 9847 C CA . GLU A 1 1296 ? -18.751 13.589 18.621 1.00 78.62 1296 GLU A CA 1
ATOM 9848 C C . GLU A 1 1296 ? -19.024 14.957 19.276 1.00 78.62 1296 GLU A C 1
ATOM 9850 O O . GLU A 1 1296 ? -20.083 15.145 19.880 1.00 78.62 1296 GLU A O 1
ATOM 9855 N N . PRO A 1 1297 ? -18.101 15.943 19.161 1.00 82.44 1297 PRO A N 1
ATOM 9856 C CA . PRO A 1 1297 ? -16.845 15.928 18.394 1.00 82.44 1297 PRO A CA 1
ATOM 9857 C C . PRO A 1 1297 ? -15.686 15.218 19.115 1.00 82.44 1297 PRO A C 1
ATOM 9859 O O . PRO A 1 1297 ? -15.704 15.073 20.337 1.00 82.44 1297 PRO A O 1
ATOM 9862 N N . SER A 1 1298 ? -14.643 14.839 18.363 1.00 91.88 1298 SER A N 1
ATOM 9863 C CA . SER A 1 1298 ? -13.451 14.213 18.952 1.00 91.88 1298 SER A CA 1
ATOM 9864 C C . SER A 1 1298 ? -12.803 15.151 19.979 1.00 91.88 1298 SER A C 1
ATOM 9866 O O . SER A 1 1298 ? -12.671 16.351 19.703 1.00 91.88 1298 SER A O 1
ATOM 9868 N N . PRO A 1 1299 ? -12.307 14.625 21.114 1.00 94.56 1299 PRO A N 1
ATOM 9869 C CA . PRO A 1 1299 ? -11.575 15.398 22.114 1.00 94.56 1299 PRO A CA 1
ATOM 9870 C C . PRO A 1 1299 ? -10.390 16.196 21.552 1.00 94.56 1299 PRO A C 1
ATOM 9872 O O . PRO A 1 1299 ? -10.100 17.284 22.044 1.00 94.56 1299 PRO A O 1
ATOM 9875 N N . TRP A 1 1300 ? -9.717 15.712 20.502 1.00 96.56 1300 TRP A N 1
ATOM 9876 C CA . TRP A 1 1300 ? -8.573 16.425 19.919 1.00 96.56 1300 TRP A CA 1
ATOM 9877 C C . TRP A 1 1300 ? -8.961 17.707 19.182 1.00 96.56 1300 TRP A C 1
ATOM 9879 O O . TRP A 1 1300 ? -8.151 18.631 19.121 1.00 96.56 1300 TRP A O 1
ATOM 9889 N N . LEU A 1 1301 ? -10.205 17.841 18.702 1.00 95.62 1301 LEU A N 1
ATOM 9890 C CA . LEU A 1 1301 ? -10.672 19.102 18.113 1.00 95.62 1301 LEU A CA 1
ATOM 9891 C C . LEU A 1 1301 ? -10.636 20.248 19.139 1.00 95.62 1301 LEU A C 1
ATOM 9893 O O . LEU A 1 1301 ? -10.430 21.411 18.779 1.00 95.62 1301 LEU A O 1
ATOM 9897 N N . SER A 1 1302 ? -10.793 19.927 20.425 1.00 95.44 1302 SER A N 1
ATOM 9898 C CA . SER A 1 1302 ? -10.765 20.913 21.501 1.00 95.44 1302 SER A CA 1
ATOM 9899 C C . SER A 1 1302 ? -9.412 21.598 21.651 1.00 95.44 1302 SER A C 1
ATOM 9901 O O . SER A 1 1302 ? -9.377 22.795 21.927 1.00 95.44 1302 SER A O 1
ATOM 9903 N N . MET A 1 1303 ? -8.313 20.896 21.361 1.00 96.88 1303 MET A N 1
ATOM 9904 C CA . MET A 1 1303 ? -6.970 21.480 21.368 1.00 96.88 1303 MET A CA 1
ATOM 9905 C C . MET A 1 1303 ? -6.855 22.650 20.377 1.00 96.88 1303 MET A C 1
ATOM 9907 O O . MET A 1 1303 ? -6.357 23.728 20.708 1.00 96.88 1303 MET A O 1
ATOM 9911 N N . PHE A 1 1304 ? -7.383 22.469 19.165 1.00 96.81 1304 PHE A N 1
ATOM 9912 C CA . PHE A 1 1304 ? -7.379 23.502 18.130 1.00 96.81 1304 PHE A CA 1
ATOM 9913 C C . PHE A 1 1304 ? -8.356 24.642 18.450 1.00 96.81 1304 PHE A C 1
ATOM 9915 O O . PHE A 1 1304 ? -8.043 25.809 18.212 1.00 96.81 1304 PHE A O 1
ATOM 9922 N N . ARG A 1 1305 ? -9.519 24.333 19.041 1.00 94.38 1305 ARG A N 1
ATOM 9923 C CA . ARG A 1 1305 ? -10.481 25.350 19.508 1.00 94.38 1305 ARG A CA 1
ATOM 9924 C C . ARG A 1 1305 ? -9.919 26.208 20.638 1.00 94.38 1305 ARG A C 1
ATOM 9926 O O . ARG A 1 1305 ? -10.137 27.416 20.634 1.00 94.38 1305 ARG A O 1
ATOM 9933 N N . ASN A 1 1306 ? -9.158 25.620 21.559 1.00 94.81 1306 ASN A N 1
ATOM 9934 C CA . ASN A 1 1306 ? -8.455 26.355 22.611 1.00 94.81 1306 ASN A CA 1
ATOM 9935 C C . ASN A 1 1306 ? -7.473 27.374 22.020 1.00 94.81 1306 ASN A C 1
ATOM 9937 O O . ASN A 1 1306 ? -7.469 28.535 22.435 1.00 94.81 1306 ASN A O 1
ATOM 9941 N N . ALA A 1 1307 ? -6.690 26.968 21.013 1.00 95.56 1307 ALA A N 1
ATOM 9942 C CA . ALA A 1 1307 ? -5.791 27.874 20.300 1.00 95.56 1307 ALA A CA 1
ATOM 9943 C C . ALA A 1 1307 ? -6.565 29.026 19.638 1.00 95.56 1307 ALA A C 1
ATOM 9945 O O . ALA A 1 1307 ? -6.224 30.196 19.809 1.00 95.56 1307 ALA A O 1
ATOM 9946 N N . ALA A 1 1308 ? -7.644 28.696 18.927 1.00 93.50 1308 ALA A N 1
ATOM 9947 C CA . ALA A 1 1308 ? -8.461 29.667 18.212 1.00 93.50 1308 ALA A CA 1
ATOM 9948 C C . ALA A 1 1308 ? -9.106 30.687 19.165 1.00 93.50 1308 ALA A C 1
ATOM 9950 O O . ALA A 1 1308 ? -9.050 31.894 18.923 1.00 93.50 1308 ALA A O 1
ATOM 9951 N N . ALA A 1 1309 ? -9.651 30.213 20.288 1.00 91.44 1309 ALA A N 1
ATOM 9952 C CA . ALA A 1 1309 ? -10.258 31.056 21.307 1.00 91.44 1309 ALA A CA 1
ATOM 9953 C C . ALA A 1 1309 ? -9.232 31.995 21.961 1.00 91.44 1309 ALA A C 1
ATOM 9955 O O . ALA A 1 1309 ? -9.541 33.158 22.218 1.00 91.44 1309 ALA A O 1
ATOM 9956 N N . TRP A 1 1310 ? -8.006 31.533 22.218 1.00 92.62 1310 TRP A N 1
ATOM 9957 C CA . TRP A 1 1310 ? -6.956 32.391 22.771 1.00 92.62 1310 TRP A CA 1
ATOM 9958 C C . TRP A 1 1310 ? -6.534 33.492 21.790 1.00 92.62 1310 TRP A C 1
ATOM 9960 O O . TRP A 1 1310 ? -6.463 34.657 22.178 1.00 92.62 1310 TRP A O 1
ATOM 9970 N N . CYS A 1 1311 ? -6.337 33.151 20.510 1.00 92.50 1311 CYS A N 1
ATOM 9971 C CA . CYS A 1 1311 ? -5.919 34.106 19.476 1.00 92.50 1311 CYS A CA 1
ATOM 9972 C C . CYS A 1 1311 ? -6.942 35.218 19.202 1.00 92.50 1311 CYS A C 1
ATOM 9974 O O . CYS A 1 1311 ? -6.583 36.238 18.619 1.00 92.50 1311 CYS A O 1
ATOM 9976 N N . GLN A 1 1312 ? -8.210 35.012 19.563 1.00 84.38 1312 GLN A N 1
ATOM 9977 C CA . GLN A 1 1312 ? -9.266 36.012 19.400 1.00 84.38 1312 GLN A CA 1
ATOM 9978 C C . GLN A 1 1312 ? -9.493 36.889 20.627 1.00 84.38 1312 GLN A C 1
ATOM 9980 O O . GLN A 1 1312 ? -9.987 38.005 20.488 1.00 84.38 1312 GLN A O 1
ATOM 9985 N N . ASN A 1 1313 ? -9.175 36.378 21.817 1.00 79.25 1313 ASN A N 1
ATOM 9986 C CA . ASN A 1 1313 ? -9.331 37.109 23.073 1.00 79.25 1313 ASN A CA 1
ATOM 9987 C C . ASN A 1 1313 ? -8.090 37.942 23.443 1.00 79.25 1313 ASN A C 1
ATOM 9989 O O . ASN A 1 1313 ? -8.137 38.671 24.434 1.00 79.25 1313 ASN A O 1
ATOM 9993 N N . SER A 1 1314 ? -7.010 37.817 22.664 1.00 68.44 1314 SER A N 1
ATOM 9994 C CA . SER A 1 1314 ? -5.729 38.518 22.828 1.00 68.44 1314 SER A CA 1
ATOM 9995 C C . SER A 1 1314 ? -5.542 39.536 21.708 1.00 68.44 1314 SER A C 1
ATOM 9997 O O . SER A 1 1314 ? -5.200 40.697 22.010 1.00 68.44 1314 SER A O 1
#

Organism: Danio rerio (NCBI:txid7955)

pLDDT: mean 92.84, std 9.05, range [44.34, 98.94]

Secondary structure (DSSP, 8-state):
--EEEEEEEPPTT--HHHHHHHHH-TTEEEEEEEEEEEEESS-SS--HHHHHHHHHHHSPTT----BSS-S----TT-EEEEEEE-TTS--HHHHHHHHHHHHTT-TTEEEEEEEEEEEEEEPTT---PPPHHHHHHHHHTTS-TTTEEEESS--S------PPPPP-B--HHHHTHHHHHHHHHHHT----HHHHHHHHHHHHHHTSPPBHHHHHHHHHHTSHHHH-TTTTSEEEETTEE-SS-HHHHHHHGGGTS-S-EEE-SSSSSEEEEEEEEEEEEES-TTSSEEEEEEEEEEEEEEEEEE-HHHHHHSHHHHHHHHHHHHHHHHHTSTT--EEEEEEEEEEES----TT---TTS-TT----TTS--HHHHHHHHHHHHHHHHHHHT--EEEEEEEE-EEE-TTS-EEE-SS-EEEEEEEEEEEGGGSSPPPP-TTPEEEEEESPB-S-STTHHHHHH-SSBS---HHHHHTT-----HHHHHHHHHHHHHHHT-TT---EEEEEE--TTHHHHHHHHHHTTT-EEEEGGGSPBS-TT--HHHHHH---SSEEEEEE-GGGHHHHHHHHHHTT--EEEEEEE-SSSEEEEE-TTS-GGG--TTPPPSEEEEHIIIII-PPPPEEEE-----------PPTT--HHHHHHHHTTSTTTS--HHHHTTS-SSTTS-EEE-SEETTTTEE--S-EEEES-TT-S-EEEEEEEE-HHHHHH-HHHHHHHHHHHHHHHHTTB--S-GGG-EEEEEEE--TTSTTHHHHHHHHHHHHHHHHHHHT-EEEEEEEE---EEEETTEEEEPPPEEEEEEEEEES-TT-B--S----GGG-EEEEEEESSTT----TT-HHHHHTT---S-------HHHHHHHHHHHHHHHHTT-EEEEEE--TTHHHHHHHHHHHHHTEEEEEEE--TT--HHHHHH---SEEEEEEEHHHHHHHHHHHHHTT---EEEEEEEEEGGG-EEEEEETTEEEEEEEHHHHHHHHHHHHHHHHHHHS-HHHHHHHHHHTTT------B--S-GGGSPP-S--TT-PPEEEEEE-TTB--HHHHHHHHHHHT-EEEEEEHHHHHHTSS-STT-SEEEEPPB-GGGGTTSTTHHHHHHHHHSHHHHHHHHHHHH-TT-EEEEETHHHHHHHHTTSSSB-TTSSBSEEEE--TTSS-EEEEEEEEE---S-GGGTT-TT-EEEEEEEESS-EEEESSHHHHHHHHHTT---EEEB-TTS-B---TTTSSS--GGGEEEEE-TTS-EEEESSBGGGSSSGGG-S---HHHHTT-SS-HHHHHHHHHHHHHHH-

Foldseek 3Di:
DWKQKKKDWDDPDFDLLNVVLCVVPVQKDKTKMKMKIWAFDDDNDDDPVLVVLVQLLQADPPDRGIGSDDPDDDDVLKDKWKKWFDLQFAALLFVLSQLLSVLLVNPRTPTITMIMIMIMHGHPPDPDRDDPVRVVVSVPSVDDPLTMDIDPDPDGDSDDPFAFDDKDFQPCVVPNLVSLVVLCVVQVLLDDPVRSNLVSVVCVVVVHTAISLRSLLLSFCVFCFNPVLQQLFFEQEPNRTDPDGLVRLQVLLQVQFDPFWLAFPPALKTKGFFAWDKFKFFQALLFWGFIDIDTFGKIKIKHKDWQQQLCFQVVQQSLLQRLQLQLLRQQQAFLGWFFAAKAKEKEFEDQCQPPDDFPLRDPDDDAFPRGDHRNCNVQNNLVNNQLLCFLLQHFHFYYFYAYDWFQAPVRAIAGQSRMIIMMMTMTIDTPVRNHAAAADFFWFKKKWFDFAHLELQCVSSVLSDLAARPDDPVVSSNSRHHHNSLRLNLRSSLSVSQRRHPVHRQFRGKFAQATQGQSNQVLVQQPQQEKEFELVQTGHSRPSHHPSSNRRPSHGSMMITIGHPVCVVVSVSSCLQSVMDMTRGITGHRPQWYFYAYPVDDPVPDDPPDGTSGTDRSCSRPNDDDRHYDYAYADDDDFDAQDDPPPDFPVVLLLNQLLGSRLFFPCLSNFFHAQFGPLFWLHGQFFAQLRTRFQQKTWGHPHPRAQKTKIKGKFKQLLLLSQALLQRLQRRVLSRLLSRLQFQFPAQSQKEKAKEKEWSLNDHNTVVSVVNSSNSNSVLSSVSNYHYRHYGYRNNQWYDDPNRIHGYRIMIMIMMMGIGNGSVLGAALADQCPVVWKWKKKWFLDPDDLDCASASSQSSVSHRRRDAAGCPDSLSSNLVSVLSSVCSVVVFFRHKDKQAHQGPQSSQLSSCVNNQWEWAWEAADPPDDPCSNRRRRYTMMMTIGDPVCQVVSQVSSVVSVTGMDRTTTTHGHALAHWYWYHYNPHTRDIGTSLVSSLSSNVSSLSSLVSVWPNVQSVLSSVCRNHDTGADFDFPDALVPQDAPPDDPPAFAEEEAEEESSFRNRSLVQVLLVRLGHRYIYHYLSNQLVVVDACVSHQEYEHGHGQHSPQNSHQLSSVLSSCPSRPRNVVRVVVQLPDPSHFYEAEASHLQNCQQQCQFCHDPVRHHQKHWAFFNGQGWGWDWAWKAFDDDLAQLCPPRHGTIATFIATGGTQAIDGSDPVSVCVQVVLVFQGIFQADNVRFGDQRPPSLPRRHPSRRFKGADSNNRYIRGRTDLSSVQPLSSGSDDNPVCSVSVVGPPSSSSSNSSRVSSVVD

InterPro domains:
  IPR010073 Phosphoribosylformylglycinamidine synthase PurL [MF_00419] (4-1312)
  IPR010073 Phosphoribosylformylglycinamidine synthase PurL [NF003672] (30-1311)
  IPR010073 Phosphoribosylformylglycinamidine synthase PurL [TIGR01735] (19-1310)
  IPR010918 PurM-like, C-terminal domain [PF02769] (440-597)
  IPR010918 PurM-like, C-terminal domain [PF02769] (852-970)
  IPR029062 Class I glutamine amidotransferase-like [G3DSA:3.40.50.880] (996-1312)
  IPR029062 Class I glutamine amidotransferase-like [SSF52317] (1051-1311)
  IPR036604 Phosphoribosylformylglycinamidine synthase subunit PurS-like superfamily [SSF82697] (8-159)
  IPR036676 PurM-like, C-terminal domain superfamily [G3DSA:3.90.650.10] (430-608)
  IPR036676 PurM-like, C-terminal domain superfamily [G3DSA:3.90.650.10] (827-995)
  IPR036676 PurM-like, C-terminal domain superfamily [SSF56042] (437-671)
  IPR036676 PurM-like, C-terminal domain superfamily [SSF56042] (834-1034)
  IPR036921 PurM-like, N-terminal domain superfamily [G3DSA:3.30.1330.10] (223-429)
  IPR036921 PurM-like, N-terminal domain superfamily [G3DSA:3.30.1330.10] (640-822)
  IPR036921 PurM-like, N-terminal domain superfamily [SSF55326] (230-436)
  IPR036921 PurM-like, N-terminal domain superfamily [SSF55326] (647-828)
  IPR040707 Phosphoribosylformylglycinamidine synthase, N-terminal [PF18076] (71-153)
  IPR041609 Phosphoribosylformylglycinamidine synthase, linker domain [PF18072] (180-228)
  IPR055181 FGAR-AT, PurM N-terminal-like domain [PF22689] (665-818)

Radius of gyration: 30.43 Å; chains: 1; bounding box: 85×82×85 Å